Protein AF-A0A6G1I6H5-F1 (afdb_monomer)

Mean predicted aligned error: 27.0 Å

Radius of gyration: 51.51 Å; Cα contacts (8 Å, |Δi|>4): 2089; chains: 1; bounding box: 134×131×147 Å

Foldseek 3Di:
DDDDDDDDDDDDDDDDDDDDDDDDDDDDDDDDDDDDDDDDDDDDDDDDDDDDDDDDDDDDDDDDDDDDDDDDDDDDDDDDDDDQFQQQQFFFFAAQVQFTADPVGDGFKGWPFAHRNVRGPFGAHRQQFGADPVGDTHTGMDTDPVNSVVRVVDDDDDDDDDLDQDALQVQAFWFAAQVQFTADLVRWGFKGWPFAHSNVRGPFGAHSQQFGADPVGDTRTGMDTDSRNSVVDDDDDDDDDDDDDDDYDDDDDDDDDDDDDDDDDDDDDDRDPQDAPLVQFFFFAALQAFGADPVGDTQKGWPFADSRQRGRFGAHSQQFTADPVGDGHTGIGTDDCNSVVSVVVVPQQLQLQAFFAQALVQFTADPVGDGQKGWPFADSNQRHRFGAHSQQFTADPVRDGGTGMDTDDDDVRVVSVVVVVVVVDDDDFDQDALQQQAFFAQALQQFTADPVGDGFKGWPFADSVQRHGFGAHSQQFTADPVGDGGTGMGTDGDDDDDDDDDDDDDDDDDDDDDDDDDDDDDDDDDDDDDDDDDDDDFPQLQVQFFFFQAQVQFTADPVGFGFKGWPFAHSNVRNVVRFGAHNQQFTADPVGDTHTGMDTDPGDPPPPFAQQHVFPPWAQALVAFIAGPVRDGFKGWPFADSVQRHGFDADRNQFTADPVRDGHTGIGTDDDDDDPDDDDDDPPFLQQQAFFFQALQQFGAHPVRWGFKGWPFAHSNVRGGFGAHRQQFTADPVGDGRTGMDTDPPVRTDPPPWAQQHPFAQWAQAPPAFIAGPVGDTFKGFPWADSVVRGGFHADRNFFGADPVGDGHGGIHTDDDDDDPDDFLQVQAFFAQALVQFTADPVRDGFKGWPWADSVQRHGFGAHRQQFTADPVGDGGTGIDTDDDDDPPDFALCHPQPFWAQALVQFTAGPVGATFKGWDWADSVVRGPFGADRNQFTADPVGDGHGGIGTDHDDDDDQQFDPQAFFAAALVQFTADPVGDTFKGFPFADSVVRHGAGAHRVQFGADPVGDGRTGMDTPVPPDPDPPPPADPVRVVVVVVVVVLLVLLQVLLVLLVVLCVQLLVLLVQLQVLLVVQLPDDPVRHDLPVSLVSNLVSLLSNLVSLLVSLVVLCSSPVVLPLLVVCQVCLVVVDDDPSNVSSLVSLVSLVCSLVVSVLSSCVSCVVVVSNCVRCVVSSCSNVVSSVSNCVSSNVPDDPSCVVVVVVCVVSPNLPVVVVVCVVVVVVVVCVVVVVVVVVVVSPPDPDDDDDDDDDDDDDDDDDDD

Structure (mmCIF, N/CA/C/O backbone):
data_AF-A0A6G1I6H5-F1
#
_entry.id   AF-A0A6G1I6H5-F1
#
loop_
_atom_site.group_PDB
_atom_site.id
_atom_site.type_symbol
_atom_site.label_atom_id
_atom_site.label_alt_id
_atom_site.label_comp_id
_atom_site.label_asym_id
_atom_site.label_entity_id
_atom_site.label_seq_id
_atom_site.pdbx_PDB_ins_code
_atom_site.Cartn_x
_atom_site.Cartn_y
_atom_site.Cartn_z
_atom_site.occupancy
_atom_site.B_iso_or_equiv
_atom_site.auth_seq_id
_atom_site.auth_comp_id
_atom_site.auth_asym_id
_atom_site.auth_atom_id
_atom_site.pdbx_PDB_model_num
ATOM 1 N N . MET A 1 1 ? -67.208 -36.786 -32.944 1.00 35.94 1 MET A N 1
ATOM 2 C CA . MET A 1 1 ? -67.496 -38.235 -33.012 1.00 35.94 1 MET A CA 1
ATOM 3 C C . MET A 1 1 ? -66.204 -38.869 -33.490 1.00 35.94 1 MET A C 1
ATOM 5 O O . MET A 1 1 ? -65.755 -38.495 -34.561 1.00 35.94 1 MET A O 1
ATOM 9 N N . ALA A 1 2 ? -65.435 -39.502 -32.607 1.00 34.12 2 ALA A N 1
ATOM 10 C CA . ALA A 1 2 ? -65.710 -40.832 -32.048 1.00 34.12 2 ALA A CA 1
ATOM 11 C C . ALA A 1 2 ? -65.651 -41.895 -33.162 1.00 34.12 2 ALA A C 1
ATOM 13 O O . ALA A 1 2 ? -66.427 -41.800 -34.109 1.00 34.12 2 ALA A O 1
ATOM 14 N N . GLY A 1 3 ? -64.769 -42.888 -33.104 1.00 33.84 3 GLY A N 1
ATOM 15 C CA . GLY A 1 3 ? -63.827 -43.257 -32.038 1.00 33.84 3 GLY A CA 1
ATOM 16 C C . GLY A 1 3 ? -63.588 -44.768 -32.075 1.00 33.84 3 GLY A C 1
ATOM 17 O O . GLY A 1 3 ? -64.213 -45.434 -32.897 1.00 33.84 3 GLY A O 1
ATOM 18 N N . ASP A 1 4 ? -62.776 -45.263 -31.135 1.00 37.94 4 ASP A N 1
ATOM 19 C CA . ASP A 1 4 ? -62.698 -46.671 -30.706 1.00 37.94 4 ASP A CA 1
ATOM 20 C C . ASP A 1 4 ? -62.195 -47.704 -31.744 1.00 37.94 4 ASP A C 1
ATOM 22 O O . ASP A 1 4 ? -62.392 -47.552 -32.944 1.00 37.94 4 ASP A O 1
ATOM 26 N N . THR A 1 5 ? -61.575 -48.844 -31.410 1.00 35.97 5 THR A N 1
ATOM 27 C CA . THR A 1 5 ? -60.964 -49.498 -30.211 1.00 35.97 5 THR A CA 1
ATOM 28 C C . THR A 1 5 ? -60.340 -50.815 -30.754 1.00 35.97 5 THR A C 1
ATOM 30 O O . THR A 1 5 ? -60.681 -51.209 -31.868 1.00 35.97 5 THR A O 1
ATOM 33 N N . ALA A 1 6 ? -59.520 -51.637 -30.088 1.00 35.56 6 ALA A N 1
ATOM 34 C CA . ALA A 1 6 ? -58.579 -51.575 -28.954 1.00 35.56 6 ALA A CA 1
ATOM 35 C C . ALA A 1 6 ? -57.898 -52.977 -28.855 1.00 35.56 6 ALA A C 1
ATOM 37 O O . ALA A 1 6 ? -58.289 -53.886 -29.591 1.00 35.56 6 ALA A O 1
ATOM 38 N N . GLY A 1 7 ? -56.952 -53.168 -27.923 1.00 27.92 7 GLY A N 1
ATOM 39 C CA . GLY A 1 7 ? -56.345 -54.468 -27.560 1.00 27.92 7 GLY A CA 1
ATOM 40 C C . GLY A 1 7 ? -54.899 -54.615 -28.068 1.00 27.92 7 GLY A C 1
ATOM 41 O O . GLY A 1 7 ? -54.704 -54.687 -29.276 1.00 27.92 7 GLY A O 1
ATOM 42 N N . GLU A 1 8 ? -53.854 -54.448 -27.242 1.00 32.88 8 GLU A N 1
ATOM 43 C CA . GLU A 1 8 ? -53.337 -55.377 -26.193 1.00 32.88 8 GLU A CA 1
ATOM 44 C C . GLU A 1 8 ? -52.608 -56.605 -26.795 1.00 32.88 8 GLU A C 1
ATOM 46 O O . GLU A 1 8 ? -53.150 -57.236 -27.699 1.00 32.88 8 GLU A O 1
ATOM 51 N N . THR A 1 9 ? -51.397 -57.015 -26.377 1.00 28.70 9 THR A N 1
ATOM 52 C CA . THR A 1 9 ? -50.479 -56.578 -25.286 1.00 28.70 9 THR A CA 1
ATOM 53 C C . THR A 1 9 ? -49.016 -56.994 -25.578 1.00 28.70 9 THR A C 1
ATOM 55 O O . THR A 1 9 ? -48.790 -57.871 -26.406 1.00 28.70 9 THR A O 1
ATOM 58 N N . ASP A 1 10 ? -48.065 -56.400 -24.835 1.00 27.50 10 ASP A N 1
ATOM 59 C CA . ASP A 1 10 ? -46.708 -56.881 -24.469 1.00 27.50 10 ASP A CA 1
ATOM 60 C C . ASP A 1 10 ? -45.688 -57.333 -25.544 1.00 27.50 10 ASP A C 1
ATOM 62 O O . ASP A 1 10 ? -45.794 -58.423 -26.104 1.00 27.50 10 ASP A O 1
ATOM 66 N N . ALA A 1 11 ? -44.574 -56.587 -25.681 1.00 25.97 11 ALA A N 1
ATOM 67 C CA . ALA A 1 11 ? -43.266 -56.954 -25.087 1.00 25.97 11 ALA A CA 1
ATOM 68 C C . ALA A 1 11 ? -42.076 -56.089 -25.596 1.00 25.97 11 ALA A C 1
ATOM 70 O O . ALA A 1 11 ? -41.953 -55.854 -26.789 1.00 25.97 11 ALA A O 1
ATOM 71 N N . ALA A 1 12 ? -41.195 -55.712 -24.656 1.00 25.34 12 ALA A N 1
ATOM 72 C CA . ALA A 1 12 ? -39.732 -55.504 -24.727 1.00 25.34 12 ALA A CA 1
ATOM 73 C C . ALA A 1 12 ? -39.010 -54.757 -25.892 1.00 25.34 12 ALA A C 1
ATOM 75 O O . ALA A 1 12 ? -39.084 -55.141 -27.053 1.00 25.34 12 ALA A O 1
ATOM 76 N N . SER A 1 13 ? -38.132 -53.836 -25.454 1.00 24.39 13 SER A N 1
ATOM 77 C CA . SER A 1 13 ? -36.756 -53.529 -25.926 1.00 24.39 13 SER A CA 1
ATOM 78 C C . SER A 1 13 ? -36.456 -52.983 -27.338 1.00 24.39 13 SER A C 1
ATOM 80 O O . SER A 1 13 ? -36.751 -53.607 -28.350 1.00 24.39 13 SER A O 1
ATOM 82 N N . ASP A 1 14 ? -35.679 -51.896 -27.291 1.00 26.28 14 ASP A N 1
ATOM 83 C CA . ASP A 1 14 ? -34.620 -51.415 -28.191 1.00 26.28 14 ASP A CA 1
ATOM 84 C C . ASP A 1 14 ? -34.908 -50.818 -29.582 1.00 26.28 14 ASP A C 1
ATOM 86 O O . ASP A 1 14 ? -35.458 -51.421 -30.498 1.00 26.28 14 ASP A O 1
ATOM 90 N N . GLU A 1 15 ? -34.413 -49.578 -29.679 1.00 27.09 15 GLU A N 1
ATOM 91 C CA . GLU A 1 15 ? -33.680 -48.959 -30.786 1.00 27.09 15 GLU A CA 1
ATOM 92 C C . GLU A 1 15 ? -34.172 -49.161 -32.223 1.00 27.09 15 GLU A C 1
ATOM 94 O O . GLU A 1 15 ? -33.876 -50.156 -32.879 1.00 27.09 15 GLU A O 1
ATOM 99 N N . HIS A 1 16 ? -34.716 -48.080 -32.789 1.00 30.45 16 HIS A N 1
ATOM 100 C CA . HIS A 1 16 ? -34.168 -47.475 -34.012 1.00 30.45 16 HIS A CA 1
ATOM 101 C C . HIS A 1 16 ? -34.759 -46.080 -34.226 1.00 30.45 16 HIS A C 1
ATOM 103 O O . HIS A 1 16 ? -35.947 -45.865 -33.961 1.00 30.45 16 HIS A O 1
ATOM 109 N N . ARG A 1 17 ? -33.986 -45.182 -34.855 1.00 25.22 17 ARG A N 1
ATOM 110 C CA . ARG A 1 17 ? -34.561 -44.349 -35.920 1.00 25.22 17 ARG A CA 1
ATOM 111 C C . ARG A 1 17 ? -33.544 -43.813 -36.927 1.00 25.22 17 ARG A C 1
ATOM 113 O O . ARG A 1 17 ? -32.825 -42.861 -36.658 1.00 25.22 17 ARG A O 1
ATOM 120 N N . ASP A 1 18 ? -33.602 -44.416 -38.111 1.00 32.03 18 ASP A N 1
ATOM 121 C CA . ASP A 1 18 ? -33.143 -43.857 -39.381 1.00 32.03 18 ASP A CA 1
ATOM 122 C C . ASP A 1 18 ? -33.881 -42.563 -39.778 1.00 32.03 18 ASP A C 1
ATOM 124 O O . ASP A 1 18 ? -34.948 -42.219 -39.256 1.00 32.03 18 ASP A O 1
ATOM 128 N N . GLU A 1 19 ? -33.309 -41.895 -40.781 1.00 37.38 19 GLU A N 1
ATOM 129 C CA . GLU A 1 19 ? -33.799 -40.692 -41.454 1.00 37.38 19 GLU A CA 1
ATOM 130 C C . GLU A 1 19 ? -35.196 -40.820 -42.101 1.00 37.38 19 GLU A C 1
ATOM 132 O O . GLU A 1 19 ? -35.591 -41.877 -42.599 1.00 37.38 19 GLU A O 1
ATOM 137 N N . ALA A 1 20 ? -35.884 -39.678 -42.257 1.00 28.09 20 ALA A N 1
ATOM 138 C CA . ALA A 1 20 ? -36.766 -39.444 -43.406 1.00 28.09 20 ALA A CA 1
ATOM 139 C C . ALA A 1 20 ? -36.900 -37.948 -43.769 1.00 28.09 20 ALA A C 1
ATOM 141 O O . ALA A 1 20 ? -37.077 -37.077 -42.923 1.00 28.09 20 ALA A O 1
ATOM 142 N N . THR A 1 21 ? -36.843 -37.699 -45.074 1.00 27.31 21 THR A N 1
ATOM 143 C CA . THR A 1 21 ? -36.838 -36.438 -45.835 1.00 27.31 21 THR A CA 1
ATOM 144 C C . THR A 1 21 ? -38.184 -35.669 -45.845 1.00 27.31 21 THR A C 1
ATOM 146 O O . THR A 1 21 ? -39.225 -36.316 -45.858 1.00 27.31 21 THR A O 1
ATOM 149 N N . GLU A 1 22 ? -38.182 -34.321 -45.964 1.00 30.03 22 GLU A N 1
ATOM 150 C CA . GLU A 1 22 ? -38.697 -33.542 -47.139 1.00 30.03 22 GLU A CA 1
ATOM 151 C C . GLU A 1 22 ? -39.152 -32.065 -46.904 1.00 30.03 22 GLU A C 1
ATOM 153 O O . GLU A 1 22 ? -39.953 -31.767 -46.027 1.00 30.03 22 GLU A O 1
ATOM 158 N N . GLN A 1 23 ? -38.759 -31.205 -47.868 1.00 26.72 23 GLN A N 1
ATOM 159 C CA . GLN A 1 23 ? -39.452 -30.019 -48.447 1.00 26.72 23 GLN A CA 1
ATOM 160 C C . GLN A 1 23 ? -39.527 -28.626 -47.744 1.00 26.72 23 GLN A C 1
ATOM 162 O O . GLN A 1 23 ? -39.733 -28.472 -46.548 1.00 26.72 23 GLN A O 1
ATOM 167 N N . ALA A 1 24 ? -39.398 -27.587 -48.594 1.00 26.45 24 ALA A N 1
ATOM 168 C CA . ALA A 1 24 ? -39.494 -26.121 -48.368 1.00 26.45 24 ALA A CA 1
ATOM 169 C C . ALA A 1 24 ? -40.756 -25.556 -49.124 1.00 26.45 24 ALA A C 1
ATOM 171 O O . ALA A 1 24 ? -41.571 -26.411 -49.481 1.00 26.45 24 ALA A O 1
ATOM 172 N N . PRO A 1 25 ? -40.983 -24.246 -49.491 1.00 51.12 25 PRO A N 1
ATOM 173 C CA . PRO A 1 25 ? -40.163 -23.001 -49.406 1.00 51.12 25 PRO A CA 1
ATOM 174 C C . PRO A 1 25 ? -40.919 -21.631 -49.163 1.00 51.12 25 PRO A C 1
ATOM 176 O O . PRO A 1 25 ? -42.127 -21.606 -48.952 1.00 51.12 25 PRO A O 1
ATOM 179 N N . THR A 1 26 ? -40.217 -20.481 -49.345 1.00 26.09 26 THR A N 1
ATOM 180 C CA . THR A 1 26 ? -40.685 -19.070 -49.640 1.00 26.09 26 THR A CA 1
ATOM 181 C C . THR A 1 26 ? -41.269 -18.172 -48.510 1.00 26.09 26 THR A C 1
ATOM 183 O O . THR A 1 26 ? -41.894 -18.706 -47.609 1.00 26.09 26 THR A O 1
ATOM 186 N N . SER A 1 27 ? -41.204 -16.811 -48.495 1.00 28.30 27 SER A N 1
ATOM 187 C CA . SER A 1 27 ? -40.400 -15.758 -49.201 1.00 28.30 27 SER A CA 1
ATOM 188 C C . SER A 1 27 ? -40.733 -14.301 -48.716 1.00 28.30 27 SER A C 1
ATOM 190 O O . SER A 1 27 ? -41.889 -14.029 -48.411 1.00 28.30 27 SER A O 1
ATOM 192 N N . THR A 1 28 ? -39.771 -13.353 -48.831 1.00 25.52 28 THR A N 1
ATOM 193 C CA . THR A 1 28 ? -39.877 -11.862 -49.074 1.00 25.52 28 THR A CA 1
ATOM 194 C C . THR A 1 28 ? -40.393 -10.818 -48.029 1.00 25.52 28 THR A C 1
ATOM 196 O O . THR A 1 28 ? -41.582 -10.781 -47.746 1.00 25.52 28 THR A O 1
ATOM 199 N N . VAL A 1 29 ? -39.470 -9.913 -47.599 1.00 22.88 29 VAL A N 1
ATOM 200 C CA . VAL A 1 29 ? -39.422 -8.396 -47.507 1.00 22.88 29 VAL A CA 1
ATOM 201 C C . VAL A 1 29 ? -40.664 -7.505 -47.829 1.00 22.88 29 VAL A C 1
ATOM 203 O O . VAL A 1 29 ? -41.547 -8.022 -48.512 1.00 22.88 29 VAL A O 1
ATOM 206 N N . PRO A 1 30 ? -40.705 -6.155 -47.543 1.00 42.84 30 PRO A N 1
ATOM 207 C CA . PRO A 1 30 ? -39.752 -5.206 -46.871 1.00 42.84 30 PRO A CA 1
ATOM 208 C C . PRO A 1 30 ? -40.388 -4.112 -45.929 1.00 42.84 30 PRO A C 1
ATOM 210 O O . PRO A 1 30 ? -41.593 -4.137 -45.722 1.00 42.84 30 PRO A O 1
ATOM 213 N N . GLU A 1 31 ? -39.576 -3.117 -45.482 1.00 26.31 31 GLU A N 1
ATOM 214 C CA . GLU A 1 31 ? -39.910 -1.673 -45.204 1.00 26.31 31 GLU A CA 1
ATOM 215 C C . GLU A 1 31 ? -40.962 -1.318 -44.104 1.00 26.31 31 GLU A C 1
ATOM 217 O O . GLU A 1 31 ? -41.822 -2.123 -43.780 1.00 26.31 31 GLU A O 1
ATOM 222 N N . SER A 1 32 ? -41.002 -0.140 -43.446 1.00 24.19 32 SER A N 1
ATOM 223 C CA . SER A 1 32 ? -40.179 1.099 -43.412 1.00 24.19 32 SER A CA 1
ATOM 224 C C . SER A 1 32 ? -40.542 1.970 -42.174 1.00 24.19 32 SER A C 1
ATOM 226 O O . SER A 1 32 ? -41.601 1.774 -41.589 1.00 24.19 32 SER A O 1
ATOM 228 N N . VAL A 1 33 ? -39.688 2.953 -41.846 1.00 24.88 33 VAL A N 1
ATOM 229 C CA . VAL A 1 33 ? -39.847 4.116 -40.922 1.00 24.88 33 VAL A CA 1
ATOM 230 C C . VAL A 1 33 ? -41.259 4.657 -40.596 1.00 24.88 33 VAL A C 1
ATOM 232 O O . VAL A 1 33 ? -42.060 4.858 -41.502 1.00 24.88 33 VAL A O 1
ATOM 235 N N . GLU A 1 34 ? -41.478 5.007 -39.318 1.00 25.02 34 GLU A N 1
ATOM 236 C CA . GLU A 1 34 ? -41.803 6.350 -38.746 1.00 25.02 34 GLU A CA 1
ATOM 237 C C . GLU A 1 34 ? -41.873 6.170 -37.198 1.00 25.02 34 GLU A C 1
ATOM 239 O O . GLU A 1 34 ? -42.413 5.165 -36.743 1.00 25.02 34 GLU A O 1
ATOM 244 N N . GLU A 1 35 ? -41.158 6.880 -36.311 1.00 24.39 35 GLU A N 1
ATOM 245 C CA . GLU A 1 35 ? -41.051 8.327 -35.989 1.00 24.39 35 GLU A CA 1
ATOM 246 C C . GLU A 1 35 ? -42.267 8.954 -35.266 1.00 24.39 35 GLU A C 1
ATOM 248 O O . GLU A 1 35 ? -43.410 8.590 -35.527 1.00 24.39 35 GLU A O 1
ATOM 253 N N . ALA A 1 36 ? -41.965 9.941 -34.401 1.00 24.94 36 ALA A N 1
ATOM 254 C CA . ALA A 1 36 ? -42.862 10.880 -33.700 1.00 24.94 36 ALA A CA 1
ATOM 255 C C . ALA A 1 36 ? -43.764 10.350 -32.550 1.00 24.94 36 ALA A C 1
ATOM 257 O O . ALA A 1 36 ? -44.377 9.292 -32.648 1.00 24.94 36 ALA A O 1
ATOM 258 N N . GLU A 1 37 ? -44.003 11.085 -31.452 1.00 24.02 37 GLU A N 1
ATOM 259 C CA . GLU A 1 37 ? -43.258 12.163 -30.753 1.00 24.02 37 GLU A CA 1
ATOM 260 C C . GLU A 1 37 ? -43.975 12.453 -29.407 1.00 24.02 37 GLU A C 1
ATOM 262 O O . GLU A 1 37 ? -45.137 12.088 -29.231 1.00 24.02 37 GLU A O 1
ATOM 267 N N . ASP A 1 38 ? -43.270 13.106 -28.480 1.00 26.91 38 ASP A N 1
ATOM 268 C CA . ASP A 1 38 ? -43.715 13.881 -27.304 1.00 26.91 38 ASP A CA 1
ATOM 269 C C . ASP A 1 38 ? -45.217 13.982 -26.930 1.00 26.91 38 ASP A C 1
ATOM 271 O O . ASP A 1 38 ? -46.061 14.435 -27.705 1.00 26.91 38 ASP A O 1
ATOM 275 N N . THR A 1 39 ? -45.533 13.842 -25.632 1.00 22.97 39 THR A N 1
ATOM 276 C CA . THR A 1 39 ? -45.659 15.022 -24.729 1.00 22.97 39 THR A CA 1
ATOM 277 C C . THR A 1 39 ? -46.010 14.671 -23.271 1.00 22.97 39 THR A C 1
ATOM 279 O O . THR A 1 39 ? -46.582 13.631 -22.956 1.00 22.97 39 THR A O 1
ATOM 282 N N . GLU A 1 40 ? -45.649 15.594 -22.376 1.00 28.64 40 GLU A N 1
ATOM 283 C CA . GLU A 1 40 ? -45.841 15.596 -20.919 1.00 28.64 40 GLU A CA 1
ATOM 284 C C . GLU A 1 40 ? -47.318 15.534 -20.464 1.00 28.64 40 GLU A C 1
ATOM 286 O O . GLU A 1 40 ? -48.182 16.123 -21.117 1.00 28.64 40 GLU A O 1
ATOM 291 N N . ASN A 1 41 ? -47.593 14.975 -19.270 1.00 25.61 41 ASN A N 1
ATOM 292 C CA . ASN A 1 41 ? -48.205 15.708 -18.134 1.00 25.61 41 ASN A CA 1
ATOM 293 C C . ASN A 1 41 ? -48.438 14.842 -16.871 1.00 25.61 41 ASN A C 1
ATOM 295 O O . ASN A 1 41 ? -48.791 13.669 -16.951 1.00 25.61 41 ASN A O 1
ATOM 299 N N . ALA A 1 42 ? -48.332 15.486 -15.704 1.00 24.50 42 ALA A N 1
ATOM 300 C CA . ALA A 1 42 ? -48.950 15.087 -14.425 1.00 24.50 42 ALA A CA 1
ATOM 301 C C . ALA A 1 42 ? -50.285 15.882 -14.241 1.00 24.50 42 ALA A C 1
ATOM 303 O O . ALA A 1 42 ? -50.625 16.630 -15.163 1.00 24.50 42 ALA A O 1
ATOM 304 N N . PRO A 1 43 ? -51.043 15.853 -13.111 1.00 40.91 43 PRO A N 1
ATOM 305 C CA . PRO A 1 43 ? -50.895 15.111 -11.850 1.00 40.91 43 PRO A CA 1
ATOM 306 C C . PRO A 1 43 ? -52.224 14.460 -11.334 1.00 40.91 43 PRO A C 1
ATOM 308 O O . PRO A 1 43 ? -53.121 14.152 -12.112 1.00 40.91 43 PRO A O 1
ATOM 311 N N . GLU A 1 44 ? -52.301 14.232 -10.015 1.00 33.62 44 GLU A N 1
ATOM 312 C CA . GLU A 1 44 ? -53.260 13.456 -9.196 1.00 33.62 44 GLU A CA 1
ATOM 313 C C . GLU A 1 44 ? -54.775 13.817 -9.162 1.00 33.62 44 GLU A C 1
ATOM 315 O O . GLU A 1 44 ? -55.217 14.885 -9.577 1.00 33.62 44 GLU A O 1
ATOM 320 N N . GLU A 1 45 ? -55.499 12.899 -8.487 1.00 25.64 45 GLU A N 1
ATOM 321 C CA . GLU A 1 45 ? -56.751 13.004 -7.697 1.00 25.64 45 GLU A CA 1
ATOM 322 C C . GLU A 1 45 ? -58.112 12.501 -8.264 1.00 25.64 45 GLU A C 1
ATOM 324 O O . GLU A 1 45 ? -58.780 13.142 -9.071 1.00 25.64 45 GLU A O 1
ATOM 329 N N . ALA A 1 46 ? -58.579 11.416 -7.610 1.00 25.92 46 ALA A N 1
ATOM 330 C CA . ALA A 1 46 ? -59.937 11.166 -7.084 1.00 25.92 46 ALA A CA 1
ATOM 331 C C . ALA A 1 46 ? -60.994 10.286 -7.825 1.00 25.92 46 ALA A C 1
ATOM 333 O O . ALA A 1 46 ? -61.317 10.452 -8.995 1.00 25.92 46 ALA A O 1
ATOM 334 N N . GLU A 1 47 ? -61.625 9.442 -6.985 1.00 23.31 47 GLU A N 1
ATOM 335 C CA . GLU A 1 47 ? -62.954 8.782 -7.038 1.00 23.31 47 GLU A CA 1
ATOM 336 C C . GLU A 1 47 ? -63.265 7.506 -7.878 1.00 23.31 47 GLU A C 1
ATOM 338 O O . GLU A 1 47 ? -63.532 7.539 -9.073 1.00 23.31 47 GLU A O 1
ATOM 343 N N . ALA A 1 48 ? -63.503 6.428 -7.106 1.00 26.11 48 ALA A N 1
ATOM 344 C CA . ALA A 1 48 ? -64.746 5.626 -7.041 1.00 26.11 48 ALA A CA 1
ATOM 345 C C . ALA A 1 48 ? -65.058 4.489 -8.053 1.00 26.11 48 ALA A C 1
ATOM 347 O O . ALA A 1 48 ? -64.681 4.478 -9.219 1.00 26.11 48 ALA A O 1
ATOM 348 N N . ALA A 1 49 ? -65.784 3.488 -7.529 1.00 22.47 49 ALA A N 1
ATOM 349 C CA . ALA A 1 49 ? -66.022 2.154 -8.100 1.00 22.47 49 ALA A CA 1
ATOM 350 C C . ALA A 1 49 ? -67.434 1.959 -8.703 1.00 22.47 49 ALA A C 1
ATOM 352 O O . ALA A 1 49 ? -68.259 2.876 -8.698 1.00 22.47 49 ALA A O 1
ATOM 353 N N . PRO A 1 50 ? -67.749 0.730 -9.161 1.00 33.84 50 PRO A N 1
ATOM 354 C CA . PRO A 1 50 ? -68.947 0.054 -8.638 1.00 33.84 50 PRO A CA 1
ATOM 355 C C . PRO A 1 50 ? -68.779 -1.455 -8.313 1.00 33.84 50 PRO A C 1
ATOM 357 O O . PRO A 1 50 ? -68.147 -2.189 -9.064 1.00 33.84 50 PRO A O 1
ATOM 360 N N . GLU A 1 51 ? -69.369 -1.871 -7.175 1.00 24.41 51 GLU A N 1
ATOM 361 C CA . GLU A 1 51 ? -70.395 -2.939 -6.965 1.00 24.41 51 GLU A CA 1
ATOM 362 C C . GLU A 1 51 ? -70.410 -4.229 -7.843 1.00 24.41 51 GLU A C 1
ATOM 364 O O . GLU A 1 51 ? -70.160 -4.166 -9.038 1.00 24.41 51 GLU A O 1
ATOM 369 N N . ALA A 1 52 ? -70.871 -5.431 -7.434 1.00 26.55 52 ALA A N 1
ATOM 370 C CA . ALA A 1 52 ? -71.325 -6.080 -6.174 1.00 26.55 52 ALA A CA 1
ATOM 371 C C . ALA A 1 52 ? -71.786 -7.543 -6.519 1.00 26.55 52 ALA A C 1
ATOM 373 O O . ALA A 1 52 ? -72.047 -7.807 -7.691 1.00 26.55 52 ALA A O 1
ATOM 374 N N . ALA A 1 53 ? -72.035 -8.538 -5.643 1.00 30.56 53 ALA A N 1
ATOM 375 C CA . ALA A 1 53 ? -71.630 -8.903 -4.267 1.00 30.56 53 ALA A CA 1
ATOM 376 C C . ALA A 1 53 ? -72.233 -10.315 -3.918 1.00 30.56 53 ALA A C 1
ATOM 378 O O . ALA A 1 53 ? -72.747 -10.992 -4.807 1.00 30.56 53 ALA A O 1
ATOM 379 N N . THR A 1 54 ? -72.275 -10.686 -2.622 1.00 24.58 54 THR A N 1
ATOM 380 C CA . THR A 1 54 ? -73.046 -11.771 -1.928 1.00 24.58 54 THR A CA 1
ATOM 381 C C . THR A 1 54 ? -72.468 -13.197 -1.942 1.00 24.58 54 THR A C 1
ATOM 383 O O . THR A 1 54 ? -72.016 -13.654 -2.983 1.00 24.58 54 THR A O 1
ATOM 386 N N . GLU A 1 55 ? -72.471 -13.989 -0.854 1.00 25.27 55 GLU A N 1
ATOM 387 C CA . GLU A 1 55 ? -72.826 -13.832 0.588 1.00 25.27 55 GLU A CA 1
ATOM 388 C C . GLU A 1 55 ? -72.080 -14.962 1.373 1.00 25.27 55 GLU A C 1
ATOM 390 O O . GLU A 1 55 ? -71.863 -16.022 0.794 1.00 25.27 55 GLU A O 1
ATOM 395 N N . ALA A 1 56 ? -71.447 -14.721 2.540 1.00 25.69 56 ALA A N 1
ATOM 396 C CA . ALA A 1 56 ? -71.941 -14.917 3.934 1.00 25.69 56 ALA A CA 1
ATOM 397 C C . ALA A 1 56 ? -72.157 -16.413 4.351 1.00 25.69 56 ALA A C 1
ATOM 399 O O . ALA A 1 56 ? -72.487 -17.226 3.498 1.00 25.69 56 ALA A O 1
ATOM 400 N N . VAL A 1 57 ? -71.964 -16.906 5.594 1.00 24.20 57 VAL A N 1
ATOM 401 C CA . VAL A 1 57 ? -72.319 -16.446 6.971 1.00 24.20 57 VAL A CA 1
ATOM 402 C C . VAL A 1 57 ? -71.443 -17.181 8.049 1.00 24.20 57 VAL A C 1
ATOM 404 O O . VAL A 1 57 ? -70.763 -18.139 7.698 1.00 24.20 57 VAL A O 1
ATOM 407 N N . GLU A 1 58 ? -71.553 -16.775 9.335 1.00 23.44 58 GLU A N 1
ATOM 408 C CA . GLU A 1 58 ? -71.069 -17.376 10.622 1.00 23.44 58 GLU A CA 1
ATOM 409 C C . GLU A 1 58 ? -69.608 -17.058 11.031 1.00 23.44 58 GLU A C 1
ATOM 411 O O . GLU A 1 58 ? -68.677 -17.302 10.274 1.00 23.44 58 GLU A O 1
ATOM 416 N N . GLU A 1 59 ? -69.311 -16.306 12.108 1.00 21.58 59 GLU A N 1
ATOM 417 C CA . GLU A 1 59 ? -69.604 -16.377 13.573 1.00 21.58 59 GLU A CA 1
ATOM 418 C C . GLU A 1 59 ? -68.724 -17.344 14.405 1.00 21.58 59 GLU A C 1
ATOM 420 O O . GLU A 1 59 ? -68.964 -18.541 14.457 1.00 21.58 59 GLU A O 1
ATOM 425 N N . SER A 1 60 ? -67.760 -16.745 15.123 1.00 21.64 60 SER A N 1
ATOM 426 C CA . SER A 1 60 ? -67.705 -16.615 16.599 1.00 21.64 60 SER A CA 1
ATOM 427 C C . SER A 1 60 ? -67.706 -17.821 17.568 1.00 21.64 60 SER A C 1
ATOM 429 O O . SER A 1 60 ? -68.350 -18.843 17.375 1.00 21.64 60 SER A O 1
ATOM 431 N N . ALA A 1 61 ? -67.116 -17.527 18.741 1.00 21.20 61 ALA A N 1
ATOM 432 C CA . ALA A 1 61 ? -67.141 -18.221 20.041 1.00 21.20 61 ALA A CA 1
ATOM 433 C C . ALA A 1 61 ? -66.175 -19.418 20.204 1.00 21.20 61 ALA A C 1
ATOM 435 O O . ALA A 1 61 ? -66.390 -20.495 19.664 1.00 21.20 61 ALA A O 1
ATOM 436 N N . GLU A 1 62 ? -65.014 -19.263 20.850 1.00 22.89 62 GLU A N 1
ATOM 437 C CA . GLU A 1 62 ? -64.728 -18.900 22.262 1.00 22.89 62 GLU A CA 1
ATOM 438 C C . GLU A 1 62 ? -64.808 -20.053 23.283 1.00 22.89 62 GLU A C 1
ATOM 440 O O . GLU A 1 62 ? -65.752 -20.839 23.322 1.00 22.89 62 GLU A O 1
ATOM 445 N N . THR A 1 63 ? -63.866 -19.954 24.232 1.00 20.41 63 THR A N 1
ATOM 446 C CA . THR A 1 63 ? -63.794 -20.474 25.615 1.00 20.41 63 THR A CA 1
ATOM 447 C C . THR A 1 63 ? -62.834 -21.642 25.870 1.00 20.41 63 THR A C 1
ATOM 449 O O . THR A 1 63 ? -62.829 -22.618 25.134 1.00 20.41 63 THR A O 1
ATOM 452 N N . ALA A 1 64 ? -62.043 -21.660 26.953 1.00 22.45 64 ALA A N 1
ATOM 453 C CA . ALA A 1 64 ? -61.539 -20.612 27.868 1.00 22.45 64 ALA A CA 1
ATOM 454 C C . ALA A 1 64 ? -60.530 -21.263 28.852 1.00 22.45 64 ALA A C 1
ATOM 456 O O . ALA A 1 64 ? -60.651 -22.462 29.094 1.00 22.45 64 ALA A O 1
ATOM 457 N N . LYS A 1 65 ? -59.700 -20.445 29.539 1.00 22.75 65 LYS A N 1
ATOM 458 C CA . LYS A 1 65 ? -58.801 -20.791 30.682 1.00 22.75 65 LYS A CA 1
ATOM 459 C C . LYS A 1 65 ? -57.523 -21.571 30.310 1.00 22.75 65 LYS A C 1
ATOM 461 O O . LYS A 1 65 ? -57.572 -22.402 29.418 1.00 22.75 65 LYS A O 1
ATOM 466 N N . SER A 1 66 ? -56.370 -21.375 30.965 1.00 23.70 66 SER A N 1
ATOM 467 C CA . SER A 1 66 ? -55.984 -20.605 32.182 1.00 23.70 66 SER A CA 1
ATOM 468 C C . SER A 1 66 ? -54.456 -20.351 32.137 1.00 23.70 66 SER A C 1
ATOM 470 O O . SER A 1 66 ? -53.757 -21.275 31.745 1.00 23.70 66 SER A O 1
ATOM 472 N N . THR A 1 67 ? -53.900 -19.147 32.359 1.00 20.56 67 THR A N 1
ATOM 473 C CA . THR A 1 67 ? -53.506 -18.461 33.634 1.00 20.56 67 THR A CA 1
ATOM 474 C C . THR A 1 67 ? -51.982 -18.299 33.731 1.00 20.56 67 THR A C 1
ATOM 476 O O . THR A 1 67 ? -51.293 -19.221 33.316 1.00 20.56 67 THR A O 1
ATOM 479 N N . THR A 1 68 ? -51.534 -17.219 34.400 1.00 22.83 68 THR A N 1
ATOM 480 C CA . THR A 1 68 ? -50.209 -16.995 35.051 1.00 22.83 68 THR A CA 1
ATOM 481 C C . THR A 1 68 ? -48.973 -17.089 34.143 1.00 22.83 68 THR A C 1
ATOM 483 O O . THR A 1 68 ? -48.695 -18.159 33.622 1.00 22.83 68 THR A O 1
ATOM 486 N N . GLU A 1 69 ? -48.275 -15.999 33.803 1.00 20.91 69 GLU A N 1
ATOM 487 C CA . GLU A 1 69 ? -47.531 -15.011 34.635 1.00 20.91 69 GLU A CA 1
ATOM 488 C C . GLU A 1 69 ? -46.149 -15.501 35.121 1.00 20.91 69 GLU A C 1
ATOM 490 O O . GLU A 1 69 ? -46.052 -16.521 35.799 1.00 20.91 69 GLU A O 1
ATOM 495 N N . ASP A 1 70 ? -45.153 -14.659 34.809 1.00 21.14 70 ASP A N 1
ATOM 496 C CA . ASP A 1 70 ? -43.779 -14.511 35.324 1.00 21.14 70 ASP A CA 1
ATOM 497 C C . ASP A 1 70 ? -42.614 -15.456 34.943 1.00 21.14 70 ASP A C 1
ATOM 499 O O . ASP A 1 70 ? -42.738 -16.675 34.857 1.00 21.14 70 ASP A O 1
ATOM 503 N N . ALA A 1 71 ? -41.450 -14.781 34.849 1.00 23.11 71 ALA A N 1
ATOM 504 C CA . ALA A 1 71 ? -40.045 -15.192 34.666 1.00 23.11 71 ALA A CA 1
ATOM 505 C C . ALA A 1 71 ? -39.545 -15.348 33.203 1.00 23.11 71 ALA A C 1
ATOM 507 O O . ALA A 1 71 ? -39.815 -16.361 32.571 1.00 23.11 71 ALA A O 1
ATOM 508 N N . THR A 1 72 ? -38.957 -14.344 32.523 1.00 21.44 72 THR A N 1
ATOM 509 C CA . THR A 1 72 ? -37.699 -13.558 32.731 1.00 21.44 72 THR A CA 1
ATOM 510 C C . THR A 1 72 ? -36.383 -14.320 32.518 1.00 21.44 72 THR A C 1
ATOM 512 O O . THR A 1 72 ? -36.136 -15.280 33.239 1.00 21.44 72 THR A O 1
ATOM 515 N N . GLY A 1 73 ? -35.471 -13.750 31.709 1.00 23.03 73 GLY A N 1
ATOM 516 C CA . GLY A 1 73 ? -34.044 -13.697 32.084 1.00 23.03 73 GLY A CA 1
ATOM 517 C C . GLY A 1 73 ? -32.975 -14.157 31.077 1.00 23.03 73 GLY A C 1
ATOM 518 O O . GLY A 1 73 ? -32.518 -15.281 31.191 1.00 23.03 73 GLY A O 1
ATOM 519 N N . GLN A 1 74 ? -32.518 -13.214 30.236 1.00 25.09 74 GLN A N 1
ATOM 520 C CA . GLN A 1 74 ? -31.106 -12.778 30.064 1.00 25.09 74 GLN A CA 1
ATOM 521 C C . GLN A 1 74 ? -29.976 -13.685 29.513 1.00 25.09 74 GLN A C 1
ATOM 523 O O . GLN A 1 74 ? -29.987 -14.900 29.654 1.00 25.09 74 GLN A O 1
ATOM 528 N N . ALA A 1 75 ? -28.945 -12.957 29.033 1.00 24.81 75 ALA A N 1
ATOM 529 C CA . ALA A 1 75 ? -27.543 -13.326 28.763 1.00 24.81 75 ALA A CA 1
ATOM 530 C C . ALA A 1 75 ? -27.272 -14.153 27.483 1.00 24.81 75 ALA A C 1
ATOM 532 O O . ALA A 1 75 ? -28.014 -15.081 27.187 1.00 24.81 75 ALA A O 1
ATOM 533 N N . ALA A 1 76 ? -26.230 -13.892 26.683 1.00 26.08 76 ALA A N 1
ATOM 534 C CA . ALA A 1 76 ? -25.320 -12.732 26.541 1.00 26.08 76 ALA A CA 1
ATOM 535 C C . ALA A 1 76 ? -24.632 -12.838 25.139 1.00 26.08 76 ALA A C 1
ATOM 537 O O . ALA A 1 76 ? -25.074 -13.682 24.358 1.00 26.08 76 ALA A O 1
ATOM 538 N N . ASP A 1 77 ? -23.646 -12.069 24.654 1.00 27.61 77 ASP A N 1
ATOM 539 C CA . ASP A 1 77 ? -22.786 -10.936 25.092 1.00 27.61 77 ASP A CA 1
ATOM 540 C C . ASP A 1 77 ? -22.581 -10.013 23.846 1.00 27.61 77 ASP A C 1
ATOM 542 O O . ASP A 1 77 ? -23.003 -10.390 22.752 1.00 27.61 77 ASP A O 1
ATOM 546 N N . GLN A 1 78 ? -22.042 -8.782 23.816 1.00 24.83 78 GLN A N 1
ATOM 547 C CA . GLN A 1 78 ? -21.255 -7.905 24.710 1.00 24.83 78 GLN A CA 1
ATOM 548 C C . GLN A 1 78 ? -19.744 -8.171 24.885 1.00 24.83 78 GLN A C 1
ATOM 550 O O . GLN A 1 78 ? -19.303 -8.806 25.830 1.00 24.83 78 GLN A O 1
ATOM 555 N N . ALA A 1 79 ? -18.940 -7.485 24.065 1.00 23.66 79 ALA A N 1
ATOM 556 C CA . ALA A 1 79 ? -17.776 -6.761 24.577 1.00 23.66 79 ALA A CA 1
ATOM 557 C C . ALA A 1 79 ? -18.143 -5.268 24.577 1.00 23.66 79 ALA A C 1
ATOM 559 O O . ALA A 1 79 ? -18.532 -4.731 23.537 1.00 23.66 79 ALA A O 1
ATOM 560 N N . ALA A 1 80 ? -18.103 -4.627 25.743 1.00 28.45 80 ALA A N 1
ATOM 561 C CA . ALA A 1 80 ? -18.338 -3.195 25.903 1.00 28.45 80 ALA A CA 1
ATOM 562 C C . ALA A 1 80 ? -17.014 -2.499 26.241 1.00 28.45 80 ALA A C 1
ATOM 564 O O . ALA A 1 80 ? -16.201 -3.059 26.970 1.00 28.45 80 ALA A O 1
ATOM 565 N N . GLU A 1 81 ? -16.822 -1.273 25.753 1.00 27.47 81 GLU A N 1
ATOM 566 C CA . GLU A 1 81 ? -15.882 -0.346 26.388 1.00 27.47 81 GLU A CA 1
ATOM 567 C C . GLU A 1 81 ? -16.513 0.108 27.714 1.00 27.47 81 GLU A C 1
ATOM 569 O O . GLU A 1 81 ? -17.629 0.641 27.717 1.00 27.47 81 GLU A O 1
ATOM 574 N N . ASP A 1 82 ? -15.833 -0.128 28.838 1.00 31.38 82 ASP A N 1
ATOM 575 C CA . ASP A 1 82 ? -16.285 0.364 30.142 1.00 31.38 82 ASP A CA 1
ATOM 576 C C . ASP A 1 82 ? -16.160 1.900 30.221 1.00 31.38 82 ASP A C 1
ATOM 578 O O . ASP A 1 82 ? -15.210 2.484 29.688 1.00 31.38 82 ASP A O 1
ATOM 582 N N . PRO A 1 83 ? -17.094 2.600 30.891 1.00 46.41 83 PRO A N 1
ATOM 583 C CA . PRO A 1 83 ? -16.973 4.034 31.112 1.00 46.41 83 PRO A CA 1
ATOM 584 C C . PRO A 1 83 ? -15.853 4.326 32.122 1.00 46.41 83 PRO A C 1
ATOM 586 O O . PRO A 1 83 ? -15.980 3.998 33.301 1.00 46.41 83 PRO A O 1
ATOM 589 N N . LEU A 1 84 ? -14.789 4.989 31.657 1.00 58.50 84 LEU A N 1
ATOM 590 C CA . LEU A 1 84 ? -13.629 5.409 32.457 1.00 58.50 84 LEU A CA 1
ATOM 591 C C . LEU A 1 84 ? -14.037 6.103 33.772 1.00 58.50 84 LEU A C 1
ATOM 593 O O . LEU A 1 84 ? -14.833 7.050 33.763 1.00 58.50 84 LEU A O 1
ATOM 597 N N . ASP A 1 85 ? -13.469 5.665 34.903 1.00 70.44 85 ASP A N 1
ATOM 598 C CA . ASP A 1 85 ? -13.786 6.237 36.216 1.00 70.44 85 ASP A CA 1
ATOM 599 C C . ASP A 1 85 ? -13.050 7.566 36.458 1.00 70.44 85 ASP A C 1
ATOM 601 O O . ASP A 1 85 ? -11.917 7.626 36.935 1.00 70.44 85 ASP A O 1
ATOM 605 N N . LEU A 1 86 ? -13.745 8.669 36.175 1.00 78.50 86 LEU A N 1
ATOM 606 C CA . LEU A 1 86 ? -13.265 10.033 36.419 1.00 78.50 86 LEU A CA 1
ATOM 607 C C . LEU A 1 86 ? -13.221 10.415 37.916 1.00 78.50 86 LEU A C 1
ATOM 609 O O . LEU A 1 86 ? -12.808 11.531 38.243 1.00 78.50 86 LEU A O 1
ATOM 613 N N . SER A 1 87 ? -13.582 9.515 38.844 1.00 78.44 87 SER A N 1
ATOM 614 C CA . SER A 1 87 ? -13.581 9.779 40.293 1.00 78.44 87 SER A CA 1
ATOM 615 C C . SER A 1 87 ? -12.213 10.186 40.852 1.00 78.44 87 SER A C 1
ATOM 617 O O . SER A 1 87 ? -12.163 10.853 41.888 1.00 78.44 87 SER A O 1
ATOM 619 N N . ILE A 1 88 ? -11.115 9.834 40.178 1.00 80.25 88 ILE A N 1
ATOM 620 C CA . ILE A 1 88 ? -9.742 10.225 40.546 1.00 80.25 88 ILE A CA 1
ATOM 621 C C . ILE A 1 88 ? -9.524 11.741 40.412 1.00 80.25 88 ILE A C 1
ATOM 623 O O . ILE A 1 88 ? -8.815 12.336 41.223 1.00 80.25 88 ILE A O 1
ATOM 627 N N . LEU A 1 89 ? -10.209 12.400 39.468 1.00 82.88 89 LEU A N 1
ATOM 628 C CA . LEU A 1 89 ? -10.146 13.856 39.286 1.00 82.88 89 LEU A CA 1
ATOM 629 C C . LEU A 1 89 ? -10.954 14.632 40.342 1.00 82.88 89 LEU A C 1
ATOM 631 O O . LEU A 1 89 ? -10.844 15.855 40.445 1.00 82.88 89 LEU A O 1
ATOM 635 N N . LYS A 1 90 ? -11.769 13.945 41.151 1.00 87.62 90 LYS A N 1
ATOM 636 C CA . LYS A 1 90 ? -12.729 14.569 42.065 1.00 87.62 90 LYS A CA 1
ATOM 637 C C . LYS A 1 90 ? -12.058 15.418 43.145 1.00 87.62 90 LYS A C 1
ATOM 639 O O . LYS A 1 90 ? -11.412 14.915 44.065 1.00 87.62 90 LYS A O 1
ATOM 644 N N . GLY A 1 91 ? -12.344 16.715 43.117 1.00 80.38 91 GLY A N 1
ATOM 645 C CA . GLY A 1 91 ? -11.827 17.696 44.066 1.00 80.38 91 GLY A CA 1
ATOM 646 C C . GLY A 1 91 ? -10.381 18.117 43.807 1.00 80.38 91 GLY A C 1
ATOM 647 O O . GLY A 1 91 ? -9.805 18.773 44.674 1.00 80.38 91 GLY A O 1
ATOM 648 N N . LEU A 1 92 ? -9.810 17.750 42.655 1.00 89.38 92 LEU A N 1
ATOM 649 C CA . LEU A 1 92 ? -8.629 18.412 42.103 1.00 89.38 92 LEU A CA 1
ATOM 650 C C . LEU A 1 92 ? -9.048 19.731 41.425 1.00 89.38 92 LEU A C 1
ATOM 652 O O . LEU A 1 92 ? -10.240 20.002 41.238 1.00 89.38 92 LEU A O 1
ATOM 656 N N . GLU A 1 93 ? -8.062 20.559 41.089 1.00 86.25 93 GLU A N 1
ATOM 657 C CA . GLU A 1 93 ? -8.232 21.870 40.454 1.00 86.25 93 GLU A CA 1
ATOM 658 C C . GLU A 1 93 ? -7.434 21.904 39.141 1.00 86.25 93 GLU A C 1
ATOM 660 O O . GLU A 1 93 ? -6.381 21.273 39.031 1.00 86.25 93 GLU A O 1
ATOM 665 N N . VAL A 1 94 ? -7.940 22.639 38.149 1.00 87.38 94 VAL A N 1
ATOM 666 C CA . VAL A 1 94 ? -7.247 22.898 36.876 1.00 87.38 94 VAL A CA 1
ATOM 667 C C . VAL A 1 94 ? -6.249 24.043 37.067 1.00 87.38 94 VAL A C 1
ATOM 669 O O . VAL A 1 94 ? -6.547 25.012 37.772 1.00 87.38 94 VAL A O 1
ATOM 672 N N . ASP A 1 95 ? -5.074 23.952 36.446 1.00 86.38 95 ASP A N 1
ATOM 673 C CA . ASP A 1 95 ? -4.065 25.013 36.453 1.00 86.38 95 ASP A CA 1
ATOM 674 C C . ASP A 1 95 ? -4.200 26.011 35.280 1.00 86.38 95 ASP A C 1
ATOM 676 O O . ASP A 1 95 ? -5.152 25.983 34.502 1.00 86.38 95 ASP A O 1
ATOM 680 N N . GLN A 1 96 ? -3.242 26.938 35.168 1.00 82.69 96 GLN A N 1
ATOM 681 C CA . GLN A 1 96 ? -3.242 27.996 34.144 1.00 82.69 96 GLN A CA 1
ATOM 682 C C . GLN A 1 96 ? -2.999 27.485 32.715 1.00 82.69 96 GLN A C 1
ATOM 684 O O . GLN A 1 96 ? -3.250 28.227 31.768 1.00 82.69 96 GLN A O 1
ATOM 689 N N . GLU A 1 97 ? -2.517 26.254 32.549 1.00 79.69 97 GLU A N 1
ATOM 690 C CA . GLU A 1 97 ? -2.234 25.632 31.251 1.00 79.69 97 GLU A CA 1
ATOM 691 C C . GLU A 1 97 ? -3.310 24.597 30.870 1.00 79.69 97 GLU A C 1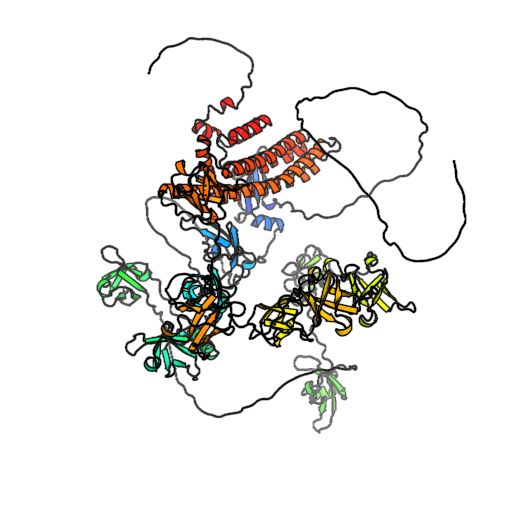
ATOM 693 O O . GLU A 1 97 ? -3.274 24.028 29.780 1.00 79.69 97 GLU A O 1
ATOM 698 N N . GLY A 1 98 ? -4.314 24.399 31.733 1.00 82.69 98 GLY A N 1
ATOM 699 C CA . GLY A 1 98 ? -5.400 23.446 31.527 1.00 82.69 98 GLY A CA 1
ATOM 700 C C . GLY A 1 98 ? -5.074 22.032 32.006 1.00 82.69 98 GLY A C 1
ATOM 701 O O . GLY A 1 98 ? -5.828 21.113 31.697 1.00 82.69 98 GLY A O 1
ATOM 702 N N . LEU A 1 99 ? -3.983 21.834 32.747 1.00 89.12 99 LEU A N 1
ATOM 703 C CA . LEU A 1 99 ? -3.582 20.542 33.302 1.00 89.12 99 LEU A CA 1
ATOM 704 C C . LEU A 1 99 ? -4.123 20.361 34.725 1.00 89.12 99 LEU A C 1
ATOM 706 O O . LEU A 1 99 ? -4.362 21.318 35.463 1.00 89.12 99 LEU A O 1
ATOM 710 N N . ILE A 1 100 ? -4.352 19.105 35.102 1.00 89.75 100 ILE A N 1
ATOM 711 C CA . ILE A 1 100 ? -4.900 18.712 36.400 1.00 89.75 100 ILE A CA 1
ATOM 712 C C . ILE A 1 100 ? -3.886 17.795 37.054 1.00 89.75 100 ILE A C 1
ATOM 714 O O . ILE A 1 100 ? -3.595 16.713 36.542 1.00 89.75 100 ILE A O 1
ATOM 718 N N . HIS A 1 101 ? -3.363 18.242 38.186 1.00 87.19 101 HIS A N 1
ATOM 719 C CA . HIS A 1 101 ? -2.301 17.556 38.901 1.00 87.19 101 HIS A CA 1
ATOM 720 C C . HIS A 1 101 ? -2.847 16.844 40.142 1.00 87.19 101 HIS A C 1
ATOM 722 O O . HIS A 1 101 ? -3.762 17.341 40.806 1.00 87.19 101 HIS A O 1
ATOM 728 N N . ASP A 1 102 ? -2.289 15.674 40.454 1.00 83.25 102 ASP A N 1
ATOM 729 C CA . ASP A 1 102 ? -2.580 14.949 41.690 1.00 83.25 102 ASP A CA 1
ATOM 730 C C . ASP A 1 102 ? -1.955 15.639 42.927 1.00 83.25 102 ASP A C 1
ATOM 732 O O . ASP A 1 102 ? -1.480 16.777 42.882 1.00 83.25 102 ASP A O 1
ATOM 736 N N . LYS A 1 103 ? -1.986 14.967 44.085 1.00 76.12 103 LYS A N 1
ATOM 737 C CA . LYS A 1 103 ? -1.432 15.518 45.336 1.00 76.12 103 LYS A CA 1
ATOM 738 C C . LYS A 1 103 ? 0.098 15.481 45.396 1.00 76.12 103 LYS A C 1
ATOM 740 O O . LYS A 1 103 ? 0.665 16.151 46.260 1.00 76.12 103 LYS A O 1
ATOM 745 N N . ASP A 1 104 ? 0.724 14.718 44.511 1.00 69.06 104 ASP A N 1
ATOM 746 C CA . ASP A 1 104 ? 2.159 14.460 44.451 1.00 69.06 104 ASP A CA 1
ATOM 747 C C . ASP A 1 104 ? 2.831 15.274 43.324 1.00 69.06 104 ASP A C 1
ATOM 749 O O . ASP A 1 104 ? 4.051 15.431 43.307 1.00 69.06 104 ASP A O 1
ATOM 753 N N . GLY A 1 105 ? 2.023 15.911 42.468 1.00 73.81 105 GLY A N 1
ATOM 754 C CA . GLY A 1 105 ? 2.431 16.858 41.434 1.00 73.81 105 GLY A CA 1
ATOM 755 C C . GLY A 1 105 ? 2.471 16.274 40.023 1.00 73.81 105 GLY A C 1
ATOM 756 O O . GLY A 1 105 ? 2.997 16.936 39.131 1.00 73.81 105 GLY A O 1
ATOM 757 N N . ASN A 1 106 ? 1.929 15.073 39.800 1.00 79.69 106 ASN A N 1
ATOM 758 C CA . ASN A 1 106 ? 1.906 14.441 38.480 1.00 79.69 106 ASN A CA 1
ATOM 759 C C . ASN A 1 106 ? 0.653 14.866 37.699 1.00 79.69 106 ASN A C 1
ATOM 761 O O . ASN A 1 106 ? -0.422 14.975 38.299 1.00 79.69 106 ASN A O 1
ATOM 765 N N . PRO A 1 107 ? 0.745 15.088 36.377 1.00 84.88 107 PRO A N 1
ATOM 766 C CA . PRO A 1 107 ? -0.417 15.399 35.556 1.00 84.88 107 PRO A CA 1
ATOM 767 C C . PRO A 1 107 ? -1.278 14.138 35.393 1.00 84.88 107 PRO A C 1
ATOM 769 O O . PRO A 1 107 ? -0.845 13.152 34.802 1.00 84.88 107 PRO A O 1
ATOM 772 N N . VAL A 1 108 ? -2.503 14.171 35.922 1.00 85.25 108 VAL A N 1
ATOM 773 C CA . VAL A 1 108 ? -3.464 13.050 35.876 1.00 85.25 108 VAL A CA 1
ATOM 774 C C . VAL A 1 108 ? -4.657 13.304 34.957 1.00 85.25 108 VAL A C 1
ATOM 776 O O . VAL A 1 108 ? -5.388 12.387 34.590 1.00 85.25 108 VAL A O 1
ATOM 779 N N . GLY A 1 109 ? -4.864 14.552 34.549 1.00 88.06 109 GLY A N 1
ATOM 780 C CA . GLY A 1 109 ? -5.919 14.927 33.620 1.00 88.06 109 GLY A CA 1
ATOM 781 C C . GLY A 1 109 ? -5.647 16.266 32.957 1.00 88.06 109 GLY A C 1
ATOM 782 O O . GLY A 1 109 ? -4.676 16.956 33.270 1.00 88.06 109 GLY A O 1
ATOM 783 N N . LYS A 1 110 ? -6.539 16.650 32.051 1.00 92.12 110 LYS A N 1
ATOM 784 C CA . LYS A 1 110 ? -6.557 17.970 31.419 1.00 92.12 110 LYS A CA 1
ATOM 785 C C . LYS A 1 110 ? -7.992 18.442 31.187 1.00 92.12 110 LYS A C 1
ATOM 787 O O . LYS A 1 110 ? -8.937 17.654 31.140 1.00 92.12 110 LYS A O 1
ATOM 792 N N . LEU A 1 111 ? -8.152 19.746 31.032 1.00 90.25 111 LEU A N 1
ATOM 793 C CA . LEU A 1 111 ? -9.406 20.398 30.691 1.00 90.25 111 LEU A CA 1
ATOM 794 C C . LEU A 1 111 ? -9.763 20.099 29.223 1.00 90.25 111 LEU A C 1
ATOM 796 O O . LEU A 1 111 ? -9.061 20.516 28.305 1.00 90.25 111 LEU A O 1
ATOM 800 N N . ALA A 1 112 ? -10.864 19.380 29.014 1.00 85.44 112 ALA A N 1
ATOM 801 C CA . ALA A 1 112 ? -11.404 19.026 27.701 1.00 85.44 112 ALA A CA 1
ATOM 802 C C . ALA A 1 112 ? -12.366 20.098 27.152 1.00 85.44 112 ALA A C 1
ATOM 804 O O . ALA A 1 112 ? -12.445 20.319 25.945 1.00 85.44 112 ALA A O 1
ATOM 805 N N . GLU A 1 113 ? -13.110 20.772 28.034 1.00 82.88 113 GLU A N 1
ATOM 806 C CA . GLU A 1 113 ? -14.077 21.818 27.681 1.00 82.88 113 GLU A CA 1
ATOM 807 C C . GLU A 1 113 ? -13.999 22.953 28.713 1.00 82.88 113 GLU A C 1
ATOM 809 O O . GLU A 1 113 ? -14.148 22.702 29.905 1.00 82.88 113 GLU A O 1
ATOM 814 N N . GLY A 1 114 ? -13.778 24.196 28.274 1.00 80.12 114 GLY A N 1
ATOM 815 C CA . GLY A 1 114 ? -13.650 25.372 29.147 1.00 80.12 114 GLY A CA 1
ATOM 816 C C . GLY A 1 114 ? -12.460 26.262 28.774 1.00 80.12 114 GLY A C 1
ATOM 817 O O . GLY A 1 114 ? -11.669 25.903 27.906 1.00 80.12 114 GLY A O 1
ATOM 818 N N . ASP A 1 115 ? -12.333 27.423 29.421 1.00 83.00 115 ASP A N 1
ATOM 819 C CA . ASP A 1 115 ? -11.138 28.276 29.326 1.00 83.00 115 ASP A CA 1
ATOM 820 C C . ASP A 1 115 ? -10.304 28.099 30.601 1.00 83.00 115 ASP A C 1
ATOM 822 O O . ASP A 1 115 ? -10.812 28.302 31.706 1.00 83.00 115 ASP A O 1
ATOM 826 N N . ALA A 1 116 ? -9.043 27.687 30.455 1.00 83.38 116 ALA A N 1
ATOM 827 C CA . ALA A 1 116 ? -8.172 27.395 31.588 1.00 83.38 116 ALA A CA 1
ATOM 828 C C . ALA A 1 116 ? -7.955 28.629 32.478 1.00 83.38 116 ALA A C 1
ATOM 830 O O . ALA A 1 116 ? -8.010 28.497 33.698 1.00 83.38 116 ALA A O 1
ATOM 831 N N . GLU A 1 117 ? -7.802 29.833 31.902 1.00 80.25 117 GLU A N 1
ATOM 832 C CA . GLU A 1 117 ? -7.547 31.060 32.678 1.00 80.25 117 GLU A CA 1
ATOM 833 C C . GLU A 1 117 ? -8.717 31.427 33.613 1.00 80.25 117 GLU A C 1
ATOM 835 O O . GLU A 1 117 ? -8.491 31.949 34.709 1.00 80.25 117 GLU A O 1
ATOM 840 N N . ASP A 1 118 ? -9.957 31.136 33.202 1.00 80.12 118 ASP A N 1
ATOM 841 C CA . ASP A 1 118 ? -11.183 31.448 33.954 1.00 80.12 118 ASP A CA 1
ATOM 842 C C . ASP A 1 118 ? -11.594 30.329 34.940 1.00 80.12 118 ASP A C 1
ATOM 844 O O . ASP A 1 118 ? -12.387 30.583 35.853 1.00 80.12 118 ASP A O 1
ATOM 848 N N . LEU A 1 119 ? -11.060 29.108 34.784 1.00 82.06 119 LEU A N 1
ATOM 849 C CA . LEU A 1 119 ? -11.419 27.922 35.581 1.00 82.06 119 LEU A CA 1
ATOM 850 C C . LEU A 1 119 ? -10.385 27.530 36.652 1.00 82.06 119 LEU A C 1
ATOM 852 O O . LEU A 1 119 ? -10.653 26.624 37.448 1.00 82.06 119 LEU A O 1
ATOM 856 N N . VAL A 1 120 ? -9.248 28.231 36.740 1.00 82.19 120 VAL A N 1
ATOM 857 C CA . VAL A 1 120 ? -8.244 27.996 37.792 1.00 82.19 120 VAL A CA 1
ATOM 858 C C . VAL A 1 120 ? -8.860 28.127 39.188 1.00 82.19 120 VAL A C 1
ATOM 860 O O . VAL A 1 120 ? -9.390 29.178 39.559 1.00 82.19 120 VAL A O 1
ATOM 863 N N . GLY A 1 121 ? -8.731 27.074 39.997 1.00 71.81 121 GLY A N 1
ATOM 864 C CA . GLY A 1 121 ? -9.220 27.047 41.380 1.00 71.81 121 GLY A CA 1
ATOM 865 C C . GLY A 1 121 ? -10.707 26.711 41.552 1.00 71.81 121 GLY A C 1
ATOM 866 O O . GLY A 1 121 ? -11.234 26.872 42.656 1.00 71.81 121 GLY A O 1
ATOM 867 N N . TYR A 1 122 ? -11.396 26.248 40.502 1.00 82.00 122 TYR A N 1
ATOM 868 C CA . TYR A 1 122 ? -12.702 25.596 40.649 1.00 82.00 122 TYR A CA 1
ATOM 869 C C . TYR A 1 122 ? -12.532 24.078 40.858 1.00 82.00 122 TYR A C 1
ATOM 871 O O . TYR A 1 122 ? -11.747 23.449 40.145 1.00 82.00 122 TYR A O 1
ATOM 879 N N . PRO A 1 123 ? -13.264 23.464 41.809 1.00 83.62 123 PRO A N 1
ATOM 880 C CA . PRO A 1 123 ? -13.132 22.043 42.114 1.00 83.62 123 PRO A CA 1
ATOM 881 C C . PRO A 1 123 ? -13.885 21.164 41.107 1.00 83.62 123 PRO A C 1
ATOM 883 O O . PRO A 1 123 ? -15.053 21.410 40.796 1.00 83.62 123 PRO A O 1
ATOM 886 N N . ILE A 1 124 ? -13.240 20.086 40.668 1.00 90.50 124 ILE A N 1
ATOM 887 C CA . ILE A 1 124 ? -13.805 19.110 39.725 1.00 90.50 124 ILE A CA 1
ATOM 888 C C . ILE A 1 124 ? -14.737 18.115 40.456 1.00 90.50 124 ILE A C 1
ATOM 890 O O . ILE A 1 124 ? -14.454 17.680 41.576 1.00 90.50 124 ILE A O 1
ATOM 894 N N . ALA A 1 125 ? -15.864 17.744 39.845 1.00 82.38 125 ALA A N 1
ATOM 895 C CA . ALA A 1 125 ? -16.822 16.761 40.364 1.00 82.38 125 ALA A CA 1
ATOM 896 C C . ALA A 1 125 ? -16.406 15.296 40.084 1.00 82.38 125 ALA A C 1
ATOM 898 O O . ALA A 1 125 ? -15.407 15.029 39.426 1.00 82.38 125 ALA A O 1
ATOM 899 N N . ASP A 1 126 ? -17.175 14.319 40.587 1.00 80.69 126 ASP A N 1
ATOM 900 C CA . ASP A 1 126 ? -16.910 12.875 40.401 1.00 80.69 126 ASP A CA 1
ATOM 901 C C . ASP A 1 126 ? -16.959 12.411 38.939 1.00 80.69 126 ASP A C 1
ATOM 903 O O . ASP A 1 126 ? -16.366 11.400 38.590 1.00 80.69 126 ASP A O 1
ATOM 907 N N . ASN A 1 127 ? -17.671 13.142 38.091 1.00 80.50 127 ASN A N 1
ATOM 908 C CA . ASN A 1 127 ? -17.847 12.861 36.670 1.00 80.50 127 ASN A CA 1
ATOM 909 C C . ASN A 1 127 ? -16.975 13.757 35.767 1.00 80.50 127 ASN A C 1
ATOM 911 O O . ASN A 1 127 ? -17.307 13.936 34.596 1.00 80.50 127 ASN A O 1
ATOM 915 N N . GLY A 1 128 ? -15.931 14.387 36.317 1.00 82.38 128 GLY A N 1
ATOM 916 C CA . GLY A 1 128 ? -15.070 15.322 35.586 1.00 82.38 128 GLY A CA 1
ATOM 917 C C . GLY A 1 128 ? -15.706 16.682 35.257 1.00 82.38 128 GLY A C 1
ATOM 918 O O . GLY A 1 128 ? -15.098 17.466 34.538 1.00 82.38 128 GLY A O 1
ATOM 919 N N . GLU A 1 129 ? -16.915 16.999 35.738 1.00 90.88 129 GLU A N 1
ATOM 920 C CA . GLU A 1 129 ? -17.559 18.301 35.490 1.00 90.88 129 GLU A CA 1
ATOM 921 C C . GLU A 1 129 ? -17.081 19.386 36.469 1.00 90.88 129 GLU A C 1
ATOM 923 O O . GLU A 1 129 ? -16.958 19.145 37.669 1.00 90.88 129 GLU A O 1
ATOM 928 N N . ILE A 1 130 ? -16.878 20.609 35.975 1.00 87.69 130 ILE A N 1
ATOM 929 C CA . ILE A 1 130 ? -16.618 21.804 36.788 1.00 87.69 130 ILE A CA 1
ATOM 930 C C . ILE A 1 130 ? -17.886 22.658 36.811 1.00 87.69 130 ILE A C 1
ATOM 932 O O . ILE A 1 130 ? -18.408 23.039 35.758 1.00 87.69 130 ILE A O 1
ATOM 936 N N . LEU A 1 131 ? -18.375 22.964 38.014 1.00 86.62 131 LEU A N 1
ATOM 937 C CA . LEU A 1 131 ? -19.570 23.779 38.246 1.00 86.62 131 LEU A CA 1
ATOM 938 C C . LEU A 1 131 ? -19.207 25.102 38.932 1.00 86.62 131 LEU A C 1
ATOM 940 O O . LEU A 1 131 ? -18.300 25.140 39.765 1.00 86.62 131 LEU A O 1
ATOM 944 N N . ASP A 1 132 ? -19.943 26.168 38.620 1.00 83.19 132 ASP A N 1
ATOM 945 C CA . ASP A 1 132 ? -19.798 27.464 39.290 1.00 83.19 132 ASP A CA 1
ATOM 946 C C . ASP A 1 132 ? -20.575 27.564 40.625 1.00 83.19 132 ASP A C 1
ATOM 948 O O . ASP A 1 132 ? -21.255 26.630 41.061 1.00 83.19 132 ASP A O 1
ATOM 952 N N . ASP A 1 133 ? -20.479 28.722 41.290 1.00 79.75 133 ASP A N 1
ATOM 953 C CA . ASP A 1 133 ? -21.165 29.024 42.561 1.00 79.75 133 ASP A CA 1
ATOM 954 C C . ASP A 1 133 ? -22.711 28.949 42.475 1.00 79.75 133 ASP A C 1
ATOM 956 O O . ASP A 1 133 ? -23.376 28.784 43.506 1.00 79.75 133 ASP A O 1
ATOM 960 N N . ASP A 1 134 ? -23.295 29.092 41.278 1.00 74.94 134 ASP A N 1
ATOM 961 C CA . ASP A 1 134 ? -24.739 28.984 41.028 1.00 74.94 134 ASP A CA 1
ATOM 962 C C . ASP A 1 134 ? -25.152 27.547 40.613 1.00 74.94 134 ASP A C 1
ATOM 964 O O . ASP A 1 134 ? -26.341 27.203 40.654 1.00 74.94 134 ASP A O 1
ATOM 968 N N . GLY A 1 135 ? -24.176 26.675 40.326 1.00 69.56 135 GLY A N 1
ATOM 969 C CA . GLY A 1 135 ? -24.342 25.262 39.979 1.00 69.56 135 GLY A CA 1
ATOM 970 C C . GLY A 1 135 ? -24.495 24.993 38.480 1.00 69.56 135 GLY A C 1
ATOM 971 O O . GLY A 1 135 ? -24.944 23.903 38.112 1.00 69.56 135 GLY A O 1
ATOM 972 N N . ASP A 1 136 ? -24.162 25.965 37.629 1.00 78.00 136 ASP A N 1
ATOM 973 C CA . ASP A 1 136 ? -24.139 25.803 36.176 1.00 78.00 136 ASP A CA 1
ATOM 974 C C . ASP A 1 136 ? -22.793 25.196 35.725 1.00 78.00 136 ASP A C 1
ATOM 976 O O . ASP A 1 136 ? -21.744 25.421 36.329 1.00 78.00 136 ASP A O 1
ATOM 980 N N . LEU A 1 137 ? -22.826 24.382 34.662 1.00 85.88 137 LEU A N 1
ATOM 981 C CA . LEU A 1 137 ? -21.639 23.728 34.103 1.00 85.88 137 LEU A CA 1
ATOM 982 C C . LEU A 1 137 ? -20.766 24.743 33.361 1.00 85.88 137 LEU A C 1
ATOM 984 O O . LEU A 1 137 ? -21.216 25.334 32.377 1.00 85.88 137 LEU A O 1
ATOM 988 N N . VAL A 1 138 ? -19.514 24.876 33.798 1.00 84.81 138 VAL A N 1
ATOM 989 C CA . VAL A 1 138 ? -18.534 25.819 33.237 1.00 84.81 138 VAL A CA 1
ATOM 990 C C . VAL A 1 138 ? -17.290 25.149 32.650 1.00 84.81 138 VAL A C 1
ATOM 992 O O . VAL A 1 138 ? -16.602 25.787 31.857 1.00 84.81 138 VAL A O 1
ATOM 995 N N . GLY A 1 139 ? -17.040 23.867 32.943 1.00 86.19 139 GLY A N 1
ATOM 996 C CA . GLY A 1 139 ? -16.000 23.094 32.260 1.00 86.19 139 GLY A CA 1
ATOM 997 C C . GLY A 1 139 ? -16.125 21.574 32.402 1.00 86.19 139 GLY A C 1
ATOM 998 O O . GLY A 1 139 ? -16.946 21.077 33.177 1.00 86.19 139 GLY A O 1
ATOM 999 N N . ARG A 1 140 ? -15.310 20.834 31.646 1.00 90.31 140 ARG A N 1
ATOM 1000 C CA . ARG A 1 140 ? -15.157 19.372 31.715 1.00 90.31 140 ARG A CA 1
ATOM 1001 C C . ARG A 1 140 ? -13.696 18.974 31.634 1.00 90.31 140 ARG A C 1
ATOM 1003 O O . ARG A 1 140 ? -12.940 19.556 30.860 1.00 90.31 140 ARG A O 1
ATOM 1010 N N . CYS A 1 141 ? -13.353 17.922 32.354 1.00 89.12 141 CYS A N 1
ATOM 1011 C CA . CYS A 1 141 ? -12.021 17.354 32.425 1.00 89.12 141 CYS A CA 1
ATOM 1012 C C . CYS A 1 141 ? -12.014 15.924 31.882 1.00 89.12 141 CYS A C 1
ATOM 1014 O O . CYS A 1 141 ? -12.945 15.162 32.145 1.00 89.12 141 CYS A O 1
ATOM 1016 N N . GLU A 1 142 ? -10.947 15.564 31.177 1.00 88.25 142 GLU A N 1
ATOM 1017 C CA . GLU A 1 142 ? -10.622 14.187 30.801 1.00 88.25 142 GLU A CA 1
ATOM 1018 C C . GLU A 1 142 ? -9.336 13.746 31.512 1.00 88.25 142 GLU A C 1
ATOM 1020 O O . GLU A 1 142 ? -8.503 14.576 31.891 1.00 88.25 142 GLU A O 1
ATOM 1025 N N . LEU A 1 143 ? -9.196 12.443 31.748 1.00 85.06 143 LEU A N 1
ATOM 1026 C CA . LEU A 1 143 ? -7.944 11.862 32.227 1.00 85.06 143 LEU A CA 1
ATOM 1027 C C . LEU A 1 143 ? -6.902 11.918 31.092 1.00 85.06 143 LEU A C 1
ATOM 1029 O O . LEU A 1 143 ? -7.247 12.014 29.914 1.00 85.06 143 LEU A O 1
ATOM 1033 N N . LEU A 1 144 ? -5.613 11.897 31.427 1.00 83.06 144 LEU A N 1
ATOM 1034 C CA . LEU A 1 144 ? -4.564 11.708 30.415 1.00 83.06 144 LEU A CA 1
ATOM 1035 C C . LEU A 1 144 ? -4.413 10.210 30.102 1.00 83.06 144 LEU A C 1
ATOM 1037 O O . LEU A 1 144 ? -4.648 9.415 31.003 1.00 83.06 144 LEU A O 1
ATOM 1041 N N . PRO A 1 145 ? -3.978 9.782 28.901 1.00 70.44 145 PRO A N 1
ATOM 1042 C CA . PRO A 1 145 ? -3.982 8.360 28.522 1.00 70.44 145 PRO A CA 1
ATOM 1043 C C . PRO A 1 145 ? -3.219 7.412 29.464 1.00 70.44 145 PRO A C 1
ATOM 1045 O O . PRO A 1 145 ? -3.625 6.269 29.657 1.00 70.44 145 PRO A O 1
ATOM 1048 N N . GLU A 1 146 ? -2.137 7.872 30.098 1.00 63.62 146 GLU A N 1
ATOM 1049 C CA . GLU A 1 146 ? -1.420 7.104 31.133 1.00 63.62 146 GLU A CA 1
ATOM 1050 C C . GLU A 1 146 ? -2.236 6.979 32.433 1.00 63.62 146 GLU A C 1
ATOM 1052 O O . GLU A 1 146 ? -2.184 5.971 33.135 1.00 63.62 146 GLU A O 1
ATOM 1057 N N . SER A 1 147 ? -3.031 8.000 32.742 1.00 68.44 147 SER A N 1
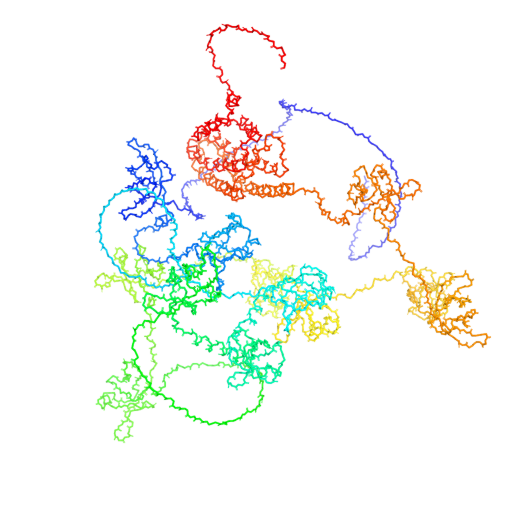ATOM 1058 C CA . SER A 1 147 ? -3.923 8.077 33.899 1.00 68.44 147 SER A CA 1
ATOM 1059 C C . SER A 1 147 ? -5.259 7.375 33.653 1.00 68.44 147 SER A C 1
ATOM 1061 O O . SER A 1 147 ? -5.840 6.859 34.596 1.00 68.44 147 SER A O 1
ATOM 1063 N N . GLU A 1 148 ? -5.728 7.299 32.404 1.00 59.94 148 GLU A N 1
ATOM 1064 C CA . GLU A 1 148 ? -6.852 6.458 31.974 1.00 59.94 148 GLU A CA 1
ATOM 1065 C C . GLU A 1 148 ? -6.525 4.980 32.185 1.00 59.94 148 GLU A C 1
ATOM 1067 O O . GLU A 1 148 ? -7.356 4.246 32.713 1.00 59.94 148 GLU A O 1
ATOM 1072 N N . ARG A 1 149 ? -5.292 4.562 31.862 1.00 52.38 149 ARG A N 1
ATOM 1073 C CA . ARG A 1 149 ? -4.797 3.209 32.160 1.00 52.38 149 ARG A CA 1
ATOM 1074 C C . ARG A 1 149 ? -4.773 2.939 33.668 1.00 52.38 149 ARG A C 1
ATOM 1076 O O . ARG A 1 149 ? -5.357 1.948 34.094 1.00 52.38 149 ARG A O 1
ATOM 1083 N N . LYS A 1 150 ? -4.210 3.851 34.476 1.00 49.16 150 LYS A N 1
ATOM 1084 C CA . LYS A 1 150 ? -4.208 3.736 35.953 1.00 49.16 150 LYS A CA 1
ATOM 1085 C C . LYS A 1 150 ? -5.620 3.709 36.561 1.00 49.16 150 LYS A C 1
ATOM 1087 O O . LYS A 1 150 ? -5.923 2.864 37.404 1.00 49.16 150 LYS A O 1
ATOM 1092 N N . ALA A 1 151 ? -6.515 4.569 36.074 1.00 49.41 151 ALA A N 1
ATOM 1093 C CA . ALA A 1 151 ? -7.911 4.636 36.501 1.00 49.41 151 ALA A CA 1
ATOM 1094 C C . ALA A 1 151 ? -8.703 3.371 36.146 1.00 49.41 151 ALA A C 1
ATOM 1096 O O . ALA A 1 151 ? -9.504 2.905 36.954 1.00 49.41 151 ALA A O 1
ATOM 1097 N N . ALA A 1 152 ? -8.460 2.798 34.963 1.00 48.00 152 ALA A N 1
ATOM 1098 C CA . ALA A 1 152 ? -9.046 1.529 34.548 1.00 48.00 152 ALA A CA 1
ATOM 1099 C C . ALA A 1 152 ? -8.487 0.330 35.341 1.00 48.00 152 ALA A C 1
ATOM 1101 O O . ALA A 1 152 ? -9.207 -0.649 35.528 1.00 48.00 152 ALA A O 1
ATOM 1102 N N . SER A 1 153 ? -7.246 0.404 35.844 1.00 43.84 153 SER A N 1
ATOM 1103 C CA . SER A 1 153 ? -6.645 -0.645 36.687 1.00 43.84 153 SER A CA 1
ATOM 1104 C C . SER A 1 153 ? -6.995 -0.568 38.182 1.00 43.84 153 SER A C 1
ATOM 1106 O O . SER A 1 153 ? -6.905 -1.586 38.862 1.00 43.84 153 SER A O 1
ATOM 1108 N N . GLY A 1 154 ? -7.422 0.592 38.699 1.00 36.28 154 GLY A N 1
ATOM 1109 C CA . GLY A 1 154 ? -7.871 0.764 40.090 1.00 36.28 154 GLY A CA 1
ATOM 1110 C C . GLY A 1 154 ? -6.748 0.696 41.139 1.00 36.28 154 GLY A C 1
ATOM 1111 O O . GLY A 1 154 ? -6.512 -0.350 41.737 1.00 36.28 154 GLY A O 1
ATOM 1112 N N . ASP A 1 155 ? -6.098 1.836 41.395 1.00 29.38 155 ASP A N 1
ATOM 1113 C CA . ASP A 1 155 ? -4.862 1.958 42.189 1.00 29.38 155 ASP A CA 1
ATOM 1114 C C . ASP A 1 155 ? -4.887 1.389 43.631 1.00 29.38 155 ASP A C 1
ATOM 1116 O O . ASP A 1 155 ? -5.692 1.790 44.476 1.00 29.38 155 ASP A O 1
ATOM 1120 N N . ASP A 1 156 ? -3.886 0.560 43.946 1.00 28.33 156 ASP A N 1
ATOM 1121 C CA . ASP A 1 156 ? -2.785 0.915 44.869 1.00 28.33 156 ASP A CA 1
ATOM 1122 C C . ASP A 1 156 ? -1.567 0.029 44.496 1.00 28.33 156 ASP A C 1
ATOM 1124 O O . ASP A 1 156 ? -1.672 -1.198 44.486 1.00 28.33 156 ASP A O 1
ATOM 1128 N N . ALA A 1 157 ? -0.441 0.641 44.112 1.00 30.28 157 ALA A N 1
ATOM 1129 C CA . ALA A 1 157 ? 0.598 0.009 43.280 1.00 30.28 157 ALA A CA 1
ATOM 1130 C C . ALA A 1 157 ? 1.800 -0.611 44.028 1.00 30.28 157 ALA A C 1
ATOM 1132 O O . ALA A 1 157 ? 2.181 -0.139 45.097 1.00 30.28 157 ALA A O 1
ATOM 1133 N N . GLU A 1 158 ? 2.470 -1.569 43.376 1.00 26.62 158 GLU A N 1
ATOM 1134 C CA . GLU A 1 158 ? 3.940 -1.645 43.250 1.00 26.62 158 GLU A CA 1
ATOM 1135 C C . GLU A 1 158 ? 4.287 -2.349 41.910 1.00 26.62 158 GLU A C 1
ATOM 1137 O O . GLU A 1 158 ? 3.414 -2.964 41.297 1.00 26.62 158 GLU A O 1
ATOM 1142 N N . GLU A 1 159 ? 5.488 -2.116 41.373 1.00 29.91 159 GLU A N 1
ATOM 1143 C CA . GLU A 1 159 ? 5.769 -2.129 39.921 1.00 29.91 159 GLU A CA 1
ATOM 1144 C C . GLU A 1 159 ? 5.828 -3.523 39.256 1.00 29.91 159 GLU A C 1
ATOM 1146 O O . GLU A 1 159 ? 6.533 -4.416 39.719 1.00 29.91 159 GLU A O 1
ATOM 1151 N N . ALA A 1 160 ? 5.175 -3.653 38.094 1.00 25.00 160 ALA A N 1
ATOM 1152 C CA . ALA A 1 160 ? 5.457 -4.672 37.081 1.00 25.00 160 ALA A CA 1
ATOM 1153 C C . ALA A 1 160 ? 5.683 -3.957 35.736 1.00 25.00 160 ALA A C 1
ATOM 1155 O O . ALA A 1 160 ? 4.816 -3.207 35.281 1.00 25.00 160 ALA A O 1
ATOM 1156 N N . ASP A 1 161 ? 6.861 -4.138 35.134 1.00 32.94 161 ASP A N 1
ATOM 1157 C CA . ASP A 1 161 ? 7.286 -3.414 33.929 1.00 32.94 161 ASP A CA 1
ATOM 1158 C C . ASP A 1 161 ? 6.460 -3.808 32.686 1.00 32.94 161 ASP A C 1
ATOM 1160 O O . ASP A 1 161 ? 6.640 -4.889 32.120 1.00 32.94 161 ASP A O 1
ATOM 1164 N N . GLU A 1 162 ? 5.623 -2.892 32.177 1.00 30.95 162 GLU A N 1
ATOM 1165 C CA . GLU A 1 162 ? 5.302 -2.893 30.742 1.00 30.95 162 GLU A CA 1
ATOM 1166 C C . GLU A 1 162 ? 6.605 -2.616 29.968 1.00 30.95 162 GLU A C 1
ATOM 1168 O O . GLU A 1 162 ? 7.339 -1.687 30.329 1.00 30.95 162 GLU A O 1
ATOM 1173 N N . PRO A 1 163 ? 6.921 -3.377 28.902 1.00 40.53 163 PRO A N 1
ATOM 1174 C CA . PRO A 1 163 ? 8.212 -3.267 28.246 1.00 40.53 163 PRO A CA 1
ATOM 1175 C C . PRO A 1 163 ? 8.302 -1.900 27.559 1.00 40.53 163 PRO A C 1
ATOM 1177 O O . PRO A 1 163 ? 7.560 -1.564 26.632 1.00 40.53 163 PRO A O 1
ATOM 1180 N N . LYS A 1 164 ? 9.187 -1.071 28.105 1.00 48.38 164 LYS A N 1
ATOM 1181 C CA . LYS A 1 164 ? 9.273 0.362 27.840 1.00 48.38 164 LYS A CA 1
ATOM 1182 C C . LYS A 1 164 ? 9.696 0.588 26.392 1.00 48.38 164 LYS A C 1
ATOM 1184 O O . LYS A 1 164 ? 10.871 0.470 26.066 1.00 48.38 164 LYS A O 1
ATOM 1189 N N . LEU A 1 165 ? 8.744 0.907 25.516 1.00 55.97 165 LEU A N 1
ATOM 1190 C CA . LEU A 1 165 ? 9.060 1.154 24.109 1.00 55.97 165 LEU A CA 1
ATOM 1191 C C . LEU A 1 165 ? 10.115 2.269 23.996 1.00 55.97 165 LEU A C 1
ATOM 1193 O O . LEU A 1 165 ? 9.948 3.322 24.625 1.00 55.97 165 LEU A O 1
ATOM 1197 N N . PRO A 1 166 ? 11.190 2.067 23.212 1.00 74.56 166 PRO A N 1
ATOM 1198 C CA . PRO A 1 166 ? 12.177 3.111 22.990 1.00 74.56 166 PRO A CA 1
ATOM 1199 C C . PRO A 1 166 ? 11.519 4.340 22.348 1.00 74.56 166 PRO A C 1
ATOM 1201 O O . PRO A 1 166 ? 10.520 4.240 21.633 1.00 74.56 166 PRO A O 1
ATOM 1204 N N . GLY A 1 167 ? 12.070 5.526 22.616 1.00 76.50 167 GLY A N 1
ATOM 1205 C CA . GLY A 1 167 ? 11.580 6.764 22.007 1.00 76.50 167 GLY A CA 1
ATOM 1206 C C . GLY A 1 167 ? 11.727 6.739 20.483 1.00 76.50 167 GLY A C 1
ATOM 1207 O O . GLY A 1 167 ? 12.601 6.058 19.955 1.00 76.50 167 GLY A O 1
ATOM 1208 N N . VAL A 1 168 ? 10.916 7.530 19.769 1.00 83.00 168 VAL A N 1
ATOM 1209 C CA . VAL A 1 168 ? 10.931 7.628 18.286 1.00 83.00 168 VAL A CA 1
ATOM 1210 C C . VAL A 1 168 ? 12.321 7.982 17.725 1.00 83.00 168 VAL A C 1
ATOM 1212 O O . VAL A 1 168 ? 12.635 7.650 16.585 1.00 83.00 168 VAL A O 1
ATOM 1215 N N . GLU A 1 169 ? 13.181 8.564 18.559 1.00 83.06 169 GLU A N 1
ATOM 1216 C CA . GLU A 1 169 ? 14.609 8.792 18.326 1.00 83.06 169 GLU A CA 1
ATOM 1217 C C . GLU A 1 169 ? 15.384 7.528 17.896 1.00 83.06 169 GLU A C 1
ATOM 1219 O O . GLU A 1 169 ? 16.349 7.665 17.149 1.00 83.06 169 GLU A O 1
ATOM 1224 N N . ILE A 1 170 ? 14.952 6.311 18.272 1.00 85.56 170 ILE A N 1
ATOM 1225 C CA . ILE A 1 170 ? 15.562 5.042 17.814 1.00 85.56 170 ILE A CA 1
ATOM 1226 C C . ILE A 1 170 ? 15.456 4.843 16.295 1.00 85.56 170 ILE A C 1
ATOM 1228 O O . ILE A 1 170 ? 16.258 4.130 15.705 1.00 85.56 170 ILE A O 1
ATOM 1232 N N . LEU A 1 171 ? 14.494 5.499 15.638 1.00 88.25 171 LEU A N 1
ATOM 1233 C CA . LEU A 1 171 ? 14.326 5.430 14.186 1.00 88.25 171 LEU A CA 1
ATOM 1234 C C . LEU A 1 171 ? 15.293 6.360 13.437 1.00 88.25 171 LEU A C 1
ATOM 1236 O O . LEU A 1 171 ? 15.383 6.287 12.213 1.00 88.25 171 LEU A O 1
ATOM 1240 N N . LYS A 1 172 ? 16.009 7.248 14.139 1.00 90.62 172 LYS A N 1
ATOM 1241 C CA . LYS A 1 172 ? 16.912 8.234 13.533 1.00 90.62 172 LYS A CA 1
ATOM 1242 C C . LYS A 1 172 ? 18.025 7.542 12.744 1.00 90.62 172 LYS A C 1
ATOM 1244 O O . LYS A 1 172 ? 18.840 6.822 13.306 1.00 90.62 172 LYS A O 1
ATOM 1249 N N . GLY A 1 173 ? 18.122 7.852 11.456 1.00 82.31 173 GLY A N 1
ATOM 1250 C CA . GLY A 1 173 ? 19.122 7.289 10.546 1.00 82.31 173 GLY A CA 1
ATOM 1251 C C . GLY A 1 173 ? 18.714 5.956 9.919 1.00 82.31 173 GLY A C 1
ATOM 1252 O O . GLY A 1 173 ? 19.215 5.640 8.843 1.00 82.31 173 GLY A O 1
ATOM 1253 N N . LEU A 1 174 ? 17.763 5.231 10.516 1.00 91.81 174 LEU A N 1
ATOM 1254 C CA . LEU A 1 174 ? 17.200 4.018 9.930 1.00 91.81 174 LEU A CA 1
ATOM 1255 C C . LEU A 1 174 ? 16.335 4.354 8.715 1.00 91.81 174 LEU A C 1
ATOM 1257 O O . LEU A 1 174 ? 15.861 5.483 8.561 1.00 91.81 174 LEU A O 1
ATOM 1261 N N . THR A 1 175 ? 16.106 3.363 7.859 1.00 92.12 175 THR A N 1
ATOM 1262 C CA . THR A 1 175 ? 15.297 3.505 6.641 1.00 92.12 175 THR A CA 1
ATOM 1263 C C . THR A 1 175 ? 14.161 2.490 6.645 1.00 92.12 175 THR A C 1
ATOM 1265 O O . THR A 1 175 ? 14.282 1.427 7.250 1.00 92.12 175 THR A O 1
ATOM 1268 N N . CYS A 1 176 ? 13.042 2.814 5.994 1.00 90.25 176 CYS A N 1
ATOM 1269 C CA . CYS A 1 176 ? 11.991 1.822 5.776 1.00 90.25 176 CYS A CA 1
ATOM 1270 C C . CYS A 1 176 ? 12.306 0.937 4.562 1.00 90.25 176 CYS A C 1
ATOM 1272 O O . CYS A 1 176 ? 13.019 1.350 3.643 1.00 90.25 176 CYS A O 1
ATOM 1274 N N . ASP A 1 177 ? 11.765 -0.275 4.559 1.00 87.69 177 ASP A N 1
ATOM 1275 C CA . ASP A 1 177 ? 11.745 -1.164 3.405 1.00 87.69 177 ASP A CA 1
ATOM 1276 C C . ASP A 1 177 ? 10.586 -0.805 2.444 1.00 87.69 177 ASP A C 1
ATOM 1278 O O . ASP A 1 177 ? 9.850 0.171 2.624 1.00 87.69 177 ASP A O 1
ATOM 1282 N N . ARG A 1 178 ? 10.375 -1.626 1.407 1.00 84.94 178 ARG A N 1
ATOM 1283 C CA . ARG A 1 178 ? 9.268 -1.434 0.451 1.00 84.94 178 ARG A CA 1
ATOM 1284 C C . ARG A 1 178 ? 7.888 -1.811 1.011 1.00 84.94 178 ARG A C 1
ATOM 1286 O O . ARG A 1 178 ? 6.895 -1.547 0.334 1.00 84.94 178 ARG A O 1
ATOM 1293 N N . THR A 1 179 ? 7.805 -2.417 2.198 1.00 84.69 179 THR A N 1
ATOM 1294 C CA . THR A 1 179 ? 6.543 -2.725 2.898 1.00 84.69 179 THR A CA 1
ATOM 1295 C C . THR A 1 179 ? 6.160 -1.647 3.919 1.00 84.69 179 THR A C 1
ATOM 1297 O O . THR A 1 179 ? 4.996 -1.548 4.306 1.00 84.69 179 THR A O 1
ATOM 1300 N N . GLY A 1 180 ? 7.109 -0.782 4.287 1.00 83.31 180 GLY A N 1
ATOM 1301 C CA . GLY A 1 180 ? 6.965 0.264 5.292 1.00 83.31 180 GLY A CA 1
ATOM 1302 C C . GLY A 1 180 ? 7.433 -0.165 6.683 1.00 83.31 180 GLY A C 1
ATOM 1303 O O . GLY A 1 180 ? 7.228 0.586 7.632 1.00 83.31 180 GLY A O 1
ATOM 1304 N N . LEU A 1 181 ? 8.051 -1.336 6.837 1.00 92.25 181 LEU A N 1
ATOM 1305 C CA . LEU A 1 181 ? 8.716 -1.747 8.072 1.00 92.25 181 LEU A CA 1
ATOM 1306 C C . LEU A 1 181 ? 10.099 -1.096 8.169 1.00 92.25 181 LEU A C 1
ATOM 1308 O O . LEU A 1 181 ? 10.744 -0.814 7.163 1.00 92.25 181 LEU A O 1
ATOM 1312 N N . ILE A 1 182 ? 10.538 -0.824 9.393 1.00 93.06 182 ILE A N 1
ATOM 1313 C CA . ILE A 1 182 ? 11.856 -0.267 9.700 1.00 93.06 182 ILE A CA 1
ATOM 1314 C C . ILE A 1 182 ? 12.558 -1.294 10.563 1.00 93.06 182 ILE A C 1
ATOM 1316 O O . ILE A 1 182 ? 12.091 -1.605 11.663 1.00 93.06 182 ILE A O 1
ATOM 1320 N N . LEU A 1 183 ? 13.661 -1.804 10.035 1.00 87.25 183 LEU A N 1
ATOM 1321 C CA . LEU A 1 183 ? 14.526 -2.765 10.695 1.00 87.25 183 LEU A CA 1
ATOM 1322 C C . LEU A 1 183 ? 15.751 -2.022 11.245 1.00 87.25 183 LEU A C 1
ATOM 1324 O O . LEU A 1 183 ? 16.167 -1.013 10.665 1.00 87.25 183 LEU A O 1
ATOM 1328 N N . ASN A 1 184 ? 16.296 -2.481 12.369 1.00 81.00 184 ASN A N 1
ATOM 1329 C CA . ASN A 1 184 ? 17.642 -2.087 12.798 1.00 81.00 184 ASN A CA 1
ATOM 1330 C C . ASN A 1 184 ? 18.705 -2.882 12.013 1.00 81.00 184 ASN A C 1
ATOM 1332 O O . ASN A 1 184 ? 18.380 -3.738 11.188 1.00 81.00 184 ASN A O 1
ATOM 1336 N N . ASP A 1 185 ? 19.980 -2.615 12.298 1.00 75.38 185 ASP A N 1
ATOM 1337 C CA . ASP A 1 185 ? 21.112 -3.289 11.649 1.00 75.38 185 ASP A CA 1
ATOM 1338 C C . ASP A 1 185 ? 21.187 -4.805 11.970 1.00 75.38 185 ASP A C 1
ATOM 1340 O O . ASP A 1 185 ? 21.840 -5.549 11.238 1.00 75.38 185 ASP A O 1
ATOM 1344 N N . ASP A 1 186 ? 20.481 -5.275 13.010 1.00 70.88 186 ASP A N 1
ATOM 1345 C CA . ASP A 1 186 ? 20.344 -6.695 13.383 1.00 70.88 186 ASP A CA 1
ATOM 1346 C C . ASP A 1 186 ? 19.186 -7.422 12.663 1.00 70.88 186 ASP A C 1
ATOM 1348 O O . ASP A 1 186 ? 19.115 -8.652 12.687 1.00 70.88 186 ASP A O 1
ATOM 1352 N N . GLY A 1 187 ? 18.285 -6.684 11.999 1.00 71.81 187 GLY A N 1
ATOM 1353 C CA . GLY A 1 187 ? 17.107 -7.224 11.307 1.00 71.81 187 GLY A CA 1
ATOM 1354 C C . GLY A 1 187 ? 15.818 -7.299 12.142 1.00 71.81 187 GLY A C 1
ATOM 1355 O O . GLY A 1 187 ? 14.816 -7.818 11.649 1.00 71.81 187 GLY A O 1
ATOM 1356 N N . ASP A 1 188 ? 15.806 -6.763 13.364 1.00 81.25 188 ASP A N 1
ATOM 1357 C CA . ASP A 1 188 ? 14.630 -6.687 14.238 1.00 81.25 188 ASP A CA 1
ATOM 1358 C C . ASP A 1 188 ? 13.697 -5.521 13.864 1.00 81.25 188 ASP A C 1
ATOM 1360 O O . ASP A 1 188 ? 14.137 -4.412 13.540 1.00 81.25 188 ASP A O 1
ATOM 1364 N N . THR A 1 189 ? 12.378 -5.729 13.972 1.00 87.75 189 THR A N 1
ATOM 1365 C CA . THR A 1 189 ? 11.377 -4.693 13.672 1.00 87.75 189 THR A CA 1
ATOM 1366 C C . THR A 1 189 ? 11.346 -3.597 14.740 1.00 87.75 189 THR A C 1
ATOM 1368 O O . THR A 1 189 ? 10.675 -3.712 15.770 1.00 87.75 189 THR A O 1
ATOM 1371 N N . VAL A 1 190 ? 12.000 -2.471 14.463 1.00 88.81 190 VAL A N 1
ATOM 1372 C CA . VAL A 1 190 ? 12.042 -1.312 15.370 1.00 88.81 190 VAL A CA 1
ATOM 1373 C C . VAL A 1 190 ? 10.991 -0.252 15.075 1.00 88.81 190 VAL A C 1
ATOM 1375 O O . VAL A 1 190 ? 10.590 0.491 15.973 1.00 88.81 190 VAL A O 1
ATOM 1378 N N . GLY A 1 191 ? 10.488 -0.176 13.844 1.00 90.19 191 GLY A N 1
ATOM 1379 C CA . GLY A 1 191 ? 9.523 0.849 13.458 1.00 90.19 191 GLY A CA 1
ATOM 1380 C C . GLY A 1 191 ? 8.637 0.486 12.278 1.00 90.19 191 GLY A C 1
ATOM 1381 O O . GLY A 1 191 ? 8.811 -0.531 11.613 1.00 90.19 191 GLY A O 1
ATOM 1382 N N . GLN A 1 192 ? 7.665 1.354 12.017 1.00 93.88 192 GLN A N 1
ATOM 1383 C CA . GLN A 1 192 ? 6.772 1.256 10.872 1.00 93.88 192 GLN A CA 1
ATOM 1384 C C . GLN A 1 192 ? 6.413 2.653 10.352 1.00 93.88 192 GLN A C 1
ATOM 1386 O O . GLN A 1 192 ? 5.938 3.508 11.107 1.00 93.88 192 GLN A O 1
ATOM 1391 N N . LEU A 1 193 ? 6.605 2.866 9.052 1.00 92.81 193 LEU A N 1
ATOM 1392 C CA . LEU A 1 193 ? 6.092 4.000 8.295 1.00 92.81 193 LEU A CA 1
ATOM 1393 C C . LEU A 1 193 ? 4.554 3.983 8.336 1.00 92.81 193 LEU A C 1
ATOM 1395 O O . LEU A 1 193 ? 3.926 2.996 7.959 1.00 92.81 193 LEU A O 1
ATOM 1399 N N . TYR A 1 194 ? 3.944 5.081 8.780 1.00 86.19 194 TYR A N 1
ATOM 1400 C CA . TYR A 1 194 ? 2.485 5.251 8.804 1.00 86.19 194 TYR A CA 1
ATOM 1401 C C . TYR A 1 194 ? 1.996 6.420 7.933 1.00 86.19 194 TYR A C 1
ATOM 1403 O O . TYR A 1 194 ? 0.793 6.558 7.717 1.00 86.19 194 TYR A O 1
ATOM 1411 N N . GLU A 1 195 ? 2.905 7.257 7.425 1.00 85.38 195 GLU A N 1
ATOM 1412 C CA . GLU A 1 195 ? 2.606 8.350 6.496 1.00 85.38 195 GLU A CA 1
ATOM 1413 C C . GLU A 1 195 ? 3.667 8.386 5.385 1.00 85.38 195 GLU A C 1
ATOM 1415 O O . GLU A 1 195 ? 4.860 8.345 5.679 1.00 85.38 195 GLU A O 1
ATOM 1420 N N . GLY A 1 196 ? 3.241 8.475 4.120 1.00 82.50 196 GLY A N 1
ATOM 1421 C CA . GLY A 1 196 ? 4.118 8.414 2.940 1.00 82.50 196 GLY A CA 1
ATOM 1422 C C . GLY A 1 196 ? 4.045 7.080 2.176 1.00 82.50 196 GLY A C 1
ATOM 1423 O O . GLY A 1 196 ? 3.461 6.115 2.662 1.00 82.50 196 GLY A O 1
ATOM 1424 N N . ASN A 1 197 ? 4.594 7.023 0.954 1.00 85.00 197 ASN A N 1
ATOM 1425 C CA . ASN A 1 197 ? 4.616 5.801 0.134 1.00 85.00 197 ASN A CA 1
ATOM 1426 C C . ASN A 1 197 ? 5.896 4.982 0.411 1.00 85.00 197 ASN A C 1
ATOM 1428 O O . ASN A 1 197 ? 6.973 5.458 0.040 1.00 85.00 197 ASN A O 1
ATOM 1432 N N . PRO A 1 198 ? 5.815 3.754 0.968 1.00 83.69 198 PRO A N 1
ATOM 1433 C CA . PRO A 1 198 ? 6.988 2.912 1.216 1.00 83.69 198 PRO A CA 1
ATOM 1434 C C . PRO A 1 198 ? 7.897 2.740 -0.006 1.00 83.69 198 PRO A C 1
ATOM 1436 O O . PRO A 1 198 ? 9.111 2.838 0.107 1.00 83.69 198 PRO A O 1
ATOM 1439 N N . ALA A 1 199 ? 7.337 2.578 -1.208 1.00 79.44 199 ALA A N 1
ATOM 1440 C CA . ALA A 1 199 ? 8.133 2.346 -2.416 1.00 79.44 199 ALA A CA 1
ATOM 1441 C C . ALA A 1 199 ? 8.942 3.574 -2.896 1.00 79.44 199 ALA A C 1
ATOM 1443 O O . ALA A 1 199 ? 9.885 3.408 -3.666 1.00 79.44 199 ALA A O 1
ATOM 1444 N N . GLU A 1 200 ? 8.584 4.789 -2.462 1.00 84.19 200 GLU A N 1
ATOM 1445 C CA . GLU A 1 200 ? 9.262 6.060 -2.803 1.00 84.19 200 GLU A CA 1
ATOM 1446 C C . GLU A 1 200 ? 10.151 6.591 -1.658 1.00 84.19 200 GLU A C 1
ATOM 1448 O O . GLU A 1 200 ? 10.940 7.529 -1.838 1.00 84.19 200 GLU A O 1
ATOM 1453 N N . LEU A 1 201 ? 9.984 6.015 -0.466 1.00 86.69 201 LEU A N 1
ATOM 1454 C CA . LEU A 1 201 ? 10.664 6.385 0.774 1.00 86.69 201 LEU A CA 1
ATOM 1455 C C . LEU A 1 201 ? 11.625 5.302 1.274 1.00 86.69 201 LEU A C 1
ATOM 1457 O O . LEU A 1 201 ? 12.427 5.581 2.165 1.00 86.69 201 LEU A O 1
ATOM 1461 N N . ALA A 1 202 ? 11.580 4.105 0.686 1.00 84.69 202 ALA A N 1
ATOM 1462 C CA . ALA A 1 202 ? 12.518 3.038 0.982 1.00 84.69 202 ALA A CA 1
ATOM 1463 C C . ALA A 1 202 ? 13.966 3.510 0.787 1.00 84.69 202 ALA A C 1
ATOM 1465 O O . ALA A 1 202 ? 14.286 4.182 -0.198 1.00 84.69 202 ALA A O 1
ATOM 1466 N N . GLY A 1 203 ? 14.834 3.193 1.748 1.00 79.12 203 GLY A N 1
ATOM 1467 C CA . GLY A 1 203 ? 16.226 3.655 1.753 1.00 79.12 203 GLY A CA 1
ATOM 1468 C C . GLY A 1 203 ? 16.433 5.144 2.081 1.00 79.12 203 GLY A C 1
ATOM 1469 O O . GLY A 1 203 ? 17.571 5.609 2.046 1.00 79.12 203 GLY A O 1
ATOM 1470 N N . LYS A 1 204 ? 15.387 5.918 2.418 1.00 90.50 204 LYS A N 1
ATOM 1471 C CA . LYS A 1 204 ? 15.547 7.287 2.944 1.00 90.50 204 LYS A CA 1
ATOM 1472 C C . LYS A 1 204 ? 15.591 7.280 4.480 1.00 90.50 204 LYS A C 1
ATOM 1474 O O . LYS A 1 204 ? 14.727 6.648 5.090 1.00 90.50 204 LYS A O 1
ATOM 1479 N N . PRO A 1 205 ? 16.548 7.985 5.112 1.00 90.94 205 PRO A N 1
ATOM 1480 C CA . PRO A 1 205 ? 16.708 7.969 6.561 1.00 90.94 205 PRO A CA 1
ATOM 1481 C C . PRO A 1 205 ? 15.671 8.845 7.272 1.00 90.94 205 PRO A C 1
ATOM 1483 O O . PRO A 1 205 ? 15.414 9.980 6.855 1.00 90.94 205 PRO A O 1
ATOM 1486 N N . PHE A 1 206 ? 15.124 8.357 8.386 1.00 92.56 206 PHE A N 1
ATOM 1487 C CA . PHE A 1 206 ? 14.305 9.174 9.285 1.00 92.56 206 PHE A CA 1
ATOM 1488 C C . PHE A 1 206 ? 15.170 10.106 10.150 1.00 92.56 206 PHE A C 1
ATOM 1490 O O . PHE A 1 206 ? 16.316 9.811 10.490 1.00 92.56 206 PHE A O 1
ATOM 1497 N N . ASN A 1 207 ? 14.608 11.248 10.541 1.00 87.62 207 ASN A N 1
ATOM 1498 C CA . ASN A 1 207 ? 15.194 12.168 11.513 1.00 87.62 207 ASN A CA 1
ATOM 1499 C C . ASN A 1 207 ? 14.844 11.767 12.968 1.00 87.62 207 ASN A C 1
ATOM 1501 O O . ASN A 1 207 ? 14.129 10.799 13.210 1.00 87.62 207 ASN A O 1
ATOM 1505 N N . GLU A 1 208 ? 15.301 12.554 13.950 1.00 87.38 208 GLU A N 1
ATOM 1506 C CA . GLU A 1 208 ? 15.040 12.358 15.396 1.00 87.38 208 GLU A CA 1
ATOM 1507 C C . GLU A 1 208 ? 13.554 12.288 15.791 1.00 87.38 208 GLU A C 1
ATOM 1509 O O . GLU A 1 208 ? 13.224 11.847 16.886 1.00 87.38 208 GLU A O 1
ATOM 1514 N N . ARG A 1 209 ? 12.646 12.731 14.916 1.00 87.56 209 ARG A N 1
ATOM 1515 C CA . ARG A 1 209 ? 11.193 12.737 15.131 1.00 87.56 209 ARG A CA 1
ATOM 1516 C C . ARG A 1 209 ? 10.477 11.625 14.365 1.00 87.56 209 ARG A C 1
ATOM 1518 O O . ARG A 1 209 ? 9.248 11.626 14.319 1.00 87.56 209 ARG A O 1
ATOM 1525 N N . GLY A 1 210 ? 11.224 10.719 13.731 1.00 89.62 210 GLY A N 1
ATOM 1526 C CA . GLY A 1 210 ? 10.662 9.704 12.847 1.00 89.62 210 GLY A CA 1
ATOM 1527 C C . GLY A 1 210 ? 10.105 10.292 11.549 1.00 89.62 210 GLY A C 1
ATOM 1528 O O . GLY A 1 210 ? 9.146 9.746 11.017 1.00 89.62 210 GLY A O 1
ATOM 1529 N N . GLU A 1 211 ? 10.645 11.406 11.038 1.00 94.88 211 GLU A N 1
ATOM 1530 C CA . GLU A 1 211 ? 10.209 12.043 9.781 1.00 94.88 211 GLU A CA 1
ATOM 1531 C C . GLU A 1 211 ? 11.290 11.928 8.689 1.00 94.88 211 GLU A C 1
ATOM 1533 O O . GLU A 1 211 ? 12.469 12.142 8.967 1.00 94.88 211 GLU A O 1
ATOM 1538 N N . ILE A 1 212 ? 10.904 11.668 7.437 1.00 93.12 212 ILE A N 1
ATOM 1539 C CA . ILE A 1 212 ? 11.790 11.774 6.260 1.00 93.12 212 ILE A CA 1
ATOM 1540 C C . ILE A 1 212 ? 11.582 13.148 5.621 1.00 93.12 212 ILE A C 1
ATOM 1542 O O . ILE A 1 212 ? 10.437 13.555 5.411 1.00 93.12 212 ILE A O 1
ATOM 1546 N N . LEU A 1 213 ? 12.673 13.841 5.278 1.00 89.75 213 LEU A N 1
ATOM 1547 C CA . LEU A 1 213 ? 12.648 15.145 4.605 1.00 89.75 213 LEU A CA 1
ATOM 1548 C C . LEU A 1 213 ? 13.098 15.048 3.135 1.00 89.75 213 LEU A C 1
ATOM 1550 O O . LEU A 1 213 ? 13.916 14.193 2.792 1.00 89.75 213 LEU A O 1
ATOM 1554 N N . ASP A 1 214 ? 12.583 15.929 2.273 1.00 86.06 214 ASP A N 1
ATOM 1555 C CA . ASP A 1 214 ? 13.104 16.152 0.914 1.00 86.06 214 ASP A CA 1
ATOM 1556 C C . ASP A 1 214 ? 14.266 17.174 0.874 1.00 86.06 214 ASP A C 1
ATOM 1558 O O . ASP A 1 214 ? 14.671 17.725 1.900 1.00 86.06 214 ASP A O 1
ATOM 1562 N N . GLU A 1 215 ? 14.819 17.431 -0.320 1.00 80.50 215 GLU A N 1
ATOM 1563 C CA . GLU A 1 215 ? 15.926 18.387 -0.524 1.00 80.50 215 GLU A CA 1
ATOM 1564 C C . GLU A 1 215 ? 15.552 19.848 -0.193 1.00 80.50 215 GLU A C 1
ATOM 1566 O O . GLU A 1 215 ? 16.437 20.657 0.096 1.00 80.50 215 GLU A O 1
ATOM 1571 N N . ASP A 1 216 ? 14.257 20.180 -0.198 1.00 74.88 216 ASP A N 1
ATOM 1572 C CA . ASP A 1 216 ? 13.714 21.494 0.164 1.00 74.88 216 ASP A CA 1
ATOM 1573 C C . ASP A 1 216 ? 13.369 21.596 1.671 1.00 74.88 216 ASP A C 1
ATOM 1575 O O . ASP A 1 216 ? 13.075 22.686 2.174 1.00 74.88 216 ASP A O 1
ATOM 1579 N N . GLY A 1 217 ? 13.449 20.485 2.415 1.00 76.94 217 GLY A N 1
ATOM 1580 C CA . GLY A 1 217 ? 13.199 20.393 3.855 1.00 76.94 217 GLY A CA 1
ATOM 1581 C C . GLY A 1 217 ? 11.748 20.093 4.254 1.00 76.94 217 GLY A C 1
ATOM 1582 O O . GLY A 1 217 ? 11.401 20.273 5.424 1.00 76.94 217 GLY A O 1
ATOM 1583 N N . ASN A 1 218 ? 10.893 19.650 3.327 1.00 83.50 218 ASN A N 1
ATOM 1584 C CA . ASN A 1 218 ? 9.506 19.268 3.613 1.00 83.50 218 ASN A CA 1
ATOM 1585 C C . ASN A 1 218 ? 9.424 17.818 4.109 1.00 83.50 218 ASN A C 1
ATOM 1587 O O . ASN A 1 218 ? 10.146 16.954 3.617 1.00 83.50 218 ASN A O 1
ATOM 1591 N N . VAL A 1 219 ? 8.505 17.529 5.036 1.00 91.50 219 VAL A N 1
ATOM 1592 C CA . VAL A 1 219 ? 8.238 16.152 5.485 1.00 91.50 219 VAL A CA 1
ATOM 1593 C C . VAL A 1 219 ? 7.521 15.378 4.381 1.00 91.50 219 VAL A C 1
ATOM 1595 O O . VAL A 1 219 ? 6.398 15.721 4.018 1.00 91.50 219 VAL A O 1
ATOM 1598 N N . ILE A 1 220 ? 8.162 14.319 3.886 1.00 89.94 220 ILE A N 1
ATOM 1599 C CA . ILE A 1 220 ? 7.633 13.420 2.848 1.00 89.94 220 ILE A CA 1
ATOM 1600 C C . ILE A 1 220 ? 7.234 12.037 3.383 1.00 89.94 220 ILE A C 1
ATOM 1602 O O . ILE A 1 220 ? 6.596 11.277 2.659 1.00 89.94 220 ILE A O 1
ATOM 1606 N N . GLY A 1 221 ? 7.544 11.720 4.645 1.00 91.94 221 GLY A N 1
ATOM 1607 C CA . GLY A 1 221 ? 7.002 10.547 5.336 1.00 91.94 221 GLY A CA 1
ATOM 1608 C C . GLY A 1 221 ? 7.213 10.566 6.851 1.00 91.94 221 GLY A C 1
ATOM 1609 O O . GLY A 1 221 ? 8.057 11.317 7.344 1.00 91.94 221 GLY A O 1
ATOM 1610 N N . ARG A 1 222 ? 6.453 9.745 7.588 1.00 93.19 222 ARG A N 1
ATOM 1611 C CA . ARG A 1 222 ? 6.559 9.578 9.050 1.00 93.19 222 ARG A CA 1
ATOM 1612 C C . ARG A 1 222 ? 6.463 8.126 9.492 1.00 93.19 222 ARG A C 1
ATOM 1614 O O . ARG A 1 222 ? 5.696 7.346 8.927 1.00 93.19 222 ARG A O 1
ATOM 1621 N N . ALA A 1 223 ? 7.161 7.810 10.575 1.00 91.88 223 ALA A N 1
ATOM 1622 C CA . ALA A 1 223 ? 7.172 6.506 11.209 1.00 91.88 223 ALA A CA 1
ATOM 1623 C C . ALA A 1 223 ? 6.949 6.554 12.723 1.00 91.88 223 ALA A C 1
ATOM 1625 O O . ALA A 1 223 ? 7.167 7.568 13.388 1.00 91.88 223 ALA A O 1
ATOM 1626 N N . ARG A 1 224 ? 6.481 5.424 13.252 1.00 90.06 224 ARG A N 1
ATOM 1627 C CA . ARG A 1 224 ? 6.264 5.147 14.677 1.00 90.06 224 ARG A CA 1
ATOM 1628 C C . ARG A 1 224 ? 7.095 3.935 15.083 1.00 90.06 224 ARG A C 1
ATOM 1630 O O . ARG A 1 224 ? 7.364 3.080 14.244 1.00 90.06 224 ARG A O 1
ATOM 1637 N N . VAL A 1 225 ? 7.460 3.847 16.356 1.00 89.75 225 VAL A N 1
ATOM 1638 C CA . VAL A 1 225 ? 8.156 2.676 16.913 1.00 89.75 225 VAL A CA 1
ATOM 1639 C C . VAL A 1 225 ? 7.216 1.465 16.886 1.00 89.75 225 VAL A C 1
ATOM 1641 O O . VAL A 1 225 ? 6.020 1.599 17.161 1.00 89.75 225 VAL A O 1
ATOM 1644 N N . HIS A 1 226 ? 7.735 0.304 16.487 1.00 89.44 226 HIS A N 1
ATOM 1645 C CA . HIS A 1 226 ? 6.973 -0.942 16.398 1.00 89.44 226 HIS A CA 1
ATOM 1646 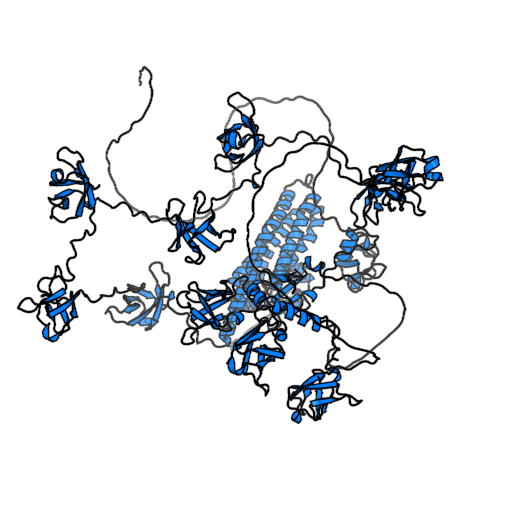C C . HIS A 1 226 ? 6.916 -1.621 17.779 1.00 89.44 226 HIS A C 1
ATOM 1648 O O . HIS A 1 226 ? 7.895 -1.530 18.517 1.00 89.44 226 HIS A O 1
ATOM 1654 N N . PRO A 1 227 ? 5.825 -2.318 18.161 1.00 77.62 227 PRO A N 1
ATOM 1655 C CA . PRO A 1 227 ? 5.732 -2.964 19.474 1.00 77.62 227 PRO A CA 1
ATOM 1656 C C . PRO A 1 227 ? 6.852 -3.972 19.782 1.00 77.62 227 PRO A C 1
ATOM 1658 O O . PRO A 1 227 ? 7.205 -4.152 20.942 1.00 77.62 227 PRO A O 1
ATOM 1661 N N . GLU A 1 228 ? 7.440 -4.597 18.758 1.00 77.94 228 GLU A N 1
ATOM 1662 C CA . GLU A 1 228 ? 8.551 -5.554 18.903 1.00 77.94 228 GLU A CA 1
ATOM 1663 C C . GLU A 1 228 ? 9.867 -4.890 19.357 1.00 77.94 228 GLU A C 1
ATOM 1665 O O . GLU A 1 228 ? 10.688 -5.538 20.006 1.00 77.94 228 GLU A O 1
ATOM 1670 N N . ALA A 1 229 ? 10.019 -3.575 19.146 1.00 75.75 229 ALA A N 1
ATOM 1671 C CA . ALA A 1 229 ? 11.171 -2.791 19.602 1.00 75.75 229 ALA A CA 1
ATOM 1672 C C . ALA A 1 229 ? 11.332 -2.759 21.134 1.00 75.75 229 ALA A C 1
ATOM 1674 O O . ALA A 1 229 ? 12.372 -2.345 21.644 1.00 75.75 229 ALA A O 1
ATOM 1675 N N . ALA A 1 230 ? 10.303 -3.168 21.884 1.00 71.31 230 ALA A N 1
ATOM 1676 C CA . ALA A 1 230 ? 10.320 -3.191 23.343 1.00 71.31 230 ALA A CA 1
ATOM 1677 C C . ALA A 1 230 ? 11.335 -4.202 23.922 1.00 71.31 230 ALA A C 1
ATOM 1679 O O . ALA A 1 230 ? 11.774 -4.044 25.058 1.00 71.31 230 ALA A O 1
ATOM 1680 N N . ASN A 1 231 ? 11.743 -5.202 23.130 1.00 63.41 231 ASN A N 1
ATOM 1681 C CA . ASN A 1 231 ? 12.715 -6.228 23.525 1.00 63.41 231 ASN A CA 1
ATOM 1682 C C . ASN A 1 231 ? 14.187 -5.772 23.417 1.00 63.41 231 ASN A C 1
ATOM 1684 O O . ASN A 1 231 ? 15.080 -6.522 23.801 1.00 63.41 231 ASN A O 1
ATOM 1688 N N . LEU A 1 232 ? 14.455 -4.563 22.907 1.00 64.50 232 LEU A N 1
ATOM 1689 C CA . LEU A 1 232 ? 15.808 -4.069 22.600 1.00 64.50 232 LEU A CA 1
ATOM 1690 C C . LEU A 1 232 ? 16.446 -3.224 23.719 1.00 64.50 232 LEU A C 1
ATOM 1692 O O . LEU A 1 232 ? 17.474 -2.579 23.506 1.00 64.50 232 LEU A O 1
ATOM 1696 N N . LEU A 1 233 ? 15.851 -3.192 24.915 1.00 43.47 233 LEU A N 1
ATOM 1697 C CA . LEU A 1 233 ? 16.412 -2.475 26.063 1.00 43.47 233 LEU A CA 1
ATOM 1698 C C . LEU A 1 233 ? 17.287 -3.387 26.944 1.00 43.47 233 LEU A C 1
ATOM 1700 O O . LEU A 1 233 ? 16.776 -4.364 27.494 1.00 43.47 233 LEU A O 1
ATOM 1704 N N . PRO A 1 234 ? 18.569 -3.048 27.184 1.00 42.09 234 PRO A N 1
ATOM 1705 C CA . PRO A 1 234 ? 19.371 -3.727 28.196 1.00 42.09 234 PRO A CA 1
ATOM 1706 C C . PRO A 1 234 ? 18.943 -3.313 29.615 1.00 42.09 234 PRO A C 1
ATOM 1708 O O . PRO A 1 234 ? 18.874 -2.126 29.940 1.00 42.09 234 PRO A O 1
ATOM 1711 N N . GLN A 1 235 ? 18.696 -4.299 30.481 1.00 37.34 235 GLN A N 1
ATOM 1712 C CA . GLN A 1 235 ? 18.437 -4.095 31.910 1.00 37.34 235 GLN A CA 1
ATOM 1713 C C . GLN A 1 235 ? 19.752 -3.959 32.696 1.00 37.34 235 GLN A C 1
ATOM 1715 O O . GLN A 1 235 ? 20.432 -4.963 32.879 1.00 37.34 235 GLN A O 1
ATOM 1720 N N . GLU A 1 236 ? 20.071 -2.773 33.235 1.00 32.19 236 GLU A N 1
ATOM 1721 C CA . GLU A 1 236 ? 20.789 -2.656 34.521 1.00 32.19 236 GLU A CA 1
ATOM 1722 C C . GLU A 1 236 ? 20.761 -1.236 35.141 1.00 32.19 236 GLU A C 1
ATOM 1724 O O . GLU A 1 236 ? 20.643 -0.226 34.452 1.00 32.19 236 GLU A O 1
ATOM 1729 N N . GLU A 1 237 ? 20.911 -1.208 36.472 1.00 27.92 237 GLU A N 1
ATOM 1730 C CA . GLU A 1 237 ? 21.158 -0.068 37.382 1.00 27.92 237 GLU A CA 1
ATOM 1731 C C . GLU A 1 237 ? 20.064 1.003 37.621 1.00 27.92 237 GLU A C 1
ATOM 1733 O O . GLU A 1 237 ? 20.032 2.082 37.027 1.00 27.92 237 GLU A O 1
ATOM 1738 N N . ALA A 1 238 ? 19.299 0.786 38.701 1.00 24.61 238 ALA A N 1
ATOM 1739 C CA . ALA A 1 238 ? 18.698 1.846 39.513 1.00 24.61 238 ALA A CA 1
ATOM 1740 C C . ALA A 1 238 ? 19.145 1.725 40.986 1.00 24.61 238 ALA A C 1
ATOM 1742 O O . ALA A 1 238 ? 18.845 0.730 41.637 1.00 24.61 238 ALA A O 1
ATOM 1743 N N . GLU A 1 239 ? 19.813 2.746 41.544 1.00 27.17 239 GLU A N 1
ATOM 1744 C CA . GLU A 1 239 ? 19.923 2.970 43.002 1.00 27.17 239 GLU A CA 1
ATOM 1745 C C . GLU A 1 239 ? 20.420 4.407 43.327 1.00 27.17 239 GLU A C 1
ATOM 1747 O O . GLU A 1 239 ? 21.375 4.884 42.718 1.00 27.17 239 GLU A O 1
ATOM 1752 N N . GLY A 1 240 ? 19.855 5.087 44.347 1.00 26.97 240 GLY A N 1
ATOM 1753 C CA . GLY A 1 240 ? 20.672 6.007 45.179 1.00 26.97 240 GLY A CA 1
ATOM 1754 C C . GLY A 1 240 ? 20.361 7.520 45.340 1.00 26.97 240 GLY A C 1
ATOM 1755 O O . GLY A 1 240 ? 21.249 8.342 45.148 1.00 26.97 240 GLY A O 1
ATOM 1756 N N . ALA A 1 241 ? 19.206 7.871 45.925 1.00 29.14 241 ALA A N 1
ATOM 1757 C CA . ALA A 1 241 ? 19.090 8.768 47.109 1.00 29.14 241 ALA A CA 1
ATOM 1758 C C . ALA A 1 241 ? 19.322 10.328 47.100 1.00 29.14 241 ALA A C 1
ATOM 1760 O O . ALA A 1 241 ? 20.440 10.835 47.125 1.00 29.14 241 ALA A O 1
ATOM 1761 N N . THR A 1 242 ? 18.231 11.039 47.465 1.00 23.12 242 THR A N 1
ATOM 1762 C CA . THR A 1 242 ? 18.080 12.093 48.530 1.00 23.12 242 THR A CA 1
ATOM 1763 C C . THR A 1 242 ? 18.447 13.597 48.368 1.00 23.12 242 THR A C 1
ATOM 1765 O O . THR A 1 242 ? 19.592 13.964 48.149 1.00 23.12 242 THR A O 1
ATOM 1768 N N . GLU A 1 243 ? 17.424 14.434 48.656 1.00 25.61 243 GLU A N 1
ATOM 1769 C CA . GLU A 1 243 ? 17.338 15.785 49.295 1.00 25.61 243 GLU A CA 1
ATOM 1770 C C . GLU A 1 243 ? 18.507 16.812 49.252 1.00 25.61 243 GLU A C 1
ATOM 1772 O O . GLU A 1 243 ? 19.569 16.558 49.808 1.00 25.61 243 GLU A O 1
ATOM 1777 N N . ASP A 1 244 ? 18.248 18.059 48.786 1.00 26.06 244 ASP A N 1
ATOM 1778 C CA . ASP A 1 244 ? 18.056 19.263 49.658 1.00 26.06 244 ASP A CA 1
ATOM 1779 C C . ASP A 1 244 ? 17.834 20.612 48.883 1.00 26.06 244 ASP A C 1
ATOM 1781 O O . ASP A 1 244 ? 18.759 21.245 48.382 1.00 26.06 244 ASP A O 1
ATOM 1785 N N . VAL A 1 245 ? 16.585 21.101 48.834 1.00 25.50 245 VAL A N 1
ATOM 1786 C CA . VAL A 1 245 ? 16.141 22.448 49.295 1.00 25.50 245 VAL A CA 1
ATOM 1787 C C . VAL A 1 245 ? 17.049 23.709 49.056 1.00 25.50 245 VAL A C 1
ATOM 1789 O O . VAL A 1 245 ? 17.979 23.924 49.831 1.00 25.50 245 VAL A O 1
ATOM 1792 N N . LYS A 1 246 ? 16.669 24.647 48.135 1.00 24.33 246 LYS A N 1
ATOM 1793 C CA . LYS A 1 246 ? 16.252 26.090 48.365 1.00 24.33 246 LYS A CA 1
ATOM 1794 C C . LYS A 1 246 ? 16.624 27.254 47.390 1.00 24.33 246 LYS A C 1
ATOM 1796 O O . LYS A 1 246 ? 17.782 27.480 47.071 1.00 24.33 246 LYS A O 1
ATOM 1801 N N . ASP A 1 247 ? 15.606 28.119 47.207 1.00 27.84 247 ASP A N 1
ATOM 1802 C CA . ASP A 1 247 ? 15.541 29.610 47.162 1.00 27.84 247 ASP A CA 1
ATOM 1803 C C . ASP A 1 247 ? 16.135 30.495 46.017 1.00 27.84 247 ASP A C 1
ATOM 1805 O O . ASP A 1 247 ? 17.333 30.731 45.908 1.00 27.84 247 ASP A O 1
ATOM 1809 N N . GLU A 1 248 ? 15.191 31.179 45.340 1.00 24.97 248 GLU A N 1
ATOM 1810 C CA . GLU A 1 248 ? 15.112 32.634 45.031 1.00 24.97 248 GLU A CA 1
ATOM 1811 C C . GLU A 1 248 ? 16.042 33.363 44.008 1.00 24.97 248 GLU A C 1
ATOM 1813 O O . GLU A 1 248 ? 17.126 33.845 44.324 1.00 24.97 248 GLU A O 1
ATOM 1818 N N . ALA A 1 249 ? 15.419 33.721 42.866 1.00 22.89 249 ALA A N 1
ATOM 1819 C CA . ALA A 1 249 ? 15.025 35.105 42.493 1.00 22.89 249 ALA A CA 1
ATOM 1820 C C . ALA A 1 249 ? 15.839 36.006 41.507 1.00 22.89 249 ALA A C 1
ATOM 1822 O O . ALA A 1 249 ? 16.923 36.506 41.783 1.00 22.89 249 ALA A O 1
ATOM 1823 N N . GLU A 1 250 ? 15.097 36.413 40.459 1.00 24.58 250 GLU A N 1
ATOM 1824 C CA . GLU A 1 250 ? 14.991 37.746 39.809 1.00 24.58 250 GLU A CA 1
ATOM 1825 C C . GLU A 1 250 ? 16.063 38.352 38.849 1.00 24.58 250 GLU A C 1
ATOM 1827 O O . GLU A 1 250 ? 17.041 38.969 39.259 1.00 24.58 250 GLU A O 1
ATOM 1832 N N . LYS A 1 251 ? 15.614 38.460 37.576 1.00 24.06 251 LYS A N 1
ATOM 1833 C CA . LYS A 1 251 ? 15.562 39.661 36.686 1.00 24.06 251 LYS A CA 1
ATOM 1834 C C . LYS A 1 251 ? 16.780 40.132 35.855 1.00 24.06 251 LYS A C 1
ATOM 1836 O O . LYS A 1 251 ? 17.673 40.780 36.379 1.00 24.06 251 LYS A O 1
ATOM 1841 N N . ALA A 1 252 ? 16.565 40.074 34.524 1.00 25.14 252 ALA A N 1
ATOM 1842 C CA . ALA A 1 252 ? 16.705 41.158 33.514 1.00 25.14 252 ALA A CA 1
ATOM 1843 C C . ALA A 1 252 ? 18.110 41.788 33.260 1.00 25.14 252 ALA A C 1
ATOM 1845 O O . ALA A 1 252 ? 18.816 42.138 34.194 1.00 25.14 252 ALA A O 1
ATOM 1846 N N . THR A 1 253 ? 18.571 42.083 32.031 1.00 21.47 253 THR A N 1
ATOM 1847 C CA . THR A 1 253 ? 17.952 42.119 30.678 1.00 21.47 253 THR A CA 1
ATOM 1848 C C . THR A 1 253 ? 19.042 42.271 29.591 1.00 21.47 253 THR A C 1
ATOM 1850 O O . THR A 1 253 ? 20.080 42.855 29.882 1.00 21.47 253 THR A O 1
ATOM 1853 N N . GLU A 1 254 ? 18.691 41.918 28.343 1.00 24.27 254 GLU A N 1
ATOM 1854 C CA . GLU A 1 254 ? 19.193 42.451 27.046 1.00 24.27 254 GLU A CA 1
ATOM 1855 C C . GLU A 1 254 ? 20.538 42.001 26.402 1.00 24.27 254 GLU A C 1
ATOM 1857 O O . GLU A 1 254 ? 21.587 41.925 27.029 1.00 24.27 254 GLU A O 1
ATOM 1862 N N . GLU A 1 255 ? 20.427 41.845 25.067 1.00 23.36 255 GLU A N 1
ATOM 1863 C CA . GLU A 1 255 ? 21.418 41.867 23.962 1.00 23.36 255 GLU A CA 1
ATOM 1864 C C . GLU A 1 255 ? 22.339 40.657 23.635 1.00 23.36 255 GLU A C 1
ATOM 1866 O O . GLU A 1 255 ? 23.452 40.529 24.130 1.00 23.36 255 GLU A O 1
ATOM 1871 N N . THR A 1 256 ? 21.906 39.917 22.593 1.00 22.94 256 THR A N 1
ATOM 1872 C CA . THR A 1 256 ? 22.680 39.339 21.456 1.00 22.94 256 THR A CA 1
ATOM 1873 C C . THR A 1 256 ? 23.853 38.379 21.702 1.00 22.94 256 THR A C 1
ATOM 1875 O O . THR A 1 256 ? 24.877 38.771 22.255 1.00 22.94 256 THR A O 1
ATOM 1878 N N . GLY A 1 257 ? 23.801 37.194 21.083 1.00 22.73 257 GLY A N 1
ATOM 1879 C CA . GLY A 1 257 ? 24.973 36.329 20.907 1.00 22.73 257 GLY A CA 1
ATOM 1880 C C . GLY A 1 257 ? 24.647 34.993 20.240 1.00 22.73 257 GLY A C 1
ATOM 1881 O O . GLY A 1 257 ? 23.547 34.484 20.403 1.00 22.73 257 GLY A O 1
ATOM 1882 N N . ASP A 1 258 ? 25.611 34.504 19.466 1.00 22.86 258 ASP A N 1
ATOM 1883 C CA . ASP A 1 258 ? 25.637 33.295 18.637 1.00 22.86 258 ASP A CA 1
ATOM 1884 C C . ASP A 1 258 ? 25.475 31.949 19.377 1.00 22.86 258 ASP A C 1
ATOM 1886 O O . ASP A 1 258 ? 25.510 31.911 20.600 1.00 22.86 258 ASP A O 1
ATOM 1890 N N . ALA A 1 259 ? 25.416 30.876 18.566 1.00 24.02 259 ALA A N 1
ATOM 1891 C CA . ALA A 1 259 ? 25.969 29.525 18.787 1.00 24.02 259 ALA A CA 1
ATOM 1892 C C . ALA A 1 259 ? 25.599 28.797 20.102 1.00 24.02 259 ALA A C 1
ATOM 1894 O O . ALA A 1 259 ? 25.959 29.216 21.193 1.00 24.02 259 ALA A O 1
ATOM 1895 N N . ILE A 1 260 ? 24.799 27.727 20.025 1.00 27.02 260 ILE A N 1
ATOM 1896 C CA . ILE A 1 260 ? 25.281 26.341 19.812 1.00 27.02 260 ILE A CA 1
ATOM 1897 C C . ILE A 1 260 ? 26.224 25.900 20.943 1.00 27.02 260 ILE A C 1
ATOM 1899 O O . ILE A 1 260 ? 27.375 26.317 20.974 1.00 27.02 260 ILE A O 1
ATOM 1903 N N . ASP A 1 261 ? 25.691 25.060 21.826 1.00 23.59 261 ASP A N 1
ATOM 1904 C CA . ASP A 1 261 ? 26.231 23.736 22.168 1.00 23.59 261 ASP A CA 1
ATOM 1905 C C . ASP A 1 261 ? 24.968 22.868 22.419 1.00 23.59 261 ASP A C 1
ATOM 1907 O O . ASP A 1 261 ? 23.979 23.374 22.959 1.00 23.59 261 ASP A O 1
ATOM 1911 N N . ASP A 1 262 ? 24.796 21.666 21.864 1.00 23.97 262 ASP A N 1
ATOM 1912 C CA . ASP A 1 262 ? 25.673 20.481 21.892 1.00 23.97 262 ASP A CA 1
ATOM 1913 C C . ASP A 1 262 ? 25.831 19.931 23.331 1.00 23.97 262 ASP A C 1
ATOM 1915 O O . ASP A 1 262 ? 26.023 20.672 24.288 1.00 23.97 262 ASP A O 1
ATOM 1919 N N . ALA A 1 263 ? 25.703 18.634 23.608 1.00 26.20 263 ALA A N 1
ATOM 1920 C CA . ALA A 1 263 ? 25.274 17.509 22.781 1.00 26.20 263 ALA A CA 1
ATOM 1921 C C . ALA A 1 263 ? 24.710 16.399 23.689 1.00 26.20 263 ALA A C 1
ATOM 1923 O O . ALA A 1 263 ? 24.902 16.412 24.909 1.00 26.20 263 ALA A O 1
ATOM 1924 N N . LYS A 1 264 ? 24.124 15.367 23.080 1.00 24.19 264 LYS A N 1
ATOM 1925 C CA . LYS A 1 264 ? 24.311 13.999 23.569 1.00 24.19 264 LYS A CA 1
ATOM 1926 C C . LYS A 1 264 ? 24.614 13.086 22.388 1.00 24.19 264 LYS A C 1
ATOM 1928 O O . LYS A 1 264 ? 23.725 12.726 21.626 1.00 24.19 264 LYS A O 1
ATOM 1933 N N . GLU A 1 265 ? 25.889 12.742 22.245 1.00 30.19 265 GLU A N 1
ATOM 1934 C CA . GLU A 1 265 ? 26.294 11.580 21.462 1.00 30.19 265 GLU A CA 1
ATOM 1935 C C . GLU A 1 265 ? 25.830 10.308 22.188 1.00 30.19 265 GLU A C 1
ATOM 1937 O O . GLU A 1 265 ? 26.017 10.168 23.400 1.00 30.19 265 GLU A O 1
ATOM 1942 N N . GLY A 1 266 ? 25.245 9.384 21.432 1.00 23.39 266 GLY A N 1
ATOM 1943 C CA . GLY A 1 266 ? 25.164 7.960 21.750 1.00 23.39 266 GLY A CA 1
ATOM 1944 C C . GLY A 1 266 ? 25.942 7.211 20.670 1.00 23.39 266 GLY A C 1
ATOM 1945 O O . GLY A 1 266 ? 25.954 7.650 19.520 1.00 23.39 266 GLY A O 1
ATOM 1946 N N . ALA A 1 267 ? 26.657 6.152 21.048 1.00 27.44 267 ALA A N 1
ATOM 1947 C CA . ALA A 1 267 ? 27.566 5.443 20.150 1.00 27.44 267 ALA A CA 1
ATOM 1948 C C . ALA A 1 267 ? 26.848 4.884 18.909 1.00 27.44 267 ALA A C 1
ATOM 1950 O O . ALA A 1 267 ? 25.773 4.308 19.029 1.00 27.44 267 ALA A O 1
ATOM 1951 N N . GLY A 1 268 ? 27.476 5.028 17.739 1.00 25.70 268 GLY A N 1
ATOM 1952 C CA . GLY A 1 268 ? 27.097 4.301 16.530 1.00 25.70 268 GLY A CA 1
ATOM 1953 C C . GLY A 1 268 ? 27.955 3.049 16.381 1.00 25.70 268 GLY A C 1
ATOM 1954 O O . GLY A 1 268 ? 29.186 3.126 16.457 1.00 25.70 268 GLY A O 1
ATOM 1955 N N . GLU A 1 269 ? 27.303 1.912 16.177 1.00 27.84 269 GLU A N 1
ATOM 1956 C CA . GLU A 1 269 ? 27.947 0.650 15.822 1.00 27.84 269 GLU A CA 1
ATOM 1957 C C . GLU A 1 269 ? 28.485 0.694 14.384 1.00 27.84 269 GLU A C 1
ATOM 1959 O O . GLU A 1 269 ? 28.148 1.571 13.585 1.00 27.84 269 GLU A O 1
ATOM 1964 N N . VAL A 1 270 ? 29.398 -0.223 14.052 1.00 27.02 270 VAL A N 1
ATOM 1965 C CA . VAL A 1 270 ? 30.005 -0.277 12.715 1.00 27.02 270 VAL A CA 1
ATOM 1966 C C . VAL A 1 270 ? 29.121 -1.127 11.804 1.00 27.02 270 VAL A C 1
ATOM 1968 O O . VAL A 1 270 ? 29.434 -2.289 11.542 1.00 27.02 270 VAL A O 1
ATOM 1971 N N . GLY A 1 271 ? 28.022 -0.533 11.335 1.00 28.27 271 GLY A N 1
ATOM 1972 C CA . GLY A 1 271 ? 27.147 -1.131 10.328 1.00 28.27 271 GLY A CA 1
ATOM 1973 C C . GLY A 1 271 ? 27.924 -1.507 9.060 1.00 28.27 271 GLY A C 1
ATOM 1974 O O . GLY A 1 271 ? 28.762 -0.741 8.571 1.00 28.27 271 GLY A O 1
ATOM 1975 N N . GLN A 1 272 ? 27.682 -2.712 8.544 1.00 32.84 272 GLN A N 1
ATOM 1976 C CA . GLN A 1 272 ? 28.306 -3.200 7.314 1.00 32.84 272 GLN A CA 1
ATOM 1977 C C . GLN A 1 272 ? 27.481 -2.721 6.113 1.00 32.84 272 GLN A C 1
ATOM 1979 O O . GLN A 1 272 ? 26.346 -3.154 5.938 1.00 32.84 272 GLN A O 1
ATOM 1984 N N . GLU A 1 273 ? 28.041 -1.847 5.268 1.00 35.00 273 GLU A N 1
ATOM 1985 C CA . GLU A 1 273 ? 27.411 -1.495 3.988 1.00 35.00 273 GLU A CA 1
ATOM 1986 C C . GLU A 1 273 ? 27.275 -2.755 3.118 1.00 35.00 273 GLU A C 1
ATOM 1988 O O . GLU A 1 273 ? 28.274 -3.335 2.681 1.00 35.00 273 GLU A O 1
ATOM 1993 N N . LEU A 1 274 ? 26.033 -3.178 2.859 1.00 44.16 274 LEU A N 1
ATOM 1994 C CA . LEU A 1 274 ? 25.750 -4.259 1.919 1.00 44.16 274 LEU A CA 1
ATOM 1995 C C . LEU A 1 274 ? 26.146 -3.823 0.494 1.00 44.16 274 LEU A C 1
ATOM 1997 O O . LEU A 1 274 ? 25.825 -2.703 0.087 1.00 44.16 274 LEU A O 1
ATOM 2001 N N . PRO A 1 275 ? 26.830 -4.680 -0.285 1.00 58.75 275 PRO A N 1
ATOM 2002 C CA . PRO A 1 275 ? 27.302 -4.326 -1.620 1.00 58.75 275 PRO A CA 1
ATOM 2003 C C . PRO A 1 275 ? 26.147 -3.986 -2.578 1.00 58.75 275 PRO A C 1
ATOM 2005 O O . PRO A 1 275 ? 25.238 -4.788 -2.801 1.00 58.75 275 PRO A O 1
ATOM 2008 N N . GLY A 1 276 ? 26.214 -2.782 -3.152 1.00 69.12 276 GLY A N 1
ATOM 2009 C CA . GLY A 1 276 ? 25.262 -2.265 -4.133 1.00 69.12 276 GLY A CA 1
ATOM 2010 C C . GLY A 1 276 ? 25.471 -2.804 -5.551 1.00 69.12 276 GLY A C 1
ATOM 2011 O O . GLY A 1 276 ? 26.195 -3.774 -5.786 1.00 69.12 276 GLY A O 1
ATOM 2012 N N . ILE A 1 277 ? 24.814 -2.169 -6.526 1.00 76.31 277 ILE A N 1
ATOM 2013 C CA . ILE A 1 277 ? 24.839 -2.596 -7.935 1.00 76.31 277 ILE A CA 1
ATOM 2014 C C . ILE A 1 277 ? 26.234 -2.487 -8.569 1.00 76.31 277 ILE A C 1
ATOM 2016 O O . ILE A 1 277 ? 26.545 -3.196 -9.525 1.00 76.31 277 ILE A O 1
ATOM 2020 N N . GLU A 1 278 ? 27.097 -1.664 -7.977 1.00 72.56 278 GLU A N 1
ATOM 2021 C CA . GLU A 1 278 ? 28.519 -1.514 -8.275 1.00 72.56 278 GLU A CA 1
ATOM 2022 C C . GLU A 1 278 ? 29.262 -2.862 -8.204 1.00 72.56 278 GLU A C 1
ATOM 2024 O O . GLU A 1 278 ? 30.226 -3.082 -8.934 1.00 72.56 278 GLU A O 1
ATOM 2029 N N . ALA A 1 279 ? 28.798 -3.799 -7.366 1.00 75.62 279 ALA A N 1
ATOM 2030 C CA . ALA A 1 279 ? 29.378 -5.136 -7.238 1.00 75.62 279 ALA A CA 1
ATOM 2031 C C . ALA A 1 279 ? 29.137 -6.043 -8.463 1.00 75.62 279 ALA A C 1
ATOM 2033 O O . ALA A 1 279 ? 29.764 -7.096 -8.565 1.00 75.62 279 ALA A O 1
ATOM 2034 N N . LEU A 1 280 ? 28.272 -5.640 -9.404 1.00 78.88 280 LEU A N 1
ATOM 2035 C CA . LEU A 1 280 ? 28.087 -6.319 -10.691 1.00 78.88 280 LEU A CA 1
ATOM 2036 C C . LEU A 1 280 ? 29.083 -5.846 -11.771 1.00 78.88 280 LEU A C 1
ATOM 2038 O O . LEU A 1 280 ? 29.082 -6.400 -12.874 1.00 78.88 280 LEU A O 1
ATOM 2042 N N . GLU A 1 281 ? 29.925 -4.839 -11.494 1.00 79.56 281 GLU A N 1
ATOM 2043 C CA . GLU A 1 281 ? 30.881 -4.303 -12.472 1.00 79.56 281 GLU A CA 1
ATOM 2044 C C . GLU A 1 281 ? 31.825 -5.404 -12.992 1.00 79.56 281 GLU A C 1
ATOM 2046 O O . GLU A 1 281 ? 32.521 -6.088 -12.240 1.00 79.56 281 GLU A O 1
ATOM 2051 N N . GLY A 1 282 ? 31.873 -5.563 -14.317 1.00 69.25 282 GLY A N 1
ATOM 2052 C CA . GLY A 1 282 ? 32.728 -6.546 -14.982 1.00 69.25 282 GLY A CA 1
ATOM 2053 C C . GLY A 1 282 ? 32.189 -7.981 -15.026 1.00 69.25 282 GLY A C 1
ATOM 2054 O O . GLY A 1 282 ? 32.876 -8.838 -15.583 1.00 69.25 282 GLY A O 1
ATOM 2055 N N . HIS A 1 283 ? 30.984 -8.254 -14.512 1.00 79.81 283 HIS A N 1
ATOM 2056 C CA . HIS A 1 283 ? 30.283 -9.512 -14.789 1.00 79.81 283 HIS A CA 1
ATOM 2057 C C . HIS A 1 283 ? 29.656 -9.515 -16.201 1.00 79.81 283 HIS A C 1
ATOM 2059 O O . HIS A 1 283 ? 29.309 -8.467 -16.755 1.00 79.81 283 HIS A O 1
ATOM 2065 N N . ASP A 1 284 ? 29.511 -10.713 -16.779 1.00 76.12 284 ASP A N 1
ATOM 2066 C CA . ASP A 1 284 ? 28.930 -10.955 -18.109 1.00 76.12 284 ASP A CA 1
ATOM 2067 C C . ASP A 1 284 ? 27.453 -11.385 -18.012 1.00 76.12 284 ASP A C 1
ATOM 2069 O O . ASP A 1 284 ? 27.096 -12.219 -17.173 1.00 76.12 284 ASP A O 1
ATOM 2073 N N . LEU A 1 285 ? 26.599 -10.921 -18.934 1.00 82.06 285 LEU A N 1
ATOM 2074 C CA . LEU A 1 285 ? 25.217 -11.417 -19.032 1.00 82.06 285 LEU A CA 1
ATOM 2075 C C . LEU A 1 285 ? 25.098 -12.756 -19.776 1.00 82.06 285 LEU A C 1
ATOM 2077 O O . LEU A 1 285 ? 25.695 -12.985 -20.836 1.00 82.06 285 LEU A O 1
ATOM 2081 N N . ASN A 1 286 ? 24.222 -13.623 -19.269 1.00 76.06 286 ASN A N 1
ATOM 2082 C CA . ASN A 1 286 ? 23.842 -14.884 -19.897 1.00 76.06 286 ASN A CA 1
ATOM 2083 C C . ASN A 1 286 ? 22.849 -14.681 -21.079 1.00 76.06 286 ASN A C 1
ATOM 2085 O O . ASN A 1 286 ? 22.484 -13.568 -21.448 1.00 76.06 286 ASN A O 1
ATOM 2089 N N . SER A 1 287 ? 22.400 -15.769 -21.724 1.00 74.12 287 SER A N 1
ATOM 2090 C CA . SER A 1 287 ? 21.471 -15.702 -22.879 1.00 74.12 287 SER A CA 1
ATOM 2091 C C . SER A 1 287 ? 20.011 -15.363 -22.569 1.00 74.12 287 SER A C 1
ATOM 2093 O O . SER A 1 287 ? 19.221 -15.284 -23.509 1.00 74.12 287 SER A O 1
ATOM 2095 N N . VAL A 1 288 ? 19.639 -15.243 -21.298 1.00 76.50 288 VAL A N 1
ATOM 2096 C CA . VAL A 1 288 ? 18.291 -14.852 -20.859 1.00 76.50 288 VAL A CA 1
ATOM 2097 C C . VAL A 1 288 ? 18.280 -13.468 -20.201 1.00 76.50 288 VAL A C 1
ATOM 2099 O O . VAL A 1 288 ? 17.221 -13.003 -19.800 1.00 76.50 288 VAL A O 1
ATOM 2102 N N . GLY A 1 289 ? 19.422 -12.769 -20.187 1.00 76.56 289 GLY A N 1
ATOM 2103 C CA . GLY A 1 289 ? 19.544 -11.427 -19.621 1.00 76.56 289 GLY A CA 1
ATOM 2104 C C . GLY A 1 289 ? 19.832 -11.418 -18.121 1.00 76.56 289 GLY A C 1
ATOM 2105 O O . GLY A 1 289 ? 19.474 -10.462 -17.452 1.00 76.56 289 GLY A O 1
ATOM 2106 N N . GLU A 1 290 ? 20.464 -12.448 -17.565 1.00 86.06 290 GLU A N 1
ATOM 2107 C CA . GLU A 1 290 ? 20.831 -12.462 -16.144 1.00 86.06 290 GLU A CA 1
ATOM 2108 C C . GLU A 1 290 ? 22.345 -12.418 -15.952 1.00 86.06 290 GLU A C 1
ATOM 2110 O O . GLU A 1 290 ? 23.111 -12.989 -16.735 1.00 86.06 290 GLU A O 1
ATOM 2115 N N . VAL A 1 291 ? 22.750 -11.760 -14.874 1.00 83.94 291 VAL A N 1
ATOM 2116 C CA . VAL A 1 291 ? 24.114 -11.702 -14.355 1.00 83.94 291 VAL A CA 1
ATOM 2117 C C . VAL A 1 291 ? 24.272 -12.856 -13.378 1.00 83.94 291 VAL A C 1
ATOM 2119 O O . VAL A 1 291 ? 23.469 -12.984 -12.453 1.00 83.94 291 VAL A O 1
ATOM 2122 N N . VAL A 1 292 ? 25.282 -13.699 -13.575 1.00 80.94 292 VAL A N 1
ATOM 2123 C CA . VAL A 1 292 ? 25.546 -14.853 -12.704 1.00 80.94 292 VAL A CA 1
ATOM 2124 C C . VAL A 1 292 ? 26.977 -14.837 -12.180 1.00 80.94 292 VAL A C 1
ATOM 2126 O O . VAL A 1 292 ? 27.879 -14.299 -12.830 1.00 80.94 292 VAL A O 1
ATOM 2129 N N . ASP A 1 293 ? 27.181 -15.417 -11.001 1.00 76.81 293 ASP A N 1
ATOM 2130 C CA . ASP A 1 293 ? 28.514 -15.653 -10.443 1.00 76.81 293 ASP A CA 1
ATOM 2131 C C . ASP A 1 293 ? 29.179 -16.928 -11.010 1.00 76.81 293 ASP A C 1
ATOM 2133 O O . ASP A 1 293 ? 28.618 -17.652 -11.841 1.00 76.81 293 ASP A O 1
ATOM 2137 N N . ASP A 1 294 ? 30.406 -17.206 -10.556 1.00 64.00 294 ASP A N 1
ATOM 2138 C CA . ASP A 1 294 ? 31.181 -18.400 -10.931 1.00 64.00 294 ASP A CA 1
ATOM 2139 C C . ASP A 1 294 ? 30.550 -19.725 -10.432 1.00 64.00 294 ASP A C 1
ATOM 2141 O O . ASP A 1 294 ? 30.929 -20.809 -10.893 1.00 64.00 294 ASP A O 1
ATOM 2145 N N . GLU A 1 295 ? 29.589 -19.663 -9.505 1.00 60.41 295 GLU A N 1
ATOM 2146 C CA . GLU A 1 295 ? 28.915 -20.814 -8.888 1.00 60.41 295 GLU A CA 1
ATOM 2147 C C . GLU A 1 295 ? 27.570 -21.130 -9.578 1.00 60.41 295 GLU A C 1
ATOM 2149 O O . GLU A 1 295 ? 27.131 -22.289 -9.628 1.00 60.41 295 GLU A O 1
ATOM 2154 N N . GLY A 1 296 ? 26.991 -20.126 -10.240 1.00 61.09 296 GLY A N 1
ATOM 2155 C CA . GLY A 1 296 ? 25.754 -20.170 -11.012 1.00 61.09 296 GLY A CA 1
ATOM 2156 C C . GLY A 1 296 ? 24.563 -19.491 -10.336 1.00 61.09 296 GLY A C 1
ATOM 2157 O O . GLY A 1 296 ? 23.444 -19.689 -10.810 1.00 61.09 296 GLY A O 1
ATOM 2158 N N . ASN A 1 297 ? 24.777 -18.726 -9.263 1.00 76.19 297 ASN A N 1
ATOM 2159 C CA . ASN A 1 297 ? 23.730 -17.954 -8.598 1.00 76.19 297 ASN A CA 1
ATOM 2160 C C . ASN A 1 297 ? 23.426 -16.682 -9.402 1.00 76.19 297 ASN A C 1
ATOM 2162 O O . ASN A 1 297 ? 24.322 -16.102 -10.021 1.00 76.19 297 ASN A O 1
ATOM 2166 N N . VAL A 1 298 ? 22.167 -16.240 -9.404 1.00 83.25 298 VAL A N 1
ATOM 2167 C CA . VAL A 1 298 ? 21.748 -15.031 -10.127 1.00 83.25 298 VAL A CA 1
ATOM 2168 C C . VAL A 1 298 ? 22.013 -13.803 -9.259 1.00 83.25 298 VAL A C 1
ATOM 2170 O O . VAL A 1 298 ? 21.355 -13.605 -8.244 1.00 83.25 298 VAL A O 1
ATOM 2173 N N . LEU A 1 299 ? 22.967 -12.973 -9.678 1.00 81.12 299 LEU A N 1
ATOM 2174 C CA . LEU A 1 299 ? 23.322 -11.721 -9.006 1.00 81.12 299 LEU A CA 1
ATOM 2175 C C . LEU A 1 299 ? 22.505 -10.525 -9.518 1.00 81.12 299 LEU A C 1
ATOM 2177 O O . LEU A 1 299 ? 22.308 -9.546 -8.803 1.00 81.12 299 LEU A O 1
ATOM 2181 N N . GLY A 1 300 ? 22.019 -10.583 -10.759 1.00 84.38 300 GLY A N 1
ATOM 2182 C CA . GLY A 1 300 ? 21.286 -9.478 -11.371 1.00 84.38 300 GLY A CA 1
ATOM 2183 C C . GLY A 1 300 ? 20.447 -9.892 -12.571 1.00 84.38 300 GLY A C 1
ATOM 2184 O O . GLY A 1 300 ? 20.670 -10.946 -13.165 1.00 84.38 300 GLY A O 1
ATOM 2185 N N . LYS A 1 301 ? 19.475 -9.058 -12.940 1.00 87.00 301 LYS A N 1
ATOM 2186 C CA . LYS A 1 301 ? 18.544 -9.289 -14.055 1.00 87.00 301 LYS A CA 1
ATOM 2187 C C . LYS A 1 301 ? 18.429 -8.047 -14.932 1.00 87.00 301 LYS A C 1
ATOM 2189 O O . LYS A 1 301 ? 18.398 -6.931 -14.427 1.00 87.00 301 LYS A O 1
ATOM 2194 N N . LEU A 1 302 ? 18.372 -8.245 -16.246 1.00 89.12 302 LEU A N 1
ATOM 2195 C CA . LEU A 1 302 ? 18.184 -7.197 -17.245 1.00 89.12 302 LEU A CA 1
ATOM 2196 C C . LEU A 1 302 ? 16.765 -6.631 -17.140 1.00 89.12 302 LEU A C 1
ATOM 2198 O O . LEU A 1 302 ? 15.788 -7.354 -17.334 1.00 89.12 302 LEU A O 1
ATOM 2202 N N . THR A 1 303 ? 16.666 -5.337 -16.861 1.00 85.44 303 THR A N 1
ATOM 2203 C CA . THR A 1 303 ? 15.405 -4.594 -16.768 1.00 85.44 303 THR A CA 1
ATOM 2204 C C . THR A 1 303 ? 15.109 -3.794 -18.035 1.00 85.44 303 THR A C 1
ATOM 2206 O O . THR A 1 303 ? 13.943 -3.615 -18.384 1.00 85.44 303 THR A O 1
ATOM 2209 N N . GLU A 1 304 ? 16.141 -3.392 -18.784 1.00 78.88 304 GLU A N 1
ATOM 2210 C CA . GLU A 1 304 ? 16.013 -2.701 -20.073 1.00 78.88 304 GLU A CA 1
ATOM 2211 C C . GLU A 1 304 ? 16.953 -3.312 -21.127 1.00 78.88 304 GLU A C 1
ATOM 2213 O O . GLU A 1 304 ? 18.110 -3.604 -20.834 1.00 78.88 304 GLU A O 1
ATOM 2218 N N . GLY A 1 305 ? 16.483 -3.472 -22.371 1.00 74.06 305 GLY A N 1
ATOM 2219 C CA . GLY A 1 305 ? 17.239 -4.061 -23.492 1.00 74.06 305 GLY A CA 1
ATOM 2220 C C . GLY A 1 305 ? 16.746 -5.455 -23.918 1.00 74.06 305 GLY A C 1
ATOM 2221 O O . GLY A 1 305 ? 15.987 -6.111 -23.207 1.00 74.06 305 GLY A O 1
ATOM 2222 N N . GLU A 1 306 ? 17.152 -5.931 -25.103 1.00 76.94 306 GLU A N 1
ATOM 2223 C CA . GLU A 1 306 ? 16.804 -7.283 -25.572 1.00 76.94 306 GLU A CA 1
ATOM 2224 C C . GLU A 1 306 ? 17.850 -8.322 -25.129 1.00 76.94 306 GLU A C 1
ATOM 2226 O O . GLU A 1 306 ? 19.010 -8.267 -25.538 1.00 76.94 306 GLU A O 1
ATOM 2231 N N . ALA A 1 307 ? 17.416 -9.356 -24.394 1.00 75.50 307 ALA A N 1
ATOM 2232 C CA . ALA A 1 307 ? 18.253 -10.463 -23.893 1.00 75.50 307 ALA A CA 1
ATOM 2233 C C . ALA A 1 307 ? 19.109 -11.192 -24.962 1.00 75.50 307 ALA A C 1
ATOM 2235 O O . ALA A 1 307 ? 20.067 -11.895 -24.638 1.00 75.50 307 ALA A O 1
ATOM 2236 N N . LYS A 1 308 ? 18.767 -11.045 -26.249 1.00 72.75 308 LYS A N 1
ATOM 2237 C CA . LYS A 1 308 ? 19.511 -11.621 -27.382 1.00 72.75 308 LYS A CA 1
ATOM 2238 C C . LYS A 1 308 ? 20.770 -10.831 -27.738 1.00 72.75 308 LYS A C 1
ATOM 2240 O O . LYS A 1 308 ? 21.730 -11.443 -28.205 1.00 72.75 308 LYS A O 1
ATOM 2245 N N . ASP A 1 309 ? 20.753 -9.520 -27.511 1.00 73.69 309 ASP A N 1
ATOM 2246 C CA . ASP A 1 309 ? 21.781 -8.583 -27.972 1.00 73.69 309 ASP A CA 1
ATOM 2247 C C . ASP A 1 309 ? 22.791 -8.241 -26.861 1.00 73.69 309 ASP A C 1
ATOM 2249 O O . ASP A 1 309 ? 23.948 -7.945 -27.145 1.00 73.69 309 ASP A O 1
ATOM 2253 N N . VAL A 1 310 ? 22.391 -8.385 -25.591 1.00 72.81 310 VAL A N 1
ATOM 2254 C CA . VAL A 1 310 ? 23.237 -8.164 -24.398 1.00 72.81 310 VAL A CA 1
ATOM 2255 C C . VAL A 1 310 ? 24.088 -9.373 -23.977 1.00 72.81 310 VAL A C 1
ATOM 2257 O O . VAL A 1 310 ? 24.859 -9.296 -23.024 1.00 72.81 310 VAL A O 1
ATOM 2260 N N . LYS A 1 311 ? 23.953 -10.524 -24.642 1.00 78.69 311 LYS A N 1
ATOM 2261 C CA . LYS A 1 311 ? 24.607 -11.770 -24.216 1.00 78.69 311 LYS A CA 1
ATOM 2262 C C . LYS A 1 311 ? 26.136 -11.691 -24.331 1.00 78.69 311 LYS A C 1
ATOM 2264 O O . LYS A 1 311 ? 26.664 -11.618 -25.440 1.00 78.69 311 LYS A O 1
ATOM 2269 N N . GLY A 1 312 ? 26.838 -11.881 -23.213 1.00 68.06 312 GLY A N 1
ATOM 2270 C CA . GLY A 1 312 ? 28.303 -11.804 -23.147 1.00 68.06 312 GLY A CA 1
ATOM 2271 C C . GLY A 1 312 ? 28.839 -10.377 -23.281 1.00 68.06 312 GLY A C 1
ATOM 2272 O O . GLY A 1 312 ? 29.953 -10.193 -23.764 1.00 68.06 312 GLY A O 1
ATOM 2273 N N . MET A 1 313 ? 28.011 -9.395 -22.921 1.00 81.88 313 MET A N 1
ATOM 2274 C CA . MET A 1 313 ? 28.365 -7.983 -22.821 1.00 81.88 313 MET A CA 1
ATOM 2275 C C . MET A 1 313 ? 28.605 -7.630 -21.352 1.00 81.88 313 MET A C 1
ATOM 2277 O O . MET A 1 313 ? 28.013 -8.240 -20.459 1.00 81.88 313 MET A O 1
ATOM 2281 N N . THR A 1 314 ? 29.479 -6.654 -21.116 1.00 77.69 314 THR A N 1
ATOM 2282 C CA . THR A 1 314 ? 29.976 -6.309 -19.778 1.00 77.69 314 THR A CA 1
ATOM 2283 C C . THR A 1 314 ? 29.163 -5.196 -19.126 1.00 77.69 314 THR A C 1
ATOM 2285 O O . THR A 1 314 ? 28.760 -4.243 -19.800 1.00 77.69 314 THR A O 1
ATOM 2288 N N . ILE A 1 315 ? 29.004 -5.287 -17.808 1.00 86.75 315 ILE A N 1
ATOM 2289 C CA . ILE A 1 315 ? 28.293 -4.312 -16.968 1.00 86.75 315 ILE A CA 1
ATOM 2290 C C . ILE A 1 315 ? 29.273 -3.304 -16.350 1.00 86.75 315 ILE A C 1
ATOM 2292 O O . ILE A 1 315 ? 30.382 -3.684 -15.966 1.00 86.75 315 ILE A O 1
ATOM 2296 N N . ASN A 1 316 ? 28.874 -2.032 -16.247 1.00 80.94 316 ASN A N 1
ATOM 2297 C CA . ASN A 1 316 ? 29.631 -0.990 -15.538 1.00 80.94 316 ASN A CA 1
ATOM 2298 C C . ASN A 1 316 ? 29.170 -0.775 -14.082 1.00 80.94 316 ASN A C 1
ATOM 2300 O O . ASN A 1 316 ? 28.191 -1.364 -13.628 1.00 80.94 316 ASN A O 1
ATOM 2304 N N . ASP A 1 317 ? 29.852 0.136 -13.384 1.00 79.81 317 ASP A N 1
ATOM 2305 C CA . ASP A 1 317 ? 29.576 0.589 -12.013 1.00 79.81 317 ASP A CA 1
ATOM 2306 C C . ASP A 1 317 ? 28.136 1.079 -11.742 1.00 79.81 317 ASP A C 1
ATOM 2308 O O . ASP A 1 317 ? 27.768 1.273 -10.589 1.00 79.81 317 ASP A O 1
ATOM 2312 N N . LYS A 1 318 ? 27.297 1.261 -12.769 1.00 81.12 318 LYS A N 1
ATOM 2313 C CA . LYS A 1 318 ? 25.902 1.730 -12.658 1.00 81.12 318 LYS A CA 1
ATOM 2314 C C . LYS A 1 318 ? 24.857 0.698 -13.079 1.00 81.12 318 LYS A C 1
ATOM 2316 O O . LYS A 1 318 ? 23.674 1.036 -13.171 1.00 81.12 318 LYS A O 1
ATOM 2321 N N . GLY A 1 319 ? 25.274 -0.526 -13.399 1.00 80.38 319 GLY A N 1
ATOM 2322 C CA . GLY A 1 319 ? 24.382 -1.535 -13.967 1.00 80.38 319 GLY A CA 1
ATOM 2323 C C . GLY A 1 319 ? 24.031 -1.304 -15.444 1.00 80.38 319 GLY A C 1
ATOM 2324 O O . GLY A 1 319 ? 23.068 -1.887 -15.934 1.00 80.38 319 GLY A O 1
ATOM 2325 N N . GLU A 1 320 ? 24.760 -0.463 -16.184 1.00 88.94 320 GLU A N 1
ATOM 2326 C CA . GLU A 1 320 ? 24.545 -0.279 -17.628 1.00 88.94 320 GLU A CA 1
ATOM 2327 C C . GLU A 1 320 ? 25.324 -1.347 -18.414 1.00 88.94 320 GLU A C 1
ATOM 2329 O O . GLU A 1 320 ? 26.501 -1.605 -18.145 1.00 88.94 320 GLU A O 1
ATOM 2334 N N . VAL A 1 321 ? 24.678 -1.957 -19.410 1.00 87.81 321 VAL A N 1
ATOM 2335 C CA . VAL A 1 321 ? 25.276 -2.972 -20.288 1.00 87.81 321 VAL A CA 1
ATOM 2336 C C . VAL A 1 321 ? 25.870 -2.305 -21.524 1.00 87.81 321 VAL A C 1
ATOM 2338 O O . VAL A 1 321 ? 25.164 -1.605 -22.256 1.00 87.81 321 VAL A O 1
ATOM 2341 N N . LEU A 1 322 ? 27.158 -2.550 -21.772 1.00 83.75 322 LEU A N 1
ATOM 2342 C CA . LEU A 1 322 ? 27.945 -1.887 -22.814 1.00 83.75 322 LEU A CA 1
ATOM 2343 C C . LEU A 1 322 ? 28.327 -2.846 -23.950 1.00 83.75 322 LEU A C 1
ATOM 2345 O O . LEU A 1 322 ? 28.792 -3.957 -23.696 1.00 83.75 322 LEU A O 1
ATOM 2349 N N . ASP A 1 323 ? 28.183 -2.399 -25.201 1.00 82.94 323 ASP A N 1
ATOM 2350 C CA . ASP A 1 323 ? 28.657 -3.135 -26.382 1.00 82.94 323 ASP A CA 1
ATOM 2351 C C . ASP A 1 323 ? 30.188 -3.023 -26.602 1.00 82.94 323 ASP A C 1
ATOM 2353 O O . ASP A 1 323 ? 30.886 -2.261 -25.929 1.00 82.94 323 ASP A O 1
ATOM 2357 N N . GLU A 1 324 ? 30.733 -3.757 -27.588 1.00 77.44 324 GLU A N 1
ATOM 2358 C CA . GLU A 1 324 ? 32.167 -3.703 -27.953 1.00 77.44 324 GLU A CA 1
ATOM 2359 C C . GLU A 1 324 ? 32.660 -2.298 -28.387 1.00 77.44 324 GLU A C 1
ATOM 2361 O O . GLU A 1 324 ? 33.872 -2.062 -28.458 1.00 77.44 324 GLU A O 1
ATOM 2366 N N . GLU A 1 325 ? 31.754 -1.368 -28.706 1.00 71.62 325 GLU A N 1
ATOM 2367 C CA . GLU A 1 325 ? 32.054 0.008 -29.121 1.00 71.62 325 GLU A CA 1
ATOM 2368 C C . GLU A 1 325 ? 31.891 1.030 -27.971 1.00 71.62 325 GLU A C 1
ATOM 2370 O O . GLU A 1 325 ? 32.341 2.173 -28.103 1.00 71.62 325 GLU A O 1
ATOM 2375 N N . GLY A 1 326 ? 31.341 0.609 -26.824 1.00 68.19 326 GLY A N 1
ATOM 2376 C CA . GLY A 1 326 ? 31.096 1.424 -25.632 1.00 68.19 326 GLY A CA 1
ATOM 2377 C C . GLY A 1 326 ? 29.740 2.138 -25.611 1.00 68.19 326 GLY A C 1
ATOM 2378 O O . GLY A 1 326 ? 29.597 3.125 -24.888 1.00 68.19 326 GLY A O 1
ATOM 2379 N N . ASN A 1 327 ? 28.762 1.687 -26.402 1.00 75.06 327 ASN A N 1
ATOM 2380 C CA . ASN A 1 327 ? 27.389 2.194 -26.361 1.00 75.06 327 ASN A CA 1
ATOM 2381 C C . ASN A 1 327 ? 26.558 1.422 -25.326 1.00 75.06 327 ASN A C 1
ATOM 2383 O O . ASN A 1 327 ? 26.717 0.211 -25.178 1.00 75.06 327 ASN A O 1
ATOM 2387 N N . ILE A 1 328 ? 25.633 2.113 -24.656 1.00 86.75 328 ILE A N 1
ATOM 2388 C CA . ILE A 1 328 ? 24.676 1.492 -23.730 1.00 86.75 328 ILE A CA 1
ATOM 2389 C C . ILE A 1 328 ? 23.592 0.781 -24.550 1.00 86.75 328 ILE A C 1
ATOM 2391 O O . ILE A 1 328 ? 22.924 1.410 -25.373 1.00 86.75 328 ILE A O 1
ATOM 2395 N N . ILE A 1 329 ? 23.430 -0.521 -24.321 1.00 82.62 329 ILE A N 1
ATOM 2396 C CA . ILE A 1 329 ? 22.484 -1.403 -25.032 1.00 82.62 329 ILE A CA 1
ATOM 2397 C C . ILE A 1 329 ? 21.475 -2.095 -24.102 1.00 82.62 329 ILE A C 1
ATOM 2399 O O . ILE A 1 329 ? 20.572 -2.788 -24.571 1.00 82.62 329 ILE A O 1
ATOM 2403 N N . GLY A 1 330 ? 21.605 -1.894 -22.792 1.00 84.31 330 GLY A N 1
ATOM 2404 C CA . GLY A 1 330 ? 20.661 -2.375 -21.794 1.00 84.31 330 GLY A CA 1
ATOM 2405 C C . GLY A 1 330 ? 21.029 -1.926 -20.385 1.00 84.31 330 GLY A C 1
ATOM 2406 O O . GLY A 1 330 ? 22.048 -1.261 -20.185 1.00 84.31 330 GLY A O 1
ATOM 2407 N N . LYS A 1 331 ? 20.210 -2.312 -19.409 1.00 87.88 331 LYS A N 1
ATOM 2408 C CA . LYS A 1 331 ? 20.414 -2.036 -17.986 1.00 87.88 331 LYS A CA 1
ATOM 2409 C C . LYS A 1 331 ? 20.023 -3.255 -17.154 1.00 87.88 331 LYS A C 1
ATOM 2411 O O . LYS A 1 331 ? 19.034 -3.917 -17.465 1.00 87.88 331 LYS A O 1
ATOM 2416 N N . VAL A 1 332 ? 20.805 -3.550 -16.122 1.00 86.38 332 VAL A N 1
ATOM 2417 C CA . VAL A 1 332 ? 20.539 -4.588 -15.120 1.00 86.38 332 VAL A CA 1
ATOM 2418 C C . VAL A 1 332 ? 20.183 -3.968 -13.771 1.00 86.38 332 VAL A C 1
ATOM 2420 O O . VAL A 1 332 ? 20.534 -2.824 -13.494 1.00 86.38 332 VAL A O 1
ATOM 2423 N N . GLU A 1 333 ? 19.512 -4.745 -12.928 1.00 86.69 333 GLU A N 1
ATOM 2424 C CA . GLU A 1 333 ? 19.311 -4.487 -11.499 1.00 86.69 333 GLU A CA 1
ATOM 2425 C C . GLU A 1 333 ? 19.736 -5.720 -10.687 1.00 86.69 333 GLU A C 1
ATOM 2427 O O . GLU A 1 333 ? 19.830 -6.822 -11.236 1.00 86.69 333 GLU A O 1
ATOM 2432 N N . LEU A 1 334 ? 20.020 -5.545 -9.393 1.00 83.94 334 LEU A N 1
ATOM 2433 C CA . LEU A 1 334 ? 20.326 -6.657 -8.485 1.00 83.94 334 LEU A CA 1
ATOM 2434 C C . LEU A 1 334 ? 19.130 -7.613 -8.383 1.00 83.94 334 LEU A C 1
ATOM 2436 O O . LEU A 1 334 ? 17.978 -7.182 -8.335 1.00 83.94 334 LEU A O 1
ATOM 2440 N N . ALA A 1 335 ? 19.403 -8.915 -8.345 1.00 81.38 335 ALA A N 1
ATOM 2441 C CA . ALA A 1 335 ? 18.362 -9.913 -8.144 1.00 81.38 335 ALA A CA 1
ATOM 2442 C C . ALA A 1 335 ? 17.965 -10.016 -6.660 1.00 81.38 335 ALA A C 1
ATOM 2444 O O . ALA A 1 335 ? 18.729 -9.669 -5.760 1.00 81.38 335 ALA A O 1
ATOM 2445 N N . GLU A 1 336 ? 16.762 -10.519 -6.403 1.00 72.31 336 GLU A N 1
ATOM 2446 C CA . GLU A 1 336 ? 16.275 -10.811 -5.053 1.00 72.31 336 GLU A CA 1
ATOM 2447 C C . GLU A 1 336 ? 17.212 -11.823 -4.360 1.00 72.31 336 GLU A C 1
ATOM 2449 O O . GLU A 1 336 ? 17.569 -12.842 -4.951 1.00 72.31 336 GLU A O 1
ATOM 2454 N N . GLY A 1 337 ? 17.689 -11.497 -3.153 1.00 64.38 337 GLY A N 1
ATOM 2455 C CA . GLY A 1 337 ? 18.726 -12.259 -2.436 1.00 64.38 337 GLY A CA 1
ATOM 2456 C C . GLY A 1 337 ? 20.175 -12.041 -2.914 1.00 64.38 337 GLY A C 1
ATOM 2457 O O . GLY A 1 337 ? 21.110 -12.456 -2.232 1.00 64.38 337 GLY A O 1
ATOM 2458 N N . ALA A 1 338 ? 20.419 -11.343 -4.032 1.00 71.88 338 ALA A N 1
ATOM 2459 C CA . ALA A 1 338 ? 21.783 -11.128 -4.536 1.00 71.88 338 ALA A CA 1
ATOM 2460 C C . ALA A 1 338 ? 22.667 -10.332 -3.565 1.00 71.88 338 ALA A C 1
ATOM 2462 O O . ALA A 1 338 ? 23.862 -10.597 -3.473 1.00 71.88 338 ALA A O 1
ATOM 2463 N N . GLN A 1 339 ? 22.090 -9.389 -2.816 1.00 69.56 339 GLN A N 1
ATOM 2464 C CA . GLN A 1 339 ? 22.815 -8.596 -1.815 1.00 69.56 339 GLN A CA 1
ATOM 2465 C C . GLN A 1 339 ? 23.371 -9.468 -0.681 1.00 69.56 339 GLN A C 1
ATOM 2467 O O . GLN A 1 339 ? 24.494 -9.246 -0.240 1.00 69.56 339 GLN A O 1
ATOM 2472 N N . GLU A 1 340 ? 22.640 -10.504 -0.265 1.00 60.00 340 GLU A N 1
ATOM 2473 C CA . GLU A 1 340 ? 23.073 -11.459 0.763 1.00 60.00 340 GLU A CA 1
ATOM 2474 C C . GLU A 1 340 ? 24.159 -12.405 0.231 1.00 60.00 340 GLU A C 1
ATOM 2476 O O . GLU A 1 340 ? 25.141 -12.675 0.921 1.00 60.00 340 GLU A O 1
ATOM 2481 N N . ILE A 1 341 ? 24.033 -12.853 -1.023 1.00 64.19 341 ILE A N 1
ATOM 2482 C CA . ILE A 1 341 ? 25.040 -13.679 -1.713 1.00 64.19 341 ILE A CA 1
ATOM 2483 C C . ILE A 1 341 ? 26.356 -12.895 -1.869 1.00 64.19 341 ILE A C 1
ATOM 2485 O O . ILE A 1 341 ? 27.436 -13.394 -1.542 1.00 64.19 341 ILE A O 1
ATOM 2489 N N . LEU A 1 342 ? 26.268 -11.632 -2.296 1.00 65.19 342 LEU A N 1
ATOM 2490 C CA . LEU A 1 342 ? 27.408 -10.720 -2.407 1.00 65.19 342 LEU A CA 1
ATOM 2491 C C . LEU A 1 342 ? 28.001 -10.365 -1.029 1.00 65.19 342 LEU A C 1
ATOM 2493 O O . LEU A 1 342 ? 29.221 -10.245 -0.906 1.00 65.19 342 LEU A O 1
ATOM 2497 N N . ALA A 1 343 ? 27.179 -10.250 0.020 1.00 58.62 343 ALA A N 1
ATOM 2498 C CA . ALA A 1 343 ? 27.638 -10.008 1.390 1.00 58.62 343 ALA A CA 1
ATOM 2499 C C . ALA A 1 343 ? 28.357 -11.223 2.004 1.00 58.62 343 ALA A C 1
ATOM 2501 O O . ALA A 1 343 ? 29.409 -11.055 2.625 1.00 58.62 343 ALA A O 1
ATOM 2502 N N . GLN A 1 344 ? 27.872 -12.450 1.776 1.00 50.28 344 GLN A N 1
ATOM 2503 C CA . GLN A 1 344 ? 28.562 -13.674 2.212 1.00 50.28 344 GLN A CA 1
ATOM 2504 C C . GLN A 1 344 ? 29.932 -13.833 1.532 1.00 50.28 344 GLN A C 1
ATOM 2506 O O . GLN A 1 344 ? 30.898 -14.237 2.181 1.00 50.28 344 GLN A O 1
ATOM 2511 N N . ALA A 1 345 ? 30.059 -13.433 0.263 1.00 49.44 345 ALA A N 1
ATOM 2512 C CA . ALA A 1 345 ? 31.353 -13.349 -0.418 1.00 49.44 345 ALA A CA 1
ATOM 2513 C C . ALA A 1 345 ? 32.256 -12.205 0.109 1.00 49.44 345 ALA A C 1
ATOM 2515 O O . ALA A 1 345 ? 33.479 -12.261 -0.046 1.00 49.44 345 ALA A O 1
ATOM 2516 N N . GLY A 1 346 ? 31.670 -11.174 0.729 1.00 46.03 346 GLY A N 1
ATOM 2517 C CA . GLY A 1 346 ? 32.342 -9.954 1.188 1.00 46.03 346 GLY A CA 1
ATOM 2518 C C . GLY A 1 346 ? 32.928 -9.994 2.606 1.00 46.03 346 GLY A C 1
ATOM 2519 O O . GLY A 1 346 ? 33.727 -9.125 2.949 1.00 46.03 346 GLY A O 1
ATOM 2520 N N . GLN A 1 347 ? 32.599 -10.996 3.429 1.00 48.34 347 GLN A N 1
ATOM 2521 C CA . GLN A 1 347 ? 32.892 -11.009 4.875 1.00 48.34 347 GLN A CA 1
ATOM 2522 C C . GLN A 1 347 ? 34.368 -11.299 5.262 1.00 48.34 347 GLN A C 1
ATOM 2524 O O . GLN A 1 347 ? 34.670 -11.725 6.378 1.00 48.34 347 GLN A O 1
ATOM 2529 N N . LEU A 1 348 ? 35.314 -11.080 4.343 1.00 58.66 348 LEU A N 1
ATOM 2530 C CA . LEU A 1 348 ? 36.734 -11.400 4.498 1.00 58.66 348 LEU A CA 1
ATOM 2531 C C . LEU A 1 348 ? 37.602 -10.138 4.447 1.00 58.66 348 LEU A C 1
ATOM 2533 O O . LEU A 1 348 ? 38.014 -9.664 3.388 1.00 58.66 348 LEU A O 1
ATOM 2537 N N . ASP A 1 349 ? 37.909 -9.614 5.632 1.00 69.50 349 ASP A N 1
ATOM 2538 C CA . ASP A 1 349 ? 38.660 -8.374 5.820 1.00 69.50 349 ASP A CA 1
ATOM 2539 C C . ASP A 1 349 ? 40.082 -8.442 5.226 1.00 69.50 349 ASP A C 1
ATOM 2541 O O . ASP A 1 349 ? 40.938 -9.193 5.698 1.00 69.50 349 ASP A O 1
ATOM 2545 N N . LEU A 1 350 ? 40.373 -7.595 4.230 1.00 77.62 350 LEU A N 1
ATOM 2546 C CA . LEU A 1 350 ? 41.692 -7.494 3.585 1.00 77.62 350 LEU A CA 1
ATOM 2547 C C . LEU A 1 350 ? 42.841 -7.220 4.574 1.00 77.62 350 LEU A C 1
ATOM 2549 O O . LEU A 1 350 ? 43.991 -7.545 4.265 1.00 77.62 350 LEU A O 1
ATOM 2553 N N . ARG A 1 351 ? 42.558 -6.680 5.770 1.00 81.50 351 ARG A N 1
ATOM 2554 C CA . ARG A 1 351 ? 43.551 -6.455 6.832 1.00 81.50 351 ARG A CA 1
ATOM 2555 C C . ARG A 1 351 ? 44.209 -7.746 7.329 1.00 81.50 351 ARG A C 1
ATOM 2557 O O . ARG A 1 351 ? 45.340 -7.673 7.805 1.00 81.50 351 ARG A O 1
ATOM 2564 N N . ILE A 1 352 ? 43.601 -8.925 7.142 1.00 83.38 352 ILE A N 1
ATOM 2565 C CA . ILE A 1 352 ? 44.264 -10.214 7.441 1.00 83.38 352 ILE A CA 1
ATOM 2566 C C . ILE A 1 352 ? 45.485 -10.483 6.545 1.00 83.38 352 ILE A C 1
ATOM 2568 O O . ILE A 1 352 ? 46.334 -11.307 6.878 1.00 83.38 352 ILE A O 1
ATOM 2572 N N . LEU A 1 353 ? 45.590 -9.785 5.407 1.00 86.81 353 LEU A N 1
ATOM 2573 C CA . LEU A 1 353 ? 46.714 -9.889 4.479 1.00 86.81 353 LEU A CA 1
ATOM 2574 C C . LEU A 1 353 ? 47.820 -8.851 4.751 1.00 86.81 353 LEU A C 1
ATOM 2576 O O . LEU A 1 353 ? 48.874 -8.922 4.110 1.00 86.81 353 LEU A O 1
ATOM 2580 N N . ASP A 1 354 ? 47.621 -7.902 5.675 1.00 87.44 354 ASP A N 1
ATOM 2581 C CA . ASP A 1 354 ? 48.579 -6.819 5.930 1.00 87.44 354 ASP A CA 1
ATOM 2582 C C . ASP A 1 354 ? 49.942 -7.350 6.407 1.00 87.44 354 ASP A C 1
ATOM 2584 O O . ASP A 1 354 ? 50.062 -8.247 7.243 1.00 87.44 354 ASP A O 1
ATOM 2588 N N . GLY A 1 355 ? 51.018 -6.822 5.824 1.00 81.81 355 GLY A N 1
ATOM 2589 C CA . GLY A 1 355 ? 52.394 -7.242 6.093 1.00 81.81 355 GLY A CA 1
ATOM 2590 C C . GLY A 1 355 ? 52.797 -8.609 5.517 1.00 81.81 355 GLY A C 1
ATOM 2591 O O . GLY A 1 355 ? 54.004 -8.896 5.435 1.00 81.81 355 GLY A O 1
ATOM 2592 N N . LEU A 1 356 ? 51.849 -9.436 5.059 1.00 89.69 356 LEU A N 1
ATOM 2593 C CA . LEU A 1 356 ? 52.132 -10.732 4.440 1.00 89.69 356 LEU A CA 1
ATOM 2594 C C . LEU A 1 356 ? 52.754 -10.577 3.045 1.00 89.69 356 LEU A C 1
ATOM 2596 O O . LEU A 1 356 ? 52.764 -9.502 2.440 1.00 89.69 356 LEU A O 1
ATOM 2600 N N . LYS A 1 357 ? 53.364 -11.657 2.535 1.00 90.88 357 LYS A N 1
ATOM 2601 C CA . LYS A 1 357 ? 54.186 -11.616 1.313 1.00 90.88 357 LYS A CA 1
ATOM 2602 C C . LYS A 1 357 ? 53.683 -12.543 0.223 1.00 90.88 357 LYS A C 1
ATOM 2604 O O . LYS A 1 357 ? 53.651 -13.760 0.390 1.00 90.88 357 LYS A O 1
ATOM 2609 N N . VAL A 1 358 ? 53.461 -11.968 -0.956 1.00 91.06 358 VAL A N 1
ATOM 2610 C CA . VAL A 1 358 ? 53.086 -12.717 -2.159 1.00 91.06 358 VAL A CA 1
ATOM 2611 C C . VAL A 1 358 ? 54.221 -13.664 -2.567 1.00 91.06 358 VAL A C 1
ATOM 2613 O O . VAL A 1 358 ? 55.388 -13.276 -2.675 1.00 91.06 358 VAL A O 1
ATOM 2616 N N . ASN A 1 359 ? 53.911 -14.934 -2.807 1.00 88.12 359 ASN A N 1
ATOM 2617 C CA . ASN A 1 359 ? 54.871 -15.949 -3.225 1.00 88.12 359 ASN A CA 1
ATOM 2618 C C . ASN A 1 359 ? 55.098 -15.933 -4.756 1.00 88.12 359 ASN A C 1
ATOM 2620 O O . ASN A 1 359 ? 54.502 -15.164 -5.503 1.00 88.12 359 ASN A O 1
ATOM 2624 N N . LYS A 1 360 ? 55.986 -16.800 -5.265 1.00 86.62 360 LYS A N 1
ATOM 2625 C CA . LYS A 1 360 ? 56.333 -16.848 -6.705 1.00 86.62 360 LYS A CA 1
ATOM 2626 C C . LYS A 1 360 ? 55.211 -17.332 -7.639 1.00 86.62 360 LYS A C 1
ATOM 2628 O O . LYS A 1 360 ? 55.414 -17.328 -8.849 1.00 86.62 360 LYS A O 1
ATOM 2633 N N . LYS A 1 361 ? 54.097 -17.818 -7.092 1.00 83.62 361 LYS A N 1
ATOM 2634 C CA . LYS A 1 361 ? 52.892 -18.232 -7.822 1.00 83.62 361 LYS A CA 1
ATOM 2635 C C . LYS A 1 361 ? 51.762 -17.197 -7.707 1.00 83.62 361 LYS A C 1
ATOM 2637 O O . LYS A 1 361 ? 50.666 -17.488 -8.157 1.00 83.62 361 LYS A O 1
ATOM 2642 N N . GLY A 1 362 ? 52.006 -16.040 -7.086 1.00 83.31 362 GLY A N 1
ATOM 2643 C CA . GLY A 1 362 ? 50.973 -15.030 -6.853 1.00 83.31 362 GLY A CA 1
ATOM 2644 C C . GLY A 1 362 ? 50.092 -15.280 -5.624 1.00 83.31 362 GLY A C 1
ATOM 2645 O O . GLY A 1 362 ? 49.201 -14.481 -5.390 1.00 83.31 362 GLY A O 1
ATOM 2646 N N . LYS A 1 363 ? 50.328 -16.326 -4.816 1.00 89.62 363 LYS A N 1
ATOM 2647 C CA . LYS A 1 363 ? 49.545 -16.571 -3.587 1.00 89.62 363 LYS A CA 1
ATOM 2648 C C . LYS A 1 363 ? 50.217 -16.000 -2.343 1.00 89.62 363 LYS A C 1
ATOM 2650 O O . LYS A 1 363 ? 51.444 -16.030 -2.239 1.00 89.62 363 LYS A O 1
ATOM 2655 N N . ILE A 1 364 ? 49.425 -15.513 -1.406 1.00 89.69 364 ILE A N 1
ATOM 2656 C CA . ILE A 1 364 ? 49.814 -15.186 -0.036 1.00 89.69 364 ILE A CA 1
ATOM 2657 C C . ILE A 1 364 ? 49.522 -16.425 0.798 1.00 89.69 364 ILE A C 1
ATOM 2659 O O . ILE A 1 364 ? 48.502 -17.075 0.580 1.00 89.69 364 ILE A O 1
ATOM 2663 N N . LEU A 1 365 ? 50.455 -16.773 1.679 1.00 89.06 365 LEU A N 1
ATOM 2664 C CA . LEU A 1 365 ? 50.301 -17.880 2.611 1.00 89.06 365 LEU A CA 1
ATOM 2665 C C . LEU A 1 365 ? 50.370 -17.332 4.038 1.00 89.06 365 LEU A C 1
ATOM 2667 O O . LEU A 1 365 ? 51.065 -16.332 4.257 1.00 89.06 365 LEU A O 1
ATOM 2671 N N . ASP A 1 366 ? 49.681 -17.993 4.956 1.00 84.75 366 ASP A N 1
ATOM 2672 C CA . ASP A 1 366 ? 49.754 -17.755 6.401 1.00 84.75 366 ASP A CA 1
ATOM 2673 C C . ASP A 1 366 ? 51.049 -18.326 7.030 1.00 84.75 366 ASP A C 1
ATOM 2675 O O . ASP A 1 366 ? 52.045 -18.590 6.340 1.00 84.75 366 ASP A O 1
ATOM 2679 N N . GLU A 1 367 ? 51.066 -18.468 8.360 1.00 78.06 367 GLU A N 1
ATOM 2680 C CA . GLU A 1 367 ? 52.204 -19.021 9.106 1.00 78.06 367 GLU A CA 1
ATOM 2681 C C . GLU A 1 367 ? 52.323 -20.555 9.002 1.00 78.06 367 GLU A C 1
ATOM 2683 O O . GLU A 1 367 ? 53.430 -21.084 9.154 1.00 78.06 367 GLU A O 1
ATOM 2688 N N . GLU A 1 368 ? 51.237 -21.263 8.673 1.00 79.44 368 GLU A N 1
ATOM 2689 C CA . GLU A 1 368 ? 51.189 -22.729 8.536 1.00 79.44 368 GLU A CA 1
ATOM 2690 C C . GLU A 1 368 ? 51.505 -23.191 7.097 1.00 79.44 368 GLU A C 1
ATOM 2692 O O . GLU A 1 368 ? 52.011 -24.293 6.863 1.00 79.44 368 GLU A O 1
ATOM 2697 N N . GLY A 1 369 ? 51.335 -22.289 6.128 1.00 79.69 369 GLY A N 1
ATOM 2698 C CA . GLY A 1 369 ? 51.613 -22.472 4.709 1.00 79.69 369 GLY A CA 1
ATOM 2699 C C . GLY A 1 369 ? 50.365 -22.579 3.831 1.00 79.69 369 GLY A C 1
ATOM 2700 O O . GLY A 1 369 ? 50.518 -22.858 2.632 1.00 79.69 369 GLY A O 1
ATOM 2701 N N . GLU A 1 370 ? 49.171 -22.349 4.378 1.00 85.31 370 GLU A N 1
ATOM 2702 C CA . GLU A 1 370 ? 47.906 -22.426 3.648 1.00 85.31 370 GLU A CA 1
ATOM 2703 C C . GLU A 1 370 ? 47.602 -21.118 2.892 1.00 85.31 370 GLU A C 1
ATOM 2705 O O . GLU A 1 370 ? 48.081 -20.041 3.261 1.00 85.31 370 GLU A O 1
ATOM 2710 N N . PRO A 1 371 ? 46.901 -21.176 1.742 1.00 87.81 371 PRO A N 1
ATOM 2711 C CA . PRO A 1 371 ? 46.746 -20.025 0.863 1.00 87.81 371 PRO A CA 1
ATOM 2712 C C . PRO A 1 371 ? 45.558 -19.134 1.246 1.00 87.81 371 PRO A C 1
ATOM 2714 O O . PRO A 1 371 ? 44.475 -19.294 0.694 1.00 87.81 371 PRO A O 1
ATOM 2717 N N . ILE A 1 372 ? 45.799 -18.129 2.088 1.00 87.38 372 ILE A N 1
ATOM 2718 C CA . ILE A 1 372 ? 44.782 -17.147 2.516 1.00 87.38 372 ILE A CA 1
ATOM 2719 C C . ILE A 1 372 ? 44.565 -15.967 1.553 1.00 87.38 372 ILE A C 1
ATOM 2721 O O . ILE A 1 372 ? 43.639 -15.186 1.734 1.00 87.38 372 ILE A O 1
ATOM 2725 N N . GLY A 1 373 ? 45.375 -15.809 0.500 1.00 87.94 373 GLY A N 1
ATOM 2726 C CA . GLY A 1 373 ? 45.136 -14.758 -0.499 1.00 87.94 373 GLY A CA 1
ATOM 2727 C C . GLY A 1 373 ? 45.815 -14.982 -1.848 1.00 87.94 373 GLY A C 1
ATOM 2728 O O . GLY A 1 373 ? 46.727 -15.804 -1.983 1.00 87.94 373 GLY A O 1
ATOM 2729 N N . GLU A 1 374 ? 45.404 -14.238 -2.873 1.00 91.31 374 GLU A N 1
ATOM 2730 C CA . GLU A 1 374 ? 46.007 -14.293 -4.211 1.00 91.31 374 GLU A CA 1
ATOM 2731 C C . GLU A 1 374 ? 45.996 -12.969 -4.977 1.00 91.31 374 GLU A C 1
ATOM 2733 O O . GLU A 1 374 ? 45.145 -12.110 -4.788 1.00 91.31 374 GLU A O 1
ATOM 2738 N N . LEU A 1 375 ? 46.987 -12.822 -5.855 1.00 90.00 375 LEU A N 1
ATOM 2739 C CA . LEU A 1 375 ? 47.211 -11.677 -6.727 1.00 90.00 375 LEU A CA 1
ATOM 2740 C C . LEU A 1 375 ? 46.188 -11.655 -7.870 1.00 90.00 375 LEU A C 1
ATOM 2742 O O . LEU A 1 375 ? 46.253 -12.496 -8.767 1.00 90.00 375 LEU A O 1
ATOM 2746 N N . ILE A 1 376 ? 45.305 -10.659 -7.848 1.00 87.12 376 ILE A N 1
ATOM 2747 C CA . ILE A 1 376 ? 44.314 -10.384 -8.900 1.00 87.12 376 ILE A CA 1
ATOM 2748 C C . ILE A 1 376 ? 44.870 -9.449 -9.978 1.00 87.12 376 ILE A C 1
ATOM 2750 O O . ILE A 1 376 ? 44.554 -9.595 -11.155 1.00 87.12 376 ILE A O 1
ATOM 2754 N N . GLU A 1 377 ? 45.757 -8.524 -9.600 1.00 79.06 377 GLU A N 1
ATOM 2755 C CA . GLU A 1 377 ? 46.324 -7.522 -10.505 1.00 79.06 377 GLU A CA 1
ATOM 2756 C C . GLU A 1 377 ? 47.845 -7.427 -10.311 1.00 79.06 377 GLU A C 1
ATOM 2758 O O . GLU A 1 377 ? 48.335 -7.377 -9.183 1.00 79.06 377 GLU A O 1
ATOM 2763 N N . GLY A 1 378 ? 48.610 -7.360 -11.404 1.00 79.62 378 GLY A N 1
ATOM 2764 C CA . GLY A 1 378 ? 50.072 -7.212 -11.383 1.00 79.62 378 GLY A CA 1
ATOM 2765 C C . GLY A 1 378 ? 50.853 -8.462 -11.813 1.00 79.62 378 GLY A C 1
ATOM 2766 O O . GLY A 1 378 ? 50.331 -9.567 -11.928 1.00 79.62 378 GLY A O 1
ATOM 2767 N N . ASP A 1 379 ? 52.148 -8.287 -12.094 1.00 84.38 379 ASP A N 1
ATOM 2768 C CA . ASP A 1 379 ? 53.016 -9.384 -12.542 1.00 84.38 379 ASP A CA 1
ATOM 2769 C C . ASP A 1 379 ? 53.530 -10.201 -11.344 1.00 84.38 379 ASP A C 1
ATOM 2771 O O . ASP A 1 379 ? 54.293 -9.706 -10.510 1.00 84.38 379 ASP A O 1
ATOM 2775 N N . ALA A 1 380 ? 53.174 -11.487 -11.289 1.00 84.69 380 ALA A N 1
ATOM 2776 C CA . ALA A 1 380 ? 53.533 -12.377 -10.183 1.00 84.69 380 ALA A CA 1
ATOM 2777 C C . ALA A 1 380 ? 55.052 -12.533 -9.949 1.00 84.69 380 ALA A C 1
ATOM 2779 O O . ALA A 1 380 ? 55.465 -12.861 -8.836 1.00 84.69 380 ALA A O 1
ATOM 2780 N N . ALA A 1 381 ? 55.912 -12.287 -10.946 1.00 81.56 381 ALA A N 1
ATOM 2781 C CA . ALA A 1 381 ? 57.364 -12.311 -10.762 1.00 81.56 381 ALA A CA 1
ATOM 2782 C C . ALA A 1 381 ? 57.916 -10.988 -10.194 1.00 81.56 381 ALA A C 1
ATOM 2784 O O . ALA A 1 381 ? 58.976 -11.004 -9.561 1.00 81.56 381 ALA A O 1
ATOM 2785 N N . GLN A 1 382 ? 57.209 -9.868 -10.381 1.00 82.44 382 GLN A N 1
ATOM 2786 C CA . GLN A 1 382 ? 57.517 -8.562 -9.783 1.00 82.44 382 GLN A CA 1
ATOM 2787 C C . GLN A 1 382 ? 56.951 -8.428 -8.361 1.00 82.44 382 GLN A C 1
ATOM 2789 O O . GLN A 1 382 ? 57.648 -7.924 -7.478 1.00 82.44 382 GLN A O 1
ATOM 2794 N N . CYS A 1 383 ? 55.740 -8.942 -8.130 1.00 85.25 383 CYS A N 1
ATOM 2795 C CA . CYS A 1 383 ? 55.077 -8.993 -6.824 1.00 85.25 383 CYS A CA 1
ATOM 2796 C C . CYS A 1 383 ? 55.672 -10.061 -5.884 1.00 85.25 383 CYS A C 1
ATOM 2798 O O . CYS A 1 383 ? 55.509 -9.984 -4.670 1.00 85.25 383 CYS A O 1
ATOM 2800 N N . ALA A 1 384 ? 56.416 -11.047 -6.397 1.00 87.38 384 ALA A N 1
ATOM 2801 C CA . ALA A 1 384 ? 57.027 -12.078 -5.559 1.00 87.38 384 ALA A CA 1
ATOM 2802 C C . ALA A 1 384 ? 57.959 -11.499 -4.469 1.00 87.38 384 ALA A C 1
ATOM 2804 O O . ALA A 1 384 ? 58.966 -10.846 -4.757 1.00 87.38 384 ALA A O 1
ATOM 2805 N N . ARG A 1 385 ? 57.687 -11.877 -3.213 1.00 85.56 385 ARG A N 1
ATOM 2806 C CA . ARG A 1 385 ? 58.336 -11.451 -1.954 1.00 85.56 385 ARG A CA 1
ATOM 2807 C C . ARG A 1 385 ? 58.062 -10.004 -1.541 1.00 85.56 385 ARG A C 1
ATOM 2809 O O . ARG A 1 385 ? 58.768 -9.487 -0.674 1.00 85.56 385 ARG A O 1
ATOM 2816 N N . LYS A 1 386 ? 57.070 -9.369 -2.155 1.00 91.50 386 LYS A N 1
ATOM 2817 C CA . LYS A 1 386 ? 56.614 -8.020 -1.832 1.00 91.50 386 LYS A CA 1
ATOM 2818 C C . LYS A 1 386 ? 55.485 -8.079 -0.817 1.00 91.50 386 LYS A C 1
ATOM 2820 O O . LYS A 1 386 ? 54.765 -9.074 -0.768 1.00 91.50 386 LYS A O 1
ATOM 2825 N N . THR A 1 387 ? 55.432 -7.063 0.033 1.00 87.94 387 THR A N 1
ATOM 2826 C CA . THR A 1 387 ? 54.486 -6.970 1.145 1.00 87.94 387 THR A CA 1
ATOM 2827 C C . THR A 1 387 ? 53.179 -6.366 0.676 1.00 87.94 387 THR A C 1
ATOM 2829 O O . THR A 1 387 ? 53.191 -5.414 -0.106 1.00 87.94 387 THR A O 1
ATOM 2832 N N . VAL A 1 388 ? 52.089 -6.932 1.168 1.00 91.38 388 VAL A N 1
ATOM 2833 C CA . VAL A 1 388 ? 50.729 -6.411 1.041 1.00 91.38 388 VAL A CA 1
ATOM 2834 C C . VAL A 1 388 ? 50.484 -5.385 2.156 1.00 91.38 388 VAL A C 1
ATOM 2836 O O . VAL A 1 388 ? 51.130 -5.479 3.202 1.00 91.38 388 VAL A O 1
ATOM 2839 N N . ASN A 1 389 ? 49.634 -4.386 1.912 1.00 84.25 389 ASN A N 1
ATOM 2840 C CA . ASN A 1 389 ? 49.137 -3.458 2.934 1.00 84.25 389 ASN A CA 1
ATOM 2841 C C . ASN A 1 389 ? 47.702 -3.804 3.380 1.00 84.25 389 ASN A C 1
ATOM 2843 O O . ASN A 1 389 ? 47.028 -4.627 2.762 1.00 84.25 389 ASN A O 1
ATOM 2847 N N . ASP A 1 390 ? 47.221 -3.094 4.395 1.00 81.88 390 ASP A N 1
ATOM 2848 C CA . ASP A 1 390 ? 45.844 -3.066 4.912 1.00 81.88 390 ASP A CA 1
ATOM 2849 C C . ASP A 1 390 ? 44.719 -2.884 3.869 1.00 81.88 390 ASP A C 1
ATOM 2851 O O . ASP A 1 390 ? 43.552 -3.094 4.190 1.00 81.88 390 ASP A O 1
ATOM 2855 N N . LYS A 1 391 ? 45.048 -2.527 2.620 1.00 79.56 391 LYS A N 1
ATOM 2856 C CA . LYS A 1 391 ? 44.113 -2.337 1.496 1.00 79.56 391 LYS A CA 1
ATOM 2857 C C . LYS A 1 391 ? 44.253 -3.383 0.386 1.00 79.56 391 LYS A C 1
ATOM 2859 O O . LYS A 1 391 ? 43.718 -3.193 -0.704 1.00 79.56 391 LYS A O 1
ATOM 2864 N N . GLY A 1 392 ? 45.012 -4.456 0.611 1.00 81.69 392 GLY A N 1
ATOM 2865 C CA . GLY A 1 392 ? 45.250 -5.482 -0.406 1.00 81.69 392 GLY A CA 1
ATOM 2866 C C . GLY A 1 392 ? 46.177 -5.038 -1.550 1.00 81.69 392 GLY A C 1
ATOM 2867 O O . GLY A 1 392 ? 46.200 -5.664 -2.609 1.00 81.69 392 GLY A O 1
ATOM 2868 N N . GLU A 1 393 ? 46.969 -3.976 -1.387 1.00 90.38 393 GLU A N 1
ATOM 2869 C CA . GLU A 1 393 ? 47.925 -3.507 -2.397 1.00 90.38 393 GLU A CA 1
ATOM 2870 C C . GLU A 1 393 ? 49.333 -4.062 -2.150 1.00 90.38 393 GLU A C 1
ATOM 2872 O O . GLU A 1 393 ? 49.885 -3.989 -1.053 1.00 90.38 393 GLU A O 1
ATOM 2877 N N . VAL A 1 394 ? 49.980 -4.559 -3.204 1.00 90.75 394 VAL A N 1
ATOM 2878 C CA . VAL A 1 394 ? 51.356 -5.065 -3.155 1.00 90.75 394 VAL A CA 1
ATOM 2879 C C . VAL A 1 394 ? 52.347 -3.925 -3.386 1.00 90.75 394 VAL A C 1
ATOM 2881 O O . VAL A 1 394 ? 52.347 -3.303 -4.452 1.00 90.75 394 VAL A O 1
ATOM 2884 N N . LEU A 1 395 ? 53.245 -3.688 -2.426 1.00 88.81 395 LEU A N 1
ATOM 2885 C CA . LEU A 1 395 ? 54.189 -2.564 -2.429 1.00 88.81 395 LEU A CA 1
ATOM 2886 C C . LEU A 1 395 ? 55.627 -2.969 -2.808 1.00 88.81 395 LEU A C 1
ATOM 2888 O O . LEU A 1 395 ? 56.177 -3.962 -2.328 1.00 88.81 395 LEU A O 1
ATOM 2892 N N . ASP A 1 396 ? 56.287 -2.164 -3.649 1.00 86.75 396 ASP A N 1
ATOM 2893 C CA . ASP A 1 396 ? 57.717 -2.302 -3.953 1.00 86.75 396 ASP A CA 1
ATOM 2894 C C . ASP A 1 396 ? 58.626 -1.826 -2.792 1.00 86.75 396 ASP A C 1
ATOM 2896 O O . ASP A 1 396 ? 58.161 -1.275 -1.796 1.00 86.75 396 ASP A O 1
ATOM 2900 N N . ASP A 1 397 ? 59.957 -1.984 -2.912 1.00 84.12 397 ASP A N 1
ATOM 2901 C CA . ASP A 1 397 ? 60.903 -1.602 -1.833 1.00 84.12 397 ASP A CA 1
ATOM 2902 C C . ASP A 1 397 ? 60.995 -0.072 -1.601 1.00 84.12 397 ASP A C 1
ATOM 2904 O O . ASP A 1 397 ? 61.871 0.401 -0.872 1.00 84.12 397 ASP A O 1
ATOM 2908 N N . LYS A 1 398 ? 60.159 0.720 -2.281 1.00 79.81 398 LYS A N 1
ATOM 2909 C CA . LYS A 1 398 ? 60.057 2.180 -2.183 1.00 79.81 398 LYS A CA 1
ATOM 2910 C C . LYS A 1 398 ? 58.641 2.632 -1.804 1.00 79.81 398 LYS A C 1
ATOM 2912 O O . LYS A 1 398 ? 58.393 3.836 -1.826 1.00 79.81 398 LYS A O 1
ATOM 2917 N N . GLY A 1 399 ? 57.739 1.702 -1.477 1.00 74.62 399 GLY A N 1
ATOM 2918 C CA . GLY A 1 399 ? 56.347 1.994 -1.134 1.00 74.62 399 GLY A CA 1
ATOM 2919 C C . GLY A 1 399 ? 55.466 2.336 -2.337 1.00 74.62 399 GLY A C 1
ATOM 2920 O O . GLY A 1 399 ? 54.458 3.013 -2.167 1.00 74.62 399 GLY A O 1
ATOM 2921 N N . LYS A 1 400 ? 55.836 1.927 -3.559 1.00 82.75 400 LYS A N 1
ATOM 2922 C CA . LYS A 1 400 ? 54.976 2.093 -4.737 1.00 82.75 400 LYS A CA 1
ATOM 2923 C C . LYS A 1 400 ? 54.137 0.834 -4.966 1.00 82.75 400 LYS A C 1
ATOM 2925 O O . LYS A 1 400 ? 54.705 -0.252 -5.070 1.00 82.75 400 LYS A O 1
ATOM 2930 N N . VAL A 1 401 ? 52.828 1.001 -5.151 1.00 91.19 401 VAL A N 1
ATOM 2931 C CA . VAL A 1 401 ? 51.911 -0.062 -5.594 1.00 91.19 401 VAL A CA 1
ATOM 2932 C C . VAL A 1 401 ? 52.366 -0.652 -6.938 1.00 91.19 401 VAL A C 1
ATOM 2934 O O . VAL A 1 401 ? 52.710 0.079 -7.880 1.00 91.19 401 VAL A O 1
ATOM 2937 N N . ILE A 1 402 ? 52.405 -1.984 -6.996 1.00 87.69 402 ILE A N 1
ATOM 2938 C CA . ILE A 1 402 ? 52.815 -2.802 -8.152 1.00 87.69 402 ILE A CA 1
ATOM 2939 C C . ILE A 1 402 ? 51.891 -4.006 -8.418 1.00 87.69 402 ILE A C 1
ATOM 2941 O O . ILE A 1 402 ? 52.126 -4.735 -9.380 1.00 87.69 402 ILE A O 1
ATOM 2945 N N . GLY A 1 403 ? 50.850 -4.196 -7.605 1.00 86.31 403 GLY A N 1
ATOM 2946 C CA . GLY A 1 403 ? 49.784 -5.177 -7.812 1.00 86.31 403 GLY A CA 1
ATOM 2947 C C . GLY A 1 403 ? 48.701 -5.077 -6.734 1.00 86.31 403 GLY A C 1
ATOM 2948 O O . GLY A 1 403 ? 48.878 -4.326 -5.775 1.00 86.31 403 GLY A O 1
ATOM 2949 N N . LYS A 1 404 ? 47.622 -5.848 -6.877 1.00 87.81 404 LYS A N 1
ATOM 2950 C CA . LYS A 1 404 ? 46.524 -5.988 -5.904 1.00 87.81 404 LYS A CA 1
ATOM 2951 C C . LYS A 1 404 ? 46.218 -7.456 -5.637 1.00 87.81 404 LYS A C 1
ATOM 2953 O O . LYS A 1 404 ? 46.418 -8.299 -6.516 1.00 87.81 404 LYS A O 1
ATOM 2958 N N . VAL A 1 405 ? 45.725 -7.754 -4.442 1.00 86.94 405 VAL A N 1
ATOM 2959 C CA . VAL A 1 405 ? 45.389 -9.102 -3.971 1.00 86.94 405 VAL A CA 1
ATOM 2960 C C . VAL A 1 405 ? 43.964 -9.153 -3.416 1.00 86.94 405 VAL A C 1
ATOM 2962 O O . VAL A 1 405 ? 43.451 -8.138 -2.954 1.00 86.94 405 VAL A O 1
ATOM 2965 N N . ARG A 1 406 ? 43.353 -10.340 -3.439 1.00 85.88 406 ARG A N 1
ATOM 2966 C CA . ARG A 1 406 ? 42.119 -10.672 -2.709 1.00 85.88 406 ARG A CA 1
ATOM 2967 C C . ARG A 1 406 ? 42.388 -11.752 -1.663 1.00 85.88 406 ARG A C 1
ATOM 2969 O O . ARG A 1 406 ? 43.365 -12.497 -1.797 1.00 85.88 406 ARG A O 1
ATOM 2976 N N . VAL A 1 407 ? 41.515 -11.859 -0.665 1.00 84.31 407 VAL A N 1
ATOM 2977 C CA . VAL A 1 407 ? 41.458 -13.026 0.230 1.00 84.31 407 VAL A CA 1
ATOM 2978 C C . VAL A 1 407 ? 40.965 -14.244 -0.564 1.00 84.31 407 VAL A C 1
ATOM 2980 O O . VAL A 1 407 ? 40.203 -14.100 -1.519 1.00 84.31 407 VAL A O 1
ATOM 2983 N N . ILE A 1 408 ? 41.426 -15.441 -0.203 1.00 84.50 408 ILE A N 1
ATOM 2984 C CA . ILE A 1 408 ? 40.838 -16.706 -0.661 1.00 84.50 408 ILE A CA 1
ATOM 2985 C C . ILE A 1 408 ? 39.922 -17.211 0.465 1.00 84.50 408 ILE A C 1
ATOM 2987 O O . ILE A 1 408 ? 40.441 -17.445 1.556 1.00 84.50 408 ILE A O 1
ATOM 2991 N N . PRO A 1 409 ? 38.608 -17.394 0.234 1.00 68.50 409 PRO A N 1
ATOM 2992 C CA . PRO A 1 409 ? 37.712 -17.982 1.228 1.00 68.50 409 PRO A CA 1
ATOM 2993 C C . PRO A 1 409 ? 38.146 -19.394 1.644 1.00 68.50 409 PRO A C 1
ATOM 2995 O O . PRO A 1 409 ? 38.545 -20.203 0.802 1.00 68.50 409 PRO A O 1
ATOM 2998 N N . GLY A 1 410 ? 38.062 -19.684 2.942 1.00 71.31 410 GLY A N 1
ATOM 2999 C CA . GLY A 1 410 ? 38.432 -20.970 3.537 1.00 71.31 410 GLY A CA 1
ATOM 3000 C C . GLY A 1 410 ? 38.870 -20.830 4.996 1.00 71.31 410 GLY A C 1
ATOM 3001 O O . GLY A 1 410 ? 39.109 -19.719 5.469 1.00 71.31 410 GLY A O 1
ATOM 3002 N N . ASP A 1 411 ? 38.985 -21.959 5.697 1.00 69.56 411 ASP A N 1
ATOM 3003 C CA . ASP A 1 411 ? 39.208 -22.040 7.151 1.00 69.56 411 ASP A CA 1
ATOM 3004 C C . ASP A 1 411 ? 40.360 -21.141 7.634 1.00 69.56 411 ASP A C 1
ATOM 3006 O O . ASP A 1 411 ? 40.171 -20.315 8.525 1.00 69.56 411 ASP A O 1
ATOM 3010 N N . ALA A 1 412 ? 41.514 -21.196 6.964 1.00 78.06 412 ALA A N 1
ATOM 3011 C CA . ALA A 1 412 ? 42.682 -20.371 7.275 1.00 78.06 412 ALA A CA 1
ATOM 3012 C C . ALA A 1 412 ? 42.424 -18.847 7.192 1.00 78.06 412 ALA A C 1
ATOM 3014 O O . ALA A 1 412 ? 43.025 -18.065 7.932 1.00 78.06 412 ALA A O 1
ATOM 3015 N N . ALA A 1 413 ? 41.513 -18.395 6.321 1.00 75.25 413 ALA A N 1
ATOM 3016 C CA . ALA A 1 413 ? 41.127 -16.986 6.250 1.00 75.25 413 ALA A CA 1
ATOM 3017 C C . ALA A 1 413 ? 40.190 -16.601 7.407 1.00 75.25 413 ALA A C 1
ATOM 3019 O O . ALA A 1 413 ? 40.366 -15.539 8.002 1.00 75.25 413 ALA A O 1
ATOM 3020 N N . TYR A 1 414 ? 39.252 -17.478 7.783 1.00 75.62 414 TYR A N 1
ATOM 3021 C CA . TYR A 1 414 ? 38.380 -17.272 8.945 1.00 75.62 414 TYR A CA 1
ATOM 3022 C C . TYR A 1 414 ? 39.160 -17.285 10.268 1.00 75.62 414 TYR A C 1
ATOM 3024 O O . TYR A 1 414 ? 38.914 -16.443 11.134 1.00 75.62 414 TYR A O 1
ATOM 3032 N N . GLU A 1 415 ? 40.150 -18.169 10.422 1.00 74.69 415 GLU A N 1
ATOM 3033 C CA . GLU A 1 415 ? 41.045 -18.158 11.585 1.00 74.69 415 GLU A CA 1
ATOM 3034 C C . GLU A 1 415 ? 41.882 -16.873 11.649 1.00 74.69 415 GLU A C 1
ATOM 3036 O O . GLU A 1 415 ? 42.017 -16.279 12.722 1.00 74.69 415 GLU A O 1
ATOM 3041 N N . ALA A 1 416 ? 42.364 -16.371 10.506 1.00 75.69 416 ALA A N 1
ATOM 3042 C CA . ALA A 1 416 ? 43.058 -15.088 10.443 1.00 75.69 416 ALA A CA 1
ATOM 3043 C C . ALA A 1 416 ? 42.139 -13.894 10.787 1.00 75.69 416 ALA A C 1
ATOM 3045 O O . ALA A 1 416 ? 42.574 -12.985 11.498 1.00 75.69 416 ALA A O 1
ATOM 3046 N N . VAL A 1 417 ? 40.865 -13.905 10.365 1.00 75.00 417 VAL A N 1
ATOM 3047 C CA . VAL A 1 417 ? 39.858 -12.897 10.766 1.00 75.00 417 VAL A CA 1
ATOM 3048 C C . VAL A 1 417 ? 39.591 -12.964 12.273 1.00 75.00 417 VAL A C 1
ATOM 3050 O O . VAL A 1 417 ? 39.541 -11.924 12.932 1.00 75.00 417 VAL A O 1
ATOM 3053 N N . LYS A 1 418 ? 39.480 -14.164 12.851 1.00 74.25 418 LYS A N 1
ATOM 3054 C CA . LYS A 1 418 ? 39.288 -14.358 14.296 1.00 74.25 418 LYS A CA 1
ATOM 3055 C C . LYS A 1 418 ? 40.488 -13.857 15.107 1.00 74.25 418 LYS A C 1
ATOM 3057 O O . LYS A 1 418 ? 40.307 -13.117 16.071 1.00 74.25 418 LYS A O 1
ATOM 3062 N N . ALA A 1 419 ? 41.707 -14.190 14.684 1.00 72.44 419 ALA A N 1
ATOM 3063 C CA . ALA A 1 419 ? 42.938 -13.706 15.308 1.00 72.44 419 ALA A CA 1
ATOM 3064 C C . ALA A 1 419 ? 43.109 -12.180 15.168 1.00 72.44 419 ALA A C 1
ATOM 3066 O O . ALA A 1 419 ? 43.653 -11.533 16.065 1.00 72.44 419 ALA A O 1
ATOM 3067 N N . LEU A 1 420 ? 42.629 -11.586 14.068 1.00 70.56 420 LEU A N 1
ATOM 3068 C CA . LEU A 1 420 ? 42.582 -10.135 13.888 1.00 70.56 420 LEU A CA 1
ATOM 3069 C C . LEU A 1 420 ? 41.613 -9.480 14.888 1.00 70.56 420 LEU A C 1
ATOM 3071 O O . LEU A 1 420 ? 42.002 -8.513 15.539 1.00 70.56 420 LEU A O 1
ATOM 3075 N N . HIS A 1 421 ? 40.408 -10.032 15.068 1.00 61.22 421 HIS A N 1
ATOM 3076 C CA . HIS A 1 421 ? 39.434 -9.545 16.054 1.00 61.22 421 HIS A CA 1
ATOM 3077 C C . HIS A 1 421 ? 39.951 -9.664 17.495 1.00 61.22 421 HIS A C 1
ATOM 3079 O O . HIS A 1 421 ? 39.900 -8.691 18.243 1.00 61.22 421 HIS A O 1
ATOM 3085 N N . GLU A 1 422 ? 40.530 -10.807 17.877 1.00 60.69 422 GLU A N 1
ATOM 3086 C CA . GLU A 1 422 ? 41.089 -11.012 19.224 1.00 60.69 422 GLU A CA 1
ATOM 3087 C C . GLU A 1 422 ? 42.258 -10.050 19.516 1.00 60.69 422 GLU A C 1
ATOM 3089 O O . GLU A 1 422 ? 42.413 -9.558 20.632 1.00 60.69 422 GLU A O 1
ATOM 3094 N N . ARG A 1 423 ? 43.043 -9.690 18.493 1.00 58.16 423 ARG A N 1
ATOM 3095 C CA . ARG A 1 423 ? 44.126 -8.697 18.591 1.00 58.16 423 ARG A CA 1
ATOM 3096 C C . ARG A 1 423 ? 43.637 -7.244 18.661 1.00 58.16 423 ARG A C 1
ATOM 3098 O O . ARG A 1 423 ? 44.416 -6.367 19.039 1.00 58.16 423 ARG A O 1
ATOM 3105 N N . LEU A 1 424 ? 42.389 -6.990 18.275 1.00 52.88 424 LEU A N 1
ATOM 3106 C CA . LEU A 1 424 ? 41.726 -5.684 18.326 1.00 52.88 424 LEU A CA 1
ATOM 3107 C C . LEU A 1 424 ? 40.810 -5.535 19.562 1.00 52.88 424 LEU A C 1
ATOM 3109 O O . LEU A 1 424 ? 40.225 -4.470 19.756 1.00 52.88 424 LEU A O 1
ATOM 3113 N N . GLY A 1 425 ? 40.718 -6.568 20.411 1.00 35.22 425 GLY A N 1
ATOM 3114 C CA . GLY A 1 425 ? 39.865 -6.616 21.599 1.00 35.22 425 GLY A CA 1
ATOM 3115 C C . GLY A 1 425 ? 40.436 -5.932 22.852 1.00 35.22 425 GLY A C 1
ATOM 3116 O O . GLY A 1 425 ? 41.412 -6.392 23.437 1.00 35.22 425 GLY A O 1
ATOM 3117 N N . ASP A 1 426 ? 39.715 -4.898 23.291 1.00 35.69 426 ASP A N 1
ATOM 3118 C CA . ASP A 1 426 ? 39.763 -4.162 24.569 1.00 35.69 426 ASP A CA 1
ATOM 3119 C C . ASP A 1 426 ? 40.979 -3.238 24.880 1.00 35.69 426 ASP A C 1
ATOM 3121 O O . ASP A 1 426 ? 42.154 -3.605 24.849 1.00 35.69 426 ASP A O 1
ATOM 3125 N N . LYS A 1 427 ? 40.639 -1.994 25.257 1.00 36.72 427 LYS A N 1
ATOM 3126 C CA . LYS A 1 427 ? 41.488 -0.835 25.631 1.00 36.72 427 LYS A CA 1
ATOM 3127 C C . LYS A 1 427 ? 42.418 -0.238 24.563 1.00 36.72 427 LYS A C 1
ATOM 3129 O O . LYS A 1 427 ? 43.641 -0.183 24.720 1.00 36.72 427 LYS A O 1
ATOM 3134 N N . GLY A 1 428 ? 41.817 0.401 23.557 1.00 34.41 428 GLY A N 1
ATOM 3135 C CA . GLY A 1 428 ? 42.468 1.489 22.810 1.00 34.41 428 GLY A CA 1
ATOM 3136 C C . GLY A 1 428 ? 42.557 2.797 23.629 1.00 34.41 428 GLY A C 1
ATOM 3137 O O . GLY A 1 428 ? 41.677 3.059 24.450 1.00 34.41 428 GLY A O 1
ATOM 3138 N N . PRO A 1 429 ? 43.592 3.643 23.446 1.00 36.88 429 PRO A N 1
ATOM 3139 C CA . PRO A 1 429 ? 43.694 4.923 24.148 1.00 36.88 429 PRO A CA 1
ATOM 3140 C C . PRO A 1 429 ? 42.705 5.947 23.575 1.00 36.88 429 PRO A C 1
ATOM 3142 O O . PRO A 1 429 ? 42.722 6.224 22.374 1.00 36.88 429 PRO A O 1
ATOM 3145 N N . THR A 1 430 ? 41.891 6.554 24.439 1.00 41.47 430 THR A N 1
ATOM 3146 C CA . THR A 1 430 ? 40.949 7.613 24.063 1.00 41.47 430 THR A CA 1
ATOM 3147 C C . THR A 1 430 ? 41.685 8.819 23.472 1.00 41.47 430 THR A C 1
ATOM 3149 O O . THR A 1 430 ? 42.540 9.442 24.106 1.00 41.47 430 THR A O 1
ATOM 3152 N N . LEU A 1 431 ? 41.360 9.151 22.222 1.00 46.81 431 LEU A N 1
ATOM 3153 C CA . LEU A 1 431 ? 41.807 10.387 21.588 1.00 46.81 431 LEU A CA 1
ATOM 3154 C C . LEU A 1 431 ? 40.932 11.537 22.111 1.00 46.81 431 LEU A C 1
ATOM 3156 O O . LEU A 1 431 ? 39.711 11.437 22.011 1.00 46.81 431 LEU A O 1
ATOM 3160 N N . PRO A 1 432 ? 41.505 12.625 22.655 1.00 67.06 432 PRO A N 1
ATOM 3161 C CA . PRO A 1 432 ? 40.708 13.783 23.051 1.00 67.06 432 PRO A CA 1
ATOM 3162 C C . PRO A 1 432 ? 40.092 14.470 21.819 1.00 67.06 432 PRO A C 1
ATOM 3164 O O . PRO A 1 432 ? 40.657 14.404 20.723 1.00 67.06 432 PRO A O 1
ATOM 3167 N N . GLY A 1 433 ? 38.954 15.146 21.996 1.00 67.12 433 GLY A N 1
ATOM 3168 C CA . GLY A 1 433 ? 38.238 15.847 20.922 1.00 67.12 433 GLY A CA 1
ATOM 3169 C C . GLY A 1 433 ? 39.047 16.981 20.275 1.00 67.12 433 GLY A C 1
ATOM 3170 O O . GLY A 1 433 ? 39.931 17.571 20.900 1.00 67.12 433 GLY A O 1
ATOM 3171 N N . LEU A 1 434 ? 38.749 17.302 19.010 1.00 76.19 434 LEU A N 1
ATOM 3172 C CA . LEU A 1 434 ? 39.491 18.298 18.211 1.00 76.19 434 LEU A CA 1
ATOM 3173 C C . LEU A 1 434 ? 39.471 19.716 18.813 1.00 76.19 434 LEU A C 1
ATOM 3175 O O . LEU A 1 434 ? 40.395 20.496 18.571 1.00 76.19 434 LEU A O 1
ATOM 3179 N N . GLU A 1 435 ? 38.484 20.017 19.655 1.00 75.88 435 GLU A N 1
ATOM 3180 C CA . GLU A 1 435 ? 38.331 21.266 20.409 1.00 75.88 435 GLU A CA 1
ATOM 3181 C C . GLU A 1 435 ? 39.594 21.690 21.168 1.00 75.88 435 GLU A C 1
ATOM 3183 O O . GLU A 1 435 ? 39.909 22.882 21.201 1.00 75.88 435 GLU A O 1
ATOM 3188 N N . ILE A 1 436 ? 40.379 20.742 21.706 1.00 79.50 436 ILE A N 1
ATOM 3189 C CA . ILE A 1 436 ? 41.626 21.059 22.432 1.00 79.50 436 ILE A CA 1
ATOM 3190 C C . ILE A 1 436 ? 42.673 21.752 21.546 1.00 79.50 436 ILE A C 1
ATOM 3192 O O . ILE A 1 436 ? 43.641 22.325 22.044 1.00 79.50 436 ILE A O 1
ATOM 3196 N N . LEU A 1 437 ? 42.508 21.678 20.221 1.00 81.31 437 LEU A N 1
ATOM 3197 C CA . LEU A 1 437 ? 43.385 22.290 19.228 1.00 81.31 437 LEU A CA 1
ATOM 3198 C C . LEU A 1 437 ? 42.935 23.711 18.845 1.00 81.31 437 LEU A C 1
ATOM 3200 O O . LEU A 1 437 ? 43.705 24.429 18.197 1.00 81.31 437 LEU A O 1
ATOM 3204 N N . ASN A 1 438 ? 41.732 24.143 19.246 1.00 83.31 438 ASN A N 1
ATOM 3205 C CA . ASN A 1 438 ? 41.148 25.423 18.849 1.00 83.31 438 ASN A CA 1
ATOM 3206 C C . ASN A 1 438 ? 42.022 26.613 19.290 1.00 83.31 438 ASN A C 1
ATOM 3208 O O . ASN A 1 438 ? 42.486 26.710 20.425 1.00 83.31 438 ASN A O 1
ATOM 3212 N N . GLY A 1 439 ? 42.312 27.527 18.362 1.00 77.56 439 GLY A N 1
ATOM 3213 C CA . GLY A 1 439 ? 43.179 28.687 18.582 1.00 77.56 439 GLY A CA 1
ATOM 3214 C C . GLY A 1 439 ? 44.682 28.376 18.690 1.00 77.56 439 GLY A C 1
ATOM 3215 O O . GLY A 1 439 ? 45.506 29.296 18.558 1.00 77.56 439 GLY A O 1
ATOM 3216 N N . LEU A 1 440 ? 45.077 27.110 18.863 1.00 86.06 440 LEU A N 1
ATOM 3217 C CA . LEU A 1 440 ? 46.478 26.696 18.901 1.00 86.06 440 LEU A CA 1
ATOM 3218 C C . LEU A 1 440 ? 47.105 26.704 17.501 1.00 86.06 440 LEU A C 1
ATOM 3220 O O . LEU A 1 440 ? 46.429 26.731 16.470 1.00 86.06 440 LEU A O 1
ATOM 3224 N N . LYS A 1 441 ? 48.442 26.755 17.450 1.00 89.00 441 LYS A N 1
ATOM 3225 C CA . LYS A 1 441 ? 49.189 26.977 16.202 1.00 89.00 441 LYS A CA 1
ATOM 3226 C C . LYS A 1 441 ? 50.012 25.776 15.784 1.00 89.00 441 LYS A C 1
ATOM 3228 O O . LYS A 1 441 ? 50.891 25.329 16.519 1.00 89.00 441 LYS A O 1
ATOM 3233 N N . VAL A 1 442 ? 49.825 25.360 14.534 1.00 88.56 442 VAL A N 1
ATOM 3234 C CA . VAL A 1 442 ? 50.642 24.319 13.904 1.00 88.56 442 VAL A CA 1
ATOM 3235 C C . VAL A 1 442 ? 52.091 24.797 13.821 1.00 88.56 442 VAL A C 1
ATOM 3237 O O . VAL A 1 442 ? 52.391 25.875 13.303 1.00 88.56 442 VAL A O 1
ATOM 3240 N N . ASN A 1 443 ? 53.028 24.015 14.344 1.00 85.81 443 ASN A N 1
ATOM 3241 C CA . ASN A 1 443 ? 54.447 24.344 14.331 1.00 85.81 443 ASN A CA 1
ATOM 3242 C C . ASN A 1 443 ? 55.119 23.939 13.000 1.00 85.81 443 ASN A C 1
ATOM 3244 O O . ASN A 1 443 ? 54.519 23.336 12.114 1.00 85.81 443 ASN A O 1
ATOM 3248 N N . LYS A 1 444 ? 56.414 24.243 12.848 1.00 85.94 444 LYS A N 1
ATOM 3249 C CA . LYS A 1 444 ? 57.187 23.973 11.612 1.00 85.94 444 LYS A CA 1
ATOM 3250 C C . LYS A 1 444 ? 57.407 22.487 11.277 1.00 85.94 444 LYS A C 1
ATOM 3252 O O . LYS A 1 444 ? 58.112 22.195 10.316 1.00 85.94 444 LYS A O 1
ATOM 3257 N N . LYS A 1 445 ? 56.885 21.567 12.089 1.00 82.00 445 LYS A N 1
ATOM 3258 C CA . LYS A 1 445 ? 56.898 20.115 11.868 1.00 82.00 445 LYS A CA 1
ATOM 3259 C C . LYS A 1 445 ? 55.488 19.546 11.654 1.00 82.00 445 LYS A C 1
ATOM 3261 O O . LYS A 1 445 ? 55.342 18.333 11.680 1.00 82.00 445 LYS A O 1
ATOM 3266 N N . GLY A 1 446 ? 54.466 20.394 11.508 1.00 81.88 446 GLY A N 1
ATOM 3267 C CA . GLY A 1 446 ? 53.083 19.939 11.368 1.00 81.88 446 GLY A CA 1
ATOM 3268 C C . GLY A 1 446 ? 52.457 19.449 12.677 1.00 81.88 446 GLY A C 1
ATOM 3269 O O . GLY A 1 446 ? 51.472 18.735 12.625 1.00 81.88 446 GLY A O 1
ATOM 3270 N N . LYS A 1 447 ? 53.009 19.790 13.851 1.00 88.06 447 LYS A N 1
ATOM 3271 C CA . LYS A 1 447 ? 52.433 19.416 15.158 1.00 88.06 447 LYS A CA 1
ATOM 3272 C C . LYS A 1 447 ? 51.816 20.627 15.855 1.00 88.06 447 LYS A C 1
ATOM 3274 O O . LYS A 1 447 ? 52.396 21.712 15.789 1.00 88.06 447 LYS A O 1
ATOM 3279 N N . ILE A 1 448 ? 50.704 20.436 16.549 1.00 84.69 448 ILE A N 1
ATOM 3280 C CA . ILE A 1 448 ? 50.160 21.387 17.524 1.00 84.69 448 ILE A CA 1
ATOM 3281 C C . ILE A 1 448 ? 50.689 20.989 18.902 1.00 84.69 448 ILE A C 1
ATOM 3283 O O . ILE A 1 448 ? 50.792 19.799 19.196 1.00 84.69 448 ILE A O 1
ATOM 3287 N N . LEU A 1 449 ? 51.099 21.985 19.690 1.00 86.19 449 LEU A N 1
ATOM 3288 C CA . LEU A 1 449 ? 51.599 21.803 21.052 1.00 86.19 449 LEU A CA 1
ATOM 3289 C C . LEU A 1 449 ? 50.706 22.565 22.034 1.00 86.19 449 LEU A C 1
ATOM 3291 O O . LEU A 1 449 ? 50.219 23.642 21.675 1.00 86.19 449 LEU A O 1
ATOM 3295 N N . ASP A 1 450 ? 50.554 22.033 23.240 1.00 81.94 450 ASP A N 1
ATOM 3296 C CA . ASP A 1 450 ? 49.892 22.691 24.373 1.00 81.94 450 ASP A CA 1
ATOM 3297 C C . ASP A 1 450 ? 50.778 23.766 25.052 1.00 81.94 450 ASP A C 1
ATOM 3299 O O . ASP A 1 450 ? 51.832 24.165 24.536 1.00 81.94 450 ASP A O 1
ATOM 3303 N N . GLU A 1 451 ? 50.333 24.280 26.206 1.00 75.94 451 GLU A N 1
ATOM 3304 C CA . GLU A 1 451 ? 51.063 25.287 26.992 1.00 75.94 451 GLU A CA 1
ATOM 3305 C C . GLU A 1 451 ? 52.335 24.742 27.672 1.00 75.94 451 GLU A C 1
ATOM 3307 O O . GLU A 1 451 ? 53.235 25.518 28.012 1.00 75.94 451 GLU A O 1
ATOM 3312 N N . GLU A 1 452 ? 52.441 23.422 27.832 1.00 73.56 452 GLU A N 1
ATOM 3313 C CA . GLU A 1 452 ? 53.548 22.721 28.496 1.00 73.56 452 GLU A CA 1
ATOM 3314 C C . GLU A 1 452 ? 54.622 22.279 27.481 1.00 73.56 452 GLU A C 1
ATOM 3316 O O . GLU A 1 452 ? 55.810 22.163 27.806 1.00 73.56 452 GLU A O 1
ATOM 3321 N N . GLY A 1 453 ? 54.235 22.197 26.206 1.00 70.56 453 GLY A N 1
ATOM 3322 C CA . GLY A 1 453 ? 55.074 21.935 25.044 1.00 70.56 453 GLY A CA 1
ATOM 3323 C C . GLY A 1 453 ? 54.912 20.530 24.465 1.00 70.56 453 GLY A C 1
ATOM 3324 O O . GLY A 1 453 ? 55.711 20.158 23.593 1.00 70.56 453 GLY A O 1
ATOM 3325 N N . GLU A 1 454 ? 53.920 19.763 24.918 1.00 78.62 454 GLU A N 1
ATOM 3326 C CA . GLU A 1 454 ? 53.681 18.390 24.479 1.00 78.62 454 GLU A CA 1
ATOM 3327 C C . GLU A 1 454 ? 52.841 18.347 23.189 1.00 78.62 454 GLU A C 1
ATOM 3329 O O . GLU A 1 454 ? 52.045 19.250 22.921 1.00 78.62 454 GLU A O 1
ATOM 3334 N N . PRO A 1 455 ? 53.063 17.362 22.296 1.00 83.25 455 PRO A N 1
ATOM 3335 C CA . PRO A 1 455 ? 52.390 17.307 21.004 1.00 83.25 455 PRO A CA 1
ATOM 3336 C C . PRO A 1 455 ? 50.994 16.689 21.115 1.00 83.25 455 PRO A C 1
ATOM 3338 O O . PRO A 1 455 ? 50.845 15.475 21.015 1.00 83.25 455 PRO A O 1
ATOM 3341 N N . ILE A 1 456 ? 49.978 17.543 21.228 1.00 84.94 456 ILE A N 1
ATOM 3342 C CA . ILE A 1 456 ? 48.568 17.144 21.368 1.00 84.94 456 ILE A CA 1
ATOM 3343 C C . ILE A 1 456 ? 47.804 17.022 20.040 1.00 84.94 456 ILE A C 1
ATOM 3345 O O . ILE A 1 456 ? 46.686 16.519 20.016 1.00 84.94 456 ILE A O 1
ATOM 3349 N N . GLY A 1 457 ? 48.403 17.431 18.913 1.00 84.94 457 GLY A N 1
ATOM 3350 C CA . GLY A 1 457 ? 47.815 17.228 17.584 1.00 84.94 457 GLY A CA 1
ATOM 3351 C C . GLY A 1 457 ? 48.821 17.215 16.431 1.00 84.94 457 GLY A C 1
ATOM 3352 O O . GLY A 1 457 ? 49.958 17.686 16.561 1.00 84.94 457 GLY A O 1
ATOM 3353 N N . GLU A 1 458 ? 48.418 16.684 15.275 1.00 90.69 458 GLU A N 1
ATOM 3354 C CA . GLU A 1 458 ? 49.217 16.652 14.044 1.00 90.69 458 GLU A CA 1
ATOM 3355 C C . GLU A 1 458 ? 48.427 16.933 12.765 1.00 90.69 458 GLU A C 1
ATOM 3357 O O . GLU A 1 458 ? 47.275 16.544 12.636 1.00 90.69 458 GLU A O 1
ATOM 3362 N N . LEU A 1 459 ? 49.086 17.581 11.803 1.00 88.00 459 LEU A N 1
ATOM 3363 C CA . LEU A 1 459 ? 48.590 17.862 10.460 1.00 88.00 459 LEU A CA 1
ATOM 3364 C C . LEU A 1 459 ? 48.494 16.560 9.655 1.00 88.00 459 LEU A C 1
ATOM 3366 O O . LEU A 1 459 ? 49.512 15.910 9.413 1.00 88.00 459 LEU A O 1
ATOM 3370 N N . VAL A 1 460 ? 47.276 16.216 9.246 1.00 84.94 460 VAL A N 1
ATOM 3371 C CA . VAL A 1 460 ? 46.949 15.061 8.393 1.00 84.94 460 VAL A CA 1
ATOM 3372 C C . VAL A 1 460 ? 46.726 15.455 6.936 1.00 84.94 460 VAL A C 1
ATOM 3374 O O . VAL A 1 460 ? 47.013 14.650 6.057 1.00 84.94 460 VAL A O 1
ATOM 3377 N N . ASP A 1 461 ? 46.303 16.694 6.671 1.00 74.00 461 ASP A N 1
ATOM 3378 C CA . ASP A 1 461 ? 46.189 17.242 5.315 1.00 74.00 461 ASP A CA 1
ATOM 3379 C C . ASP A 1 461 ? 46.689 18.698 5.244 1.00 74.00 461 ASP A C 1
ATOM 3381 O O . ASP A 1 461 ? 46.632 19.442 6.224 1.00 74.00 461 ASP A O 1
ATOM 3385 N N . GLY A 1 462 ? 47.174 19.116 4.074 1.00 76.44 462 GLY A N 1
ATOM 3386 C CA . GLY A 1 462 ? 47.763 20.432 3.818 1.00 76.44 462 GLY A CA 1
ATOM 3387 C C . GLY A 1 462 ? 49.297 20.478 3.882 1.00 76.44 462 GLY A C 1
ATOM 3388 O O . GLY A 1 462 ? 49.971 19.629 4.466 1.00 76.44 462 GLY A O 1
ATOM 3389 N N . ASP A 1 463 ? 49.888 21.502 3.258 1.00 82.56 463 ASP A N 1
ATOM 3390 C CA . ASP A 1 463 ? 51.346 21.683 3.249 1.00 82.56 463 ASP A CA 1
ATOM 3391 C C . ASP A 1 463 ? 51.861 22.216 4.595 1.00 82.56 463 ASP A C 1
ATOM 3393 O O . ASP A 1 463 ? 51.537 23.327 5.020 1.00 82.56 463 ASP A O 1
ATOM 3397 N N . VAL A 1 464 ? 52.776 21.467 5.217 1.00 85.19 464 VAL A N 1
ATOM 3398 C CA . VAL A 1 464 ? 53.430 21.826 6.484 1.00 85.19 464 VAL A CA 1
ATOM 3399 C C . VAL A 1 464 ? 54.082 23.215 6.433 1.00 85.19 464 VAL A C 1
ATOM 3401 O O . VAL A 1 464 ? 54.097 23.916 7.448 1.00 85.19 464 VAL A O 1
ATOM 3404 N N . ALA A 1 465 ? 54.617 23.654 5.287 1.00 82.06 465 ALA A N 1
ATOM 3405 C CA . ALA A 1 465 ? 55.230 24.980 5.179 1.00 82.06 465 ALA A CA 1
ATOM 3406 C C . ALA A 1 465 ? 54.197 26.124 5.092 1.00 82.06 465 ALA A C 1
ATOM 3408 O O . ALA A 1 465 ? 54.468 27.212 5.612 1.00 82.06 465 ALA A O 1
ATOM 3409 N N . ALA A 1 466 ? 53.025 25.889 4.496 1.00 81.00 466 ALA A N 1
ATOM 3410 C CA . ALA A 1 466 ? 51.898 26.823 4.451 1.00 81.00 466 ALA A CA 1
ATOM 3411 C C . ALA A 1 466 ? 51.130 26.907 5.786 1.00 81.00 466 ALA A C 1
ATOM 3413 O O . ALA A 1 466 ? 50.768 28.008 6.220 1.00 81.00 466 ALA A O 1
ATOM 3414 N N . CYS A 1 467 ? 50.928 25.765 6.451 1.00 82.38 467 CYS A N 1
ATOM 3415 C CA . CYS A 1 467 ? 50.227 25.638 7.732 1.00 82.38 467 CYS A CA 1
ATOM 3416 C C . CYS A 1 467 ? 51.070 26.103 8.936 1.00 82.38 467 CYS A C 1
ATOM 3418 O O . CYS A 1 467 ? 50.522 26.492 9.966 1.00 82.38 467 CYS A O 1
ATOM 3420 N N . ALA A 1 468 ? 52.403 26.124 8.841 1.00 84.50 468 ALA A N 1
ATOM 3421 C CA . ALA A 1 468 ? 53.259 26.519 9.961 1.00 84.50 468 ALA A CA 1
ATOM 3422 C C . ALA A 1 468 ? 53.018 27.970 10.443 1.00 84.50 468 ALA A C 1
ATOM 3424 O O . ALA A 1 468 ? 53.256 28.952 9.735 1.00 84.50 468 ALA A O 1
ATOM 3425 N N . GLY A 1 469 ? 52.641 28.110 11.715 1.00 79.75 469 GLY A N 1
ATOM 3426 C CA . GLY A 1 469 ? 52.331 29.373 12.390 1.00 79.75 469 GLY A CA 1
ATOM 3427 C C . GLY A 1 469 ? 50.882 29.842 12.223 1.00 79.75 469 GLY A C 1
ATOM 3428 O O . GLY A 1 469 ? 50.565 30.956 12.648 1.00 79.75 469 GLY A O 1
ATOM 3429 N N . LYS A 1 470 ? 50.033 29.020 11.602 1.00 89.25 470 LYS A N 1
ATOM 3430 C CA . LYS A 1 470 ? 48.598 29.243 11.405 1.00 89.25 470 LYS A CA 1
ATOM 3431 C C . LYS A 1 470 ? 47.792 28.600 12.527 1.00 89.25 470 LYS A C 1
ATOM 3433 O O . LYS A 1 470 ? 48.273 27.664 13.161 1.00 89.25 470 LYS A O 1
ATOM 3438 N N . THR A 1 471 ? 46.617 29.156 12.790 1.00 85.19 471 THR A N 1
ATOM 3439 C CA . THR A 1 471 ? 45.711 28.730 13.861 1.00 85.19 471 THR A CA 1
ATOM 3440 C C . THR A 1 471 ? 44.764 27.649 13.370 1.00 85.19 471 THR A C 1
ATOM 3442 O O . THR A 1 471 ? 44.261 27.744 12.251 1.00 85.19 471 THR A O 1
ATOM 3445 N N . CYS A 1 472 ? 44.537 26.654 14.217 1.00 85.38 472 CYS A N 1
ATOM 3446 C CA . CYS A 1 472 ? 43.476 25.672 14.058 1.00 85.38 472 CYS A CA 1
ATOM 3447 C C . CYS A 1 472 ? 42.151 26.218 14.623 1.00 85.38 472 CYS A C 1
ATOM 3449 O O . CYS A 1 472 ? 42.192 27.038 15.545 1.00 85.38 472 CYS A O 1
ATOM 3451 N N . ASN A 1 473 ? 41.008 25.788 14.087 1.00 81.94 473 ASN A N 1
ATOM 3452 C CA . ASN A 1 473 ? 39.698 25.921 14.737 1.00 81.94 473 ASN A CA 1
ATOM 3453 C C . ASN A 1 473 ? 39.330 24.638 15.515 1.00 81.94 473 ASN A C 1
ATOM 3455 O O . ASN A 1 473 ? 40.057 23.644 15.477 1.00 81.94 473 ASN A O 1
ATOM 3459 N N . ASP A 1 474 ? 38.208 24.689 16.225 1.00 81.06 474 ASP A N 1
ATOM 3460 C CA . ASP A 1 474 ? 37.496 23.566 16.868 1.00 81.06 474 ASP A CA 1
ATOM 3461 C C . ASP A 1 474 ? 37.345 22.333 15.963 1.00 81.06 474 ASP A C 1
ATOM 3463 O O . ASP A 1 474 ? 37.611 21.216 16.392 1.00 81.06 474 ASP A O 1
ATOM 3467 N N . LYS A 1 475 ? 37.012 22.532 14.684 1.00 82.38 475 LYS A N 1
ATOM 3468 C CA . LYS A 1 475 ? 36.825 21.459 13.686 1.00 82.38 475 LYS A CA 1
ATOM 3469 C C . LYS A 1 475 ? 38.125 20.851 13.137 1.00 82.38 475 LYS A C 1
ATOM 3471 O O . LYS A 1 475 ? 38.098 20.133 12.139 1.00 82.38 475 LYS A O 1
ATOM 3476 N N . GLY A 1 476 ? 39.278 21.141 13.741 1.00 78.00 476 GLY A N 1
ATOM 3477 C CA . GLY A 1 476 ? 40.566 20.611 13.285 1.00 78.00 476 GLY A CA 1
ATOM 3478 C C . GLY A 1 476 ? 41.071 21.221 11.968 1.00 78.00 476 GLY A C 1
ATOM 3479 O O . GLY A 1 476 ? 41.947 20.652 11.321 1.00 78.00 476 GLY A O 1
ATOM 3480 N N . GLU A 1 477 ? 40.554 22.367 11.527 1.00 89.00 477 GLU A N 1
ATOM 3481 C CA . GLU A 1 477 ? 40.938 23.020 10.272 1.00 89.00 477 GLU A CA 1
ATOM 3482 C C . GLU A 1 477 ? 41.934 24.165 10.489 1.00 89.00 477 GLU A C 1
ATOM 3484 O O . GLU A 1 477 ? 41.760 25.055 11.322 1.00 89.00 477 GLU A O 1
ATOM 3489 N N . VAL A 1 478 ? 42.995 24.183 9.683 1.00 87.06 478 VAL A N 1
ATOM 3490 C CA . VAL A 1 478 ? 44.056 25.189 9.743 1.00 87.06 478 VAL A CA 1
ATOM 3491 C C . VAL A 1 478 ? 43.715 26.349 8.817 1.00 87.06 478 VAL A C 1
ATOM 3493 O O . VAL A 1 478 ? 43.712 26.201 7.593 1.00 87.06 478 VAL A O 1
ATOM 3496 N N . LEU A 1 479 ? 43.481 27.524 9.399 1.00 84.38 479 LEU A N 1
ATOM 3497 C CA . LEU A 1 479 ? 43.013 28.710 8.683 1.00 84.38 479 LEU A CA 1
ATOM 3498 C C . LEU A 1 479 ? 44.163 29.649 8.296 1.00 84.38 479 LEU A C 1
ATOM 3500 O O . LEU A 1 479 ? 45.112 29.886 9.054 1.00 84.38 479 LEU A O 1
ATOM 3504 N N . ASP A 1 480 ? 44.088 30.223 7.095 1.00 83.75 480 ASP A N 1
ATOM 3505 C CA . ASP A 1 480 ? 45.020 31.248 6.651 1.00 83.75 480 ASP A CA 1
ATOM 3506 C C . ASP A 1 480 ? 44.689 32.653 7.207 1.00 83.75 480 ASP A C 1
ATOM 3508 O O . ASP A 1 480 ? 43.994 32.796 8.208 1.00 83.75 480 ASP A O 1
ATOM 3512 N N . LYS A 1 481 ? 45.294 33.716 6.656 1.00 78.81 481 LYS A N 1
ATOM 3513 C CA . LYS A 1 481 ? 45.064 35.081 7.182 1.00 78.81 481 LYS A CA 1
ATOM 3514 C C . LYS A 1 481 ? 43.763 35.704 6.684 1.00 78.81 481 LYS A C 1
ATOM 3516 O O . LYS A 1 481 ? 43.354 36.725 7.227 1.00 78.81 481 LYS A O 1
ATOM 3521 N N . ASP A 1 482 ? 43.181 35.112 5.654 1.00 76.81 482 ASP A N 1
ATOM 3522 C CA . ASP A 1 482 ? 42.011 35.584 4.933 1.00 76.81 482 ASP A CA 1
ATOM 3523 C C . ASP A 1 482 ? 40.790 34.690 5.251 1.00 76.81 482 ASP A C 1
ATOM 3525 O O . ASP A 1 482 ? 39.740 34.827 4.631 1.00 76.81 482 ASP A O 1
ATOM 3529 N N . GLY A 1 483 ? 40.921 33.796 6.247 1.00 72.00 483 GLY A N 1
ATOM 3530 C CA . GLY A 1 483 ? 39.867 32.901 6.733 1.00 72.00 483 GLY A CA 1
ATOM 3531 C C . GLY A 1 483 ? 39.710 31.609 5.929 1.00 72.00 483 GLY A C 1
ATOM 3532 O O . GLY A 1 483 ? 38.736 30.893 6.132 1.00 72.00 483 GLY A O 1
ATOM 3533 N N . LYS A 1 484 ? 40.635 31.293 5.015 1.00 80.00 484 LYS A N 1
ATOM 3534 C CA . LYS A 1 484 ? 40.529 30.104 4.163 1.00 80.00 484 LYS A CA 1
ATOM 3535 C C . LYS A 1 484 ? 41.190 28.881 4.809 1.00 80.00 484 LYS A C 1
ATOM 3537 O O . LYS A 1 484 ? 42.333 28.968 5.256 1.00 80.00 484 LYS A O 1
ATOM 3542 N N . VAL A 1 485 ? 40.509 27.734 4.770 1.00 88.69 485 VAL A N 1
ATOM 3543 C CA . VAL A 1 485 ? 41.070 26.421 5.136 1.00 88.69 485 VAL A CA 1
ATOM 3544 C C . VAL A 1 485 ? 42.221 26.054 4.191 1.00 88.69 485 VAL A C 1
ATOM 3546 O O . VAL A 1 485 ? 42.080 26.098 2.965 1.00 88.69 485 VAL A O 1
ATOM 3549 N N . ILE A 1 486 ? 43.378 25.721 4.767 1.00 84.19 486 ILE A N 1
ATOM 3550 C CA . ILE A 1 486 ? 44.616 25.365 4.046 1.00 84.19 486 ILE A CA 1
ATOM 3551 C C . ILE A 1 486 ? 45.279 24.072 4.551 1.00 84.19 486 ILE A C 1
ATOM 3553 O O . ILE A 1 486 ? 46.356 23.716 4.073 1.00 84.19 486 ILE A O 1
ATOM 3557 N N . GLY A 1 487 ? 44.649 23.379 5.500 1.00 84.75 487 GLY A N 1
ATOM 3558 C CA . GLY A 1 487 ? 45.040 22.056 5.985 1.00 84.75 487 GLY A CA 1
ATOM 3559 C C . GLY A 1 487 ? 44.111 21.574 7.099 1.00 84.75 487 GLY A C 1
ATOM 3560 O O . GLY A 1 487 ? 43.284 22.350 7.580 1.00 84.75 487 GLY A O 1
ATOM 3561 N N . ARG A 1 488 ? 44.262 20.318 7.523 1.00 86.44 488 ARG A N 1
ATOM 3562 C CA . ARG A 1 488 ? 43.498 19.692 8.614 1.00 86.44 488 ARG A CA 1
ATOM 3563 C C . ARG A 1 488 ? 44.415 18.936 9.568 1.00 86.44 488 ARG A C 1
ATOM 3565 O O . ARG A 1 488 ? 45.439 18.392 9.152 1.00 86.44 488 ARG A O 1
ATOM 3572 N N . VAL A 1 489 ? 44.056 18.912 10.845 1.00 85.69 489 VAL A N 1
ATOM 3573 C CA . VAL A 1 489 ? 44.783 18.255 11.935 1.00 85.69 489 VAL A CA 1
ATOM 3574 C C . VAL A 1 489 ? 43.895 17.238 12.651 1.00 85.69 489 VAL A C 1
ATOM 3576 O O . VAL A 1 489 ? 42.677 17.363 12.650 1.00 85.69 489 VAL A O 1
ATOM 3579 N N . LYS A 1 490 ? 44.524 16.257 13.298 1.00 85.62 490 LYS A N 1
ATOM 3580 C CA . LYS A 1 490 ? 43.901 15.350 14.270 1.00 85.62 490 LYS A CA 1
ATOM 3581 C C . LYS A 1 490 ? 44.580 15.485 15.630 1.00 85.62 490 LYS A C 1
ATOM 3583 O O . LYS A 1 490 ? 45.733 15.924 15.697 1.00 85.62 490 LYS A O 1
ATOM 3588 N N . THR A 1 491 ? 43.905 15.079 16.695 1.00 83.31 491 THR A N 1
ATOM 3589 C CA . THR A 1 491 ? 44.491 14.967 18.036 1.00 83.31 491 THR A CA 1
ATOM 3590 C C . THR A 1 491 ? 45.437 13.770 18.159 1.00 83.31 491 THR A C 1
ATOM 3592 O O . THR A 1 491 ? 45.512 12.897 17.290 1.00 83.31 491 THR A O 1
ATOM 3595 N N . LEU A 1 492 ? 46.234 13.773 19.225 1.00 80.69 492 LEU A N 1
ATOM 3596 C CA . LEU A 1 492 ? 47.144 12.697 19.611 1.00 80.69 492 LEU A CA 1
ATOM 3597 C C . LEU A 1 492 ? 46.784 12.227 21.032 1.00 80.69 492 LEU A C 1
ATOM 3599 O O . LEU A 1 492 ? 46.353 13.050 21.840 1.00 80.69 492 LEU A O 1
ATOM 3603 N N . PRO A 1 493 ? 46.943 10.929 21.350 1.00 67.44 493 PRO A N 1
ATOM 3604 C CA . PRO A 1 493 ? 46.503 10.384 22.630 1.00 67.44 493 PRO A CA 1
ATOM 3605 C C . PRO A 1 493 ? 47.407 10.875 23.767 1.00 67.44 493 PRO A C 1
ATOM 3607 O O . PRO A 1 493 ? 48.635 10.810 23.664 1.00 67.44 493 PRO A O 1
ATOM 3610 N N . GLN A 1 494 ? 46.795 11.338 24.856 1.00 52.22 494 GLN A N 1
ATOM 3611 C CA . GLN A 1 494 ? 47.487 11.744 26.082 1.00 52.22 494 GLN A CA 1
ATOM 3612 C C . GLN A 1 494 ? 47.535 10.562 27.065 1.00 52.22 494 GLN A C 1
ATOM 3614 O O . GLN A 1 494 ? 46.558 9.831 27.207 1.00 52.22 494 GLN A O 1
ATOM 3619 N N . GLN A 1 495 ? 48.677 10.339 27.722 1.00 41.97 495 GLN A N 1
ATOM 3620 C CA . GLN A 1 495 ? 48.866 9.208 28.641 1.00 41.97 495 GLN A CA 1
ATOM 3621 C C . GLN A 1 495 ? 48.625 9.626 30.096 1.00 41.97 495 GLN A C 1
ATOM 3623 O O . GLN A 1 495 ? 49.277 10.543 30.587 1.00 41.97 495 GLN A O 1
ATOM 3628 N N . GLY A 1 496 ? 47.729 8.919 30.791 1.00 37.94 496 GLY A N 1
ATOM 3629 C CA . GLY A 1 496 ? 47.573 9.010 32.246 1.00 37.94 496 GLY A CA 1
ATOM 3630 C C . GLY A 1 496 ? 48.620 8.177 32.999 1.00 37.94 496 GLY A C 1
ATOM 3631 O O . GLY A 1 496 ? 49.045 7.122 32.526 1.00 37.94 496 GLY A O 1
ATOM 3632 N N . GLU A 1 497 ? 49.037 8.649 34.174 1.00 29.56 497 GLU A N 1
ATOM 3633 C CA . GLU A 1 497 ? 50.038 8.001 35.033 1.00 29.56 497 GLU A CA 1
ATOM 3634 C C . GLU A 1 497 ? 49.423 6.865 35.886 1.00 29.56 497 GLU A C 1
ATOM 3636 O O . GLU A 1 497 ? 48.470 7.110 36.618 1.00 29.56 497 GLU A O 1
ATOM 3641 N N . GLU A 1 498 ? 49.967 5.637 35.847 1.00 28.78 498 GLU A N 1
ATOM 3642 C CA . GLU A 1 498 ? 50.847 5.095 36.914 1.00 28.78 498 GLU A CA 1
ATOM 3643 C C . GLU A 1 498 ? 51.270 3.606 36.722 1.00 28.78 498 GLU A C 1
ATOM 3645 O O . GLU A 1 498 ? 50.486 2.727 36.389 1.00 28.78 498 GLU A O 1
ATOM 3650 N N . GLU A 1 499 ? 52.568 3.382 36.970 1.00 27.48 499 GLU A N 1
ATOM 3651 C CA . GLU A 1 499 ? 53.319 2.199 37.464 1.00 27.48 499 GLU A CA 1
ATOM 3652 C C . GLU A 1 499 ? 53.122 0.736 36.944 1.00 27.48 499 GLU A C 1
ATOM 3654 O O . GLU A 1 499 ? 52.141 0.043 37.192 1.00 27.48 499 GLU A O 1
ATOM 3659 N N . ALA A 1 500 ? 54.217 0.213 36.357 1.00 25.64 500 ALA A N 1
ATOM 3660 C CA . ALA A 1 500 ? 54.575 -1.211 36.133 1.00 25.64 500 ALA A CA 1
ATOM 3661 C C . ALA A 1 500 ? 55.266 -1.827 37.403 1.00 25.64 500 ALA A C 1
ATOM 3663 O O . ALA A 1 500 ? 55.323 -1.092 38.392 1.00 25.64 500 ALA A O 1
ATOM 3664 N N . PRO A 1 501 ? 55.874 -3.060 37.476 1.00 38.66 501 PRO A N 1
ATOM 3665 C CA . PRO A 1 501 ? 56.394 -4.013 36.455 1.00 38.66 501 PRO A CA 1
ATOM 3666 C C . PRO A 1 501 ? 55.950 -5.499 36.717 1.00 38.66 501 PRO A C 1
ATOM 3668 O O . PRO A 1 501 ? 54.938 -5.692 37.378 1.00 38.66 501 PRO A O 1
ATOM 3671 N N . GLU A 1 502 ? 56.549 -6.625 36.270 1.00 26.72 502 GLU A N 1
ATOM 3672 C CA . GLU A 1 502 ? 57.841 -6.991 35.628 1.00 26.72 502 GLU A CA 1
ATOM 3673 C C . GLU A 1 502 ? 57.692 -8.275 34.741 1.00 26.72 502 GLU A C 1
ATOM 3675 O O . GLU A 1 502 ? 56.573 -8.690 34.457 1.00 26.72 502 GLU A O 1
ATOM 3680 N N . ALA A 1 503 ? 58.789 -8.889 34.259 1.00 26.77 503 ALA A N 1
ATOM 3681 C CA . ALA A 1 503 ? 58.824 -9.996 33.267 1.00 26.77 503 ALA A CA 1
ATOM 3682 C C . ALA A 1 503 ? 59.247 -11.376 33.896 1.00 26.77 503 ALA A C 1
ATOM 3684 O O . ALA A 1 503 ? 59.216 -11.492 35.118 1.00 26.77 503 ALA A O 1
ATOM 3685 N N . VAL A 1 504 ? 59.634 -12.484 33.221 1.00 26.48 504 VAL A N 1
ATOM 3686 C CA . VAL A 1 504 ? 60.300 -12.715 31.909 1.00 26.48 504 VAL A CA 1
ATOM 3687 C C . VAL A 1 504 ? 60.156 -14.176 31.389 1.00 26.48 504 VAL A C 1
ATOM 3689 O O . VAL A 1 504 ? 60.087 -15.095 32.197 1.00 26.48 504 VAL A O 1
ATOM 3692 N N . GLU A 1 505 ? 60.288 -14.342 30.059 1.00 24.80 505 GLU A N 1
ATOM 3693 C CA . GLU A 1 505 ? 60.852 -15.497 29.296 1.00 24.80 505 GLU A CA 1
ATOM 3694 C C . GLU A 1 505 ? 60.126 -16.876 29.158 1.00 24.80 505 GLU A C 1
ATOM 3696 O O . GLU A 1 505 ? 59.907 -17.610 30.116 1.00 24.80 505 GLU A O 1
ATOM 3701 N N . GLU A 1 506 ? 59.865 -17.219 27.879 1.00 25.83 506 GLU A N 1
ATOM 3702 C CA . GLU A 1 506 ? 60.086 -18.471 27.088 1.00 25.83 506 GLU A CA 1
ATOM 3703 C C . GLU A 1 506 ? 61.017 -19.605 27.641 1.00 25.83 506 GLU A C 1
ATOM 3705 O O . GLU A 1 506 ? 61.719 -19.357 28.623 1.00 25.83 506 GLU A O 1
ATOM 3710 N N . PRO A 1 507 ? 61.171 -20.816 27.002 1.00 36.75 507 PRO A N 1
ATOM 3711 C CA . PRO A 1 507 ? 60.756 -21.265 25.641 1.00 36.75 507 PRO A CA 1
ATOM 3712 C C . PRO A 1 507 ? 60.148 -22.703 25.499 1.00 36.75 507 PRO A C 1
ATOM 3714 O O . PRO A 1 507 ? 60.021 -23.463 26.457 1.00 36.75 507 PRO A O 1
ATOM 3717 N N . ALA A 1 508 ? 59.851 -23.081 24.241 1.00 26.06 508 ALA A N 1
ATOM 3718 C CA . ALA A 1 508 ? 59.575 -24.435 23.692 1.00 26.06 508 ALA A CA 1
ATOM 3719 C C . ALA A 1 508 ? 60.863 -25.349 23.653 1.00 26.06 508 ALA A C 1
ATOM 3721 O O . ALA A 1 508 ? 61.837 -24.922 24.285 1.00 26.06 508 ALA A O 1
ATOM 3722 N N . PRO A 1 509 ? 60.997 -26.535 22.962 1.00 40.81 509 PRO A N 1
ATOM 3723 C CA . PRO A 1 509 ? 60.257 -27.063 21.780 1.00 40.81 509 PRO A CA 1
ATOM 3724 C C . PRO A 1 509 ? 60.125 -28.626 21.609 1.00 40.81 509 PRO A C 1
ATOM 3726 O O . PRO A 1 509 ? 60.400 -29.392 22.528 1.00 40.81 509 PRO A O 1
ATOM 3729 N N . GLU A 1 510 ? 59.793 -29.045 20.364 1.00 26.78 510 GLU A N 1
ATOM 3730 C CA . GLU A 1 510 ? 60.128 -30.306 19.628 1.00 26.78 510 GLU A CA 1
ATOM 3731 C C . GLU A 1 510 ? 59.227 -31.575 19.701 1.00 26.78 510 GLU A C 1
ATOM 3733 O O . GLU A 1 510 ? 59.120 -32.211 20.746 1.00 26.78 510 GLU A O 1
ATOM 3738 N N . GLY A 1 511 ? 58.777 -32.066 18.518 1.00 25.33 511 GLY A N 1
ATOM 3739 C CA . GLY A 1 511 ? 58.994 -33.490 18.156 1.00 25.33 511 GLY A CA 1
ATOM 3740 C C . GLY A 1 511 ? 57.943 -34.335 17.383 1.00 25.33 511 GLY A C 1
ATOM 3741 O O . GLY A 1 511 ? 57.450 -35.284 17.973 1.00 25.33 511 GLY A O 1
ATOM 3742 N N . GLU A 1 512 ? 57.720 -34.067 16.082 1.00 25.77 512 GLU A N 1
ATOM 3743 C CA . GLU A 1 512 ? 57.612 -35.017 14.921 1.00 25.77 512 GLU A CA 1
ATOM 3744 C C . GLU A 1 512 ? 56.765 -36.341 14.883 1.00 25.77 512 GLU A C 1
ATOM 3746 O O . GLU A 1 512 ? 56.713 -37.116 15.830 1.00 25.77 512 GLU A O 1
ATOM 3751 N N . GLU A 1 513 ? 56.284 -36.654 13.653 1.00 26.92 513 GLU A N 1
ATOM 3752 C CA . GLU A 1 513 ? 55.743 -37.934 13.086 1.00 26.92 513 GLU A CA 1
ATOM 3753 C C . GLU A 1 513 ? 54.369 -38.472 13.595 1.00 26.92 513 GLU A C 1
ATOM 3755 O O . GLU A 1 513 ? 54.097 -38.487 14.788 1.00 26.92 513 GLU A O 1
ATOM 3760 N N . GLY A 1 514 ? 53.449 -39.007 12.764 1.00 25.27 514 GLY A N 1
ATOM 3761 C CA . GLY A 1 514 ? 53.388 -39.144 11.293 1.00 25.27 514 GLY A CA 1
ATOM 3762 C C . GLY A 1 514 ? 52.283 -40.124 10.798 1.00 25.27 514 GLY A C 1
ATOM 3763 O O . GLY A 1 514 ? 51.956 -41.071 11.505 1.00 25.27 514 GLY A O 1
ATOM 3764 N N . ASP A 1 515 ? 51.750 -39.881 9.588 1.00 25.62 515 ASP A N 1
ATOM 3765 C CA . ASP A 1 515 ? 50.947 -40.730 8.662 1.00 25.62 515 ASP A CA 1
ATOM 3766 C C . ASP A 1 515 ? 49.886 -41.755 9.152 1.00 25.62 515 ASP A C 1
ATOM 3768 O O . ASP A 1 515 ? 50.206 -42.789 9.744 1.00 25.62 515 ASP A O 1
ATOM 3772 N N . ALA A 1 516 ? 48.650 -41.611 8.640 1.00 26.59 516 ALA A N 1
ATOM 3773 C CA . ALA A 1 516 ? 47.792 -42.734 8.215 1.00 26.59 516 ALA A CA 1
ATOM 3774 C C . ALA A 1 516 ? 46.768 -42.299 7.138 1.00 26.59 516 ALA A C 1
ATOM 3776 O O . ALA A 1 516 ? 46.157 -41.242 7.254 1.00 26.59 516 ALA A O 1
ATOM 3777 N N . GLU A 1 517 ? 46.552 -43.128 6.109 1.00 26.48 517 GLU A N 1
ATOM 3778 C CA . GLU A 1 517 ? 45.691 -42.843 4.944 1.00 26.48 517 GLU A CA 1
ATOM 3779 C C . GLU A 1 517 ? 44.722 -44.027 4.665 1.00 26.48 517 GLU A C 1
ATOM 3781 O O . GLU A 1 517 ? 45.087 -45.183 4.882 1.00 26.48 517 GLU A O 1
ATOM 3786 N N . LEU A 1 518 ? 43.549 -43.715 4.086 1.00 26.17 518 LEU A N 1
ATOM 3787 C CA . LEU A 1 518 ? 42.629 -44.554 3.274 1.00 26.17 518 LEU A CA 1
ATOM 3788 C C . LEU A 1 518 ? 41.437 -45.368 3.875 1.00 26.17 518 LEU A C 1
ATOM 3790 O O . LEU A 1 518 ? 41.587 -46.524 4.254 1.00 26.17 518 LEU A O 1
ATOM 3794 N N . VAL A 1 519 ? 40.238 -44.756 3.753 1.00 27.00 519 VAL A N 1
ATOM 3795 C CA . VAL A 1 519 ? 38.956 -45.159 3.071 1.00 27.00 519 VAL A CA 1
ATOM 3796 C C . VAL A 1 519 ? 38.209 -46.498 3.362 1.00 27.00 519 VAL A C 1
ATOM 3798 O O . VAL A 1 519 ? 38.802 -47.553 3.546 1.00 27.00 519 VAL A O 1
ATOM 3801 N N . GLU A 1 520 ? 36.870 -46.402 3.203 1.00 26.66 520 GLU A N 1
ATOM 3802 C CA . GLU A 1 520 ? 35.773 -47.408 3.095 1.00 26.66 520 GLU A CA 1
ATOM 3803 C C . GLU A 1 520 ? 35.054 -47.766 4.422 1.00 26.66 520 GLU A C 1
ATOM 3805 O O . GLU A 1 520 ? 35.700 -48.132 5.395 1.00 26.66 520 GLU A O 1
ATOM 3810 N N . GLY A 1 521 ? 33.714 -47.722 4.549 1.00 25.19 521 GLY A N 1
ATOM 3811 C CA . GLY A 1 521 ? 32.650 -47.238 3.648 1.00 25.19 521 GLY A CA 1
ATOM 3812 C C . GLY A 1 521 ? 31.259 -47.838 3.974 1.00 25.19 521 GLY A C 1
ATOM 3813 O O . GLY A 1 521 ? 31.183 -49.026 4.257 1.00 25.19 521 GLY A O 1
ATOM 3814 N N . GLN A 1 522 ? 30.195 -47.028 3.847 1.00 26.16 522 GLN A N 1
ATOM 3815 C CA . GLN A 1 522 ? 28.755 -47.381 3.736 1.00 26.16 522 GLN A CA 1
ATOM 3816 C C . GLN A 1 522 ? 27.993 -48.057 4.913 1.00 26.16 522 GLN A C 1
ATOM 3818 O O . GLN A 1 522 ? 28.354 -49.114 5.422 1.00 26.16 522 GLN A O 1
ATOM 3823 N N . GLU A 1 523 ? 26.847 -47.444 5.239 1.00 27.80 523 GLU A N 1
ATOM 3824 C CA . GLU A 1 523 ? 25.638 -47.994 5.900 1.00 27.80 523 GLU A CA 1
ATOM 3825 C C . GLU A 1 523 ? 24.742 -48.720 4.834 1.00 27.80 523 GLU A C 1
ATOM 3827 O O . GLU A 1 523 ? 25.228 -48.840 3.700 1.00 27.80 523 GLU A O 1
ATOM 3832 N N . PRO A 1 524 ? 23.470 -49.169 5.057 1.00 39.66 524 PRO A N 1
ATOM 3833 C CA . PRO A 1 524 ? 22.573 -49.054 6.229 1.00 39.66 524 PRO A CA 1
ATOM 3834 C C . PRO A 1 524 ? 21.697 -50.314 6.536 1.00 39.66 524 PRO A C 1
ATOM 3836 O O . PRO A 1 524 ? 21.977 -51.412 6.056 1.00 39.66 524 PRO A O 1
ATOM 3839 N N . GLU A 1 525 ? 20.624 -50.087 7.316 1.00 25.19 525 GLU A N 1
ATOM 3840 C CA . GLU A 1 525 ? 19.302 -50.768 7.378 1.00 25.19 525 GLU A CA 1
ATOM 3841 C C . GLU A 1 525 ? 18.888 -51.545 8.653 1.00 25.19 525 GLU A C 1
ATOM 3843 O O . GLU A 1 525 ? 19.682 -52.179 9.350 1.00 25.19 525 GLU A O 1
ATOM 3848 N N . ASP A 1 526 ? 17.584 -51.409 8.935 1.00 24.58 526 ASP A N 1
ATOM 3849 C CA . ASP A 1 526 ? 16.811 -51.762 10.135 1.00 24.58 526 ASP A CA 1
ATOM 3850 C C . ASP A 1 526 ? 16.507 -53.267 10.328 1.00 24.58 526 ASP A C 1
ATOM 3852 O O . ASP A 1 526 ? 16.560 -54.060 9.391 1.00 24.58 526 ASP A O 1
ATOM 3856 N N . GLU A 1 527 ? 16.105 -53.661 11.551 1.00 25.11 527 GLU A N 1
ATOM 3857 C CA . GLU A 1 527 ? 14.693 -54.017 11.851 1.00 25.11 527 GLU A CA 1
ATOM 3858 C C . GLU A 1 527 ? 14.463 -54.699 13.228 1.00 25.11 527 GLU A C 1
ATOM 3860 O O . GLU A 1 527 ? 15.005 -55.760 13.530 1.00 25.11 527 GLU A O 1
ATOM 3865 N N . GLN A 1 528 ? 13.502 -54.123 13.968 1.00 24.98 528 GLN A N 1
ATOM 3866 C CA . GLN A 1 528 ? 12.475 -54.762 14.822 1.00 24.98 528 GLN A CA 1
ATOM 3867 C C . GLN A 1 528 ? 12.824 -55.441 16.179 1.00 24.98 528 GLN A C 1
ATOM 3869 O O . GLN A 1 528 ? 13.802 -56.160 16.371 1.00 24.98 528 GLN A O 1
ATOM 3874 N N . GLN A 1 529 ? 11.910 -55.214 17.137 1.00 27.72 529 GLN A N 1
ATOM 3875 C CA . GLN A 1 529 ? 11.860 -55.747 18.512 1.00 27.72 529 GLN A CA 1
ATOM 3876 C C . GLN A 1 529 ? 11.348 -57.210 18.567 1.00 27.72 529 GLN A C 1
ATOM 3878 O O . GLN A 1 529 ? 10.892 -57.750 17.556 1.00 27.72 529 GLN A O 1
ATOM 3883 N N . PRO A 1 530 ? 11.380 -57.871 19.746 1.00 31.64 530 PRO A N 1
ATOM 3884 C CA . PRO A 1 530 ? 10.140 -57.917 20.546 1.00 31.64 530 PRO A CA 1
ATOM 3885 C C . PRO A 1 530 ? 10.324 -57.836 22.083 1.00 31.64 530 PRO A C 1
ATOM 3887 O O . PRO A 1 530 ? 11.423 -57.987 22.614 1.00 31.64 530 PRO A O 1
ATOM 3890 N N . GLU A 1 531 ? 9.204 -57.623 22.781 1.00 30.11 531 GLU A N 1
ATOM 3891 C CA . GLU A 1 531 ? 9.047 -57.419 24.235 1.00 30.11 531 GLU A CA 1
ATOM 3892 C C . GLU A 1 531 ? 9.174 -58.704 25.093 1.00 30.11 531 GLU A C 1
ATOM 3894 O O . GLU A 1 531 ? 8.837 -59.791 24.625 1.00 30.11 531 GLU A O 1
ATOM 3899 N N . GLU A 1 532 ? 9.535 -58.571 26.385 1.00 26.69 532 GLU A N 1
ATOM 3900 C CA . GLU A 1 532 ? 8.825 -59.237 27.506 1.00 26.69 532 GLU A CA 1
ATOM 3901 C C . GLU A 1 532 ? 9.169 -58.617 28.893 1.00 26.69 532 GLU A C 1
ATOM 3903 O O . GLU A 1 532 ? 10.093 -57.818 29.033 1.00 26.69 532 GLU A O 1
ATOM 3908 N N . GLU A 1 533 ? 8.378 -58.961 29.917 1.00 29.06 533 GLU A N 1
ATOM 3909 C CA . GLU A 1 533 ? 8.103 -58.180 31.141 1.00 29.06 533 GLU A CA 1
ATOM 3910 C C . GLU A 1 533 ? 9.014 -58.362 32.392 1.00 29.06 533 GLU A C 1
ATOM 3912 O O . GLU A 1 533 ? 9.367 -59.468 32.799 1.00 29.06 533 GLU A O 1
ATOM 3917 N N . THR A 1 534 ? 9.115 -57.267 33.166 1.00 31.23 534 THR A N 1
ATOM 3918 C CA . THR A 1 534 ? 9.132 -57.159 34.656 1.00 31.23 534 THR A CA 1
ATOM 3919 C C . THR A 1 534 ? 10.361 -57.512 35.522 1.00 31.23 534 THR A C 1
ATOM 3921 O O . THR A 1 534 ? 10.714 -58.666 35.768 1.00 31.23 534 THR A O 1
ATOM 3924 N N . GLY A 1 535 ? 10.843 -56.477 36.224 1.00 35.22 535 GLY A N 1
ATOM 3925 C CA . GLY A 1 535 ? 11.534 -56.545 37.519 1.00 35.22 535 GLY A CA 1
ATOM 3926 C C . GLY A 1 535 ? 12.119 -55.173 37.899 1.00 35.22 535 GLY A C 1
ATOM 3927 O O . GLY A 1 535 ? 12.810 -54.604 37.063 1.00 35.22 535 GLY A O 1
ATOM 3928 N N . PRO A 1 536 ? 11.872 -54.609 39.101 1.00 46.28 536 PRO A N 1
ATOM 3929 C CA . PRO A 1 536 ? 12.419 -53.296 39.456 1.00 46.28 536 PRO A CA 1
ATOM 3930 C C . PRO A 1 536 ? 13.941 -53.370 39.641 1.00 46.28 536 PRO A C 1
ATOM 3932 O O . PRO A 1 536 ? 14.433 -54.180 40.436 1.00 46.28 536 PRO A O 1
ATOM 3935 N N . GLU A 1 537 ? 14.687 -52.524 38.927 1.00 45.47 537 GLU A N 1
ATOM 3936 C CA . GLU A 1 537 ? 16.140 -52.424 39.076 1.00 45.47 537 GLU A CA 1
ATOM 3937 C C . GLU A 1 537 ? 16.499 -51.833 40.445 1.00 45.47 537 GLU A C 1
ATOM 3939 O O . GLU A 1 537 ? 16.262 -50.665 40.740 1.00 45.47 537 GLU A O 1
ATOM 3944 N N . LEU A 1 538 ? 17.089 -52.662 41.309 1.00 66.81 538 LEU A N 1
ATOM 3945 C CA . LEU A 1 538 ? 17.688 -52.191 42.553 1.00 66.81 538 LEU A CA 1
ATOM 3946 C C . LEU A 1 538 ? 19.092 -51.631 42.278 1.00 66.81 538 LEU A C 1
ATOM 3948 O O . LEU A 1 538 ? 19.847 -52.266 41.534 1.00 66.81 538 LEU A O 1
ATOM 3952 N N . PRO A 1 539 ? 19.504 -50.535 42.946 1.00 75.06 539 PRO A N 1
ATOM 3953 C CA . PRO A 1 539 ? 20.855 -49.998 42.812 1.00 75.06 539 PRO A CA 1
ATOM 3954 C C . PRO A 1 539 ? 21.936 -51.058 43.101 1.00 75.06 539 PRO A C 1
ATOM 3956 O O . PRO A 1 539 ? 21.731 -51.938 43.949 1.00 75.06 539 PRO A O 1
ATOM 3959 N N . PRO A 1 540 ? 23.111 -51.006 42.450 1.00 79.56 540 PRO A N 1
ATOM 3960 C CA . PRO A 1 540 ? 24.135 -52.035 42.597 1.00 79.56 540 PRO A CA 1
ATOM 3961 C C . PRO A 1 540 ? 24.721 -52.083 44.018 1.00 79.56 540 PRO A C 1
ATOM 3963 O O . PRO A 1 540 ? 25.045 -51.058 44.622 1.00 79.56 540 PRO A O 1
ATOM 3966 N N . LEU A 1 541 ? 24.947 -53.301 44.531 1.00 79.19 541 LEU A N 1
ATOM 3967 C CA . LEU A 1 541 ? 25.446 -53.562 45.898 1.00 79.19 541 LEU A CA 1
ATOM 3968 C C . LEU A 1 541 ? 26.770 -52.857 46.244 1.00 79.19 541 LEU A C 1
ATOM 3970 O O . LEU A 1 541 ? 27.072 -52.670 47.422 1.00 79.19 541 LEU A O 1
ATOM 3974 N N . SER A 1 542 ? 27.538 -52.425 45.241 1.00 83.19 542 SER A N 1
ATOM 3975 C CA . SER A 1 542 ? 28.758 -51.632 45.407 1.00 83.19 542 SER A CA 1
ATOM 3976 C C . SER A 1 542 ? 28.549 -50.324 46.176 1.00 83.19 542 SER A C 1
ATOM 3978 O O . SER A 1 542 ? 29.483 -49.881 46.839 1.00 83.19 542 SER A O 1
ATOM 3980 N N . ILE A 1 543 ? 27.345 -49.739 46.143 1.00 83.25 543 ILE A N 1
ATOM 3981 C CA . ILE A 1 543 ? 26.997 -48.513 46.890 1.00 83.25 543 ILE A CA 1
ATOM 3982 C C . ILE A 1 543 ? 27.095 -48.736 48.413 1.00 83.25 543 ILE A C 1
ATOM 3984 O O . ILE A 1 543 ? 27.332 -47.800 49.174 1.00 83.25 543 ILE A O 1
ATOM 3988 N N . LEU A 1 544 ? 26.988 -49.987 48.876 1.00 82.94 544 LEU A N 1
ATOM 3989 C CA . LEU A 1 544 ? 27.092 -50.328 50.294 1.00 82.94 544 LEU A CA 1
ATOM 3990 C C . LEU A 1 544 ? 28.541 -50.420 50.804 1.00 82.94 544 LEU A C 1
ATOM 3992 O O . LEU A 1 544 ? 28.739 -50.505 52.018 1.00 82.94 544 LEU A O 1
ATOM 3996 N N . GLU A 1 545 ? 29.558 -50.409 49.932 1.00 85.62 545 GLU A N 1
ATOM 3997 C CA . GLU A 1 545 ? 30.951 -50.610 50.350 1.00 85.62 545 GLU A CA 1
ATOM 3998 C C . GLU A 1 545 ? 31.409 -49.552 51.370 1.00 85.62 545 GLU A C 1
ATOM 4000 O O . GLU A 1 545 ? 31.273 -48.345 51.188 1.00 85.62 545 GLU A O 1
ATOM 4005 N N . GLY A 1 546 ? 31.996 -50.016 52.475 1.00 80.56 546 GLY A N 1
ATOM 4006 C CA . GLY A 1 546 ? 32.509 -49.160 53.543 1.00 80.56 546 GLY A CA 1
ATOM 4007 C C . GLY A 1 546 ? 31.441 -48.648 54.515 1.00 80.56 546 GLY A C 1
ATOM 4008 O O . GLY A 1 546 ? 31.803 -48.163 55.591 1.00 80.56 546 GLY A O 1
ATOM 4009 N N . LEU A 1 547 ? 30.148 -48.802 54.212 1.00 87.88 547 LEU A N 1
ATOM 4010 C CA . LEU A 1 547 ? 29.063 -48.365 55.091 1.00 87.88 547 LEU A CA 1
ATOM 4011 C C . LEU A 1 547 ? 28.917 -49.275 56.320 1.00 87.88 547 LEU A C 1
ATOM 4013 O O . LEU A 1 547 ? 29.241 -50.465 56.305 1.00 87.88 547 LEU A O 1
ATOM 4017 N N . VAL A 1 548 ? 28.424 -48.707 57.424 1.00 86.44 548 VAL A N 1
ATOM 4018 C CA . VAL A 1 548 ? 28.265 -49.402 58.712 1.00 86.44 548 VAL A CA 1
ATOM 4019 C C . VAL A 1 548 ? 26.788 -49.500 59.065 1.00 86.44 548 VAL A C 1
ATOM 4021 O O . VAL A 1 548 ? 26.086 -48.495 59.133 1.00 86.44 548 VAL A O 1
ATOM 4024 N N . VAL A 1 549 ? 26.324 -50.710 59.382 1.00 86.00 549 VAL A N 1
ATOM 4025 C CA . VAL A 1 549 ? 24.934 -50.924 59.800 1.00 86.00 549 VAL A CA 1
ATOM 4026 C C . VAL A 1 549 ? 24.624 -50.238 61.139 1.00 86.00 549 VAL A C 1
ATOM 4028 O O . VAL A 1 549 ? 25.370 -50.335 62.125 1.00 86.00 549 VAL A O 1
ATOM 4031 N N . ASN A 1 550 ? 23.488 -49.547 61.201 1.00 84.75 550 ASN A N 1
ATOM 4032 C CA . ASN A 1 550 ? 22.989 -48.910 62.412 1.00 84.75 550 ASN A CA 1
ATOM 4033 C C . ASN A 1 550 ? 22.315 -49.933 63.361 1.00 84.75 550 ASN A C 1
ATOM 4035 O O . ASN A 1 550 ? 22.195 -51.124 63.076 1.00 84.75 550 ASN A O 1
ATOM 4039 N N . LYS A 1 551 ? 21.864 -49.492 64.543 1.00 83.19 551 LYS A N 1
ATOM 4040 C CA . LYS A 1 551 ? 21.260 -50.393 65.553 1.00 83.19 551 LYS A CA 1
ATOM 4041 C C . LYS A 1 551 ? 19.899 -50.982 65.149 1.00 83.19 551 LYS A C 1
ATOM 4043 O O . LYS A 1 551 ? 19.428 -51.880 65.854 1.00 83.19 551 LYS A O 1
ATOM 4048 N N . ALA A 1 552 ? 19.274 -50.454 64.096 1.00 79.12 552 ALA A N 1
ATOM 4049 C CA . ALA A 1 552 ? 17.998 -50.904 63.549 1.00 79.12 552 ALA A CA 1
ATOM 4050 C C . ALA A 1 552 ? 18.161 -51.883 62.372 1.00 79.12 552 ALA A C 1
ATOM 4052 O O . ALA A 1 552 ? 17.195 -52.552 62.038 1.00 79.12 552 ALA A O 1
ATOM 4053 N N . GLY A 1 553 ? 19.365 -52.023 61.802 1.00 79.69 553 GLY A N 1
ATOM 4054 C CA . GLY A 1 553 ? 19.623 -52.906 60.657 1.00 79.69 553 GLY A CA 1
ATOM 4055 C C . GLY A 1 553 ? 19.761 -52.185 59.317 1.00 79.69 553 GLY A C 1
ATOM 4056 O O . GLY A 1 553 ? 20.091 -52.832 58.333 1.00 79.69 553 GLY A O 1
ATOM 4057 N N . LYS A 1 554 ? 19.594 -50.861 59.268 1.00 88.56 554 LYS A N 1
ATOM 4058 C CA . LYS A 1 554 ? 19.769 -50.076 58.039 1.00 88.56 554 LYS A CA 1
ATOM 4059 C C . LYS A 1 554 ? 21.224 -49.624 57.863 1.00 88.56 554 LYS A C 1
ATOM 4061 O O . LYS A 1 554 ? 21.901 -49.316 58.851 1.00 88.56 554 LYS A O 1
ATOM 4066 N N . LEU A 1 555 ? 21.696 -49.604 56.623 1.00 84.38 555 LEU A N 1
ATOM 4067 C CA . LEU A 1 555 ? 22.951 -48.995 56.195 1.00 84.38 555 LEU A CA 1
ATOM 4068 C C . LEU A 1 555 ? 22.608 -47.594 55.690 1.00 84.38 555 LEU A C 1
ATOM 4070 O O . LEU A 1 555 ? 21.649 -47.423 54.941 1.00 84.38 555 LEU A O 1
ATOM 4074 N N . VAL A 1 556 ? 23.363 -46.613 56.166 1.00 80.50 556 VAL A N 1
ATOM 4075 C CA . VAL A 1 556 ? 23.141 -45.193 55.895 1.00 80.50 556 VAL A CA 1
ATOM 4076 C C . VAL A 1 556 ? 24.421 -44.643 55.284 1.00 80.50 556 VAL A C 1
ATOM 4078 O O . VAL A 1 556 ? 25.509 -45.029 55.731 1.00 80.50 556 VAL A O 1
ATOM 4081 N N . ASP A 1 557 ? 24.288 -43.808 54.261 1.00 79.62 557 ASP A N 1
ATOM 4082 C CA . ASP A 1 557 ? 25.408 -43.130 53.608 1.00 79.62 557 ASP A CA 1
ATOM 4083 C C . ASP A 1 557 ? 25.958 -41.962 54.461 1.00 79.62 557 ASP A C 1
ATOM 4085 O O . ASP A 1 557 ? 25.824 -41.945 55.691 1.00 79.62 557 ASP A O 1
ATOM 4089 N N . LYS A 1 558 ? 26.684 -41.029 53.836 1.00 73.94 558 LYS A N 1
ATOM 4090 C CA . LYS A 1 558 ? 27.283 -39.878 54.531 1.00 73.94 558 LYS A CA 1
ATOM 4091 C C . LYS A 1 558 ? 26.283 -38.750 54.773 1.00 73.94 558 LYS A C 1
ATOM 4093 O O . LYS A 1 558 ? 26.478 -37.992 55.722 1.00 73.94 558 LYS A O 1
ATOM 4098 N N . ASP A 1 559 ? 25.253 -38.678 53.943 1.00 69.81 559 ASP A N 1
ATOM 4099 C CA . ASP A 1 559 ? 24.318 -37.561 53.834 1.00 69.81 559 ASP A CA 1
ATOM 4100 C C . ASP A 1 559 ? 23.056 -37.820 54.676 1.00 69.81 559 ASP A C 1
ATOM 4102 O O . ASP A 1 559 ? 22.386 -36.893 55.125 1.00 69.81 559 ASP A O 1
ATOM 4106 N N . GLY A 1 560 ? 22.824 -39.086 55.041 1.00 66.12 560 GLY A N 1
ATOM 4107 C CA . GLY A 1 560 ? 21.821 -39.511 56.018 1.00 66.12 560 GLY A CA 1
ATOM 4108 C C . GLY A 1 560 ? 20.779 -40.471 55.453 1.00 66.12 560 GLY A C 1
ATOM 4109 O O . GLY A 1 560 ? 19.905 -40.918 56.205 1.00 66.12 560 GLY A O 1
ATOM 4110 N N . ASN A 1 561 ? 20.896 -40.838 54.177 1.00 80.19 561 ASN A N 1
ATOM 4111 C CA . ASN A 1 561 ? 19.893 -41.601 53.450 1.00 80.19 561 ASN A CA 1
ATOM 4112 C C . ASN A 1 561 ? 20.085 -43.109 53.638 1.00 80.19 561 ASN A C 1
ATOM 4114 O O . ASN A 1 561 ? 21.198 -43.628 53.771 1.00 80.19 561 ASN A O 1
ATOM 4118 N N . VAL A 1 562 ? 18.972 -43.843 53.683 1.00 82.19 562 VAL A N 1
ATOM 4119 C CA . VAL A 1 562 ? 18.977 -45.298 53.870 1.00 82.19 562 VAL A CA 1
ATOM 4120 C C . VAL A 1 562 ? 19.189 -45.978 52.522 1.00 82.19 562 VAL A C 1
ATOM 4122 O O . VAL A 1 562 ? 18.237 -46.296 51.825 1.00 82.19 562 VAL A O 1
ATOM 4125 N N . VAL A 1 563 ? 20.448 -46.238 52.177 1.00 83.62 563 VAL A N 1
ATOM 4126 C CA . VAL A 1 563 ? 20.826 -46.868 50.897 1.00 83.62 563 VAL A CA 1
ATOM 4127 C C . VAL A 1 563 ? 20.830 -48.404 50.937 1.00 83.62 563 VAL A C 1
ATOM 4129 O O . VAL A 1 563 ? 20.932 -49.062 49.902 1.00 83.62 563 VAL A O 1
ATOM 4132 N N . GLY A 1 564 ? 20.693 -49.022 52.118 1.00 84.81 564 GLY A N 1
ATOM 4133 C CA . GLY A 1 564 ? 20.572 -50.480 52.224 1.00 84.81 564 GLY A CA 1
ATOM 4134 C C . GLY A 1 564 ? 20.052 -51.015 53.557 1.00 84.81 564 GLY A C 1
ATOM 4135 O O . GLY A 1 564 ? 19.945 -50.307 54.560 1.00 84.81 564 GLY A O 1
ATOM 4136 N N . GLU A 1 565 ? 19.763 -52.315 53.592 1.00 89.31 565 GLU A N 1
ATOM 4137 C CA . GLU A 1 565 ? 19.275 -53.031 54.772 1.00 89.31 565 GLU A CA 1
ATOM 4138 C C . GLU A 1 565 ? 19.975 -54.380 54.977 1.00 89.31 565 GLU A C 1
ATOM 4140 O O . GLU A 1 565 ? 20.234 -55.135 54.044 1.00 89.31 565 GLU A O 1
ATOM 4145 N N . LEU A 1 566 ? 20.272 -54.693 56.239 1.00 87.75 566 LEU A N 1
ATOM 4146 C CA . LEU A 1 566 ? 20.867 -55.945 56.684 1.00 87.75 566 LEU A CA 1
ATOM 4147 C C . LEU A 1 566 ? 19.843 -57.092 56.651 1.00 87.75 566 LEU A C 1
ATOM 4149 O O . LEU A 1 566 ? 19.071 -57.282 57.591 1.00 87.75 566 LEU A O 1
ATOM 4153 N N . ILE A 1 567 ? 19.911 -57.901 55.598 1.00 85.50 567 ILE A N 1
ATOM 4154 C CA . ILE A 1 567 ? 19.104 -59.113 55.403 1.00 85.50 567 ILE A CA 1
ATOM 4155 C C . ILE A 1 567 ? 19.527 -60.288 56.304 1.00 85.50 567 ILE A C 1
ATOM 4157 O O . ILE A 1 567 ? 18.697 -61.121 56.665 1.00 85.50 567 ILE A O 1
ATOM 4161 N N . GLU A 1 568 ? 20.801 -60.371 56.709 1.00 80.69 568 GLU A N 1
ATOM 4162 C CA . GLU A 1 568 ? 21.312 -61.449 57.567 1.00 80.69 568 GLU A CA 1
ATOM 4163 C C . GLU A 1 568 ? 22.325 -60.917 58.595 1.00 80.69 568 GLU A C 1
ATOM 4165 O O . GLU A 1 568 ? 23.232 -60.164 58.254 1.00 80.69 568 GLU A O 1
ATOM 4170 N N . GLY A 1 569 ? 22.215 -61.328 59.864 1.00 79.81 569 GLY A N 1
ATOM 4171 C CA . GLY A 1 569 ? 23.153 -60.961 60.939 1.00 79.81 569 GLY A CA 1
ATOM 4172 C C . GLY A 1 569 ? 22.503 -60.251 62.136 1.00 79.81 569 GLY A C 1
ATOM 4173 O O . GLY A 1 569 ? 21.306 -59.985 62.164 1.00 79.81 569 GLY A O 1
ATOM 4174 N N . ASP A 1 570 ? 23.292 -59.957 63.175 1.00 82.94 570 ASP A N 1
ATOM 4175 C CA . ASP A 1 570 ? 22.816 -59.238 64.372 1.00 82.94 570 ASP A CA 1
ATOM 4176 C C . ASP A 1 570 ? 23.242 -57.765 64.316 1.00 82.94 570 ASP A C 1
ATOM 4178 O O . ASP A 1 570 ? 24.346 -57.406 64.743 1.00 82.94 570 ASP A O 1
ATOM 4182 N N . ALA A 1 571 ? 22.342 -56.909 63.825 1.00 83.38 571 ALA A N 1
ATOM 4183 C CA . ALA A 1 571 ? 22.558 -55.469 63.674 1.00 83.38 571 ALA A CA 1
ATOM 4184 C C . ALA A 1 571 ? 23.097 -54.787 64.947 1.00 83.38 571 ALA A C 1
ATOM 4186 O O . ALA A 1 571 ? 23.978 -53.929 64.878 1.00 83.38 571 ALA A O 1
ATOM 4187 N N . LYS A 1 572 ? 22.656 -55.201 66.146 1.00 83.69 572 LYS A N 1
ATOM 4188 C CA . LYS A 1 572 ? 23.118 -54.604 67.414 1.00 83.69 572 LYS A CA 1
ATOM 4189 C C . LYS A 1 572 ? 24.550 -55.004 67.762 1.00 83.69 572 LYS A C 1
ATOM 4191 O O . LYS A 1 572 ? 25.233 -54.237 68.446 1.00 83.69 572 LYS A O 1
ATOM 4196 N N . LYS A 1 573 ? 25.021 -56.172 67.314 1.00 82.19 573 LYS A N 1
ATOM 4197 C CA . LYS A 1 573 ? 26.433 -56.574 67.436 1.00 82.19 573 LYS A CA 1
ATOM 4198 C C . LYS A 1 573 ? 27.295 -55.905 66.368 1.00 82.19 573 LYS A C 1
ATOM 4200 O O . LYS A 1 573 ? 28.310 -55.314 66.732 1.00 82.19 573 LYS A O 1
ATOM 4205 N N . LEU A 1 574 ? 26.869 -55.937 65.105 1.00 82.94 574 LEU A N 1
ATOM 4206 C CA . LEU A 1 574 ? 27.592 -55.349 63.969 1.00 82.94 574 LEU A CA 1
ATOM 4207 C C . LEU A 1 574 ? 27.796 -53.837 64.155 1.00 82.94 574 LEU A C 1
ATOM 4209 O O . LEU A 1 574 ? 28.935 -53.367 64.157 1.00 82.94 574 LEU A O 1
ATOM 4213 N N . SER A 1 575 ? 26.726 -53.105 64.480 1.00 83.19 575 SER A N 1
ATOM 4214 C CA . SER A 1 575 ? 26.768 -51.667 64.781 1.00 83.19 575 SER A CA 1
ATOM 4215 C C . SER A 1 575 ? 27.682 -51.336 65.970 1.00 83.19 575 SER A C 1
ATOM 4217 O O . SER A 1 575 ? 28.432 -50.360 65.953 1.00 83.19 575 SER A O 1
ATOM 4219 N N . LYS A 1 576 ? 27.692 -52.183 67.013 1.00 85.12 576 LYS A N 1
ATOM 4220 C CA . LYS A 1 576 ? 28.564 -52.000 68.187 1.00 85.12 576 LYS A CA 1
ATOM 4221 C C . LYS A 1 576 ? 30.037 -52.316 67.899 1.00 85.12 576 LYS A C 1
ATOM 4223 O O . LYS A 1 576 ? 30.907 -51.761 68.566 1.00 85.12 576 LYS A O 1
ATOM 4228 N N . MET A 1 577 ? 30.311 -53.200 66.942 1.00 80.38 577 MET A N 1
ATOM 4229 C CA . MET A 1 577 ? 31.661 -53.508 66.464 1.00 80.38 577 MET A CA 1
ATOM 4230 C C . MET A 1 577 ? 32.167 -52.510 65.413 1.00 80.38 577 MET A C 1
ATOM 4232 O O . MET A 1 577 ? 33.369 -52.489 65.172 1.00 80.38 577 MET A O 1
ATOM 4236 N N . ARG A 1 578 ? 31.281 -51.684 64.829 1.00 80.00 578 ARG A N 1
ATOM 4237 C CA . ARG A 1 578 ? 31.550 -50.857 63.638 1.00 80.00 578 ARG A CA 1
ATOM 4238 C C . ARG A 1 578 ? 32.135 -51.681 62.483 1.00 80.00 578 ARG A C 1
ATOM 4240 O O . ARG A 1 578 ? 33.108 -51.275 61.858 1.00 80.00 578 ARG A O 1
ATOM 4247 N N . ALA A 1 579 ? 31.559 -52.859 62.240 1.00 80.44 579 ALA A N 1
ATOM 4248 C CA . ALA A 1 579 ? 31.889 -53.639 61.053 1.00 80.44 579 ALA A CA 1
ATOM 4249 C C . ALA A 1 579 ? 31.391 -52.892 59.806 1.00 80.44 579 ALA A C 1
ATOM 4251 O O . ALA A 1 579 ? 30.244 -52.443 59.792 1.00 80.44 579 ALA A O 1
ATOM 4252 N N . THR A 1 580 ? 32.249 -52.759 58.799 1.00 85.56 580 THR A N 1
ATOM 4253 C CA . THR A 1 580 ? 31.922 -52.178 57.492 1.00 85.56 580 THR A CA 1
ATOM 4254 C C . THR A 1 580 ? 31.462 -53.264 56.526 1.00 85.56 580 THR A C 1
ATOM 4256 O O . THR A 1 580 ? 31.910 -54.410 56.617 1.00 85.56 580 THR A O 1
ATOM 4259 N N . CYS A 1 581 ? 30.574 -52.891 55.616 1.00 86.00 581 CYS A N 1
ATOM 4260 C CA . CYS A 1 581 ? 30.127 -53.707 54.497 1.00 86.00 581 CYS A CA 1
ATOM 4261 C C . CYS A 1 581 ? 31.166 -53.676 53.354 1.00 86.00 581 CYS A C 1
ATOM 4263 O O . CYS A 1 581 ? 31.967 -52.741 53.281 1.00 86.00 581 CYS A O 1
ATOM 4265 N N . ASP A 1 582 ? 31.178 -54.681 52.480 1.00 84.06 582 ASP A N 1
ATOM 4266 C CA . ASP A 1 582 ? 31.996 -54.723 51.260 1.00 84.06 582 ASP A CA 1
ATOM 4267 C C . ASP A 1 582 ? 31.153 -54.543 49.980 1.00 84.06 582 ASP A C 1
ATOM 4269 O O . ASP A 1 582 ? 29.934 -54.385 50.044 1.00 84.06 582 ASP A O 1
ATOM 4273 N N . LYS A 1 583 ? 31.804 -54.581 48.806 1.00 85.12 583 LYS A N 1
ATOM 4274 C CA . LYS A 1 583 ? 31.161 -54.426 47.482 1.00 85.12 583 LYS A CA 1
ATOM 4275 C C . LYS A 1 583 ? 30.084 -55.467 47.161 1.00 85.12 583 LYS A C 1
ATOM 4277 O O . LYS A 1 583 ? 29.313 -55.263 46.230 1.00 85.12 583 LYS A O 1
ATOM 4282 N N . GLU A 1 584 ? 30.053 -56.588 47.881 1.00 81.94 584 GLU A N 1
ATOM 4283 C CA . GLU A 1 584 ? 29.083 -57.673 47.698 1.00 81.94 584 GLU A CA 1
ATOM 4284 C C . GLU A 1 584 ? 27.984 -57.651 48.778 1.00 81.94 584 GLU A C 1
ATOM 4286 O O . GLU A 1 584 ? 27.239 -58.624 48.928 1.00 81.94 584 GLU A O 1
ATOM 4291 N N . GLY A 1 585 ? 27.903 -56.580 49.576 1.00 81.50 585 GLY A N 1
ATOM 4292 C CA . GLY A 1 585 ? 26.940 -56.456 50.665 1.00 81.50 585 GLY A CA 1
ATOM 4293 C C . GLY A 1 585 ? 27.320 -57.229 51.938 1.00 81.50 585 GLY A C 1
ATOM 4294 O O . GLY A 1 585 ? 26.454 -57.477 52.776 1.00 81.50 585 GLY A O 1
ATOM 4295 N N . GLN A 1 586 ? 28.571 -57.663 52.132 1.00 88.69 586 GLN A N 1
ATOM 4296 C CA . GLN A 1 586 ? 28.945 -58.609 53.198 1.00 88.69 586 GLN A CA 1
ATOM 4297 C C . GLN A 1 586 ? 29.724 -57.945 54.346 1.00 88.69 586 GLN A C 1
ATOM 4299 O O . GLN A 1 586 ? 30.586 -57.095 54.146 1.00 88.69 586 GLN A O 1
ATOM 4304 N N . PHE A 1 587 ? 29.435 -58.357 55.584 1.00 84.88 587 PHE A N 1
ATOM 4305 C CA . PHE A 1 587 ? 30.135 -57.914 56.796 1.00 84.88 587 PHE A CA 1
ATOM 4306 C C . PHE A 1 587 ? 31.024 -59.033 57.336 1.00 84.88 587 PHE A C 1
ATOM 4308 O O . PHE A 1 587 ? 30.544 -60.147 57.554 1.00 84.88 587 PHE A O 1
ATOM 4315 N N . TRP A 1 588 ? 32.283 -58.728 57.656 1.00 83.00 588 TRP A N 1
ATOM 4316 C CA . TRP A 1 588 ? 33.285 -59.724 58.058 1.00 83.00 588 TRP A CA 1
ATOM 4317 C C . TRP A 1 588 ? 33.819 -59.508 59.481 1.00 83.00 588 TRP A C 1
ATOM 4319 O O . TRP A 1 588 ? 33.909 -58.382 59.971 1.00 83.00 588 TRP A O 1
ATOM 4329 N N . ASP A 1 589 ? 34.195 -60.595 60.162 1.00 81.00 589 ASP A N 1
ATOM 4330 C CA . ASP A 1 589 ? 34.917 -60.545 61.437 1.00 81.00 589 ASP A CA 1
ATOM 4331 C C . ASP A 1 589 ? 36.442 -60.468 61.241 1.00 81.00 589 ASP A C 1
ATOM 4333 O O . ASP A 1 589 ? 36.986 -60.860 60.209 1.00 81.00 589 ASP A O 1
ATOM 4337 N N . ASN A 1 590 ? 37.170 -60.046 62.282 1.00 75.00 590 ASN A N 1
ATOM 4338 C CA . ASN A 1 590 ? 38.643 -59.967 62.276 1.00 75.00 590 ASN A CA 1
ATOM 4339 C C . ASN A 1 590 ? 39.351 -61.347 62.184 1.00 75.00 590 ASN A C 1
ATOM 4341 O O . ASN A 1 590 ? 40.541 -61.454 62.489 1.00 75.00 590 ASN A O 1
ATOM 4345 N N . LYS A 1 591 ? 38.630 -62.422 61.836 1.00 75.31 591 LYS A N 1
ATOM 4346 C CA . LYS A 1 591 ? 39.144 -63.768 61.554 1.00 75.31 591 LYS A CA 1
ATOM 4347 C C . LYS A 1 591 ? 38.743 -64.267 60.158 1.00 75.31 591 LYS A C 1
ATOM 4349 O O . LYS A 1 591 ? 39.055 -65.415 59.848 1.00 75.31 591 LYS A O 1
ATOM 4354 N N . GLY A 1 592 ? 38.095 -63.438 59.336 1.00 70.25 592 GLY A N 1
ATOM 4355 C CA . GLY A 1 592 ? 37.723 -63.761 57.958 1.00 70.25 592 GLY A CA 1
ATOM 4356 C C . GLY A 1 592 ? 36.431 -64.569 57.806 1.00 70.25 592 GLY A C 1
ATOM 4357 O O . GLY A 1 592 ? 36.298 -65.290 56.823 1.00 70.25 592 GLY A O 1
ATOM 4358 N N . HIS A 1 593 ? 35.489 -64.484 58.752 1.00 79.62 593 HIS A N 1
ATOM 4359 C CA . HIS A 1 593 ? 34.156 -65.083 58.603 1.00 79.62 593 HIS A CA 1
ATOM 4360 C C . HIS A 1 593 ? 33.101 -64.013 58.336 1.00 79.62 593 HIS A C 1
ATOM 4362 O O . HIS A 1 593 ? 33.096 -62.971 58.991 1.00 79.62 593 HIS A O 1
ATOM 4368 N N . ILE A 1 594 ? 32.165 -64.317 57.438 1.00 85.38 594 ILE A N 1
ATOM 4369 C CA . ILE A 1 594 ? 30.974 -63.499 57.201 1.00 85.38 594 ILE A CA 1
ATOM 4370 C C . ILE A 1 594 ? 30.088 -63.558 58.453 1.00 85.38 594 ILE A C 1
ATOM 4372 O O . ILE A 1 594 ? 29.735 -64.638 58.933 1.00 85.38 594 ILE A O 1
ATOM 4376 N N . ILE A 1 595 ? 29.758 -62.389 58.994 1.00 83.56 595 ILE A N 1
ATOM 4377 C CA . ILE A 1 595 ? 28.939 -62.181 60.198 1.00 83.56 595 ILE A CA 1
ATOM 4378 C C . ILE A 1 595 ? 27.668 -61.362 59.930 1.00 83.56 595 ILE A C 1
ATOM 4380 O O . ILE A 1 595 ? 26.861 -61.175 60.846 1.00 83.56 595 ILE A O 1
ATOM 4384 N N . GLY A 1 596 ? 27.473 -60.913 58.690 1.00 84.75 596 GLY A N 1
ATOM 4385 C CA . GLY A 1 596 ? 26.206 -60.391 58.191 1.00 84.75 596 GLY A CA 1
ATOM 4386 C C . GLY A 1 596 ? 26.215 -60.160 56.679 1.00 84.75 596 GLY A C 1
ATOM 4387 O O . GLY A 1 596 ? 27.278 -60.171 56.059 1.00 84.75 596 GLY A O 1
ATOM 4388 N N . ARG A 1 597 ? 25.032 -59.944 56.104 1.00 88.50 597 ARG A N 1
ATOM 4389 C CA . ARG A 1 597 ? 24.797 -59.573 54.702 1.00 88.50 597 ARG A CA 1
ATOM 4390 C C . ARG A 1 597 ? 23.732 -58.483 54.628 1.00 88.50 597 ARG A C 1
ATOM 4392 O O . ARG A 1 597 ? 22.794 -58.497 55.425 1.00 88.50 597 ARG A O 1
ATOM 4399 N N . ALA A 1 598 ? 23.870 -57.579 53.672 1.00 88.50 598 ALA A N 1
ATOM 4400 C CA . ALA A 1 598 ? 22.945 -56.506 53.354 1.00 88.50 598 ALA A CA 1
ATOM 4401 C C . ALA A 1 598 ? 22.615 -56.488 51.858 1.00 88.50 598 ALA A C 1
ATOM 4403 O O . ALA A 1 598 ? 23.370 -57.014 51.042 1.00 88.50 598 ALA A O 1
ATOM 4404 N N . GLN A 1 599 ? 21.482 -55.878 51.533 1.00 87.25 599 GLN A N 1
ATOM 4405 C CA . GLN A 1 599 ? 21.019 -55.616 50.177 1.00 87.25 599 GLN A CA 1
ATOM 4406 C C . GLN A 1 599 ? 20.706 -54.123 50.048 1.00 87.25 599 GLN A C 1
ATOM 4408 O O . GLN A 1 599 ? 20.358 -53.474 51.041 1.00 87.25 599 GLN A O 1
ATOM 4413 N N . THR A 1 600 ? 20.858 -53.572 48.848 1.00 83.19 600 THR A N 1
ATOM 4414 C CA . THR A 1 600 ? 20.365 -52.236 48.511 1.00 83.19 600 THR A CA 1
ATOM 4415 C C . THR A 1 600 ? 18.842 -52.209 48.602 1.00 83.19 600 THR A C 1
ATOM 4417 O O . THR A 1 600 ? 18.167 -53.202 48.323 1.00 83.19 600 THR A O 1
ATOM 4420 N N . VAL A 1 601 ? 18.302 -51.081 49.047 1.00 81.31 601 VAL A N 1
ATOM 4421 C CA . VAL A 1 601 ? 16.865 -50.796 48.953 1.00 81.31 601 VAL A CA 1
ATOM 4422 C C . VAL A 1 601 ? 16.635 -49.898 47.734 1.00 81.31 601 VAL A C 1
ATOM 4424 O O . VAL A 1 601 ? 17.592 -49.246 47.306 1.00 81.31 601 VAL A O 1
ATOM 4427 N N . PRO A 1 602 ? 15.420 -49.853 47.155 1.00 69.94 602 PRO A N 1
ATOM 4428 C CA . PRO A 1 602 ? 15.068 -48.760 46.257 1.00 69.94 602 PRO A CA 1
ATOM 4429 C C . PRO A 1 602 ? 15.335 -47.447 46.992 1.00 69.94 602 PRO A C 1
ATOM 4431 O O . PRO A 1 602 ? 14.973 -47.327 48.167 1.00 69.94 602 PRO A O 1
ATOM 4434 N N . GLN A 1 603 ? 15.999 -46.497 46.339 1.00 59.12 603 GLN A N 1
ATOM 4435 C CA . GLN A 1 603 ? 15.983 -45.134 46.845 1.00 59.12 603 GLN A CA 1
ATOM 4436 C C . GLN A 1 603 ? 14.606 -44.579 46.490 1.00 59.12 603 GLN A C 1
ATOM 4438 O O . GLN A 1 603 ? 14.225 -44.592 45.326 1.00 59.12 603 GLN A O 1
ATOM 4443 N N . GLU A 1 604 ? 13.840 -44.188 47.505 1.00 52.94 604 GLU A N 1
ATOM 4444 C CA . GLU A 1 604 ? 12.680 -43.328 47.292 1.00 52.94 604 GLU A CA 1
ATOM 4445 C C . GLU A 1 604 ? 13.248 -41.997 46.789 1.00 52.94 604 GLU A C 1
ATOM 4447 O O . GLU A 1 604 ? 13.988 -41.332 47.521 1.00 52.94 604 GLU A O 1
ATOM 4452 N N . GLU A 1 605 ? 12.981 -41.673 45.521 1.00 40.31 605 GLU A N 1
ATOM 4453 C CA . GLU A 1 605 ? 13.171 -40.325 44.989 1.00 40.31 605 GLU A CA 1
ATOM 4454 C C . GLU A 1 605 ? 12.370 -39.391 45.892 1.00 40.31 605 GLU A C 1
ATOM 4456 O O . GLU A 1 605 ? 11.182 -39.609 46.137 1.00 40.31 605 GLU A O 1
ATOM 4461 N N . ARG A 1 606 ? 13.065 -38.431 46.502 1.00 43.47 606 ARG A N 1
ATOM 4462 C CA . ARG A 1 606 ? 12.495 -37.560 47.527 1.00 43.47 606 ARG A CA 1
ATOM 4463 C C . ARG A 1 606 ? 12.695 -36.106 47.146 1.00 43.47 606 ARG A C 1
ATOM 4465 O O . ARG A 1 606 ? 13.200 -35.322 47.944 1.00 43.47 606 ARG A O 1
ATOM 4472 N N . ASP A 1 607 ? 12.228 -35.821 45.945 1.00 40.38 607 ASP A N 1
ATOM 4473 C CA . ASP A 1 607 ? 12.015 -34.495 45.399 1.00 40.38 607 ASP A CA 1
ATOM 4474 C C . ASP A 1 607 ? 10.564 -34.465 44.879 1.00 40.38 607 ASP A C 1
ATOM 4476 O O . ASP A 1 607 ? 10.295 -34.307 43.694 1.00 40.38 607 ASP A O 1
ATOM 4480 N N . GLU A 1 608 ? 9.603 -34.680 45.792 1.00 47.22 608 GLU A N 1
ATOM 4481 C CA . GLU A 1 608 ? 8.312 -33.997 45.652 1.00 47.22 608 GLU A CA 1
ATOM 4482 C C . GLU A 1 608 ? 8.625 -32.525 45.927 1.00 47.22 608 GLU A C 1
ATOM 4484 O O . GLU A 1 608 ? 8.670 -32.085 47.078 1.00 47.22 608 GLU A O 1
ATOM 4489 N N . GLU A 1 609 ? 8.954 -31.807 44.855 1.00 49.22 609 GLU A N 1
ATOM 4490 C CA . GLU A 1 609 ? 8.873 -30.353 44.805 1.00 49.22 609 GLU A CA 1
ATOM 4491 C C . GLU A 1 609 ? 7.477 -29.957 45.328 1.00 49.22 609 GLU A C 1
ATOM 4493 O O . GLU A 1 609 ? 6.476 -30.586 44.970 1.00 49.22 609 GLU A O 1
ATOM 4498 N N . GLY A 1 610 ? 7.412 -28.990 46.252 1.00 58.06 610 GLY A N 1
ATOM 4499 C CA . GLY A 1 610 ? 6.155 -28.557 46.875 1.00 58.06 610 GLY A CA 1
ATOM 4500 C C . GLY A 1 610 ? 5.101 -28.166 45.833 1.00 58.06 610 GLY A C 1
ATOM 4501 O O . GLY A 1 610 ? 5.437 -27.854 44.692 1.00 58.06 610 GLY A O 1
ATOM 4502 N N . GLN A 1 611 ? 3.814 -28.152 46.201 1.00 67.50 611 GLN A N 1
ATOM 4503 C CA . GLN A 1 611 ? 2.729 -27.893 45.233 1.00 67.50 611 GLN A CA 1
ATOM 4504 C C . GLN A 1 611 ? 2.876 -26.555 44.488 1.00 67.50 611 GLN A C 1
ATOM 4506 O O . GLN A 1 611 ? 2.329 -26.402 43.395 1.00 67.50 611 GLN A O 1
ATOM 4511 N N . PHE A 1 612 ? 3.623 -25.610 45.065 1.00 78.31 612 PHE A N 1
ATOM 4512 C CA . PHE A 1 612 ? 3.981 -24.341 44.441 1.00 78.31 612 PHE A CA 1
ATOM 4513 C C . PHE A 1 612 ? 5.503 -24.105 44.362 1.00 78.31 612 PHE A C 1
ATOM 4515 O O . PHE A 1 612 ? 5.950 -22.967 44.258 1.00 78.31 612 PHE A O 1
ATOM 4522 N N . ALA A 1 613 ? 6.325 -25.154 44.420 1.00 73.06 613 ALA A N 1
ATOM 4523 C CA . ALA A 1 613 ? 7.769 -25.015 44.257 1.00 73.06 613 ALA A CA 1
ATOM 4524 C C . ALA A 1 613 ? 8.125 -24.444 42.874 1.00 73.06 613 ALA A C 1
ATOM 4526 O O . ALA A 1 613 ? 7.515 -24.782 41.859 1.00 73.06 613 ALA A O 1
ATOM 4527 N N . GLY A 1 614 ? 9.107 -23.541 42.853 1.00 71.25 614 GLY A N 1
ATOM 4528 C CA . GLY A 1 614 ? 9.456 -22.758 41.665 1.00 71.25 614 GLY A CA 1
ATOM 4529 C C . GLY A 1 614 ? 8.531 -21.563 41.391 1.00 71.25 614 GLY A C 1
ATOM 4530 O O . GLY A 1 614 ? 8.769 -20.850 40.421 1.00 71.25 614 GLY A O 1
ATOM 4531 N N . LEU A 1 615 ? 7.509 -21.321 42.224 1.00 76.50 615 LEU A N 1
ATOM 4532 C CA . LEU A 1 615 ? 6.658 -20.131 42.165 1.00 76.50 615 LEU A CA 1
ATOM 4533 C C . LEU A 1 615 ? 6.932 -19.243 43.387 1.00 76.50 615 LEU A C 1
ATOM 4535 O O . LEU A 1 615 ? 6.643 -19.624 44.521 1.00 76.50 615 LEU A O 1
ATOM 4539 N N . GLU A 1 616 ? 7.486 -18.055 43.156 1.00 74.50 616 GLU A N 1
ATOM 4540 C CA . GLU A 1 616 ? 7.747 -17.064 44.207 1.00 74.50 616 GLU A CA 1
ATOM 4541 C C . GLU A 1 616 ? 6.576 -16.061 44.342 1.00 74.50 616 GLU A C 1
ATOM 4543 O O . GLU A 1 616 ? 5.638 -16.052 43.541 1.00 74.50 616 GLU A O 1
ATOM 4548 N N . GLY A 1 617 ? 6.569 -15.287 45.435 1.00 79.75 617 GLY A N 1
ATOM 4549 C CA . GLY A 1 617 ? 5.618 -14.190 45.693 1.00 79.75 617 GLY A CA 1
ATOM 4550 C C . GLY A 1 617 ? 4.122 -14.526 45.791 1.00 79.75 617 GLY A C 1
ATOM 4551 O O . GLY A 1 617 ? 3.287 -13.625 45.743 1.00 79.75 617 GLY A O 1
ATOM 4552 N N . LEU A 1 618 ? 3.764 -15.796 45.982 1.00 89.75 618 LEU A N 1
ATOM 4553 C CA . LEU A 1 618 ? 2.379 -16.276 46.039 1.00 89.75 618 LEU A CA 1
ATOM 4554 C C . LEU A 1 618 ? 1.522 -15.547 47.085 1.00 89.75 618 LEU A C 1
ATOM 4556 O O . LEU A 1 618 ? 1.800 -15.614 48.287 1.00 89.75 618 LEU A O 1
ATOM 4560 N N . ILE A 1 619 ? 0.415 -14.934 46.659 1.00 88.12 619 ILE A N 1
ATOM 4561 C CA . ILE A 1 619 ? -0.523 -14.227 47.544 1.00 88.12 619 ILE A CA 1
ATOM 4562 C C . ILE A 1 619 ? -1.985 -14.598 47.291 1.00 88.12 619 ILE A C 1
ATOM 4564 O O . ILE A 1 619 ? -2.414 -14.895 46.182 1.00 88.12 619 ILE A O 1
ATOM 4568 N N . VAL A 1 620 ? -2.799 -14.532 48.343 1.00 89.06 620 VAL A N 1
ATOM 4569 C CA . VAL A 1 620 ? -4.254 -14.703 48.235 1.00 89.06 620 VAL A CA 1
ATOM 4570 C C . VAL A 1 620 ? -4.929 -13.415 47.747 1.00 89.06 620 VAL A C 1
ATOM 4572 O O . VAL A 1 620 ? -4.907 -12.398 48.449 1.00 89.06 620 VAL A O 1
ATOM 4575 N N . ASN A 1 621 ? -5.617 -13.476 46.606 1.00 86.44 621 ASN A N 1
ATOM 4576 C CA . ASN A 1 621 ? -6.376 -12.360 46.036 1.00 86.44 621 ASN A CA 1
ATOM 4577 C C . ASN A 1 621 ? -7.737 -12.125 46.739 1.00 86.44 621 ASN A C 1
ATOM 4579 O O . ASN A 1 621 ? -8.175 -12.903 47.591 1.00 86.44 621 ASN A O 1
ATOM 4583 N N . ASN A 1 622 ? -8.440 -11.046 46.368 1.00 84.88 622 ASN A N 1
ATOM 4584 C CA . ASN A 1 622 ? -9.738 -10.662 46.951 1.00 84.88 622 ASN A CA 1
ATOM 4585 C C . ASN A 1 622 ? -10.860 -11.711 46.778 1.00 84.88 622 ASN A C 1
ATOM 4587 O O . ASN A 1 622 ? -11.841 -11.684 47.527 1.00 84.88 622 ASN A O 1
ATOM 4591 N N . GLU A 1 623 ? -10.721 -12.629 45.821 1.00 78.12 623 GLU A N 1
ATOM 4592 C CA . GLU A 1 623 ? -11.717 -13.650 45.471 1.00 78.12 623 GLU A CA 1
ATOM 4593 C C . GLU A 1 623 ? -11.477 -14.995 46.175 1.00 78.12 623 GLU A C 1
ATOM 4595 O O . GLU A 1 623 ? -12.376 -15.833 46.237 1.00 78.12 623 GLU A O 1
ATOM 4600 N N . GLY A 1 624 ? -10.297 -15.184 46.773 1.00 76.44 624 GLY A N 1
ATOM 4601 C CA . GLY A 1 624 ? -9.918 -16.414 47.469 1.00 76.44 624 GLY A CA 1
ATOM 4602 C C . GLY A 1 624 ? -9.124 -17.407 46.628 1.00 76.44 624 GLY A C 1
ATOM 4603 O O . GLY A 1 624 ? -9.072 -18.592 46.965 1.00 76.44 624 GLY A O 1
ATOM 4604 N N . LYS A 1 625 ? -8.504 -16.924 45.554 1.00 89.50 625 LYS A N 1
ATOM 4605 C CA . LYS A 1 625 ? -7.523 -17.656 44.757 1.00 89.50 625 LYS A CA 1
ATOM 4606 C C . LYS A 1 625 ? -6.108 -17.246 45.157 1.00 89.50 625 LYS A C 1
ATOM 4608 O O . LYS A 1 625 ? -5.900 -16.131 45.632 1.00 89.50 625 LYS A O 1
ATOM 4613 N N . VAL A 1 626 ? -5.158 -18.157 44.990 1.00 89.31 626 VAL A N 1
ATOM 4614 C CA . VAL A 1 626 ? -3.726 -17.866 45.104 1.00 89.31 626 VAL A CA 1
ATOM 4615 C C . VAL A 1 626 ? -3.242 -17.427 43.735 1.00 89.31 626 VAL A C 1
ATOM 4617 O O . VAL A 1 626 ? -3.465 -18.140 42.752 1.00 89.31 626 VAL A O 1
ATOM 4620 N N . VAL A 1 627 ? -2.613 -16.259 43.688 1.00 88.88 627 VAL A N 1
ATOM 4621 C CA . VAL A 1 627 ? -1.989 -15.704 42.490 1.00 88.88 627 VAL A CA 1
ATOM 4622 C C . VAL A 1 627 ? -0.478 -15.605 42.664 1.00 88.88 627 VAL A C 1
ATOM 4624 O O . VAL A 1 627 ? -0.005 -15.440 43.791 1.00 88.88 627 VAL A O 1
ATOM 4627 N N . ASP A 1 628 ? 0.255 -15.744 41.562 1.00 84.94 628 ASP A N 1
ATOM 4628 C CA . ASP A 1 628 ? 1.690 -15.445 41.487 1.00 84.94 628 ASP A CA 1
ATOM 4629 C C . ASP A 1 628 ? 1.947 -13.924 41.398 1.00 84.94 628 ASP A C 1
ATOM 4631 O O . ASP A 1 628 ? 1.008 -13.122 41.383 1.00 84.94 628 ASP A O 1
ATOM 4635 N N . GLU A 1 629 ? 3.219 -13.518 41.333 1.00 77.44 629 GLU A N 1
ATOM 4636 C CA . GLU A 1 629 ? 3.629 -12.104 41.198 1.00 77.44 629 GLU A CA 1
ATOM 4637 C C . GLU A 1 629 ? 3.091 -11.433 39.922 1.00 77.44 629 GLU A C 1
ATOM 4639 O O . GLU A 1 629 ? 2.901 -10.220 39.895 1.00 77.44 629 GLU A O 1
ATOM 4644 N N . ASN A 1 630 ? 2.767 -12.222 38.893 1.00 75.12 630 ASN A N 1
ATOM 4645 C CA . ASN A 1 630 ? 2.206 -11.757 37.623 1.00 75.12 630 ASN A CA 1
ATOM 4646 C C . ASN A 1 630 ? 0.661 -11.714 37.628 1.00 75.12 630 ASN A C 1
ATOM 4648 O O . ASN A 1 630 ? 0.044 -11.393 36.612 1.00 75.12 630 ASN A O 1
ATOM 4652 N N . GLY A 1 631 ? 0.016 -12.060 38.748 1.00 73.31 631 GLY A N 1
ATOM 4653 C CA . GLY A 1 631 ? -1.441 -12.078 38.895 1.00 73.31 631 GLY A CA 1
ATOM 4654 C C . GLY A 1 631 ? -2.142 -13.327 38.339 1.00 73.31 631 GLY A C 1
ATOM 4655 O O . GLY A 1 631 ? -3.375 -13.389 38.371 1.00 73.31 631 GLY A O 1
ATOM 4656 N N . ASN A 1 632 ? -1.410 -14.342 37.868 1.00 80.88 632 ASN A N 1
ATOM 4657 C CA . ASN A 1 632 ? -1.997 -15.577 37.347 1.00 80.88 632 ASN A CA 1
ATOM 4658 C C . ASN A 1 632 ? -2.560 -16.432 38.483 1.00 80.88 632 ASN A C 1
ATOM 4660 O O . ASN A 1 632 ? -1.889 -16.663 39.486 1.00 80.88 632 ASN A O 1
ATOM 4664 N N . ILE A 1 633 ? -3.765 -16.985 38.313 1.00 85.50 633 ILE A N 1
ATOM 4665 C CA . ILE A 1 633 ? -4.353 -17.910 39.291 1.00 85.50 633 ILE A CA 1
ATOM 4666 C C . ILE A 1 633 ? -3.637 -19.263 39.217 1.00 85.50 633 ILE A C 1
ATOM 4668 O O . ILE A 1 633 ? -3.871 -20.051 38.302 1.00 85.50 633 ILE A O 1
ATOM 4672 N N . VAL A 1 634 ? -2.812 -19.542 40.225 1.00 84.19 634 VAL A N 1
ATOM 4673 C CA . VAL A 1 634 ? -2.046 -20.790 40.369 1.00 84.19 634 VAL A CA 1
ATOM 4674 C C . VAL A 1 634 ? -2.620 -21.725 41.438 1.00 84.19 634 VAL A C 1
ATOM 4676 O O . VAL A 1 634 ? -2.311 -22.915 41.442 1.00 84.19 634 VAL A O 1
ATOM 4679 N N . GLY A 1 635 ? -3.490 -21.232 42.328 1.00 86.44 635 GLY A N 1
ATOM 4680 C CA . GLY A 1 635 ? -4.083 -22.031 43.407 1.00 86.44 635 GLY A CA 1
ATOM 4681 C C . GLY A 1 635 ? -5.442 -21.545 43.902 1.00 86.44 635 GLY A C 1
ATOM 4682 O O . GLY A 1 635 ? -5.920 -20.467 43.543 1.00 86.44 635 GLY A O 1
ATOM 4683 N N . GLU A 1 636 ? -6.072 -22.322 44.781 1.00 89.50 636 GLU A N 1
ATOM 4684 C CA . GLU A 1 636 ? -7.255 -21.900 45.533 1.00 89.50 636 GLU A CA 1
ATOM 4685 C C . GLU A 1 636 ? -7.178 -22.243 47.021 1.00 89.50 636 GLU A C 1
ATOM 4687 O O . GLU A 1 636 ? -6.578 -23.238 47.418 1.00 89.50 636 GLU A O 1
ATOM 4692 N N . ILE A 1 637 ? -7.804 -21.416 47.865 1.00 88.56 637 ILE A N 1
ATOM 4693 C CA . ILE A 1 637 ? -7.857 -21.681 49.306 1.00 88.56 637 ILE A CA 1
ATOM 4694 C C . ILE A 1 637 ? -8.808 -22.845 49.588 1.00 88.56 637 ILE A C 1
ATOM 4696 O O . ILE A 1 637 ? -10.024 -22.712 49.427 1.00 88.56 637 ILE A O 1
ATOM 4700 N N . VAL A 1 638 ? -8.272 -23.926 50.150 1.00 85.94 638 VAL A N 1
ATOM 4701 C CA . VAL A 1 638 ? -9.058 -25.076 50.617 1.00 85.94 638 VAL A CA 1
ATOM 4702 C C . VAL A 1 638 ? -9.366 -25.019 52.117 1.00 85.94 638 VAL A C 1
ATOM 4704 O O . VAL A 1 638 ? -10.403 -25.529 52.551 1.00 85.94 638 VAL A O 1
ATOM 4707 N N . GLU A 1 639 ? -8.537 -24.344 52.927 1.00 81.56 639 GLU A N 1
ATOM 4708 C CA . GLU A 1 639 ? -8.779 -24.179 54.367 1.00 81.56 639 GLU A CA 1
ATOM 4709 C C . GLU A 1 639 ? -8.581 -22.735 54.864 1.00 81.56 639 GLU A C 1
ATOM 4711 O O . GLU A 1 639 ? -7.564 -22.092 54.622 1.00 81.56 639 GLU A O 1
ATOM 4716 N N . GLY A 1 640 ? -9.552 -22.243 55.644 1.00 78.50 640 GLY A N 1
ATOM 4717 C CA . GLY A 1 640 ? -9.466 -21.002 56.423 1.00 78.50 640 GLY A CA 1
ATOM 4718 C C . GLY A 1 640 ? -10.547 -19.958 56.099 1.00 78.50 640 GLY A C 1
ATOM 4719 O O . GLY A 1 640 ? -11.422 -20.147 55.258 1.00 78.50 640 GLY A O 1
ATOM 4720 N N . GLU A 1 641 ? -10.559 -18.844 56.839 1.00 81.38 641 GLU A N 1
ATOM 4721 C CA . GLU A 1 641 ? -11.574 -17.790 56.671 1.00 81.38 641 GLU A CA 1
ATOM 4722 C C . GLU A 1 641 ? -11.099 -16.712 55.686 1.00 81.38 641 GLU A C 1
ATOM 4724 O O . GLU A 1 641 ? -10.370 -15.808 56.093 1.00 81.38 641 GLU A O 1
ATOM 4729 N N . LEU A 1 642 ? -11.593 -16.745 54.441 1.00 78.31 642 LEU A N 1
ATOM 4730 C CA . LEU A 1 642 ? -11.252 -15.824 53.338 1.00 78.31 642 LEU A CA 1
ATOM 4731 C C . LEU A 1 642 ? -10.941 -14.376 53.775 1.00 78.31 642 LEU A C 1
ATOM 4733 O O . LEU A 1 642 ? -9.860 -13.862 53.514 1.00 78.31 642 LEU A O 1
ATOM 4737 N N . LYS A 1 643 ? -11.827 -13.743 54.560 1.00 81.75 643 LYS A N 1
ATOM 4738 C CA . LYS A 1 643 ? -11.684 -12.354 55.063 1.00 81.75 643 LYS A CA 1
ATOM 4739 C C . LYS A 1 643 ? -10.445 -12.068 55.935 1.00 81.75 643 LYS A C 1
ATOM 4741 O O . LYS A 1 643 ? -10.255 -10.927 56.351 1.00 81.75 643 LYS A O 1
ATOM 4746 N N . LYS A 1 644 ? -9.664 -13.086 56.298 1.00 79.50 644 LYS A N 1
ATOM 4747 C CA . LYS A 1 644 ? -8.401 -12.988 57.052 1.00 79.50 644 LYS A CA 1
ATOM 4748 C C . LYS A 1 644 ? -7.181 -13.431 56.237 1.00 79.50 644 LYS A C 1
ATOM 4750 O O . LYS A 1 644 ? -6.066 -13.236 56.723 1.00 79.50 644 LYS A O 1
ATOM 4755 N N . LEU A 1 645 ? -7.418 -14.047 55.078 1.00 83.56 645 LEU A N 1
ATOM 4756 C CA . LEU A 1 645 ? -6.419 -14.646 54.196 1.00 83.56 645 LEU A CA 1
ATOM 4757 C C . LEU A 1 645 ? -6.101 -13.751 52.999 1.00 83.56 645 LEU A C 1
ATOM 4759 O O . LEU A 1 645 ? -4.951 -13.729 52.600 1.00 83.56 645 LEU A O 1
ATOM 4763 N N . VAL A 1 646 ? -7.065 -12.970 52.492 1.00 85.62 646 VAL A N 1
ATOM 4764 C CA . VAL A 1 646 ? -6.822 -11.938 51.463 1.00 85.62 646 VAL A CA 1
ATOM 4765 C C . VAL A 1 646 ? -5.595 -11.086 51.823 1.00 85.62 646 VAL A C 1
ATOM 4767 O O . VAL A 1 646 ? -5.507 -10.563 52.942 1.00 85.62 646 VAL A O 1
ATOM 4770 N N . GLY A 1 647 ? -4.658 -10.965 50.879 1.00 81.62 647 GLY A N 1
ATOM 4771 C CA . GLY A 1 647 ? -3.383 -10.267 51.044 1.00 81.62 647 GLY A CA 1
ATOM 4772 C C . GLY A 1 647 ? -2.395 -10.987 51.969 1.00 81.62 647 GLY A C 1
ATOM 4773 O O . GLY A 1 647 ? -1.697 -10.329 52.745 1.00 81.62 647 GLY A O 1
ATOM 4774 N N . ARG A 1 648 ? -2.376 -12.327 51.974 1.00 89.38 648 ARG A N 1
ATOM 4775 C CA . ARG A 1 648 ? -1.400 -13.138 52.723 1.00 89.38 648 ARG A CA 1
ATOM 4776 C C . ARG A 1 648 ? -0.620 -14.068 51.821 1.00 89.38 648 ARG A C 1
ATOM 4778 O O . ARG A 1 648 ? -1.184 -14.628 50.888 1.00 89.38 648 ARG A O 1
ATOM 4785 N N . ALA A 1 649 ? 0.654 -14.208 52.176 1.00 87.19 649 ALA A N 1
ATOM 4786 C CA . ALA A 1 649 ? 1.605 -15.062 51.498 1.00 87.19 649 ALA A CA 1
ATOM 4787 C C . ALA A 1 649 ? 1.273 -16.542 51.709 1.00 87.19 649 ALA A C 1
ATOM 4789 O O . ALA A 1 649 ? 0.845 -16.934 52.805 1.00 87.19 649 ALA A O 1
ATOM 4790 N N . VAL A 1 650 ? 1.508 -17.322 50.663 1.00 91.31 650 VAL A N 1
ATOM 4791 C CA . VAL A 1 650 ? 1.446 -18.784 50.638 1.00 91.31 650 VAL A CA 1
ATOM 4792 C C . VAL A 1 650 ? 2.875 -19.300 50.472 1.00 91.31 650 VAL A C 1
ATOM 4794 O O . VAL A 1 650 ? 3.640 -18.703 49.718 1.00 91.31 650 VAL A O 1
ATOM 4797 N N . ASP A 1 651 ? 3.268 -20.339 51.205 1.00 87.19 651 ASP A N 1
ATOM 4798 C CA . ASP A 1 651 ? 4.583 -20.968 51.029 1.00 87.19 651 ASP A CA 1
ATOM 4799 C C . ASP A 1 651 ? 4.563 -22.124 50.008 1.00 87.19 651 ASP A C 1
ATOM 4801 O O . ASP A 1 651 ? 3.514 -22.492 49.477 1.00 87.19 651 ASP A O 1
ATOM 4805 N N . GLU A 1 652 ? 5.743 -22.679 49.708 1.00 84.94 652 GLU A N 1
ATOM 4806 C CA . GLU A 1 652 ? 5.963 -23.749 48.714 1.00 84.94 652 GLU A CA 1
ATOM 4807 C C . GLU A 1 652 ? 5.102 -25.007 48.971 1.00 84.94 652 GLU A C 1
ATOM 4809 O O . GLU A 1 652 ? 4.746 -25.724 48.030 1.00 84.94 652 GLU A O 1
ATOM 4814 N N . ASP A 1 653 ? 4.746 -25.254 50.239 1.00 82.19 653 ASP A N 1
ATOM 4815 C CA . ASP A 1 653 ? 3.908 -26.368 50.703 1.00 82.19 653 ASP A CA 1
ATOM 4816 C C . ASP A 1 653 ? 2.393 -26.056 50.615 1.00 82.19 653 ASP A C 1
ATOM 4818 O O . ASP A 1 653 ? 1.574 -26.959 50.804 1.00 82.19 653 ASP A O 1
ATOM 4822 N N . GLY A 1 654 ? 2.004 -24.807 50.327 1.00 85.12 654 GLY A N 1
ATOM 4823 C CA . GLY A 1 654 ? 0.612 -24.345 50.244 1.00 85.12 654 GLY A CA 1
ATOM 4824 C C . GLY A 1 654 ? 0.057 -23.701 51.525 1.00 85.12 654 GLY A C 1
ATOM 4825 O O . GLY A 1 654 ? -1.130 -23.363 51.581 1.00 85.12 654 GLY A O 1
ATOM 4826 N N . ASP A 1 655 ? 0.861 -23.503 52.575 1.00 91.06 655 ASP A N 1
ATOM 4827 C CA . ASP A 1 655 ? 0.388 -22.940 53.843 1.00 91.06 655 ASP A CA 1
ATOM 4828 C C . ASP A 1 655 ? 0.297 -21.403 53.801 1.00 91.06 655 ASP A C 1
ATOM 4830 O O . ASP A 1 655 ? 1.234 -20.686 53.454 1.00 91.06 655 ASP A O 1
ATOM 4834 N N . ILE A 1 656 ? -0.855 -20.861 54.215 1.00 90.12 656 ILE A N 1
ATOM 4835 C CA . ILE A 1 656 ? -1.135 -19.419 54.195 1.00 90.12 656 ILE A CA 1
ATOM 4836 C C . ILE A 1 656 ? -0.733 -18.805 55.536 1.00 90.12 656 ILE A C 1
ATOM 4838 O O . ILE A 1 656 ? -1.335 -19.091 56.582 1.00 90.12 656 ILE A O 1
ATOM 4842 N N . LEU A 1 657 ? 0.258 -17.916 55.515 1.00 84.06 657 LEU A N 1
ATOM 4843 C CA . LEU A 1 657 ? 0.923 -17.416 56.717 1.00 84.06 657 LEU A CA 1
ATOM 4844 C C . LEU A 1 657 ? 0.374 -16.066 57.205 1.00 84.06 657 LEU A C 1
ATOM 4846 O O . LEU A 1 657 ? 0.027 -15.149 56.456 1.00 84.06 657 LEU A O 1
ATOM 4850 N N . ASP A 1 658 ? 0.312 -15.904 58.526 1.00 82.69 658 ASP A N 1
ATOM 4851 C CA . ASP A 1 658 ? 0.081 -14.609 59.153 1.00 82.69 658 ASP A CA 1
ATOM 4852 C C . ASP A 1 658 ? 1.370 -13.783 59.264 1.00 82.69 658 ASP A C 1
ATOM 4854 O O . ASP A 1 658 ? 2.482 -14.299 59.204 1.00 82.69 658 ASP A O 1
ATOM 4858 N N . LYS A 1 659 ? 1.231 -12.474 59.499 1.00 76.38 659 LYS A N 1
ATOM 4859 C CA . LYS A 1 659 ? 2.364 -11.540 59.663 1.00 76.38 659 LYS A CA 1
ATOM 4860 C C . LYS A 1 659 ? 3.300 -11.826 60.855 1.00 76.38 659 LYS A C 1
ATOM 4862 O O . LYS A 1 659 ? 4.177 -11.018 61.148 1.00 76.38 659 LYS A O 1
ATOM 4867 N N . ASN A 1 660 ? 3.068 -12.907 61.599 1.00 75.56 660 ASN A N 1
ATOM 4868 C CA . ASN A 1 660 ? 3.923 -13.414 62.668 1.00 75.56 660 ASN A CA 1
ATOM 4869 C C . ASN A 1 660 ? 4.503 -14.809 62.327 1.00 75.56 660 ASN A C 1
ATOM 4871 O O . ASN A 1 660 ? 5.075 -15.442 63.214 1.00 75.56 660 ASN A O 1
ATOM 4875 N N . GLY A 1 661 ? 4.336 -15.298 61.090 1.00 69.12 661 GLY A N 1
ATOM 4876 C CA . GLY A 1 661 ? 4.767 -16.626 60.641 1.00 69.12 661 GLY A CA 1
ATOM 4877 C C . GLY A 1 661 ? 3.908 -17.776 61.176 1.00 69.12 661 GLY A C 1
ATOM 4878 O O . GLY A 1 661 ? 4.422 -18.867 61.402 1.00 69.12 661 GLY A O 1
ATOM 4879 N N . THR A 1 662 ? 2.625 -17.535 61.471 1.00 78.25 662 THR A N 1
ATOM 4880 C CA . THR A 1 662 ? 1.693 -18.584 61.924 1.00 78.25 662 THR A CA 1
ATOM 4881 C C . THR A 1 662 ? 0.749 -18.981 60.795 1.00 78.25 662 THR A C 1
ATOM 4883 O O . THR A 1 662 ? 0.064 -18.115 60.260 1.00 78.25 662 THR A O 1
ATOM 4886 N N . ILE A 1 663 ? 0.658 -20.276 60.493 1.00 86.56 663 ILE A N 1
ATOM 4887 C CA . ILE A 1 663 ? -0.291 -20.832 59.517 1.00 86.56 663 ILE A CA 1
ATOM 4888 C C . ILE A 1 663 ? -1.730 -20.510 59.954 1.00 86.56 663 ILE A C 1
ATOM 4890 O O . ILE A 1 663 ? -2.121 -20.771 61.100 1.00 86.56 663 ILE A O 1
ATOM 4894 N N . ILE A 1 664 ? -2.507 -19.905 59.056 1.00 85.50 664 ILE A N 1
ATOM 4895 C CA . ILE A 1 664 ? -3.898 -19.470 59.282 1.00 85.50 664 ILE A CA 1
ATOM 4896 C C . ILE A 1 664 ? -4.883 -19.958 58.210 1.00 85.50 664 ILE A C 1
ATOM 4898 O O . ILE A 1 664 ? -6.092 -19.775 58.384 1.00 85.50 664 ILE A O 1
ATOM 4902 N N . GLY A 1 665 ? -4.380 -20.589 57.152 1.00 86.94 665 GLY A N 1
ATOM 4903 C CA . GLY A 1 665 ? -5.136 -21.283 56.116 1.00 86.94 665 GLY A CA 1
ATOM 4904 C C . GLY A 1 665 ? -4.209 -22.165 55.276 1.00 86.94 665 GLY A C 1
ATOM 4905 O O . GLY A 1 665 ? -3.009 -22.176 55.530 1.00 86.94 665 GLY A O 1
ATOM 4906 N N . HIS A 1 666 ? -4.766 -22.873 54.300 1.00 90.25 666 HIS A N 1
ATOM 4907 C CA . HIS A 1 666 ? -4.038 -23.725 53.355 1.00 90.25 666 HIS A CA 1
ATOM 4908 C C . HIS A 1 666 ? -4.669 -23.600 51.963 1.00 90.25 666 HIS A C 1
ATOM 4910 O O . HIS A 1 666 ? -5.888 -23.406 51.852 1.00 90.25 666 HIS A O 1
ATOM 4916 N N . ALA A 1 667 ? -3.852 -23.701 50.922 1.00 88.50 667 ALA A N 1
ATOM 4917 C CA . ALA A 1 667 ? -4.247 -23.618 49.526 1.00 88.50 667 ALA A CA 1
ATOM 4918 C C . ALA A 1 667 ? -3.657 -24.778 48.718 1.00 88.50 667 ALA A C 1
ATOM 4920 O O . ALA A 1 667 ? -2.538 -25.209 48.971 1.00 88.50 667 ALA A O 1
ATOM 4921 N N . GLU A 1 668 ? -4.415 -25.250 47.733 1.00 88.06 668 GLU A N 1
ATOM 4922 C CA . GLU A 1 668 ? -4.004 -26.306 46.800 1.00 88.06 668 GLU A CA 1
ATOM 4923 C C . GLU A 1 668 ? -3.851 -25.715 45.392 1.00 88.06 668 GLU A C 1
ATOM 4925 O O . GLU A 1 668 ? -4.471 -24.695 45.059 1.00 88.06 668 GLU A O 1
ATOM 4930 N N . ARG A 1 669 ? -3.004 -26.333 44.563 1.00 81.69 669 ARG A N 1
ATOM 4931 C CA . ARG A 1 669 ? -2.764 -25.889 43.182 1.00 81.69 669 ARG A CA 1
ATOM 4932 C C . ARG A 1 669 ? -4.039 -26.026 42.337 1.00 81.69 669 ARG A C 1
ATOM 4934 O O . ARG A 1 669 ? -4.734 -27.037 42.402 1.00 81.69 669 ARG A O 1
ATOM 4941 N N . TRP A 1 670 ? -4.358 -25.008 41.540 1.00 72.25 670 TRP A N 1
ATOM 4942 C CA . TRP A 1 670 ? -5.597 -24.955 40.761 1.00 72.25 670 TRP A CA 1
ATOM 4943 C C . TRP A 1 670 ? -5.398 -25.621 39.398 1.00 72.25 670 TRP A C 1
ATOM 4945 O O . TRP A 1 670 ? -4.901 -25.008 38.455 1.00 72.25 670 TRP A O 1
ATOM 4955 N N . GLU A 1 671 ? -5.809 -26.883 39.292 1.00 58.81 671 GLU A N 1
ATOM 4956 C CA . GLU A 1 671 ? -5.922 -27.586 38.013 1.00 58.81 671 GLU A CA 1
ATOM 4957 C C . GLU A 1 671 ? -7.349 -27.460 37.464 1.00 58.81 671 GLU A C 1
ATOM 4959 O O . GLU A 1 671 ? -8.332 -27.561 38.201 1.00 58.81 671 GLU A O 1
ATOM 4964 N N . GLN A 1 672 ? -7.473 -27.213 36.158 1.00 42.56 672 GLN A N 1
ATOM 4965 C CA . GLN A 1 672 ? -8.765 -27.035 35.498 1.00 42.56 672 GLN A CA 1
ATOM 4966 C C . GLN A 1 672 ? -9.547 -28.365 35.535 1.00 42.56 672 GLN A C 1
ATOM 4968 O O . GLN A 1 672 ? -9.089 -29.345 34.948 1.00 42.56 672 GLN A O 1
ATOM 4973 N N . PRO A 1 673 ? -10.709 -28.442 36.215 1.00 42.59 673 PRO A N 1
ATOM 4974 C CA . PRO A 1 673 ? -11.372 -29.721 36.440 1.00 42.59 673 PRO A CA 1
ATOM 4975 C C . PRO A 1 673 ? -11.975 -30.282 35.148 1.00 42.59 673 PRO A C 1
ATOM 4977 O O . PRO A 1 673 ? -12.851 -29.661 34.541 1.00 42.59 673 PRO A O 1
ATOM 4980 N N . GLU A 1 674 ? -11.563 -31.497 34.776 1.00 37.25 674 GLU A N 1
ATOM 4981 C CA . GLU A 1 674 ? -12.235 -32.296 33.748 1.00 37.25 674 GLU A CA 1
ATOM 4982 C C . GLU A 1 674 ? -13.714 -32.495 34.127 1.00 37.25 674 GLU A C 1
ATOM 4984 O O . GLU A 1 674 ? -14.050 -33.048 35.179 1.00 37.25 674 GLU A O 1
ATOM 4989 N N . ALA A 1 675 ? -14.623 -32.023 33.273 1.00 35.72 675 ALA A N 1
ATOM 4990 C CA . ALA A 1 675 ? -16.053 -32.052 33.552 1.00 35.72 675 ALA A CA 1
ATOM 4991 C C . ALA A 1 675 ? -16.668 -33.432 33.253 1.00 35.72 675 ALA A C 1
ATOM 4993 O O . ALA A 1 675 ? -16.828 -33.826 32.097 1.00 35.72 675 ALA A O 1
ATOM 4994 N N . GLU A 1 676 ? -17.110 -34.153 34.289 1.00 35.69 676 GLU A N 1
ATOM 4995 C CA . GLU A 1 676 ? -17.988 -35.310 34.089 1.00 35.69 676 GLU A CA 1
ATOM 4996 C C . GLU A 1 676 ? -19.401 -34.875 33.634 1.00 35.69 676 GLU A C 1
ATOM 4998 O O . GLU A 1 676 ? -20.135 -34.221 34.374 1.00 35.69 676 GLU A O 1
ATOM 5003 N N . GLN A 1 677 ? -19.813 -35.389 32.467 1.00 41.59 677 GLN A N 1
ATOM 5004 C CA . GLN A 1 677 ? -21.188 -35.461 31.927 1.00 41.59 677 GLN A CA 1
ATOM 5005 C C . GLN A 1 677 ? -21.825 -34.165 31.385 1.00 41.59 677 GLN A C 1
ATOM 5007 O O . GLN A 1 677 ? -22.687 -33.542 32.007 1.00 41.59 677 GLN A O 1
ATOM 5012 N N . GLU A 1 678 ? -21.521 -33.884 30.117 1.00 34.41 678 GLU A N 1
ATOM 5013 C CA . GLU A 1 678 ? -22.345 -33.061 29.223 1.00 34.41 678 GLU A CA 1
ATOM 5014 C C . GLU A 1 678 ? -23.656 -33.767 28.795 1.00 34.41 678 GLU A C 1
ATOM 5016 O O . GLU A 1 678 ? -23.735 -35.003 28.793 1.00 34.41 678 GLU A O 1
ATOM 5021 N N . PRO A 1 679 ? -24.702 -33.018 28.384 1.00 45.22 679 PRO A N 1
ATOM 5022 C CA . PRO A 1 679 ? -25.800 -33.571 27.590 1.00 45.22 679 PRO A CA 1
ATOM 5023 C C . PRO A 1 679 ? -25.309 -34.000 26.195 1.00 45.22 679 PRO A C 1
ATOM 5025 O O . PRO A 1 679 ? -24.354 -33.439 25.672 1.00 45.22 679 PRO A O 1
ATOM 5028 N N . GLU A 1 680 ? -25.981 -34.977 25.573 1.00 32.22 680 GLU A N 1
ATOM 5029 C CA . GLU A 1 680 ? -25.596 -35.511 24.256 1.00 32.22 680 GLU A CA 1
ATOM 5030 C C . GLU A 1 680 ? -25.444 -34.398 23.202 1.00 32.22 680 GLU A C 1
ATOM 5032 O O . GLU A 1 680 ? -26.436 -33.798 22.784 1.00 32.22 680 GLU A O 1
ATOM 5037 N N . ALA A 1 681 ? -24.213 -34.172 22.730 1.00 41.03 681 ALA A N 1
ATOM 5038 C CA . ALA A 1 681 ? -23.965 -33.383 21.532 1.00 41.03 681 ALA A CA 1
ATOM 5039 C C . ALA A 1 681 ? -24.748 -33.980 20.349 1.00 41.03 681 ALA A C 1
ATOM 5041 O O . ALA A 1 681 ? -24.739 -35.201 20.137 1.00 41.03 681 ALA A O 1
ATOM 5042 N N . GLU A 1 682 ? -25.419 -33.130 19.566 1.00 46.16 682 GLU A N 1
ATOM 5043 C CA . GLU A 1 682 ? -26.062 -33.575 18.330 1.00 46.16 682 GLU A CA 1
ATOM 5044 C C . GLU A 1 682 ? -24.982 -34.142 17.403 1.00 46.16 682 GLU A C 1
ATOM 5046 O O . GLU A 1 682 ? -24.074 -33.436 16.965 1.00 46.16 682 GLU A O 1
ATOM 5051 N N . LYS A 1 683 ? -25.049 -35.456 17.154 1.00 54.47 683 LYS A N 1
ATOM 5052 C CA . LYS A 1 683 ? -24.050 -36.159 16.343 1.00 54.47 683 LYS A CA 1
ATOM 5053 C C . LYS A 1 683 ? -23.956 -35.494 14.965 1.00 54.47 683 LYS A C 1
ATOM 5055 O O . LYS A 1 683 ? -25.010 -35.248 14.373 1.00 54.47 683 LYS A O 1
ATOM 5060 N N . PRO A 1 684 ? -22.744 -35.262 14.426 1.00 62.78 684 PRO A N 1
ATOM 5061 C CA . PRO A 1 684 ? -22.596 -34.712 13.083 1.00 62.78 684 PRO A CA 1
ATOM 5062 C C . PRO A 1 684 ? -23.356 -35.584 12.079 1.00 62.78 684 PRO A C 1
ATOM 5064 O O . PRO A 1 684 ? -23.288 -36.813 12.144 1.00 62.78 684 PRO A O 1
ATOM 5067 N N . ASP A 1 685 ? -24.102 -34.959 11.165 1.00 76.25 685 ASP A N 1
ATOM 5068 C CA . ASP A 1 685 ? -24.936 -35.688 10.209 1.00 76.25 685 ASP A CA 1
ATOM 5069 C C . ASP A 1 685 ? -24.075 -36.403 9.154 1.00 76.25 685 ASP A C 1
ATOM 5071 O O . ASP A 1 685 ? -23.673 -35.839 8.133 1.00 76.25 685 ASP A O 1
ATOM 5075 N N . LEU A 1 686 ? -23.805 -37.686 9.403 1.00 84.00 686 LEU A N 1
ATOM 5076 C CA . LEU A 1 686 ? -23.035 -38.553 8.512 1.00 84.00 686 LEU A CA 1
ATOM 5077 C C . LEU A 1 686 ? -23.827 -38.982 7.260 1.00 84.00 686 LEU A C 1
ATOM 5079 O O . LEU A 1 686 ? -23.281 -39.695 6.414 1.00 84.00 686 LEU A O 1
ATOM 5083 N N . SER A 1 687 ? -25.067 -38.508 7.062 1.00 85.25 687 SER A N 1
ATOM 5084 C CA . SER A 1 687 ? -25.885 -38.811 5.876 1.00 85.25 687 SER A CA 1
ATOM 5085 C C . SER A 1 687 ? -25.202 -38.458 4.549 1.00 85.25 687 SER A C 1
ATOM 5087 O O . SER A 1 687 ? -25.476 -39.100 3.536 1.00 85.25 687 SER A O 1
ATOM 5089 N N . ILE A 1 688 ? -24.281 -37.486 4.528 1.00 85.06 688 ILE A N 1
ATOM 5090 C CA . ILE A 1 688 ? -23.501 -37.137 3.325 1.00 85.06 688 ILE A CA 1
ATOM 5091 C C . ILE A 1 688 ? -22.517 -38.246 2.896 1.00 85.06 688 ILE A C 1
ATOM 5093 O O . ILE A 1 688 ? -22.192 -38.358 1.712 1.00 85.06 688 ILE A O 1
ATOM 5097 N N . LEU A 1 689 ? -22.092 -39.109 3.829 1.00 87.44 689 LEU A N 1
ATOM 5098 C CA . LEU A 1 689 ? -21.251 -40.281 3.557 1.00 87.44 689 LEU A CA 1
ATOM 5099 C C . LEU A 1 689 ? -22.063 -41.462 2.986 1.00 87.44 689 LEU A C 1
ATOM 5101 O O . LEU A 1 689 ? -21.488 -42.417 2.459 1.00 87.44 689 LEU A O 1
ATOM 5105 N N . ALA A 1 690 ? -23.399 -41.403 3.029 1.00 89.50 690 ALA A N 1
ATOM 5106 C CA . ALA A 1 690 ? -24.259 -42.513 2.639 1.00 89.50 690 ALA A CA 1
ATOM 5107 C C . ALA A 1 690 ? -24.086 -42.916 1.163 1.00 89.50 690 ALA A C 1
ATOM 5109 O O . ALA A 1 690 ? -24.319 -42.152 0.224 1.00 89.50 690 ALA A O 1
ATOM 5110 N N . GLY A 1 691 ? -23.710 -44.176 0.946 1.00 84.69 691 GLY A N 1
ATOM 5111 C CA . GLY A 1 691 ? -23.505 -44.772 -0.372 1.00 84.69 691 GLY A CA 1
ATOM 5112 C C . GLY A 1 691 ? -22.185 -44.397 -1.055 1.00 84.69 691 GLY A C 1
ATOM 5113 O O . GLY A 1 691 ? -21.905 -44.957 -2.125 1.00 84.69 691 GLY A O 1
ATOM 5114 N N . LYS A 1 692 ? -21.389 -43.507 -0.445 1.00 92.69 692 LYS A N 1
ATOM 5115 C CA . LYS A 1 692 ? -20.052 -43.091 -0.889 1.00 92.69 692 LYS A CA 1
ATOM 5116 C C . LYS A 1 692 ? -19.044 -44.218 -0.696 1.00 92.69 692 LYS A C 1
ATOM 5118 O O . LYS A 1 692 ? -19.302 -45.168 0.044 1.00 92.69 692 LYS A O 1
ATOM 5123 N N . LYS A 1 693 ? -17.914 -44.151 -1.401 1.00 91.75 693 LYS A N 1
ATOM 5124 C CA . LYS A 1 693 ? -16.916 -45.232 -1.428 1.00 91.75 693 LYS A CA 1
ATOM 5125 C C . LYS A 1 693 ? -15.627 -44.834 -0.735 1.00 91.75 693 LYS A C 1
ATOM 5127 O O . LYS A 1 693 ? -15.144 -43.723 -0.926 1.00 91.75 693 LYS A O 1
ATOM 5132 N N . LEU A 1 694 ? -15.039 -45.792 -0.026 1.00 91.44 694 LEU A N 1
ATOM 5133 C CA . LEU A 1 694 ? -13.685 -45.665 0.498 1.00 91.44 694 LEU A CA 1
ATOM 5134 C C . LEU A 1 694 ? -12.639 -45.829 -0.620 1.00 91.44 694 LEU A C 1
ATOM 5136 O O . LEU A 1 694 ? -12.755 -46.744 -1.439 1.00 91.44 694 LEU A O 1
ATOM 5140 N N . ASN A 1 695 ? -11.598 -45.000 -0.646 1.00 88.25 695 ASN A N 1
ATOM 5141 C CA . ASN A 1 695 ? -10.415 -45.188 -1.487 1.00 88.25 695 ASN A CA 1
ATOM 5142 C C . ASN A 1 695 ? -9.348 -46.059 -0.775 1.00 88.25 695 ASN A C 1
ATOM 5144 O O . ASN A 1 695 ? -9.533 -46.499 0.359 1.00 88.25 695 ASN A O 1
ATOM 5148 N N . LYS A 1 696 ? -8.210 -46.322 -1.434 1.00 88.19 696 LYS A N 1
ATOM 5149 C CA . LYS A 1 696 ? -7.111 -47.138 -0.867 1.00 88.19 696 LYS A CA 1
ATOM 5150 C C . LYS A 1 696 ? -6.327 -46.457 0.268 1.00 88.19 696 LYS A C 1
ATOM 5152 O O . LYS A 1 696 ? -5.606 -47.149 0.981 1.00 88.19 696 LYS A O 1
ATOM 5157 N N . GLN A 1 697 ? -6.444 -45.137 0.410 1.00 84.31 697 GLN A N 1
ATOM 5158 C CA . GLN A 1 697 ? -5.806 -44.336 1.463 1.00 84.31 697 GLN A CA 1
ATOM 5159 C C . GLN A 1 697 ? -6.682 -44.235 2.725 1.00 84.31 697 GLN A C 1
ATOM 5161 O O . GLN A 1 697 ? -6.225 -43.725 3.740 1.00 84.31 697 GLN A O 1
ATOM 5166 N N . GLY A 1 698 ? -7.922 -44.739 2.685 1.00 85.69 698 GLY A N 1
ATOM 5167 C CA . GLY A 1 698 ? -8.861 -44.652 3.804 1.00 85.69 698 GLY A CA 1
ATOM 5168 C C . GLY A 1 698 ? -9.771 -43.425 3.766 1.00 85.69 698 GLY A C 1
ATOM 5169 O O . GLY A 1 698 ? -10.398 -43.128 4.772 1.00 85.69 698 GLY A O 1
ATOM 5170 N N . ASN A 1 699 ? -9.899 -42.738 2.630 1.00 92.12 699 ASN A N 1
ATOM 5171 C CA . ASN A 1 699 ? -10.778 -41.574 2.487 1.00 92.12 699 ASN A CA 1
ATOM 5172 C C . ASN A 1 699 ? -12.100 -41.944 1.801 1.00 92.12 699 ASN A C 1
ATOM 5174 O O . ASN A 1 699 ? -12.120 -42.719 0.845 1.00 92.12 699 ASN A O 1
ATOM 5178 N N . VAL A 1 700 ? -13.206 -41.377 2.275 1.00 90.88 700 VAL A N 1
ATOM 5179 C CA . VAL A 1 700 ? -14.548 -41.489 1.692 1.00 90.88 700 VAL A CA 1
ATOM 5180 C C . VAL A 1 700 ? -14.711 -40.399 0.639 1.00 90.88 700 VAL A C 1
ATOM 5182 O O . VAL A 1 700 ? -14.670 -39.213 0.960 1.00 90.88 700 VAL A O 1
ATOM 5185 N N . ILE A 1 701 ? -14.888 -40.803 -0.616 1.00 89.25 701 ILE A N 1
ATOM 5186 C CA . ILE A 1 701 ? -14.886 -39.893 -1.766 1.00 89.25 701 ILE A CA 1
ATOM 5187 C C . ILE A 1 701 ? -16.311 -39.446 -2.121 1.00 89.25 701 ILE A C 1
ATOM 5189 O O . ILE A 1 701 ? -17.217 -40.282 -2.229 1.00 89.25 701 ILE A O 1
ATOM 5193 N N . GLY A 1 702 ? -16.492 -38.133 -2.289 1.00 84.81 702 GLY A N 1
ATOM 5194 C CA . GLY A 1 702 ? -17.725 -37.474 -2.721 1.00 84.81 702 GLY A CA 1
ATOM 5195 C C . GLY A 1 702 ? -18.071 -37.717 -4.194 1.00 84.81 702 GLY A C 1
ATOM 5196 O O . GLY A 1 702 ? -17.348 -38.396 -4.921 1.00 84.81 702 GLY A O 1
ATOM 5197 N N . ASP A 1 703 ? -19.207 -37.176 -4.650 1.00 82.19 703 ASP A N 1
ATOM 5198 C CA . ASP A 1 703 ? -19.613 -37.289 -6.069 1.00 82.19 703 ASP A CA 1
ATOM 5199 C C . ASP A 1 703 ? -18.774 -36.385 -6.996 1.00 82.19 703 ASP A C 1
ATOM 5201 O O . ASP A 1 703 ? -18.754 -36.583 -8.207 1.00 82.19 703 ASP A O 1
ATOM 5205 N N . ASP A 1 704 ? -18.088 -35.411 -6.402 1.00 74.00 704 ASP A N 1
ATOM 5206 C CA . ASP A 1 704 ? -17.143 -34.450 -6.972 1.00 74.00 704 ASP A CA 1
ATOM 5207 C C . ASP A 1 704 ? -15.690 -34.963 -7.006 1.00 74.00 704 ASP A C 1
ATOM 5209 O O . ASP A 1 704 ? -14.813 -34.282 -7.528 1.00 74.00 704 ASP A O 1
ATOM 5213 N N . GLY A 1 705 ? -15.422 -36.156 -6.461 1.00 74.88 705 GLY A N 1
ATOM 5214 C CA . GLY A 1 705 ? -14.071 -36.714 -6.337 1.00 74.88 705 GLY A CA 1
ATOM 5215 C C . GLY A 1 705 ? -13.306 -36.263 -5.087 1.00 74.88 705 GLY A C 1
ATOM 5216 O O . GLY A 1 705 ? -12.214 -36.771 -4.837 1.00 74.88 705 GLY A O 1
ATOM 5217 N N . ILE A 1 706 ? -13.877 -35.381 -4.263 1.00 82.62 706 ILE A N 1
ATOM 5218 C CA . ILE A 1 706 ? -13.199 -34.798 -3.099 1.00 82.62 706 ILE A CA 1
ATOM 5219 C C . ILE A 1 706 ? -13.336 -35.727 -1.875 1.00 82.62 706 ILE A C 1
ATOM 5221 O O . ILE A 1 706 ? -14.406 -36.306 -1.652 1.00 82.62 706 ILE A O 1
ATOM 5225 N N . PRO A 1 707 ? -12.293 -35.894 -1.038 1.00 88.81 707 PRO A N 1
ATOM 5226 C CA . PRO A 1 707 ? -12.418 -36.518 0.278 1.00 88.81 707 PRO A CA 1
ATOM 5227 C C . PRO A 1 707 ? -13.402 -35.756 1.181 1.00 88.81 707 PRO A C 1
ATOM 5229 O O . PRO A 1 707 ? -13.144 -34.629 1.593 1.00 88.81 707 PRO A O 1
ATOM 5232 N N . ILE A 1 708 ? -14.529 -36.385 1.521 1.00 89.94 708 ILE A N 1
ATOM 5233 C CA . ILE A 1 708 ? -15.559 -35.823 2.420 1.00 89.94 708 ILE A CA 1
ATOM 5234 C C . ILE A 1 708 ? -15.656 -36.564 3.760 1.00 89.94 708 ILE A C 1
ATOM 5236 O O . ILE A 1 708 ? -16.354 -36.115 4.667 1.00 89.94 708 ILE A O 1
ATOM 5240 N N . GLY A 1 709 ? -14.941 -37.679 3.906 1.00 90.69 709 GLY A N 1
ATOM 5241 C CA . GLY A 1 709 ? -14.819 -38.434 5.150 1.00 90.69 709 GLY A CA 1
ATOM 5242 C C . GLY A 1 709 ? -13.529 -39.247 5.207 1.00 90.69 709 GLY A C 1
ATOM 5243 O O . GLY A 1 709 ? -12.861 -39.422 4.187 1.00 90.69 709 GLY A O 1
ATOM 5244 N N . ARG A 1 710 ? -13.186 -39.770 6.384 1.00 92.56 710 ARG A N 1
ATOM 5245 C CA . ARG A 1 710 ? -11.966 -40.552 6.643 1.00 92.56 710 ARG A CA 1
ATOM 5246 C C . ARG A 1 710 ? -12.287 -41.788 7.478 1.00 92.56 710 ARG A C 1
ATOM 5248 O O . ARG A 1 710 ? -13.147 -41.741 8.346 1.00 92.56 710 ARG A O 1
ATOM 5255 N N . LEU A 1 711 ? -11.619 -42.907 7.214 1.00 93.12 711 LEU A N 1
ATOM 5256 C CA . LEU A 1 711 ? -11.711 -44.138 7.995 1.00 93.12 711 LEU A CA 1
ATOM 5257 C C . LEU A 1 711 ? -11.009 -43.965 9.348 1.00 93.12 711 LEU A C 1
ATOM 5259 O O . LEU A 1 711 ? -9.799 -43.747 9.387 1.00 93.12 711 LEU A O 1
ATOM 5263 N N . VAL A 1 712 ? -11.765 -44.133 10.430 1.00 90.88 712 VAL A N 1
ATOM 5264 C CA . VAL A 1 712 ? -11.265 -44.126 11.816 1.00 90.88 712 VAL A CA 1
ATOM 5265 C C . VAL A 1 712 ? -11.060 -45.535 12.370 1.00 90.88 712 VAL A C 1
ATOM 5267 O O . VAL A 1 712 ? -10.228 -45.745 13.245 1.00 90.88 712 VAL A O 1
ATOM 5270 N N . GLU A 1 713 ? -11.791 -46.525 11.850 1.00 87.56 713 GLU A N 1
ATOM 5271 C CA . GLU A 1 713 ? -11.717 -47.911 12.317 1.00 87.56 713 GLU A CA 1
ATOM 5272 C C . GLU A 1 713 ? -11.799 -48.884 11.136 1.00 87.56 713 GLU A C 1
ATOM 5274 O O . GLU A 1 713 ? -12.643 -48.725 10.253 1.00 87.56 713 GLU A O 1
ATOM 5279 N N . GLY A 1 714 ? -10.951 -49.916 11.137 1.00 85.19 714 GLY A N 1
ATOM 5280 C CA . GLY A 1 714 ? -10.852 -50.918 10.071 1.00 85.19 714 GLY A CA 1
ATOM 5281 C C . GLY A 1 714 ? -9.628 -50.730 9.162 1.00 85.19 714 GLY A C 1
ATOM 5282 O O . GLY A 1 714 ? -8.878 -49.765 9.280 1.00 85.19 714 GLY A O 1
ATOM 5283 N N . ASN A 1 715 ? -9.392 -51.677 8.249 1.00 86.50 715 ASN A N 1
ATOM 5284 C CA . ASN A 1 715 ? -8.215 -51.663 7.373 1.00 86.50 715 ASN A CA 1
ATOM 5285 C C . ASN A 1 715 ? -8.532 -51.024 6.010 1.00 86.50 715 ASN A C 1
ATOM 5287 O O . ASN A 1 715 ? -9.215 -51.624 5.177 1.00 86.50 715 ASN A O 1
ATOM 5291 N N . ALA A 1 716 ? -7.975 -49.840 5.742 1.00 85.81 716 ALA A N 1
ATOM 5292 C CA . ALA A 1 716 ? -8.195 -49.090 4.502 1.00 85.81 716 ALA A CA 1
ATOM 5293 C C . ALA A 1 716 ? -7.957 -49.905 3.214 1.00 85.81 716 ALA A C 1
ATOM 5295 O O . ALA A 1 716 ? -8.707 -49.760 2.250 1.00 85.81 716 ALA A O 1
ATOM 5296 N N . LYS A 1 717 ? -6.972 -50.816 3.194 1.00 85.25 717 LYS A N 1
ATOM 5297 C CA . LYS A 1 717 ? -6.666 -51.643 2.010 1.00 85.25 717 LYS A CA 1
ATOM 5298 C C . LYS A 1 717 ? -7.702 -52.746 1.764 1.00 85.25 717 LYS A C 1
ATOM 5300 O O . LYS A 1 717 ? -7.907 -53.132 0.617 1.00 85.25 717 LYS A O 1
ATOM 5305 N N . GLU A 1 718 ? -8.361 -53.236 2.813 1.00 84.88 718 GLU A N 1
ATOM 5306 C CA . GLU A 1 718 ? -9.385 -54.296 2.746 1.00 84.88 718 GLU A CA 1
ATOM 5307 C C . GLU A 1 718 ? -10.808 -53.738 2.571 1.00 84.88 718 GLU A C 1
ATOM 5309 O O . GLU A 1 718 ? -11.714 -54.436 2.108 1.00 84.88 718 GLU A O 1
ATOM 5314 N N . LEU A 1 719 ? -11.005 -52.470 2.939 1.00 86.50 719 LEU A N 1
ATOM 5315 C CA . LEU A 1 719 ? -12.276 -51.753 2.840 1.00 86.50 719 LEU A CA 1
ATOM 5316 C C . LEU A 1 719 ? -12.363 -50.841 1.605 1.00 86.50 719 LEU A C 1
ATOM 5318 O O . LEU A 1 719 ? -13.447 -50.354 1.285 1.00 86.50 719 LEU A O 1
ATOM 5322 N N . ALA A 1 720 ? -11.261 -50.645 0.875 1.00 86.56 720 ALA A N 1
ATOM 5323 C CA . ALA A 1 720 ? -11.231 -49.895 -0.377 1.00 86.56 720 ALA A CA 1
ATOM 5324 C C . ALA A 1 720 ? -12.301 -50.391 -1.371 1.00 86.56 720 ALA A C 1
ATOM 5326 O O . ALA A 1 720 ? -12.413 -51.578 -1.678 1.00 86.56 720 ALA A O 1
ATOM 5327 N N . GLY A 1 721 ? -13.097 -49.461 -1.895 1.00 83.44 721 GLY A N 1
ATOM 5328 C CA . GLY A 1 721 ? -14.209 -49.716 -2.808 1.00 83.44 721 GLY A CA 1
ATOM 5329 C C . GLY A 1 721 ? -15.524 -50.128 -2.135 1.00 83.44 721 GLY A C 1
ATOM 5330 O O . GLY A 1 721 ? -16.558 -50.112 -2.815 1.00 83.44 721 GLY A O 1
ATOM 5331 N N . LYS A 1 722 ? -15.530 -50.450 -0.831 1.00 89.50 722 LYS A N 1
ATOM 5332 C CA . LYS A 1 722 ? -16.771 -50.672 -0.073 1.00 89.50 722 LYS A CA 1
ATOM 5333 C C . LYS A 1 722 ? -17.517 -49.358 0.146 1.00 89.50 722 LYS A C 1
ATOM 5335 O O . LYS A 1 722 ? -16.937 -48.273 0.082 1.00 89.50 722 LYS A O 1
ATOM 5340 N N . LYS A 1 723 ? -18.827 -49.478 0.373 1.00 91.25 723 LYS A N 1
ATOM 5341 C CA . LYS A 1 723 ? -19.709 -48.343 0.640 1.00 91.25 723 LYS A CA 1
ATOM 5342 C C . LYS A 1 723 ? -19.832 -48.074 2.133 1.00 91.25 723 LYS A C 1
ATOM 5344 O O . LYS A 1 723 ? -19.953 -49.019 2.910 1.00 91.25 723 LYS A O 1
ATOM 5349 N N . VAL A 1 724 ? -19.868 -46.794 2.473 1.00 92.25 724 VAL A N 1
ATOM 5350 C CA . VAL A 1 724 ? -20.250 -46.283 3.792 1.00 92.25 724 VAL A CA 1
ATOM 5351 C C . VAL A 1 724 ? -21.771 -46.073 3.815 1.00 92.25 724 VAL A C 1
ATOM 5353 O O . VAL A 1 724 ? -22.371 -45.794 2.771 1.00 92.25 724 VAL A O 1
ATOM 5356 N N . ASP A 1 725 ? -22.422 -46.248 4.960 1.00 89.06 725 ASP A N 1
ATOM 5357 C CA . ASP A 1 725 ? -23.829 -45.886 5.162 1.00 89.06 725 ASP A CA 1
ATOM 5358 C C . ASP A 1 725 ? -24.001 -44.477 5.771 1.00 89.06 725 ASP A C 1
ATOM 5360 O O . ASP A 1 725 ? -23.044 -43.716 5.896 1.00 89.06 725 ASP A O 1
ATOM 5364 N N . GLY A 1 726 ? -25.242 -44.100 6.098 1.00 83.44 726 GLY A N 1
ATOM 5365 C CA . GLY A 1 726 ? -25.555 -42.794 6.695 1.00 83.44 726 GLY A CA 1
ATOM 5366 C C . GLY A 1 726 ? -25.194 -42.654 8.179 1.00 83.44 726 GLY A C 1
ATOM 5367 O O . GLY A 1 726 ? -25.385 -41.580 8.733 1.00 83.44 726 GLY A O 1
ATOM 5368 N N . GLU A 1 727 ? -24.678 -43.706 8.821 1.00 86.38 727 GLU A N 1
ATOM 5369 C CA . GLU A 1 727 ? -24.122 -43.673 10.180 1.00 86.38 727 GLU A CA 1
ATOM 5370 C C . GLU A 1 727 ? -22.583 -43.790 10.162 1.00 86.38 727 GLU A C 1
ATOM 5372 O O . GLU A 1 727 ? -21.968 -44.070 11.193 1.00 86.38 727 GLU A O 1
ATOM 5377 N N . GLY A 1 728 ? -21.949 -43.618 8.995 1.00 86.50 728 GLY A N 1
ATOM 5378 C CA . GLY A 1 728 ? -20.500 -43.744 8.833 1.00 86.50 728 GLY A CA 1
ATOM 5379 C C . GLY A 1 728 ? -19.981 -45.187 8.859 1.00 86.50 728 GLY A C 1
ATOM 5380 O O . GLY A 1 728 ? -18.774 -45.392 8.937 1.00 86.50 728 GLY A O 1
ATOM 5381 N N . GLN A 1 729 ? -20.839 -46.209 8.808 1.00 92.50 729 GLN A N 1
ATOM 5382 C CA . GLN A 1 729 ? -20.438 -47.611 8.971 1.00 92.50 729 GLN A CA 1
ATOM 5383 C C . GLN A 1 729 ? -20.211 -48.308 7.622 1.00 92.50 729 GLN A C 1
ATOM 5385 O O . GLN A 1 729 ? -20.956 -48.124 6.658 1.00 92.50 729 GLN A O 1
ATOM 5390 N N . ILE A 1 730 ? -19.173 -49.146 7.558 1.00 90.25 730 ILE A N 1
ATOM 5391 C CA . ILE A 1 730 ? -18.871 -50.024 6.422 1.00 90.25 730 ILE A CA 1
ATOM 5392 C C . ILE A 1 730 ? -19.205 -51.459 6.816 1.00 90.25 730 ILE A C 1
ATOM 5394 O O . ILE A 1 730 ? -18.677 -51.979 7.800 1.00 90.25 730 ILE A O 1
ATOM 5398 N N . TRP A 1 731 ? -20.028 -52.120 6.006 1.00 88.50 731 TRP A N 1
ATOM 5399 C CA . TRP A 1 731 ? -20.510 -53.477 6.257 1.00 88.50 731 TRP A CA 1
ATOM 5400 C C . TRP A 1 731 ? -19.834 -54.511 5.342 1.00 88.50 731 TRP A C 1
ATOM 5402 O O . TRP A 1 731 ? -19.369 -54.193 4.242 1.00 88.50 731 TRP A O 1
ATOM 5412 N N . ASP A 1 732 ? -19.753 -55.761 5.798 1.00 86.19 732 ASP A N 1
ATOM 5413 C CA . ASP A 1 732 ? -19.440 -56.917 4.952 1.00 86.19 732 ASP A CA 1
ATOM 5414 C C . ASP A 1 732 ? -20.705 -57.561 4.348 1.00 86.19 732 ASP A C 1
ATOM 5416 O O . ASP A 1 732 ? -21.836 -57.183 4.657 1.00 86.19 732 ASP A O 1
ATOM 5420 N N . ASP A 1 733 ? -20.508 -58.551 3.472 1.00 83.81 733 ASP A N 1
ATOM 5421 C CA . ASP A 1 733 ? -21.602 -59.292 2.826 1.00 83.81 733 ASP A CA 1
ATOM 5422 C C . ASP A 1 733 ? -22.385 -60.201 3.803 1.00 83.81 733 ASP A C 1
ATOM 5424 O O . ASP A 1 733 ? -23.419 -60.763 3.431 1.00 83.81 733 ASP A O 1
ATOM 5428 N N . GLU A 1 734 ? -21.907 -60.367 5.043 1.00 82.19 734 GLU A N 1
ATOM 5429 C CA . GLU A 1 734 ? -22.545 -61.162 6.102 1.00 82.19 734 GLU A CA 1
ATOM 5430 C C . GLU A 1 734 ? -23.369 -60.298 7.081 1.00 82.19 734 GLU A C 1
ATOM 5432 O O . GLU A 1 734 ? -24.195 -60.835 7.825 1.00 82.19 734 GLU A O 1
ATOM 5437 N N . GLY A 1 735 ? -23.220 -58.970 7.029 1.00 79.31 735 GLY A N 1
ATOM 5438 C CA . GLY A 1 735 ? -23.942 -58.006 7.860 1.00 79.31 735 GLY A CA 1
ATOM 5439 C C . GLY A 1 735 ? -23.212 -57.598 9.143 1.00 79.31 735 GLY A C 1
ATOM 5440 O O . GLY A 1 735 ? -23.870 -57.189 10.100 1.00 79.31 735 GLY A O 1
ATOM 5441 N N . HIS A 1 736 ? -21.882 -57.690 9.186 1.00 84.75 736 HIS A N 1
ATOM 5442 C CA . HIS A 1 736 ? -21.059 -57.153 10.273 1.00 84.75 736 HIS A CA 1
ATOM 5443 C C . HIS A 1 736 ? -20.447 -55.800 9.892 1.00 84.75 736 HIS A C 1
ATOM 5445 O O . HIS A 1 736 ? -20.039 -55.595 8.747 1.00 84.75 736 HIS A O 1
ATOM 5451 N N . VAL A 1 737 ? -20.328 -54.895 10.868 1.00 90.19 737 VAL A N 1
ATOM 5452 C CA . VAL A 1 737 ? -19.543 -53.662 10.720 1.00 90.19 737 VAL A CA 1
ATOM 5453 C C . VAL A 1 737 ? -18.065 -54.039 10.700 1.00 90.19 737 VAL A C 1
ATOM 5455 O O . VAL A 1 737 ? -17.551 -54.601 11.666 1.00 90.19 737 VAL A O 1
ATOM 5458 N N . VAL A 1 738 ? -17.396 -53.735 9.594 1.00 89.69 738 VAL A N 1
ATOM 5459 C CA . VAL A 1 738 ? -15.971 -54.012 9.355 1.00 89.69 738 VAL A CA 1
ATOM 5460 C C . VAL A 1 738 ? -15.121 -52.744 9.274 1.00 89.69 738 VAL A C 1
ATOM 5462 O O . VAL A 1 738 ? -13.898 -52.843 9.217 1.00 89.69 738 VAL A O 1
ATOM 5465 N N . GLY A 1 739 ? -15.747 -51.566 9.306 1.00 88.31 739 GLY A N 1
ATOM 5466 C CA . GLY A 1 739 ? -15.064 -50.298 9.541 1.00 88.31 739 GLY A CA 1
ATOM 5467 C C . GLY A 1 739 ? -16.018 -49.142 9.835 1.00 88.31 739 GLY A C 1
ATOM 5468 O O . GLY A 1 739 ? -17.230 -49.268 9.645 1.00 88.31 739 GLY A O 1
ATOM 5469 N N . ARG A 1 740 ? -15.462 -48.020 10.296 1.00 92.06 740 ARG A N 1
ATOM 5470 C CA . ARG A 1 740 ? -16.176 -46.765 10.573 1.00 92.06 740 ARG A CA 1
ATOM 5471 C C . ARG A 1 740 ? -15.433 -45.574 9.982 1.00 92.06 740 ARG A C 1
ATOM 5473 O O . ARG A 1 740 ? -14.202 -45.551 9.978 1.00 92.06 740 ARG A O 1
ATOM 5480 N N . CYS A 1 741 ? -16.194 -44.591 9.522 1.00 90.88 741 CYS A N 1
ATOM 5481 C CA . CYS A 1 741 ? -15.720 -43.352 8.931 1.00 90.88 741 CYS A CA 1
ATOM 5482 C C . CYS A 1 741 ? -16.302 -42.134 9.652 1.00 90.88 741 CYS A C 1
ATOM 5484 O O . CYS A 1 741 ? -17.487 -42.114 9.980 1.00 90.88 741 CYS A O 1
ATOM 5486 N N . GLU A 1 742 ? -15.477 -41.108 9.819 1.00 91.75 742 GLU A N 1
ATOM 5487 C CA . GLU A 1 742 ? -15.872 -39.763 10.234 1.00 91.75 742 GLU A CA 1
ATOM 5488 C C . GLU A 1 742 ? -15.962 -38.820 9.024 1.00 91.75 742 GLU A C 1
ATOM 5490 O O . GLU A 1 742 ? -15.591 -39.182 7.903 1.00 91.75 742 GLU A O 1
ATOM 5495 N N . LEU A 1 743 ? -16.476 -37.611 9.243 1.00 90.00 743 LEU A N 1
ATOM 5496 C CA . LEU A 1 743 ? -16.639 -36.572 8.227 1.00 90.00 743 LEU A CA 1
ATOM 5497 C C . LEU A 1 743 ? -15.444 -35.612 8.268 1.00 90.00 743 LEU A C 1
ATOM 5499 O O . LEU A 1 743 ? -15.109 -35.115 9.337 1.00 90.00 743 LEU A O 1
ATOM 5503 N N . ILE A 1 744 ? -14.837 -35.315 7.114 1.00 87.50 744 ILE A N 1
ATOM 5504 C CA . ILE A 1 744 ? -13.745 -34.332 7.027 1.00 87.50 744 ILE A CA 1
ATOM 5505 C C . ILE A 1 744 ? -14.365 -32.920 7.054 1.00 87.50 744 ILE A C 1
ATOM 5507 O O . ILE A 1 744 ? -15.227 -32.637 6.196 1.00 87.50 744 ILE A O 1
ATOM 5511 N N . PRO A 1 745 ? -13.974 -32.044 8.006 1.00 82.25 745 PRO A N 1
ATOM 5512 C CA . PRO A 1 745 ? -14.426 -30.653 8.089 1.00 82.25 745 PRO A CA 1
ATOM 5513 C C . PRO A 1 745 ? -14.247 -29.904 6.767 1.00 82.25 745 PRO A C 1
ATOM 5515 O O . PRO A 1 745 ? -13.305 -30.160 6.026 1.00 82.25 745 PRO A O 1
ATOM 5518 N N . ALA A 1 746 ? -15.160 -28.989 6.429 1.00 75.88 746 ALA A N 1
ATOM 5519 C CA . ALA A 1 746 ? -15.191 -28.373 5.096 1.00 75.88 746 ALA A CA 1
ATOM 5520 C C . ALA A 1 746 ? -13.912 -27.583 4.743 1.00 75.88 746 ALA A C 1
ATOM 5522 O O . ALA A 1 746 ? -13.529 -27.544 3.579 1.00 75.88 746 ALA A O 1
ATOM 5523 N N . ASN A 1 747 ? -13.249 -27.012 5.748 1.00 66.25 747 ASN A N 1
ATOM 5524 C CA . ASN A 1 747 ? -11.960 -26.318 5.678 1.00 66.25 747 ASN A CA 1
ATOM 5525 C C . ASN A 1 747 ? -10.746 -27.258 5.518 1.00 66.25 747 ASN A C 1
ATOM 5527 O O . ASN A 1 747 ? -9.691 -26.805 5.094 1.00 66.25 747 ASN A O 1
ATOM 5531 N N . GLU A 1 748 ? -10.885 -28.547 5.834 1.00 72.75 748 GLU A N 1
ATOM 5532 C CA . GLU A 1 748 ? -9.816 -29.560 5.749 1.00 72.75 748 GLU A CA 1
ATOM 5533 C C . GLU A 1 748 ? -9.912 -30.426 4.480 1.00 72.75 748 GLU A C 1
ATOM 5535 O O . GLU A 1 748 ? -9.107 -31.333 4.254 1.00 72.75 748 GLU A O 1
ATOM 5540 N N . ARG A 1 749 ? -10.908 -30.170 3.622 1.00 78.81 749 ARG A N 1
ATOM 5541 C CA . ARG A 1 749 ? -11.083 -30.901 2.362 1.00 78.81 749 ARG A CA 1
ATOM 5542 C C . ARG A 1 749 ? -10.050 -30.432 1.353 1.00 78.81 749 ARG A C 1
ATOM 5544 O O . ARG A 1 749 ? -10.191 -29.380 0.737 1.00 78.81 749 ARG A O 1
ATOM 5551 N N . VAL A 1 750 ? -9.015 -31.248 1.186 1.00 63.81 750 VAL A N 1
ATOM 5552 C CA . VAL A 1 750 ? -7.896 -30.979 0.282 1.00 63.81 750 VAL A CA 1
ATOM 5553 C C . VAL A 1 750 ? -8.385 -30.880 -1.166 1.00 63.81 750 VAL A C 1
ATOM 5555 O O . VAL A 1 750 ? -8.611 -31.888 -1.837 1.00 63.81 750 VAL A O 1
ATOM 5558 N N . HIS A 1 751 ? -8.483 -29.651 -1.667 1.00 57.44 751 HIS A N 1
ATOM 5559 C CA . HIS A 1 751 ? -8.526 -29.352 -3.094 1.00 57.44 751 HIS A CA 1
ATOM 5560 C C . HIS A 1 751 ? -7.095 -29.411 -3.664 1.00 57.44 751 HIS A C 1
ATOM 5562 O O . HIS A 1 751 ? -6.516 -28.374 -3.977 1.00 57.44 751 HIS A O 1
ATOM 5568 N N . LYS A 1 752 ? -6.498 -30.611 -3.792 1.00 52.53 752 LYS A N 1
ATOM 5569 C CA . LYS A 1 752 ? -5.275 -30.752 -4.605 1.00 52.53 752 LYS A CA 1
ATOM 5570 C C . LYS A 1 752 ? -5.715 -30.721 -6.066 1.00 52.53 752 LYS A C 1
ATOM 5572 O O . LYS A 1 752 ? -6.228 -31.713 -6.577 1.00 52.53 752 LYS A O 1
ATOM 5577 N N . THR A 1 753 ? -5.545 -29.574 -6.719 1.00 52.44 753 THR A N 1
ATOM 5578 C CA . THR A 1 753 ? -5.438 -29.546 -8.180 1.00 52.44 753 THR A CA 1
ATOM 5579 C C . THR A 1 753 ? -4.233 -30.410 -8.526 1.00 52.44 753 THR A C 1
ATOM 5581 O O . THR A 1 753 ? -3.143 -30.162 -8.015 1.00 52.44 753 THR A O 1
ATOM 5584 N N . GLU A 1 754 ? -4.444 -31.475 -9.293 1.00 59.44 754 GLU A N 1
ATOM 5585 C CA . GLU A 1 754 ? -3.369 -32.385 -9.687 1.00 59.44 754 GLU A CA 1
ATOM 5586 C C . GLU A 1 754 ? -2.304 -31.602 -10.477 1.00 59.44 754 GLU A C 1
ATOM 5588 O O . GLU A 1 754 ? -2.648 -30.813 -11.362 1.00 59.44 754 GLU A O 1
ATOM 5593 N N . GLY A 1 755 ? -1.030 -31.770 -10.104 1.00 66.94 755 GLY A N 1
ATOM 5594 C CA . GLY A 1 755 ? 0.093 -31.084 -10.742 1.00 66.94 755 GLY A CA 1
ATOM 5595 C C . GLY A 1 755 ? 0.235 -31.468 -12.223 1.00 66.94 755 GLY A C 1
ATOM 5596 O O . GLY A 1 755 ? -0.287 -32.507 -12.640 1.00 66.94 755 GLY A O 1
ATOM 5597 N N . PRO A 1 756 ? 0.929 -30.656 -13.042 1.00 78.56 756 PRO A N 1
ATOM 5598 C CA . PRO A 1 756 ? 1.024 -30.848 -14.493 1.00 78.56 756 PRO A CA 1
ATOM 5599 C C . PRO A 1 756 ? 1.551 -32.224 -14.937 1.00 78.56 756 PRO A C 1
ATOM 5601 O O . PRO A 1 756 ? 1.285 -32.631 -16.068 1.00 78.56 756 PRO A O 1
ATOM 5604 N N . PHE A 1 757 ? 2.262 -32.945 -14.066 1.00 85.25 757 PHE A N 1
ATOM 5605 C CA . PHE A 1 757 ? 2.810 -34.279 -14.324 1.00 85.25 757 PHE A CA 1
ATOM 5606 C C . PHE A 1 757 ? 2.190 -35.389 -13.457 1.00 85.25 757 PHE A C 1
ATOM 5608 O O . PHE A 1 757 ? 2.659 -36.531 -13.468 1.00 85.25 757 PHE A O 1
ATOM 5615 N N . ALA A 1 758 ? 1.130 -35.085 -12.706 1.00 78.19 758 ALA A N 1
ATOM 5616 C CA . ALA A 1 758 ? 0.485 -36.032 -11.807 1.00 78.19 758 ALA A CA 1
ATOM 5617 C C . ALA A 1 758 ? 0.028 -37.315 -12.528 1.00 78.19 758 ALA A C 1
ATOM 5619 O O . ALA A 1 758 ? -0.612 -37.289 -13.580 1.00 78.19 758 ALA A O 1
ATOM 5620 N N . GLY A 1 759 ? 0.347 -38.466 -11.932 1.00 75.62 759 GLY A N 1
ATOM 5621 C CA . GLY A 1 759 ? 0.016 -39.784 -12.482 1.00 75.62 759 GLY A CA 1
ATOM 5622 C C . GLY A 1 759 ? 0.994 -40.326 -13.533 1.00 75.62 759 GLY A C 1
ATOM 5623 O O . GLY A 1 759 ? 0.781 -41.442 -14.011 1.00 75.62 759 GLY A O 1
ATOM 5624 N N . LEU A 1 760 ? 2.065 -39.596 -13.868 1.00 81.88 760 LEU A N 1
ATOM 5625 C CA . LEU A 1 760 ? 3.169 -40.098 -14.689 1.00 81.88 760 LEU A CA 1
ATOM 5626 C C . LEU A 1 760 ? 4.323 -40.578 -13.793 1.00 81.88 760 LEU A C 1
ATOM 5628 O O . LEU A 1 760 ? 4.834 -39.834 -12.961 1.00 81.88 760 LEU A O 1
ATOM 5632 N N . GLU A 1 761 ? 4.753 -41.829 -13.966 1.00 80.88 761 GLU A N 1
ATOM 5633 C CA . GLU A 1 761 ? 5.836 -42.437 -13.180 1.00 80.88 761 GLU A CA 1
ATOM 5634 C C . GLU A 1 761 ? 7.156 -42.499 -13.979 1.00 80.88 761 GLU A C 1
ATOM 5636 O O . GLU A 1 761 ? 7.174 -42.614 -15.207 1.00 80.88 761 GLU A O 1
ATOM 5641 N N . GLY A 1 762 ? 8.293 -42.433 -13.275 1.00 82.94 762 GLY A N 1
ATOM 5642 C CA . GLY A 1 762 ? 9.623 -42.603 -13.880 1.00 82.94 762 GLY A CA 1
ATOM 5643 C C . GLY A 1 762 ? 10.124 -41.426 -14.729 1.00 82.94 762 GLY A C 1
ATOM 5644 O O . GLY A 1 762 ? 11.064 -41.604 -15.510 1.00 82.94 762 GLY A O 1
ATOM 5645 N N . LEU A 1 763 ? 9.516 -40.245 -14.572 1.00 92.50 763 LEU A N 1
ATOM 5646 C CA . LEU A 1 763 ? 9.874 -39.019 -15.283 1.00 92.50 763 LEU A CA 1
ATOM 5647 C C . LEU A 1 763 ? 11.349 -38.667 -15.109 1.00 92.50 763 LEU A C 1
ATOM 5649 O O . LEU A 1 763 ? 11.853 -38.530 -13.992 1.00 92.50 763 LEU A O 1
ATOM 5653 N N . ARG A 1 764 ? 12.038 -38.479 -16.233 1.00 91.44 764 ARG A N 1
ATOM 5654 C CA . ARG A 1 764 ? 13.446 -38.090 -16.264 1.00 91.44 764 ARG A CA 1
ATOM 5655 C C . ARG A 1 764 ? 13.728 -37.115 -17.392 1.00 91.44 764 ARG A C 1
ATOM 5657 O O . ARG A 1 764 ? 13.224 -37.250 -18.507 1.00 91.44 764 ARG A O 1
ATOM 5664 N N . VAL A 1 765 ? 14.639 -36.189 -17.145 1.00 92.88 765 VAL A N 1
ATOM 5665 C CA . VAL A 1 765 ? 15.149 -35.299 -18.184 1.00 92.88 765 VAL A CA 1
ATOM 5666 C C . VAL A 1 765 ? 16.062 -36.066 -19.141 1.00 92.88 765 VAL A C 1
ATOM 5668 O O . VAL A 1 765 ? 16.972 -36.790 -18.726 1.00 92.88 765 VAL A O 1
ATOM 5671 N N . VAL A 1 766 ? 15.879 -35.867 -20.441 1.00 90.88 766 VAL A N 1
ATOM 5672 C CA . VAL A 1 766 ? 16.681 -36.481 -21.503 1.00 90.88 766 VAL A CA 1
ATOM 5673 C C . VAL A 1 766 ? 17.451 -35.450 -22.323 1.00 90.88 766 VAL A C 1
ATOM 5675 O O . VAL A 1 766 ? 17.421 -34.243 -22.077 1.00 90.88 766 VAL A O 1
ATOM 5678 N N . LYS A 1 767 ? 18.227 -35.937 -23.295 1.00 81.62 767 LYS A N 1
ATOM 5679 C CA . LYS A 1 767 ? 18.957 -35.063 -24.216 1.00 81.62 767 LYS A CA 1
ATOM 5680 C C . LYS A 1 767 ? 17.980 -34.198 -25.008 1.00 81.62 767 LYS A C 1
ATOM 5682 O O . LYS A 1 767 ? 16.849 -34.591 -25.264 1.00 81.62 767 LYS A O 1
ATOM 5687 N N . ASP A 1 768 ? 18.472 -33.029 -25.397 1.00 79.25 768 ASP A N 1
ATOM 5688 C CA . ASP A 1 768 ? 17.735 -31.998 -26.132 1.00 79.25 768 ASP A CA 1
ATOM 5689 C C . ASP A 1 768 ? 16.643 -31.271 -25.316 1.00 79.25 768 ASP A C 1
ATOM 5691 O O . ASP A 1 768 ? 15.908 -30.468 -25.879 1.00 79.25 768 ASP A O 1
ATOM 5695 N N . GLY A 1 769 ? 16.604 -31.457 -23.987 1.00 84.12 769 GLY A N 1
ATOM 5696 C CA . GLY A 1 769 ? 15.809 -30.626 -23.069 1.00 84.12 769 GLY A CA 1
ATOM 5697 C C . GLY A 1 769 ? 14.364 -31.082 -22.852 1.00 84.12 769 GLY A C 1
ATOM 5698 O O . GLY A 1 769 ? 13.532 -30.280 -22.440 1.00 84.12 769 GLY A O 1
ATOM 5699 N N . PHE A 1 770 ? 14.062 -32.349 -23.129 1.00 93.00 770 PHE A N 1
ATOM 5700 C CA . PHE A 1 770 ? 12.741 -32.949 -22.914 1.00 93.00 770 PHE A CA 1
ATOM 5701 C C . PHE A 1 770 ? 12.699 -33.787 -21.632 1.00 93.00 770 PHE A C 1
ATOM 5703 O O . PHE A 1 770 ? 13.741 -34.198 -21.123 1.00 93.00 770 PHE A O 1
ATOM 5710 N N . VAL A 1 771 ? 11.494 -34.066 -21.143 1.00 93.00 771 VAL A N 1
ATOM 5711 C CA . VAL A 1 771 ? 11.202 -35.029 -20.076 1.00 93.00 771 VAL A CA 1
ATOM 5712 C C . VAL A 1 771 ? 10.555 -36.256 -20.714 1.00 93.00 771 VAL A C 1
ATOM 5714 O O . VAL A 1 771 ? 9.583 -36.125 -21.462 1.00 93.00 771 VAL A O 1
ATOM 5717 N N . GLU A 1 772 ? 11.111 -37.435 -20.439 1.00 93.12 772 GLU A N 1
ATOM 5718 C CA . GLU A 1 772 ? 10.559 -38.731 -20.844 1.00 93.12 772 GLU A CA 1
ATOM 5719 C C . GLU A 1 772 ? 10.061 -39.520 -19.627 1.00 93.12 772 GLU A C 1
ATOM 5721 O O . GLU A 1 772 ? 10.701 -39.496 -18.574 1.00 93.12 772 GLU A O 1
ATOM 5726 N N . ASP A 1 773 ? 8.965 -40.259 -19.796 1.00 90.19 773 ASP A N 1
ATOM 5727 C CA . ASP A 1 773 ? 8.464 -41.252 -18.833 1.00 90.19 773 ASP A CA 1
ATOM 5728 C C . ASP A 1 773 ? 9.277 -42.573 -18.861 1.00 90.19 773 ASP A C 1
ATOM 5730 O O . ASP A 1 773 ? 10.279 -42.704 -19.583 1.00 90.19 773 ASP A O 1
ATOM 5734 N N . GLU A 1 774 ? 8.877 -43.579 -18.067 1.00 85.44 774 GLU A N 1
ATOM 5735 C CA . GLU A 1 774 ? 9.525 -44.906 -18.069 1.00 85.44 774 GLU A CA 1
ATOM 5736 C C . GLU A 1 774 ? 9.471 -45.600 -19.450 1.00 85.44 774 GLU A C 1
ATOM 5738 O O . GLU A 1 774 ? 10.448 -46.242 -19.851 1.00 85.44 774 GLU A O 1
ATOM 5743 N N . ASP A 1 775 ? 8.384 -45.421 -20.208 1.00 82.12 775 ASP A N 1
ATOM 5744 C CA . ASP A 1 775 ? 8.187 -45.999 -21.545 1.00 82.12 775 ASP A CA 1
ATOM 5745 C C . ASP A 1 775 ? 8.988 -45.271 -22.652 1.00 82.12 775 ASP A C 1
ATOM 5747 O O . ASP A 1 775 ? 9.206 -45.825 -23.737 1.00 82.12 775 ASP A O 1
ATOM 5751 N N . GLY A 1 776 ? 9.499 -44.066 -22.374 1.00 80.12 776 GLY A N 1
ATOM 5752 C CA . GLY A 1 776 ? 10.275 -43.237 -23.299 1.00 80.12 776 GLY A CA 1
ATOM 5753 C C . GLY A 1 776 ? 9.436 -42.275 -24.146 1.00 80.12 776 GLY A C 1
ATOM 5754 O O . GLY A 1 776 ? 9.931 -41.774 -25.158 1.00 80.12 776 GLY A O 1
ATOM 5755 N N . ASN A 1 777 ? 8.184 -42.017 -23.764 1.00 86.88 777 ASN A N 1
ATOM 5756 C CA . ASN A 1 777 ? 7.345 -41.000 -24.391 1.00 86.88 777 ASN A CA 1
ATOM 5757 C C . ASN A 1 777 ? 7.764 -39.617 -23.888 1.00 86.88 777 ASN A C 1
ATOM 5759 O O . ASN A 1 777 ? 8.026 -39.437 -22.700 1.00 86.88 777 ASN A O 1
ATOM 5763 N N . ARG A 1 778 ? 7.802 -38.622 -24.778 1.00 91.06 778 ARG A N 1
ATOM 5764 C CA . ARG A 1 778 ? 8.052 -37.229 -24.391 1.00 91.06 778 ARG A CA 1
ATOM 5765 C C . ARG A 1 778 ? 6.773 -36.638 -23.826 1.00 91.06 778 ARG A C 1
ATOM 5767 O O . ARG A 1 778 ? 5.801 -36.502 -24.555 1.00 91.06 778 ARG A O 1
ATOM 5774 N N . VAL A 1 779 ? 6.812 -36.298 -22.545 1.00 89.62 779 VAL A N 1
ATOM 5775 C CA . VAL A 1 779 ? 5.660 -35.793 -21.784 1.00 89.62 779 VAL A CA 1
ATOM 5776 C C . VAL A 1 779 ? 5.878 -34.373 -21.269 1.00 89.62 779 VAL A C 1
ATOM 5778 O O . VAL A 1 779 ? 4.922 -33.700 -20.905 1.00 89.62 779 VAL A O 1
ATOM 5781 N N . GLY A 1 780 ? 7.122 -33.887 -21.277 1.00 90.69 780 GLY A N 1
ATOM 5782 C CA . GLY A 1 780 ? 7.456 -32.530 -20.855 1.00 90.69 780 GLY A CA 1
ATOM 5783 C C . GLY A 1 780 ? 8.671 -31.944 -21.562 1.00 90.69 780 GLY A C 1
ATOM 5784 O O . GLY A 1 780 ? 9.389 -32.624 -22.302 1.00 90.69 780 GLY A O 1
ATOM 5785 N N . ARG A 1 781 ? 8.927 -30.665 -21.302 1.00 93.50 781 ARG A N 1
ATOM 5786 C CA . ARG A 1 781 ? 10.112 -29.926 -21.737 1.00 93.50 781 ARG A CA 1
ATOM 5787 C C . ARG A 1 781 ? 10.610 -29.059 -20.590 1.00 93.50 781 ARG A C 1
ATOM 5789 O O . ARG A 1 781 ? 9.819 -28.389 -19.940 1.00 93.50 781 ARG A O 1
ATOM 5796 N N . ILE A 1 782 ? 11.924 -29.038 -20.383 1.00 91.38 782 ILE A N 1
ATOM 5797 C CA . ILE A 1 782 ? 12.564 -28.118 -19.440 1.00 91.38 782 ILE A CA 1
ATOM 5798 C C . ILE A 1 782 ? 12.242 -26.682 -19.866 1.00 91.38 782 ILE A C 1
ATOM 5800 O O . ILE A 1 782 ? 12.452 -26.323 -21.031 1.00 91.38 782 ILE A O 1
ATOM 5804 N N . VAL A 1 783 ? 11.771 -25.874 -18.922 1.00 90.44 783 VAL A N 1
ATOM 5805 C CA . VAL A 1 783 ? 11.602 -24.425 -19.088 1.00 90.44 783 VAL A CA 1
ATOM 5806 C C . VAL A 1 783 ? 12.588 -23.633 -18.239 1.00 90.44 783 VAL A C 1
ATOM 5808 O O . VAL A 1 783 ? 13.010 -22.566 -18.676 1.00 90.44 783 VAL A O 1
ATOM 5811 N N . ASP A 1 784 ? 13.038 -24.196 -17.115 1.00 84.06 784 ASP A N 1
ATOM 5812 C CA . ASP A 1 784 ? 14.054 -23.600 -16.250 1.00 84.06 784 ASP A CA 1
ATOM 5813 C C . ASP A 1 784 ? 15.216 -24.564 -15.941 1.00 84.06 784 ASP A C 1
ATOM 5815 O O . ASP A 1 784 ? 15.050 -25.779 -15.821 1.00 84.06 784 ASP A O 1
ATOM 5819 N N . GLY A 1 785 ? 16.415 -24.001 -15.802 1.00 82.00 785 GLY A N 1
ATOM 5820 C CA . GLY A 1 785 ? 17.648 -24.712 -15.494 1.00 82.00 785 GLY A CA 1
ATOM 5821 C C . GLY A 1 785 ? 18.405 -25.272 -16.710 1.00 82.00 785 GLY A C 1
ATOM 5822 O O . GLY A 1 785 ? 17.943 -25.355 -17.852 1.00 82.00 785 GLY A O 1
ATOM 5823 N N . ASN A 1 786 ? 19.671 -25.640 -16.490 1.00 83.88 786 ASN A N 1
ATOM 5824 C CA . ASN A 1 786 ? 20.595 -25.948 -17.585 1.00 83.88 786 ASN A CA 1
ATOM 5825 C C . ASN A 1 786 ? 20.357 -27.346 -18.181 1.00 83.88 786 ASN A C 1
ATOM 5827 O O . ASN A 1 786 ? 20.902 -28.340 -17.698 1.00 83.88 786 ASN A O 1
ATOM 5831 N N . ALA A 1 787 ? 19.660 -27.404 -19.317 1.00 79.81 787 ALA A N 1
ATOM 5832 C CA . ALA A 1 787 ? 19.309 -28.632 -20.039 1.00 79.81 787 ALA A CA 1
ATOM 5833 C C . ALA A 1 787 ? 20.450 -29.641 -20.305 1.00 79.81 787 ALA A C 1
ATOM 5835 O O . ALA A 1 787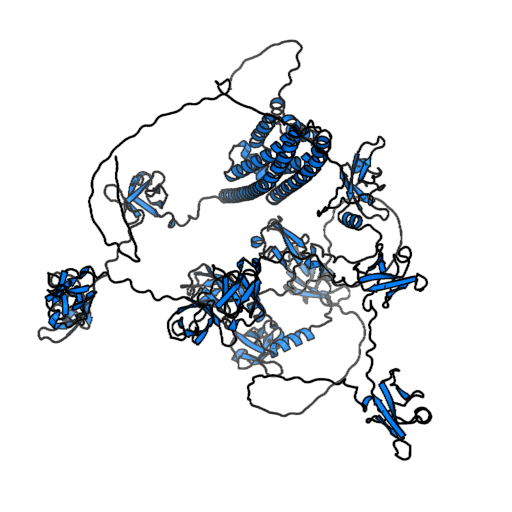 ? 20.169 -30.803 -20.580 1.00 79.81 787 ALA A O 1
ATOM 5836 N N . LYS A 1 788 ? 21.736 -29.255 -20.234 1.00 83.94 788 LYS A N 1
ATOM 5837 C CA . LYS A 1 788 ? 22.875 -30.197 -20.326 1.00 83.94 788 LYS A CA 1
ATOM 5838 C C . LYS A 1 788 ? 23.293 -30.790 -18.978 1.00 83.94 788 LYS A C 1
ATOM 5840 O O . LYS A 1 788 ? 23.836 -31.892 -18.967 1.00 83.94 788 LYS A O 1
ATOM 5845 N N . ARG A 1 789 ? 23.094 -30.059 -17.876 1.00 84.44 789 ARG A N 1
ATOM 5846 C CA . ARG A 1 789 ? 23.370 -30.501 -16.494 1.00 84.44 789 ARG A CA 1
ATOM 5847 C C . ARG A 1 789 ? 22.215 -31.323 -15.920 1.00 84.44 789 ARG A C 1
ATOM 5849 O O . ARG A 1 789 ? 22.465 -32.199 -15.104 1.00 84.44 789 ARG A O 1
ATOM 5856 N N . LEU A 1 790 ? 20.991 -31.059 -16.379 1.00 88.38 790 LEU A N 1
ATOM 5857 C CA . LEU A 1 790 ? 19.772 -31.715 -15.903 1.00 88.38 790 LEU A CA 1
ATOM 5858 C C . LEU A 1 790 ? 19.527 -33.105 -16.512 1.00 88.38 790 LEU A C 1
ATOM 5860 O O . LEU A 1 790 ? 18.752 -33.870 -15.957 1.00 88.38 790 LEU A O 1
ATOM 5864 N N . VAL A 1 791 ? 20.196 -33.475 -17.614 1.00 90.50 791 VAL A N 1
ATOM 5865 C CA . VAL A 1 791 ? 20.014 -34.792 -18.263 1.00 90.50 791 VAL A CA 1
ATOM 5866 C C . VAL A 1 791 ? 20.245 -35.943 -17.278 1.00 90.50 791 VAL A C 1
ATOM 5868 O O . VAL A 1 791 ? 21.364 -36.161 -16.812 1.00 90.50 791 VAL A O 1
ATOM 5871 N N . GLY A 1 792 ? 19.202 -36.740 -17.049 1.00 86.31 792 GLY A N 1
ATOM 5872 C CA . GLY A 1 792 ? 19.193 -37.883 -16.141 1.00 86.31 792 GLY A CA 1
ATOM 5873 C C . GLY A 1 792 ? 18.756 -37.571 -14.707 1.00 86.31 792 GLY A C 1
ATOM 5874 O O . GLY A 1 792 ? 18.822 -38.477 -13.879 1.00 86.31 792 GLY A O 1
ATOM 5875 N N . LEU A 1 793 ? 18.334 -36.337 -14.411 1.00 92.44 793 LEU A N 1
ATOM 5876 C CA . LEU A 1 793 ? 17.611 -36.000 -13.183 1.00 92.44 793 LEU A CA 1
ATOM 5877 C C . LEU A 1 793 ? 16.127 -36.365 -13.303 1.00 92.44 793 LEU A C 1
ATOM 5879 O O . LEU A 1 793 ? 15.596 -36.436 -14.417 1.00 92.44 793 LEU A O 1
ATOM 5883 N N . SER A 1 794 ? 15.493 -36.620 -12.160 1.00 90.94 794 SER A N 1
ATOM 5884 C CA . SER A 1 794 ? 14.068 -36.953 -12.072 1.00 90.94 794 SER A CA 1
ATOM 5885 C C . SER A 1 794 ? 13.213 -35.689 -12.124 1.00 90.94 794 SER A C 1
ATOM 5887 O O . SER A 1 794 ? 13.704 -34.616 -11.786 1.00 90.94 794 SER A O 1
ATOM 5889 N N . VAL A 1 795 ? 11.946 -35.826 -12.511 1.00 94.44 795 VAL A N 1
ATOM 5890 C CA . VAL A 1 795 ? 10.934 -34.759 -12.406 1.00 94.44 795 VAL A CA 1
ATOM 5891 C C . VAL A 1 795 ? 9.799 -35.250 -11.508 1.00 94.44 795 VAL A C 1
ATOM 5893 O O . VAL A 1 795 ? 9.479 -36.440 -11.555 1.00 94.44 795 VAL A O 1
ATOM 5896 N N . ASP A 1 796 ? 9.242 -34.387 -10.664 1.00 90.56 796 ASP A N 1
ATOM 5897 C CA . ASP A 1 796 ? 8.125 -34.730 -9.773 1.00 90.56 796 ASP A CA 1
ATOM 5898 C C . ASP A 1 796 ? 6.734 -34.409 -10.365 1.00 90.56 796 ASP A C 1
ATOM 5900 O O . ASP A 1 796 ? 6.604 -34.126 -11.557 1.00 90.56 796 ASP A O 1
ATOM 5904 N N . GLU A 1 797 ? 5.675 -34.535 -9.551 1.00 87.75 797 GLU A N 1
ATOM 5905 C CA . GLU A 1 797 ? 4.277 -34.310 -9.970 1.00 87.75 797 GLU A CA 1
ATOM 5906 C C . GLU A 1 797 ? 3.992 -32.854 -10.374 1.00 87.75 797 GLU A C 1
ATOM 5908 O O . GLU A 1 797 ? 3.099 -32.606 -11.191 1.00 87.75 797 GLU A O 1
ATOM 5913 N N . ASP A 1 798 ? 4.727 -31.909 -9.784 1.00 87.19 798 ASP A N 1
ATOM 5914 C CA . ASP A 1 798 ? 4.486 -30.473 -9.903 1.00 87.19 798 ASP A CA 1
ATOM 5915 C C . ASP A 1 798 ? 5.364 -29.836 -11.002 1.00 87.19 798 ASP A C 1
ATOM 5917 O O . ASP A 1 798 ? 5.039 -28.760 -11.502 1.00 87.19 798 ASP A O 1
ATOM 5921 N N . GLY A 1 799 ? 6.395 -30.554 -11.468 1.00 87.81 799 GLY A N 1
ATOM 5922 C CA . GLY A 1 799 ? 7.252 -30.194 -12.605 1.00 87.81 799 GLY A CA 1
ATOM 5923 C C . GLY A 1 799 ? 8.708 -29.918 -12.229 1.00 87.81 799 GLY A C 1
ATOM 5924 O O . GLY A 1 799 ? 9.520 -29.612 -13.108 1.00 87.81 799 GLY A O 1
ATOM 5925 N N . ASP A 1 800 ? 9.072 -30.058 -10.954 1.00 93.44 800 ASP A N 1
ATOM 5926 C CA . ASP A 1 800 ? 10.402 -29.720 -10.464 1.00 93.44 800 ASP A CA 1
ATOM 5927 C C . ASP A 1 800 ? 11.415 -30.831 -10.751 1.00 93.44 800 ASP A C 1
ATOM 5929 O O . ASP A 1 800 ? 11.196 -32.026 -10.536 1.00 93.44 800 ASP A O 1
ATOM 5933 N N . ILE A 1 801 ? 12.571 -30.419 -11.270 1.00 94.06 801 ILE A N 1
ATOM 5934 C CA . ILE A 1 801 ? 13.652 -31.298 -11.703 1.00 94.06 801 ILE A CA 1
ATOM 5935 C C . ILE A 1 801 ? 14.618 -31.480 -10.534 1.00 94.06 801 ILE A C 1
ATOM 5937 O O . ILE A 1 801 ? 15.480 -30.631 -10.291 1.00 94.06 801 ILE A O 1
ATOM 5941 N N . ILE A 1 802 ? 14.499 -32.595 -9.819 1.00 89.75 802 ILE A N 1
ATOM 5942 C CA . ILE A 1 802 ? 15.208 -32.839 -8.558 1.00 89.75 802 ILE A CA 1
ATOM 5943 C C . ILE A 1 802 ? 16.474 -33.692 -8.712 1.00 89.75 802 ILE A C 1
ATOM 5945 O O . ILE A 1 802 ? 16.565 -34.618 -9.528 1.00 89.75 802 ILE A O 1
ATOM 5949 N N . ASP A 1 803 ? 17.482 -33.393 -7.889 1.00 87.06 803 ASP A N 1
ATOM 5950 C CA . ASP A 1 803 ? 18.664 -34.239 -7.739 1.00 87.06 803 ASP A CA 1
ATOM 5951 C C . ASP A 1 803 ? 18.423 -35.455 -6.820 1.00 87.06 803 ASP A C 1
ATOM 5953 O O . ASP A 1 803 ? 17.351 -35.660 -6.255 1.00 87.06 803 ASP A O 1
ATOM 5957 N N . LYS A 1 804 ? 19.449 -36.302 -6.667 1.00 79.00 804 LYS A N 1
ATOM 5958 C CA . LYS A 1 804 ? 19.378 -37.539 -5.862 1.00 79.00 804 LYS A CA 1
ATOM 5959 C C . LYS A 1 804 ? 19.168 -37.316 -4.361 1.00 79.00 804 LYS A C 1
ATOM 5961 O O . LYS A 1 804 ? 18.978 -38.295 -3.646 1.00 79.00 804 LYS A O 1
ATOM 5966 N N . TYR A 1 805 ? 19.266 -36.076 -3.899 1.00 77.12 805 TYR A N 1
ATOM 5967 C CA . TYR A 1 805 ? 19.073 -35.667 -2.514 1.00 77.12 805 TYR A CA 1
ATOM 5968 C C . TYR A 1 805 ? 17.772 -34.864 -2.338 1.00 77.12 805 TYR A C 1
ATOM 5970 O O . TYR A 1 805 ? 17.503 -34.399 -1.237 1.00 77.12 805 TYR A O 1
ATOM 5978 N N . GLY A 1 806 ? 16.963 -34.722 -3.397 1.00 73.25 806 GLY A N 1
ATOM 5979 C CA . GLY A 1 806 ? 15.682 -34.013 -3.376 1.00 73.25 806 GLY A CA 1
ATOM 5980 C C . GLY A 1 806 ? 15.776 -32.505 -3.616 1.00 73.25 806 GLY A C 1
ATOM 5981 O O . GLY A 1 806 ? 14.763 -31.825 -3.518 1.00 73.25 806 GLY A O 1
ATOM 5982 N N . ASN A 1 807 ? 16.953 -31.959 -3.947 1.00 80.88 807 ASN A N 1
ATOM 5983 C CA . ASN A 1 807 ? 17.069 -30.524 -4.225 1.00 80.88 807 ASN A CA 1
ATOM 5984 C C . ASN A 1 807 ? 16.596 -30.212 -5.648 1.00 80.88 807 ASN A C 1
ATOM 5986 O O . ASN A 1 807 ? 17.096 -30.827 -6.596 1.00 80.88 807 ASN A O 1
ATOM 5990 N N . VAL A 1 808 ? 15.743 -29.200 -5.808 1.00 90.25 808 VAL A N 1
ATOM 5991 C CA . VAL A 1 808 ? 15.344 -28.661 -7.118 1.00 90.25 808 VAL A CA 1
ATOM 5992 C C . VAL A 1 808 ? 16.569 -28.099 -7.860 1.00 90.25 808 VAL A C 1
ATOM 5994 O O . VAL A 1 808 ? 17.454 -27.478 -7.263 1.00 90.25 808 VAL A O 1
ATOM 5997 N N . LYS A 1 809 ? 16.662 -28.375 -9.167 1.00 88.00 809 LYS A N 1
ATOM 5998 C CA . LYS A 1 809 ? 17.736 -27.927 -10.080 1.00 88.00 809 LYS A CA 1
ATOM 5999 C C . LYS A 1 809 ? 17.219 -27.230 -11.347 1.00 88.00 809 LYS A C 1
ATOM 6001 O O . LYS A 1 809 ? 18.035 -26.783 -12.155 1.00 88.00 809 LYS A O 1
ATOM 6006 N N . GLY A 1 810 ? 15.906 -27.172 -11.530 1.00 88.56 810 GLY A N 1
ATOM 6007 C CA . GLY A 1 810 ? 15.207 -26.549 -12.652 1.00 88.56 810 GLY A CA 1
ATOM 6008 C C . GLY A 1 810 ? 13.743 -26.986 -12.668 1.00 88.56 810 GLY A C 1
ATOM 6009 O O . GLY A 1 810 ? 13.339 -27.773 -11.814 1.00 88.56 810 GLY A O 1
ATOM 6010 N N . HIS A 1 811 ? 12.982 -26.540 -13.662 1.00 93.44 811 HIS A N 1
ATOM 6011 C CA . HIS A 1 811 ? 11.550 -26.822 -13.799 1.00 93.44 811 HIS A CA 1
ATOM 6012 C C . HIS A 1 811 ? 11.202 -27.239 -15.236 1.00 93.44 811 HIS A C 1
ATOM 6014 O O . HIS A 1 811 ? 11.849 -26.814 -16.205 1.00 93.44 811 HIS A O 1
ATOM 6020 N N . ALA A 1 812 ? 10.182 -28.077 -15.392 1.00 92.44 812 ALA A N 1
ATOM 6021 C CA . ALA A 1 812 ? 9.658 -28.542 -16.670 1.00 92.44 812 ALA A CA 1
ATOM 6022 C C . ALA A 1 812 ? 8.150 -28.292 -16.783 1.00 92.44 812 ALA A C 1
ATOM 6024 O O . ALA A 1 812 ? 7.430 -28.355 -15.799 1.00 92.44 812 ALA A O 1
ATOM 6025 N N . GLU A 1 813 ? 7.672 -28.082 -18.008 1.00 92.19 813 GLU A N 1
ATOM 6026 C CA . GLU A 1 813 ? 6.246 -27.971 -18.342 1.00 92.19 813 GLU A CA 1
ATOM 6027 C C . GLU A 1 813 ? 5.811 -29.130 -19.254 1.00 92.19 813 GLU A C 1
ATOM 6029 O O . GLU A 1 813 ? 6.654 -29.668 -19.988 1.00 92.19 813 GLU A O 1
ATOM 6034 N N . PRO A 1 814 ? 4.519 -29.515 -19.269 1.00 89.31 814 PRO A N 1
ATOM 6035 C CA . PRO A 1 814 ? 3.995 -30.524 -20.184 1.00 89.31 814 PRO A CA 1
ATOM 6036 C C . PRO A 1 814 ? 4.271 -30.205 -21.657 1.00 89.31 814 PRO A C 1
ATOM 6038 O O . PRO A 1 814 ? 4.253 -29.051 -22.088 1.00 89.31 814 PRO A O 1
ATOM 6041 N N . TYR A 1 815 ? 4.510 -31.246 -22.450 1.00 84.56 815 TYR A N 1
ATOM 6042 C CA . TYR A 1 815 ? 4.791 -31.131 -23.878 1.00 84.56 815 TYR A CA 1
ATOM 6043 C C . TYR A 1 815 ? 3.925 -32.105 -24.672 1.00 84.56 815 TYR A C 1
ATOM 6045 O O . TYR A 1 815 ? 4.142 -33.314 -24.624 1.00 84.56 815 TYR A O 1
ATOM 6053 N N . GLU A 1 816 ? 2.980 -31.565 -25.440 1.00 71.00 816 GLU A N 1
ATOM 6054 C CA . GLU A 1 816 ? 2.227 -32.313 -26.447 1.00 71.00 816 GLU A CA 1
ATOM 6055 C C . GLU A 1 816 ? 2.912 -32.189 -27.818 1.00 71.00 816 GLU A C 1
ATOM 6057 O O . GLU A 1 816 ? 3.290 -31.100 -28.259 1.00 71.00 816 GLU A O 1
ATOM 6062 N N . GLU A 1 817 ? 3.073 -33.315 -28.514 1.00 58.06 817 GLU A N 1
ATOM 6063 C CA . GLU A 1 817 ? 3.516 -33.345 -29.909 1.00 58.06 817 GLU A CA 1
ATOM 6064 C C . GLU A 1 817 ? 2.282 -33.132 -30.806 1.00 58.06 817 GLU A C 1
ATOM 6066 O O . GLU A 1 817 ? 1.349 -33.931 -30.760 1.00 58.06 817 GLU A O 1
ATOM 6071 N N . GLU A 1 818 ? 2.237 -32.039 -31.585 1.00 45.59 818 GLU A N 1
ATOM 6072 C CA . GLU A 1 818 ? 1.056 -31.671 -32.390 1.00 45.59 818 GLU A CA 1
ATOM 6073 C C . GLU A 1 818 ? 0.634 -32.806 -33.347 1.00 45.59 818 GLU A C 1
ATOM 6075 O O . GLU A 1 818 ? 1.271 -33.041 -34.381 1.00 45.59 818 GLU A O 1
ATOM 6080 N N . GLU A 1 819 ? -0.484 -33.483 -33.052 1.00 43.16 819 GLU A N 1
ATOM 6081 C CA . GLU A 1 819 ? -1.080 -34.437 -33.989 1.00 43.16 819 GLU A CA 1
ATOM 6082 C C . GLU A 1 819 ? -1.558 -33.699 -35.249 1.00 43.16 819 GLU A C 1
ATOM 6084 O O . GLU A 1 819 ? -2.472 -32.870 -35.223 1.00 43.16 819 GLU A O 1
ATOM 6089 N N . ALA A 1 820 ? -0.933 -34.015 -36.385 1.00 40.62 820 ALA A N 1
ATOM 6090 C CA . ALA A 1 820 ? -1.269 -33.397 -37.660 1.00 40.62 820 ALA A CA 1
ATOM 6091 C C . ALA A 1 820 ? -2.750 -33.647 -38.028 1.00 40.62 820 ALA A C 1
ATOM 6093 O O . ALA A 1 820 ? -3.199 -34.798 -37.998 1.00 40.62 820 ALA A O 1
ATOM 6094 N N . PRO A 1 821 ? -3.510 -32.612 -38.440 1.00 46.16 821 PRO A N 1
ATOM 6095 C CA . PRO A 1 821 ? -4.937 -32.748 -38.719 1.00 46.16 821 PRO A CA 1
ATOM 6096 C C . PRO A 1 821 ? -5.209 -33.751 -39.846 1.00 46.16 821 PRO A C 1
ATOM 6098 O O . PRO A 1 821 ? -4.479 -33.796 -40.842 1.00 46.16 821 PRO A O 1
ATOM 6101 N N . GLU A 1 822 ? -6.297 -34.522 -39.716 1.00 49.66 822 GLU A N 1
ATOM 6102 C CA . GLU A 1 822 ? -6.713 -35.510 -40.719 1.00 49.66 822 GLU A CA 1
ATOM 6103 C C . GLU A 1 822 ? -6.757 -34.888 -42.127 1.00 49.66 822 GLU A C 1
ATOM 6105 O O . GLU A 1 822 ? -7.504 -33.945 -42.401 1.00 49.66 822 GLU A O 1
ATOM 6110 N N . ALA A 1 823 ? -5.943 -35.419 -43.042 1.00 54.94 823 ALA A N 1
ATOM 6111 C CA . ALA A 1 823 ? -5.795 -34.848 -44.375 1.00 54.94 823 ALA A CA 1
ATOM 6112 C C . ALA A 1 823 ? -7.111 -34.911 -45.175 1.00 54.94 823 ALA A C 1
ATOM 6114 O O . ALA A 1 823 ? -7.680 -35.989 -45.357 1.00 54.94 823 ALA A O 1
ATOM 6115 N N . ASP A 1 824 ? -7.555 -33.780 -45.738 1.00 65.69 824 ASP A N 1
ATOM 6116 C CA . ASP A 1 824 ? -8.770 -33.713 -46.565 1.00 65.69 824 ASP A CA 1
ATOM 6117 C C . ASP A 1 824 ? -8.615 -34.488 -47.889 1.00 65.69 824 ASP A C 1
ATOM 6119 O O . ASP A 1 824 ? -8.246 -33.946 -48.935 1.00 65.69 824 ASP A O 1
ATOM 6123 N N . LEU A 1 825 ? -8.948 -35.781 -47.862 1.00 73.88 825 LEU A N 1
ATOM 6124 C CA . LEU A 1 825 ? -8.903 -36.683 -49.017 1.00 73.88 825 LEU A CA 1
ATOM 6125 C C . LEU A 1 825 ? -9.958 -36.367 -50.099 1.00 73.88 825 LEU A C 1
ATOM 6127 O O . LEU A 1 825 ? -9.998 -37.059 -51.124 1.00 73.88 825 LEU A O 1
ATOM 6131 N N . SER A 1 826 ? -10.778 -35.314 -49.948 1.00 78.12 826 SER A N 1
ATOM 6132 C CA . SER A 1 826 ? -11.831 -34.941 -50.908 1.00 78.12 826 SER A CA 1
ATOM 6133 C C . SER A 1 826 ? -11.322 -34.774 -52.341 1.00 78.12 826 SER A C 1
ATOM 6135 O O . SER A 1 826 ? -12.048 -35.078 -53.292 1.00 78.12 826 SER A O 1
ATOM 6137 N N . ALA A 1 827 ? -10.064 -34.358 -52.523 1.00 78.06 827 ALA A N 1
ATOM 6138 C CA . ALA A 1 827 ? -9.436 -34.205 -53.835 1.00 78.06 827 ALA A CA 1
ATOM 6139 C C . ALA A 1 827 ? -9.214 -35.534 -54.600 1.00 78.06 827 ALA A C 1
ATOM 6141 O O . ALA A 1 827 ? -9.038 -35.509 -55.818 1.00 78.06 827 ALA A O 1
ATOM 6142 N N . LEU A 1 828 ? -9.276 -36.698 -53.938 1.00 80.62 828 LEU A N 1
ATOM 6143 C CA . LEU A 1 828 ? -9.216 -38.014 -54.597 1.00 80.62 828 LEU A CA 1
ATOM 6144 C C . LEU A 1 828 ? -10.554 -38.440 -55.228 1.00 80.62 828 LEU A C 1
ATOM 6146 O O . LEU A 1 828 ? -10.589 -39.366 -56.046 1.00 80.62 828 LEU A O 1
ATOM 6150 N N . LYS A 1 829 ? -11.657 -37.759 -54.899 1.00 83.50 829 LYS A N 1
ATOM 6151 C CA . LYS A 1 829 ? -13.016 -38.142 -55.298 1.00 83.50 829 LYS A CA 1
ATOM 6152 C C . LYS A 1 829 ? -13.200 -38.169 -56.817 1.00 83.50 829 LYS A C 1
ATOM 6154 O O . LYS A 1 829 ? -13.136 -37.148 -57.495 1.00 83.50 829 LYS A O 1
ATOM 6159 N N . GLY A 1 830 ? -13.514 -39.348 -57.350 1.00 78.50 830 GLY A N 1
ATOM 6160 C CA . GLY A 1 830 ? -13.732 -39.572 -58.782 1.00 78.50 830 GLY A CA 1
ATOM 6161 C C . GLY A 1 830 ? -12.454 -39.825 -59.589 1.00 78.50 830 GLY A C 1
ATOM 6162 O O . GLY A 1 830 ? -12.536 -40.002 -60.806 1.00 78.50 830 GLY A O 1
ATOM 6163 N N . CYS A 1 831 ? -11.289 -39.880 -58.939 1.00 87.00 831 CYS A N 1
ATOM 6164 C CA . CYS A 1 831 ? -10.037 -40.278 -59.575 1.00 87.00 831 CYS A CA 1
ATOM 6165 C C . CYS A 1 831 ? -9.974 -41.798 -59.800 1.00 87.00 831 CYS A C 1
ATOM 6167 O O . CYS A 1 831 ? -10.795 -42.559 -59.283 1.00 87.00 831 CYS A O 1
ATOM 6169 N N . THR A 1 832 ? -8.998 -42.263 -60.586 1.00 86.94 832 THR A N 1
ATOM 6170 C CA . THR A 1 832 ? -8.828 -43.688 -60.911 1.00 86.94 832 THR A CA 1
ATOM 6171 C C . THR A 1 832 ? -7.392 -44.172 -60.750 1.00 86.94 832 THR A C 1
ATOM 6173 O O . THR A 1 832 ? -6.443 -43.445 -61.026 1.00 86.94 832 THR A O 1
ATOM 6176 N N . VAL A 1 833 ? -7.208 -45.421 -60.323 1.00 88.69 833 VAL A N 1
ATOM 6177 C CA . VAL A 1 833 ? -5.871 -46.012 -60.134 1.00 88.69 833 VAL A CA 1
ATOM 6178 C C . VAL A 1 833 ? -5.245 -46.396 -61.479 1.00 88.69 833 VAL A C 1
ATOM 6180 O O . VAL A 1 833 ? -5.815 -47.170 -62.253 1.00 88.69 833 VAL A O 1
ATOM 6183 N N . ASN A 1 834 ? -4.035 -45.919 -61.760 1.00 85.12 834 ASN A N 1
ATOM 6184 C CA . ASN A 1 834 ? -3.281 -46.264 -62.964 1.00 85.12 834 ASN A CA 1
ATOM 6185 C C . ASN A 1 834 ? -2.422 -47.540 -62.786 1.00 85.12 834 ASN A C 1
ATOM 6187 O O . ASN A 1 834 ? -2.313 -48.111 -61.703 1.00 85.12 834 ASN A O 1
ATOM 6191 N N . LYS A 1 835 ? -1.760 -47.994 -63.861 1.00 83.69 835 LYS A N 1
ATOM 6192 C CA . LYS A 1 835 ? -0.926 -49.220 -63.863 1.00 83.69 835 LYS A CA 1
ATOM 6193 C C . LYS A 1 835 ? 0.292 -49.197 -62.926 1.00 83.69 835 LYS A C 1
ATOM 6195 O O . LYS A 1 835 ? 0.868 -50.258 -62.706 1.00 83.69 835 LYS A O 1
ATOM 6200 N N . ALA A 1 836 ? 0.693 -48.030 -62.428 1.00 77.56 836 ALA A N 1
ATOM 6201 C CA . ALA A 1 836 ? 1.802 -47.854 -61.492 1.00 77.56 836 ALA A CA 1
ATOM 6202 C C . ALA A 1 836 ? 1.344 -47.779 -60.021 1.00 77.56 836 ALA A C 1
ATOM 6204 O O . ALA A 1 836 ? 2.186 -47.654 -59.138 1.00 77.56 836 ALA A O 1
ATOM 6205 N N . GLY A 1 837 ? 0.033 -47.867 -59.756 1.00 77.75 837 GLY A N 1
ATOM 6206 C CA . GLY A 1 837 ? -0.537 -47.731 -58.412 1.00 77.75 837 GLY A CA 1
ATOM 6207 C C . GLY A 1 837 ? -0.780 -46.294 -57.973 1.00 77.75 837 GLY A C 1
ATOM 6208 O O . GLY A 1 837 ? -1.035 -46.062 -56.798 1.00 77.75 837 GLY A O 1
ATOM 6209 N N . ASN A 1 838 ? -0.745 -45.336 -58.899 1.00 87.69 838 ASN A N 1
ATOM 6210 C CA . ASN A 1 838 ? -1.014 -43.937 -58.588 1.00 87.69 838 ASN A CA 1
ATOM 6211 C C . ASN A 1 838 ? -2.472 -43.608 -58.929 1.00 87.69 838 ASN A C 1
ATOM 6213 O O . ASN A 1 838 ? -2.973 -44.016 -59.981 1.00 87.69 838 ASN A O 1
ATOM 6217 N N . VAL A 1 839 ? -3.139 -42.863 -58.057 1.00 87.38 839 VAL A N 1
ATOM 6218 C CA . VAL A 1 839 ? -4.488 -42.335 -58.262 1.00 87.38 839 VAL A CA 1
ATOM 6219 C C . VAL A 1 839 ? -4.387 -41.076 -59.114 1.00 87.38 839 VAL A C 1
ATOM 6221 O O . VAL A 1 839 ? -3.735 -40.106 -58.724 1.00 87.38 839 VAL A O 1
ATOM 6224 N N . VAL A 1 840 ? -5.000 -41.116 -60.297 1.00 86.19 840 VAL A N 1
ATOM 6225 C CA . VAL A 1 840 ? -4.971 -40.034 -61.283 1.00 86.19 840 VAL A CA 1
ATOM 6226 C C . VAL A 1 840 ? -6.360 -39.493 -61.591 1.00 86.19 840 VAL A C 1
ATOM 6228 O O . VAL A 1 840 ? -7.337 -40.245 -61.650 1.00 86.19 840 VAL A O 1
ATOM 6231 N N . ASP A 1 841 ? -6.436 -38.189 -61.831 1.00 83.94 841 ASP A N 1
ATOM 6232 C CA . ASP A 1 841 ? -7.653 -37.527 -62.289 1.00 83.94 841 ASP A CA 1
ATOM 6233 C C . ASP A 1 841 ? -7.963 -37.823 -63.775 1.00 83.94 841 ASP A C 1
ATOM 6235 O O . ASP A 1 841 ? -7.247 -38.548 -64.473 1.00 83.94 841 ASP A O 1
ATOM 6239 N N . SER A 1 842 ? -9.041 -37.224 -64.291 1.00 76.56 842 SER A N 1
ATOM 6240 C CA . SER A 1 842 ? -9.437 -37.356 -65.703 1.00 76.56 842 SER A CA 1
ATOM 6241 C C . SER A 1 842 ? -8.438 -36.777 -66.724 1.00 76.56 842 SER A C 1
ATOM 6243 O O . SER A 1 842 ? -8.526 -37.113 -67.907 1.00 76.56 842 SER A O 1
ATOM 6245 N N . SER A 1 843 ? -7.489 -35.938 -66.291 1.00 70.69 843 SER A N 1
ATOM 6246 C CA . SER A 1 843 ? -6.395 -35.404 -67.115 1.00 70.69 843 SER A CA 1
ATOM 6247 C C . SER A 1 843 ? -5.141 -36.291 -67.090 1.00 70.69 843 SER A C 1
ATOM 6249 O O . SER A 1 843 ? -4.261 -36.143 -67.939 1.00 70.69 843 SER A O 1
ATOM 6251 N N . GLY A 1 844 ? -5.078 -37.251 -66.160 1.00 67.19 844 GLY A N 1
ATOM 6252 C CA . GLY A 1 844 ? -3.917 -38.102 -65.907 1.00 67.19 844 GLY A CA 1
ATOM 6253 C C . GLY A 1 844 ? -2.946 -37.536 -64.866 1.00 67.19 844 GLY A C 1
ATOM 6254 O O . GLY A 1 844 ? -1.898 -38.145 -64.643 1.00 67.19 844 GLY A O 1
ATOM 6255 N N . LYS A 1 845 ? -3.278 -36.409 -64.219 1.00 77.19 845 LYS A N 1
ATOM 6256 C CA . LYS A 1 845 ? -2.494 -35.831 -63.122 1.00 77.19 845 LYS A CA 1
ATOM 6257 C C . LYS A 1 845 ? -2.589 -36.745 -61.903 1.00 77.19 845 LYS A C 1
ATOM 6259 O O . LYS A 1 845 ? -3.685 -37.136 -61.511 1.00 77.19 845 LYS A O 1
ATOM 6264 N N . ILE A 1 846 ? -1.447 -37.082 -61.308 1.00 80.44 846 ILE A N 1
ATOM 6265 C CA . ILE A 1 846 ? -1.386 -37.853 -60.062 1.00 80.44 846 ILE A CA 1
ATOM 6266 C C . ILE A 1 846 ? -1.811 -36.944 -58.909 1.00 80.44 846 ILE A C 1
ATOM 6268 O O . ILE A 1 846 ? -1.259 -35.858 -58.753 1.00 80.44 846 ILE A O 1
ATOM 6272 N N . LEU A 1 847 ? -2.791 -37.400 -58.129 1.00 78.25 847 LEU A N 1
ATOM 6273 C CA . LEU A 1 847 ? -3.255 -36.742 -56.903 1.00 78.25 847 LEU A CA 1
ATOM 6274 C C . LEU A 1 847 ? -3.040 -37.624 -55.663 1.00 78.25 847 LEU A C 1
ATOM 6276 O O . LEU A 1 847 ? -2.968 -37.111 -54.553 1.00 78.25 847 LEU A O 1
ATOM 6280 N N . GLY A 1 848 ? -2.889 -38.939 -55.838 1.00 83.25 848 GLY A N 1
ATOM 6281 C CA . GLY A 1 848 ? -2.668 -39.865 -54.729 1.00 83.25 848 GLY A CA 1
ATOM 6282 C C . GLY A 1 848 ? -1.976 -41.158 -55.131 1.00 83.25 848 GLY A C 1
ATOM 6283 O O . GLY A 1 848 ? -1.607 -41.359 -56.295 1.00 83.25 848 GLY A O 1
ATOM 6284 N N . ARG A 1 849 ? -1.856 -42.080 -54.178 1.00 88.19 849 ARG A N 1
ATOM 6285 C CA . ARG A 1 849 ? -1.318 -43.429 -54.392 1.00 88.19 849 ARG A CA 1
ATOM 6286 C C . ARG A 1 849 ? -2.159 -44.471 -53.674 1.00 88.19 849 ARG A C 1
ATOM 6288 O O . ARG A 1 849 ? -2.797 -44.173 -52.678 1.00 88.19 849 ARG A O 1
ATOM 6295 N N . VAL A 1 850 ? -2.181 -45.694 -54.196 1.00 87.81 850 VAL A N 1
ATOM 6296 C CA . VAL A 1 850 ? -2.737 -46.848 -53.483 1.00 87.81 850 VAL A CA 1
ATOM 6297 C C . VAL A 1 850 ? -1.869 -47.136 -52.259 1.00 87.81 850 VAL A C 1
ATOM 6299 O O . VAL A 1 850 ? -0.717 -47.538 -52.420 1.00 87.81 850 VAL A O 1
ATOM 6302 N N . ALA A 1 851 ? -2.456 -46.985 -51.075 1.00 85.06 851 ALA A N 1
ATOM 6303 C CA . ALA A 1 851 ? -1.867 -47.364 -49.796 1.00 85.06 851 ALA A CA 1
ATOM 6304 C C . ALA A 1 851 ? -2.164 -48.840 -49.459 1.00 85.06 851 ALA A C 1
ATOM 6306 O O . ALA A 1 851 ? -1.300 -49.554 -48.956 1.00 85.06 851 ALA A O 1
ATOM 6307 N N . GLU A 1 852 ? -3.363 -49.337 -49.797 1.00 84.00 852 GLU A N 1
ATOM 6308 C CA . GLU A 1 852 ? -3.817 -50.680 -49.409 1.00 84.00 852 GLU A CA 1
ATOM 6309 C C . GLU A 1 852 ? -4.533 -51.435 -50.548 1.00 84.00 852 GLU A C 1
ATOM 6311 O O . GLU A 1 852 ? -5.343 -50.862 -51.281 1.00 84.00 852 GLU A O 1
ATOM 6316 N N . GLY A 1 853 ? -4.278 -52.747 -50.657 1.00 81.75 853 GLY A N 1
ATOM 6317 C CA . GLY A 1 853 ? -4.958 -53.695 -51.557 1.00 81.75 853 GLY A CA 1
ATOM 6318 C C . GLY A 1 853 ? -4.099 -54.223 -52.725 1.00 81.75 853 GLY A C 1
ATOM 6319 O O . GLY A 1 853 ? -3.047 -53.680 -53.059 1.00 81.75 853 GLY A O 1
ATOM 6320 N N . ASP A 1 854 ? -4.522 -55.323 -53.371 1.00 83.69 854 ASP A N 1
ATOM 6321 C CA . ASP A 1 854 ? -3.772 -55.911 -54.501 1.00 83.69 854 ASP A CA 1
ATOM 6322 C C . ASP A 1 854 ? -3.911 -55.046 -55.759 1.00 83.69 854 ASP A C 1
ATOM 6324 O O . ASP A 1 854 ? -4.923 -55.094 -56.469 1.00 83.69 854 ASP A O 1
ATOM 6328 N N . LEU A 1 855 ? -2.838 -54.313 -56.066 1.00 81.81 855 LEU A N 1
ATOM 6329 C CA . LEU A 1 855 ? -2.705 -53.425 -57.217 1.00 81.81 855 LEU A CA 1
ATOM 6330 C C . LEU A 1 855 ? -3.250 -54.020 -58.528 1.00 81.81 855 LEU A C 1
ATOM 6332 O O . LEU A 1 855 ? -3.864 -53.302 -59.315 1.00 81.81 855 LEU A O 1
ATOM 6336 N N . LYS A 1 856 ? -3.101 -55.328 -58.776 1.00 82.88 856 LYS A N 1
ATOM 6337 C CA . LYS A 1 856 ? -3.596 -55.953 -60.021 1.00 82.88 856 LYS A CA 1
ATOM 6338 C C . LYS A 1 856 ? -5.115 -55.867 -60.187 1.00 82.88 856 LYS A C 1
ATOM 6340 O O . LYS A 1 856 ? -5.589 -55.851 -61.322 1.00 82.88 856 LYS A O 1
ATOM 6345 N N . ASN A 1 857 ? -5.856 -55.807 -59.083 1.00 83.44 857 ASN A N 1
ATOM 6346 C CA . ASN A 1 857 ? -7.319 -55.743 -59.056 1.00 83.44 857 ASN A CA 1
ATOM 6347 C C . ASN A 1 857 ? -7.838 -54.294 -58.954 1.00 83.44 857 ASN A C 1
ATOM 6349 O O . ASN A 1 857 ? -8.981 -54.022 -59.343 1.00 83.44 857 ASN A O 1
ATOM 6353 N N . LEU A 1 858 ? -6.976 -53.385 -58.478 1.00 84.88 858 LEU A N 1
ATOM 6354 C CA . LEU A 1 858 ? -7.239 -51.957 -58.282 1.00 84.88 858 LEU A CA 1
ATOM 6355 C C . LEU A 1 858 ? -7.028 -51.107 -59.542 1.00 84.88 858 LEU A C 1
ATOM 6357 O O . LEU A 1 858 ? -7.639 -50.053 -59.664 1.00 84.88 858 LEU A O 1
ATOM 6361 N N . ILE A 1 859 ? -6.218 -51.543 -60.511 1.00 85.00 859 ILE A N 1
ATOM 6362 C CA . ILE A 1 859 ? -5.993 -50.784 -61.756 1.00 85.00 859 ILE A CA 1
ATOM 6363 C C . ILE A 1 859 ? -7.317 -50.523 -62.500 1.00 85.00 859 ILE A C 1
ATOM 6365 O O . ILE A 1 859 ? -8.037 -51.450 -62.873 1.00 85.00 859 ILE A O 1
ATOM 6369 N N . GLY A 1 860 ? -7.597 -49.247 -62.773 1.00 82.06 860 GLY A N 1
ATOM 6370 C CA . GLY A 1 860 ? -8.809 -48.763 -63.436 1.00 82.06 860 GLY A CA 1
ATOM 6371 C C . GLY A 1 860 ? -10.028 -48.617 -62.520 1.00 82.06 860 GLY A C 1
ATOM 6372 O O . GLY A 1 860 ? -11.122 -48.379 -63.027 1.00 82.06 860 GLY A O 1
ATOM 6373 N N . ARG A 1 861 ? -9.867 -48.779 -61.201 1.00 89.69 861 ARG A N 1
ATOM 6374 C CA . ARG A 1 861 ? -10.930 -48.593 -60.202 1.00 89.69 861 ARG A CA 1
ATOM 6375 C C . ARG A 1 861 ? -11.028 -47.148 -59.744 1.00 89.69 861 ARG A C 1
ATOM 6377 O O . ARG A 1 861 ? -10.026 -46.435 -59.755 1.00 89.69 861 ARG A O 1
ATOM 6384 N N . SER A 1 862 ? -12.236 -46.744 -59.364 1.00 87.75 862 SER A N 1
ATOM 6385 C CA . SER A 1 862 ? -12.556 -45.400 -58.884 1.00 87.75 862 SER A CA 1
ATOM 6386 C C . SER A 1 862 ? -12.264 -45.243 -57.397 1.00 87.75 862 SER A C 1
ATOM 6388 O O . SER A 1 862 ? -12.542 -46.155 -56.616 1.00 87.75 862 SER A O 1
ATOM 6390 N N . VAL A 1 863 ? -11.767 -44.067 -57.030 1.00 90.81 863 VAL A N 1
ATOM 6391 C CA . VAL A 1 863 ? -11.499 -43.650 -55.650 1.00 90.81 863 VAL A CA 1
ATOM 6392 C C . VAL A 1 863 ? -12.549 -42.624 -55.219 1.00 90.81 863 VAL A C 1
ATOM 6394 O O . VAL A 1 863 ? -12.976 -41.799 -56.033 1.00 90.81 863 VAL A O 1
ATOM 6397 N N . ASP A 1 864 ? -13.014 -42.692 -53.975 1.00 86.19 864 ASP A N 1
ATOM 6398 C CA . ASP A 1 864 ? -13.936 -41.705 -53.402 1.00 86.19 864 ASP A CA 1
ATOM 6399 C C . ASP A 1 864 ? -13.213 -40.587 -52.623 1.00 86.19 864 ASP A C 1
ATOM 6401 O O . ASP A 1 864 ? -11.987 -40.492 -52.625 1.00 86.19 864 ASP A O 1
ATOM 6405 N N . GLY A 1 865 ? -13.987 -39.690 -52.003 1.00 82.06 865 GLY A N 1
ATOM 6406 C CA . GLY A 1 865 ? -13.455 -38.568 -51.218 1.00 82.06 865 GLY A CA 1
ATOM 6407 C C . GLY A 1 865 ? -12.942 -38.943 -49.825 1.00 82.06 865 GLY A C 1
ATOM 6408 O O . GLY A 1 865 ? -12.523 -38.059 -49.097 1.00 82.06 865 GLY A O 1
ATOM 6409 N N . GLN A 1 866 ? -12.989 -40.224 -49.451 1.00 83.25 866 GLN A N 1
ATOM 6410 C CA . GLN A 1 866 ? -12.385 -40.773 -48.233 1.00 83.25 866 GLN A CA 1
ATOM 6411 C C . GLN A 1 866 ? -11.197 -41.694 -48.577 1.00 83.25 866 GLN A C 1
ATOM 6413 O O . GLN A 1 866 ? -10.784 -42.522 -47.765 1.00 83.25 866 GLN A O 1
ATOM 6418 N N . GLY A 1 867 ? -10.685 -41.610 -49.813 1.00 83.81 867 GLY A N 1
ATOM 6419 C CA . GLY A 1 867 ? -9.584 -42.437 -50.303 1.00 83.81 867 GLY A CA 1
ATOM 6420 C C . GLY A 1 867 ? -9.939 -43.908 -50.553 1.00 83.81 867 GLY A C 1
ATOM 6421 O O . GLY A 1 867 ? -9.051 -44.699 -50.862 1.00 83.81 867 GLY A O 1
ATOM 6422 N N . GLN A 1 868 ? -11.199 -44.335 -50.450 1.00 90.50 868 GLN A N 1
ATOM 6423 C CA . GLN A 1 868 ? -11.555 -45.750 -50.606 1.00 90.50 868 GLN A CA 1
ATOM 6424 C C . GLN A 1 868 ? -11.649 -46.125 -52.090 1.00 90.50 868 GLN A C 1
ATOM 6426 O O . GLN A 1 868 ? -12.188 -45.373 -52.905 1.00 90.50 868 GLN A O 1
ATOM 6431 N N . ILE A 1 869 ? -11.120 -47.296 -52.461 1.00 90.31 869 ILE A N 1
ATOM 6432 C CA . ILE A 1 869 ? -11.061 -47.779 -53.847 1.00 90.31 869 ILE A CA 1
ATOM 6433 C C . ILE A 1 869 ? -12.135 -48.846 -54.064 1.00 90.31 869 ILE A C 1
ATOM 6435 O O . ILE A 1 869 ? -12.094 -49.921 -53.458 1.00 90.31 869 ILE A O 1
ATOM 6439 N N . TRP A 1 870 ? -13.066 -48.574 -54.977 1.00 85.44 870 TRP A N 1
ATOM 6440 C CA . TRP A 1 870 ? -14.273 -49.380 -55.172 1.00 85.44 870 TRP A CA 1
ATOM 6441 C C . TRP A 1 870 ? -14.205 -50.264 -56.417 1.00 85.44 870 TRP A C 1
ATOM 6443 O O . TRP A 1 870 ? -13.746 -49.857 -57.489 1.00 85.44 870 TRP A O 1
ATOM 6453 N N . ASP A 1 871 ? -14.710 -51.489 -56.297 1.00 86.75 871 ASP A N 1
ATOM 6454 C CA . ASP A 1 871 ? -14.924 -52.380 -57.429 1.00 86.75 871 ASP A CA 1
ATOM 6455 C C . ASP A 1 871 ? -16.246 -52.078 -58.172 1.00 86.75 871 ASP A C 1
ATOM 6457 O O . ASP A 1 871 ? -17.070 -51.267 -57.752 1.00 86.75 871 ASP A O 1
ATOM 6461 N N . ASN A 1 872 ? -16.482 -52.756 -59.301 1.00 81.12 872 ASN A N 1
ATOM 6462 C CA . ASN A 1 872 ? -17.716 -52.557 -60.082 1.00 81.12 872 ASN A CA 1
ATOM 6463 C C . ASN A 1 872 ? -18.960 -53.209 -59.436 1.00 81.12 872 ASN A C 1
ATOM 6465 O O . ASN A 1 872 ? -20.043 -53.142 -60.019 1.00 81.12 872 ASN A O 1
ATOM 6469 N N . SER A 1 873 ? -18.801 -53.879 -58.293 1.00 80.75 873 SER A N 1
ATOM 6470 C CA . SER A 1 873 ? -19.867 -54.483 -57.488 1.00 80.75 873 SER A CA 1
ATOM 6471 C C . SER A 1 873 ? -20.361 -53.530 -56.395 1.00 80.75 873 SER A C 1
ATOM 6473 O O . SER A 1 873 ? -21.397 -53.803 -55.793 1.00 80.75 873 SER A O 1
ATOM 6475 N N . GLY A 1 874 ? -19.637 -52.434 -56.136 1.00 75.19 874 GLY A N 1
ATOM 6476 C CA . GLY A 1 874 ? -19.878 -51.562 -54.989 1.00 75.19 874 GLY A CA 1
ATOM 6477 C C . GLY A 1 874 ? -19.251 -52.089 -53.696 1.00 75.19 874 GLY A C 1
ATOM 6478 O O . GLY A 1 874 ? -19.800 -51.851 -52.627 1.00 75.19 874 GLY A O 1
ATOM 6479 N N . GLN A 1 875 ? -18.130 -52.812 -53.776 1.00 82.19 875 GLN A N 1
ATOM 6480 C CA . GLN A 1 875 ? -17.341 -53.220 -52.614 1.00 82.19 875 GLN A CA 1
ATOM 6481 C C . GLN A 1 875 ? -15.991 -52.491 -52.585 1.00 82.19 875 GLN A C 1
ATOM 6483 O O . GLN A 1 875 ? -15.306 -52.380 -53.605 1.00 82.19 875 GLN A O 1
ATOM 6488 N N . VAL A 1 876 ? -15.593 -52.025 -51.399 1.00 87.69 876 VAL A N 1
ATOM 6489 C CA . VAL A 1 876 ? -14.257 -51.471 -51.143 1.00 87.69 876 VAL A CA 1
ATOM 6490 C C . VAL A 1 876 ? -13.233 -52.602 -51.213 1.00 87.69 876 VAL A C 1
ATOM 6492 O O . VAL A 1 876 ? -13.365 -53.614 -50.524 1.00 87.69 876 VAL A O 1
ATOM 6495 N N . ILE A 1 877 ? -12.226 -52.442 -52.069 1.00 86.25 877 ILE A N 1
ATOM 6496 C CA . ILE A 1 877 ? -11.183 -53.449 -52.331 1.00 86.25 877 ILE A CA 1
ATOM 6497 C C . ILE A 1 877 ? -9.757 -52.924 -52.107 1.00 86.25 877 ILE A C 1
ATOM 6499 O O . ILE A 1 877 ? -8.794 -53.668 -52.303 1.00 86.25 877 ILE A O 1
ATOM 6503 N N . GLY A 1 878 ? -9.620 -51.663 -51.696 1.00 87.12 878 GLY A N 1
ATOM 6504 C CA . GLY A 1 878 ? -8.358 -51.031 -51.325 1.00 87.12 878 GLY A CA 1
ATOM 6505 C C . GLY A 1 878 ? -8.557 -49.609 -50.800 1.00 87.12 878 GLY A C 1
ATOM 6506 O O . GLY A 1 878 ? -9.679 -49.097 -50.803 1.00 87.12 878 GLY A O 1
ATOM 6507 N N . ARG A 1 879 ? -7.465 -48.963 -50.390 1.00 88.62 879 ARG A N 1
ATOM 6508 C CA . ARG A 1 879 ? -7.423 -47.560 -49.944 1.00 88.62 879 ARG A CA 1
ATOM 6509 C C . ARG A 1 879 ? -6.290 -46.806 -50.630 1.00 88.62 879 ARG A C 1
ATOM 6511 O O . ARG A 1 879 ? -5.302 -47.403 -51.062 1.00 88.62 879 ARG A O 1
ATOM 6518 N N . ALA A 1 880 ? -6.444 -45.496 -50.727 1.00 86.62 880 ALA A N 1
ATOM 6519 C CA . ALA A 1 880 ? -5.503 -44.572 -51.320 1.00 86.62 880 ALA A CA 1
ATOM 6520 C C . ALA A 1 880 ? -5.309 -43.331 -50.447 1.00 86.62 880 ALA A C 1
ATOM 6522 O O . ALA A 1 880 ? -6.254 -42.829 -49.846 1.00 86.62 880 ALA A O 1
ATOM 6523 N N . GLU A 1 881 ? -4.081 -42.836 -50.443 1.00 84.75 881 GLU A N 1
ATOM 6524 C CA . GLU A 1 881 ? -3.632 -41.649 -49.720 1.00 84.75 881 GLU A CA 1
ATOM 6525 C C . GLU A 1 881 ? -3.431 -40.475 -50.687 1.00 84.75 881 GLU A C 1
ATOM 6527 O O . GLU A 1 881 ? -3.127 -40.676 -51.873 1.00 84.75 881 GLU A O 1
ATOM 6532 N N . LEU A 1 882 ? -3.610 -39.244 -50.197 1.00 78.88 882 LEU A N 1
ATOM 6533 C CA . LEU A 1 882 ? -3.214 -38.052 -50.942 1.00 78.88 882 LEU A CA 1
ATOM 6534 C C . LEU A 1 882 ? -1.693 -37.982 -51.014 1.00 78.88 882 LEU A C 1
ATOM 6536 O O . LEU A 1 882 ? -0.997 -38.161 -50.021 1.00 78.88 882 LEU A O 1
ATOM 6540 N N . VAL A 1 883 ? -1.184 -37.662 -52.198 1.00 74.81 883 VAL A N 1
ATOM 6541 C CA . VAL A 1 883 ? 0.243 -37.456 -52.418 1.00 74.81 883 VAL A CA 1
ATOM 6542 C C . VAL A 1 883 ? 0.477 -35.963 -52.583 1.00 74.81 883 VAL A C 1
ATOM 6544 O O . VAL A 1 883 ? 0.391 -35.422 -53.688 1.00 74.81 883 VAL A O 1
ATOM 6547 N N . GLN A 1 884 ? 0.787 -35.293 -51.475 1.00 52.03 884 GLN A N 1
ATOM 6548 C CA . GLN A 1 884 ? 1.454 -33.999 -51.535 1.00 52.03 884 GLN A CA 1
ATOM 6549 C C . GLN A 1 884 ? 2.941 -34.253 -51.803 1.00 52.03 884 GLN A C 1
ATOM 6551 O O . GLN A 1 884 ? 3.655 -34.747 -50.941 1.00 52.03 884 GLN A O 1
ATOM 6556 N N . GLY A 1 885 ? 3.388 -33.972 -53.030 1.00 55.62 885 GLY A N 1
ATOM 6557 C CA . GLY A 1 885 ? 4.814 -33.926 -53.364 1.00 55.62 885 GLY A CA 1
ATOM 6558 C C . GLY A 1 885 ? 5.601 -35.232 -53.196 1.00 55.62 885 GLY A C 1
ATOM 6559 O O . GLY A 1 885 ? 6.702 -35.186 -52.666 1.00 55.62 885 GLY A O 1
ATOM 6560 N N . ALA A 1 886 ? 5.105 -36.386 -53.669 1.00 33.88 886 ALA A N 1
ATOM 6561 C CA . ALA A 1 886 ? 5.995 -37.547 -53.783 1.00 33.88 886 ALA A CA 1
ATOM 6562 C C . ALA A 1 886 ? 7.111 -37.260 -54.792 1.00 33.88 886 ALA A C 1
ATOM 6564 O O . ALA A 1 886 ? 6.826 -36.976 -55.960 1.00 33.88 886 ALA A O 1
ATOM 6565 N N . ASP A 1 887 ? 8.350 -37.432 -54.336 1.00 38.09 887 ASP A N 1
ATOM 6566 C CA . ASP A 1 887 ? 9.567 -37.360 -55.134 1.00 38.09 887 ASP A CA 1
ATOM 6567 C C . ASP A 1 887 ? 9.419 -38.083 -56.483 1.00 38.09 887 ASP A C 1
ATOM 6569 O O . ASP A 1 887 ? 9.384 -39.320 -56.571 1.00 38.09 887 ASP A O 1
ATOM 6573 N N . THR A 1 888 ? 9.453 -37.313 -57.572 1.00 43.62 888 THR A N 1
ATOM 6574 C CA . THR A 1 888 ? 10.230 -37.771 -58.720 1.00 43.62 888 THR A CA 1
ATOM 6575 C C . THR A 1 888 ? 11.687 -37.802 -58.262 1.00 43.62 888 THR A C 1
ATOM 6577 O O . THR A 1 888 ? 12.189 -36.828 -57.707 1.00 43.62 888 THR A O 1
ATOM 6580 N N . ALA A 1 889 ? 12.354 -38.953 -58.421 1.00 43.97 889 ALA A N 1
ATOM 6581 C CA . ALA A 1 889 ? 13.769 -39.099 -58.064 1.00 43.97 889 ALA A CA 1
ATOM 6582 C C . ALA A 1 889 ? 14.568 -37.934 -58.671 1.00 43.97 889 ALA A C 1
ATOM 6584 O O . ALA A 1 889 ? 14.315 -37.625 -59.837 1.00 43.97 889 ALA A O 1
ATOM 6585 N N . PRO A 1 890 ? 15.475 -37.301 -57.902 1.00 43.47 890 PRO A N 1
ATOM 6586 C CA . PRO A 1 890 ? 15.737 -35.869 -57.969 1.00 43.47 890 PRO A CA 1
ATOM 6587 C C . PRO A 1 890 ? 15.951 -35.393 -59.398 1.00 43.47 890 PRO A C 1
ATOM 6589 O O . PRO A 1 890 ? 17.003 -35.614 -59.998 1.00 43.47 890 PRO A O 1
ATOM 6592 N N . ASP A 1 891 ? 14.916 -34.734 -59.911 1.00 52.84 891 ASP A N 1
ATOM 6593 C CA . ASP A 1 891 ? 14.993 -33.896 -61.091 1.00 52.84 891 ASP A CA 1
ATOM 6594 C C . ASP A 1 891 ? 16.104 -32.868 -60.838 1.00 52.84 891 ASP A C 1
ATOM 6596 O O . ASP A 1 891 ? 16.031 -32.086 -59.886 1.00 52.84 891 ASP A O 1
ATOM 6600 N N . GLY A 1 892 ? 17.171 -32.919 -61.642 1.00 58.28 892 GLY A N 1
ATOM 6601 C CA . GLY A 1 892 ? 18.330 -32.045 -61.466 1.00 58.28 892 GLY A CA 1
ATOM 6602 C C . GLY A 1 892 ? 17.931 -30.559 -61.485 1.00 58.28 892 GLY A C 1
ATOM 6603 O O . GLY A 1 892 ? 16.859 -30.215 -61.992 1.00 58.28 892 GLY A O 1
ATOM 6604 N N . PRO A 1 893 ? 18.766 -29.642 -60.959 1.00 69.44 893 PRO A N 1
ATOM 6605 C CA . PRO A 1 893 ? 18.393 -28.241 -60.733 1.00 69.44 893 PRO A CA 1
ATOM 6606 C C . PRO A 1 893 ? 17.859 -27.487 -61.966 1.00 69.44 893 PRO A C 1
ATOM 6608 O O . PRO A 1 893 ? 17.185 -26.473 -61.793 1.00 69.44 893 PRO A O 1
ATOM 6611 N N . PHE A 1 894 ? 18.117 -27.965 -63.190 1.00 76.69 894 PHE A N 1
ATOM 6612 C CA . PHE A 1 894 ? 17.607 -27.393 -64.444 1.00 76.69 894 PHE A CA 1
ATOM 6613 C C . PHE A 1 894 ? 16.600 -28.290 -65.189 1.00 76.69 894 PHE A C 1
ATOM 6615 O O . PHE A 1 894 ? 16.241 -27.987 -66.331 1.00 76.69 894 PHE A O 1
ATOM 6622 N N . SER A 1 895 ? 16.115 -29.373 -64.574 1.00 70.44 895 SER A N 1
ATOM 6623 C CA . SER A 1 895 ? 15.050 -30.204 -65.146 1.00 70.44 895 SER A CA 1
ATOM 6624 C C . SER A 1 895 ? 13.798 -29.369 -65.442 1.00 70.44 895 SER A C 1
ATOM 6626 O O . SER A 1 895 ? 13.447 -28.437 -64.716 1.00 70.44 895 SER A O 1
ATOM 6628 N N . GLY A 1 896 ? 13.152 -29.663 -66.571 1.00 68.31 896 GLY A N 1
ATOM 6629 C CA . GLY A 1 896 ? 12.040 -28.881 -67.117 1.00 68.31 896 GLY A CA 1
ATOM 6630 C C . GLY A 1 896 ? 12.436 -27.647 -67.945 1.00 68.31 896 GLY A C 1
ATOM 6631 O O . GLY A 1 896 ? 11.586 -27.129 -68.671 1.00 68.31 896 GLY A O 1
ATOM 6632 N N . PHE A 1 897 ? 13.699 -27.198 -67.928 1.00 76.25 897 PHE A N 1
ATOM 6633 C CA . PHE A 1 897 ? 14.146 -26.032 -68.706 1.00 76.25 897 PHE A CA 1
ATOM 6634 C C . PHE A 1 897 ? 14.853 -26.409 -70.017 1.00 76.25 897 PHE A C 1
ATOM 6636 O O . PHE A 1 897 ? 16.080 -26.456 -70.132 1.00 76.25 897 PHE A O 1
ATOM 6643 N N . ASP A 1 898 ? 14.061 -26.608 -71.068 1.00 72.56 898 ASP A N 1
ATOM 6644 C CA . ASP A 1 898 ? 14.565 -26.929 -72.404 1.00 72.56 898 ASP A CA 1
ATOM 6645 C C . ASP A 1 898 ? 15.461 -25.823 -73.007 1.00 72.56 898 ASP A C 1
ATOM 6647 O O . ASP A 1 898 ? 15.048 -24.685 -73.227 1.00 72.56 898 ASP A O 1
ATOM 6651 N N . ASN A 1 899 ? 16.673 -26.202 -73.430 1.00 78.06 899 ASN A N 1
ATOM 6652 C CA . ASN A 1 899 ? 17.630 -25.351 -74.161 1.00 78.06 899 ASN A CA 1
ATOM 6653 C C . ASN A 1 899 ? 18.182 -24.127 -73.401 1.00 78.06 899 ASN A C 1
ATOM 6655 O O . ASN A 1 899 ? 18.586 -23.155 -74.047 1.00 78.06 899 ASN A O 1
ATOM 6659 N N . VAL A 1 900 ? 18.290 -24.187 -72.073 1.00 87.50 900 VAL A N 1
ATOM 6660 C CA . VAL A 1 900 ? 19.016 -23.169 -71.296 1.00 87.50 900 VAL A CA 1
ATOM 6661 C C . VAL A 1 900 ? 20.477 -23.018 -71.729 1.00 87.50 900 VAL A C 1
ATOM 6663 O O . VAL A 1 900 ? 21.169 -23.996 -72.035 1.00 87.50 900 VAL A O 1
ATOM 6666 N N . THR A 1 901 ? 20.965 -21.774 -71.773 1.00 90.38 901 THR A N 1
ATOM 6667 C CA . THR A 1 901 ? 22.353 -21.472 -72.166 1.00 90.38 901 THR A CA 1
ATOM 6668 C C . THR A 1 901 ? 22.998 -20.384 -71.319 1.00 90.38 901 THR A C 1
ATOM 6670 O O . THR A 1 901 ? 22.335 -19.485 -70.803 1.00 90.38 901 THR A O 1
ATOM 6673 N N . VAL A 1 902 ? 24.326 -20.446 -71.208 1.00 90.50 902 VAL A N 1
ATOM 6674 C CA . VAL A 1 902 ? 25.133 -19.444 -70.498 1.00 90.50 902 VAL A CA 1
ATOM 6675 C C . VAL A 1 902 ? 25.241 -18.156 -71.319 1.00 90.50 902 VAL A C 1
ATOM 6677 O O . VAL A 1 902 ? 25.686 -18.172 -72.471 1.00 90.50 902 VAL A O 1
ATOM 6680 N N . HIS A 1 903 ? 24.907 -17.020 -70.715 1.00 89.31 903 HIS A N 1
ATOM 6681 C CA . HIS A 1 903 ? 25.025 -15.685 -71.296 1.00 89.31 903 HIS A CA 1
ATOM 6682 C C . HIS A 1 903 ? 26.298 -14.944 -70.836 1.00 89.31 903 HIS A C 1
ATOM 6684 O O . HIS A 1 903 ? 27.072 -15.407 -70.000 1.00 89.31 903 HIS A O 1
ATOM 6690 N N . LYS A 1 904 ? 26.579 -13.791 -71.466 1.00 85.88 904 LYS A N 1
ATOM 6691 C CA . LYS A 1 904 ? 27.835 -13.018 -71.302 1.00 85.88 904 LYS A CA 1
ATOM 6692 C C . LYS A 1 904 ? 28.068 -12.454 -69.898 1.00 85.88 904 LYS A C 1
ATOM 6694 O O . LYS A 1 904 ? 29.190 -12.064 -69.591 1.00 85.88 904 LYS A O 1
ATOM 6699 N N . ASP A 1 905 ? 27.005 -12.378 -69.116 1.00 81.75 905 ASP A N 1
ATOM 6700 C CA . ASP A 1 905 ? 26.923 -11.965 -67.718 1.00 81.75 905 ASP A CA 1
ATOM 6701 C C . ASP A 1 905 ? 27.216 -13.118 -66.737 1.00 81.75 905 ASP A C 1
ATOM 6703 O O . ASP A 1 905 ? 27.317 -12.874 -65.542 1.00 81.75 905 ASP A O 1
ATOM 6707 N N . GLY A 1 906 ? 27.398 -14.355 -67.220 1.00 81.31 906 GLY A N 1
ATOM 6708 C CA . GLY A 1 906 ? 27.569 -15.541 -66.370 1.00 81.31 906 GLY A CA 1
ATOM 6709 C C . GLY A 1 906 ? 26.250 -16.131 -65.866 1.00 81.31 906 GLY A C 1
ATOM 6710 O O . GLY A 1 906 ? 26.269 -17.097 -65.109 1.00 81.31 906 GLY A O 1
ATOM 6711 N N . LEU A 1 907 ? 25.114 -15.588 -66.308 1.00 90.19 907 LEU A N 1
ATOM 6712 C CA . LEU A 1 907 ? 23.786 -16.102 -65.993 1.00 90.19 907 LEU A CA 1
ATOM 6713 C C . LEU A 1 907 ? 23.370 -17.184 -66.995 1.00 90.19 907 LEU A C 1
ATOM 6715 O O . LEU A 1 907 ? 23.727 -17.132 -68.174 1.00 90.19 907 LEU A O 1
ATOM 6719 N N . VAL A 1 908 ? 22.594 -18.152 -66.525 1.00 89.44 908 VAL A N 1
ATOM 6720 C CA . VAL A 1 908 ? 21.940 -19.182 -67.334 1.00 89.44 908 VAL A CA 1
ATOM 6721 C C . VAL A 1 908 ? 20.533 -18.700 -67.650 1.00 89.44 908 VAL A C 1
ATOM 6723 O O . VAL A 1 908 ? 19.785 -18.350 -66.735 1.00 89.44 908 VAL A O 1
ATOM 6726 N N . LYS A 1 909 ? 20.187 -18.643 -68.940 1.00 89.75 909 LYS A N 1
ATOM 6727 C CA . LYS A 1 909 ? 18.898 -18.105 -69.390 1.00 89.75 909 LYS A CA 1
ATOM 6728 C C . LYS A 1 909 ? 18.143 -19.058 -70.304 1.00 89.75 909 LYS A C 1
ATOM 6730 O O . LYS A 1 909 ? 18.764 -19.815 -71.061 1.00 89.75 909 LYS A O 1
ATOM 6735 N N . THR A 1 910 ? 16.815 -18.995 -70.231 1.00 85.62 910 THR A N 1
ATOM 6736 C CA . THR A 1 910 ? 15.892 -19.666 -71.158 1.00 85.62 910 THR A CA 1
ATOM 6737 C C . THR A 1 910 ? 16.002 -19.056 -72.567 1.00 85.62 910 THR A C 1
ATOM 6739 O O . THR A 1 910 ? 16.541 -17.954 -72.728 1.00 85.62 910 THR A O 1
ATOM 6742 N N . PRO A 1 911 ? 15.488 -19.726 -73.617 1.00 81.19 911 PRO A N 1
ATOM 6743 C CA . PRO A 1 911 ? 15.377 -19.133 -74.952 1.00 81.19 911 PRO A CA 1
ATOM 6744 C C . PRO A 1 911 ? 14.548 -17.839 -75.001 1.00 81.19 911 PRO A C 1
ATOM 6746 O O . PRO A 1 911 ? 14.794 -17.003 -75.874 1.00 81.19 911 PRO A O 1
ATOM 6749 N N . ASP A 1 912 ? 13.600 -17.679 -74.074 1.00 78.25 912 ASP A N 1
ATOM 6750 C CA . ASP A 1 912 ? 12.704 -16.522 -73.969 1.00 78.25 912 ASP A CA 1
ATOM 6751 C C . ASP A 1 912 ? 13.329 -15.350 -73.179 1.00 78.25 912 ASP A C 1
ATOM 6753 O O . ASP A 1 912 ? 12.947 -14.195 -73.377 1.00 78.25 912 ASP A O 1
ATOM 6757 N N . GLY A 1 913 ? 14.393 -15.617 -72.410 1.00 74.38 913 GLY A N 1
ATOM 6758 C CA . GLY A 1 913 ? 15.287 -14.613 -71.819 1.00 74.38 913 GLY A CA 1
ATOM 6759 C C . GLY A 1 913 ? 15.331 -14.592 -70.291 1.00 74.38 913 GLY A C 1
ATOM 6760 O O . GLY A 1 913 ? 16.138 -13.843 -69.731 1.00 74.38 913 GLY A O 1
ATOM 6761 N N . ASP A 1 914 ? 14.514 -15.414 -69.636 1.00 82.44 914 ASP A N 1
ATOM 6762 C CA . ASP A 1 914 ? 14.384 -15.505 -68.180 1.00 82.44 914 ASP A CA 1
ATOM 6763 C C . ASP A 1 914 ? 15.663 -16.053 -67.546 1.00 82.44 914 ASP A C 1
ATOM 6765 O O . ASP A 1 914 ? 16.315 -16.940 -68.102 1.00 82.44 914 ASP A O 1
ATOM 6769 N N . VAL A 1 915 ? 16.037 -15.524 -66.380 1.00 86.00 915 VAL A N 1
ATOM 6770 C CA . VAL A 1 915 ? 17.209 -15.978 -65.622 1.00 86.00 915 VAL A CA 1
ATOM 6771 C C . VAL A 1 915 ? 16.787 -17.121 -64.713 1.00 86.00 915 VAL A C 1
ATOM 6773 O O . VAL A 1 915 ? 15.956 -16.922 -63.838 1.00 86.00 915 VAL A O 1
ATOM 6776 N N . VAL A 1 916 ? 17.380 -18.296 -64.919 1.00 85.75 916 VAL A N 1
ATOM 6777 C CA . VAL A 1 916 ? 17.047 -19.533 -64.185 1.00 85.75 916 VAL A CA 1
ATOM 6778 C C . VAL A 1 916 ? 18.264 -20.152 -63.492 1.00 85.75 916 VAL A C 1
ATOM 6780 O O . VAL A 1 916 ? 18.181 -21.212 -62.880 1.00 85.75 916 VAL A O 1
ATOM 6783 N N . GLY A 1 917 ? 19.430 -19.512 -63.593 1.00 87.94 917 GLY A N 1
ATOM 6784 C CA . GLY A 1 917 ? 20.642 -19.954 -62.915 1.00 87.94 917 GLY A CA 1
ATOM 6785 C C . GLY A 1 917 ? 21.843 -19.048 -63.121 1.00 87.94 917 GLY A C 1
ATOM 6786 O O . GLY A 1 917 ? 21.794 -18.052 -63.849 1.00 87.94 917 GLY A O 1
ATOM 6787 N N . ARG A 1 918 ? 22.962 -19.432 -62.508 1.00 91.62 918 ARG A N 1
ATOM 6788 C CA . ARG A 1 918 ? 24.264 -18.770 -62.661 1.00 91.62 918 ARG A CA 1
ATOM 6789 C C . ARG A 1 918 ? 25.399 -19.788 -62.731 1.00 91.62 918 ARG A C 1
ATOM 6791 O O . ARG A 1 918 ? 25.330 -20.857 -62.135 1.00 91.62 918 ARG A O 1
ATOM 6798 N N . VAL A 1 919 ? 26.449 -19.460 -63.478 1.00 90.62 919 VAL A N 1
ATOM 6799 C CA . VAL A 1 919 ? 27.657 -20.289 -63.581 1.00 90.62 919 VAL A CA 1
ATOM 6800 C C . VAL A 1 919 ? 28.449 -20.211 -62.277 1.00 90.62 919 VAL A C 1
ATOM 6802 O O . VAL A 1 919 ? 28.856 -19.122 -61.876 1.00 90.62 919 VAL A O 1
ATOM 6805 N N . ILE A 1 920 ? 28.719 -21.369 -61.675 1.00 90.00 920 ILE A N 1
ATOM 6806 C CA . ILE A 1 920 ? 29.539 -21.511 -60.462 1.00 90.00 920 ILE A CA 1
ATOM 6807 C C . ILE A 1 920 ? 30.948 -22.032 -60.752 1.00 90.00 920 ILE A C 1
ATOM 6809 O O . ILE A 1 920 ? 31.883 -21.704 -60.026 1.00 90.00 920 ILE A O 1
ATOM 6813 N N . GLU A 1 921 ? 31.135 -22.798 -61.832 1.00 85.81 921 GLU A N 1
ATOM 6814 C CA . GLU A 1 921 ? 32.428 -23.399 -62.161 1.00 85.81 921 GLU A CA 1
ATOM 6815 C C . GLU A 1 921 ? 32.782 -23.227 -63.644 1.00 85.81 921 GLU A C 1
ATOM 6817 O O . GLU A 1 921 ? 31.984 -23.514 -64.538 1.00 85.81 921 GLU A O 1
ATOM 6822 N N . GLY A 1 922 ? 34.021 -22.801 -63.905 1.00 82.19 922 GLY A N 1
ATOM 6823 C CA . GLY A 1 922 ? 34.598 -22.650 -65.242 1.00 82.19 922 GLY A CA 1
ATOM 6824 C C . GLY A 1 922 ? 34.672 -21.203 -65.756 1.00 82.19 922 GLY A C 1
ATOM 6825 O O . GLY A 1 922 ? 34.126 -20.259 -65.193 1.00 82.19 922 GLY A O 1
ATOM 6826 N N . ASP A 1 923 ? 35.421 -20.998 -66.844 1.00 84.81 923 ASP A N 1
ATOM 6827 C CA . ASP A 1 923 ? 35.663 -19.664 -67.413 1.00 84.81 923 ASP A CA 1
ATOM 6828 C C . ASP A 1 923 ? 34.461 -19.204 -68.245 1.00 84.81 923 ASP A C 1
ATOM 6830 O O . ASP A 1 923 ? 34.311 -19.624 -69.396 1.00 84.81 923 ASP A O 1
ATOM 6834 N N . VAL A 1 924 ? 33.648 -18.300 -67.685 1.00 85.00 924 VAL A N 1
ATOM 6835 C CA . VAL A 1 924 ? 32.446 -17.727 -68.321 1.00 85.00 924 VAL A CA 1
ATOM 6836 C C . VAL A 1 924 ? 32.683 -17.375 -69.792 1.00 85.00 924 VAL A C 1
ATOM 6838 O O . VAL A 1 924 ? 31.876 -17.749 -70.635 1.00 85.00 924 VAL A O 1
ATOM 6841 N N . LYS A 1 925 ? 33.823 -16.766 -70.161 1.00 85.38 925 LYS A N 1
ATOM 6842 C CA . LYS A 1 925 ? 34.110 -16.355 -71.555 1.00 85.38 925 LYS A CA 1
ATOM 6843 C C . LYS A 1 925 ? 34.205 -17.523 -72.542 1.00 85.38 925 LYS A C 1
ATOM 6845 O O . LYS A 1 925 ? 34.057 -17.305 -73.744 1.00 85.38 925 LYS A O 1
ATOM 6850 N N . LYS A 1 926 ? 34.482 -18.734 -72.054 1.00 82.88 926 LYS A N 1
ATOM 6851 C CA . LYS A 1 926 ? 34.473 -19.985 -72.826 1.00 82.88 926 LYS A CA 1
ATOM 6852 C C . LYS A 1 926 ? 33.120 -20.694 -72.757 1.00 82.88 926 LYS A C 1
ATOM 6854 O O . LYS A 1 926 ? 32.778 -21.398 -73.701 1.00 82.88 926 LYS A O 1
ATOM 6859 N N . LEU A 1 927 ? 32.373 -20.499 -71.672 1.00 85.94 927 LEU A N 1
ATOM 6860 C CA . LEU A 1 927 ? 31.073 -21.123 -71.425 1.00 85.94 927 LEU A CA 1
ATOM 6861 C C . LEU A 1 927 ? 29.919 -20.416 -72.152 1.00 85.94 927 LEU A C 1
ATOM 6863 O O . LEU A 1 927 ? 28.978 -21.098 -72.540 1.00 85.94 927 LEU A O 1
ATOM 6867 N N . VAL A 1 928 ? 30.007 -19.106 -72.437 1.00 87.62 928 VAL A N 1
ATOM 6868 C CA . VAL A 1 928 ? 28.972 -18.360 -73.190 1.00 87.62 928 VAL A CA 1
ATOM 6869 C C . VAL A 1 928 ? 28.512 -19.112 -74.448 1.00 87.62 928 VAL A C 1
ATOM 6871 O O . VAL A 1 928 ? 29.311 -19.411 -75.339 1.00 87.62 928 VAL A O 1
ATOM 6874 N N . GLY A 1 929 ? 27.202 -19.347 -74.552 1.00 83.56 929 GLY A N 1
ATOM 6875 C CA . GLY A 1 929 ? 26.554 -20.031 -75.672 1.00 83.56 929 GLY A CA 1
ATOM 6876 C C . GLY A 1 929 ? 26.653 -21.561 -75.647 1.00 83.56 929 GLY A C 1
ATOM 6877 O O . GLY A 1 929 ? 26.252 -22.198 -76.624 1.00 83.56 929 GLY A O 1
ATOM 6878 N N . HIS A 1 930 ? 27.183 -22.153 -74.574 1.00 90.50 930 HIS A N 1
ATOM 6879 C CA . HIS A 1 930 ? 27.045 -23.579 -74.284 1.00 90.50 930 HIS A CA 1
ATOM 6880 C C . HIS A 1 930 ? 25.765 -23.851 -73.494 1.00 90.50 930 HIS A C 1
ATOM 6882 O O . HIS A 1 930 ? 25.213 -22.952 -72.852 1.00 90.50 930 HIS A O 1
ATOM 6888 N N . LYS A 1 931 ? 25.285 -25.091 -73.603 1.00 88.25 931 LYS A N 1
ATOM 6889 C CA . LYS A 1 931 ? 24.084 -25.561 -72.917 1.00 88.25 931 LYS A CA 1
ATOM 6890 C C . LYS A 1 931 ? 24.426 -26.039 -71.516 1.00 88.25 931 LYS A C 1
ATOM 6892 O O . LYS A 1 931 ? 25.504 -26.598 -71.318 1.00 88.25 931 LYS A O 1
ATOM 6897 N N . VAL A 1 932 ? 23.480 -25.839 -70.611 1.00 89.94 932 VAL A N 1
ATOM 6898 C CA . VAL A 1 932 ? 23.431 -26.511 -69.312 1.00 89.94 932 VAL A CA 1
ATOM 6899 C C . VAL A 1 932 ? 22.508 -27.722 -69.467 1.00 89.94 932 VAL A C 1
ATOM 6901 O O . VAL A 1 932 ? 21.520 -27.627 -70.201 1.00 89.94 932 VAL A O 1
ATOM 6904 N N . ASP A 1 933 ? 22.862 -28.859 -68.879 1.00 84.94 933 ASP A N 1
ATOM 6905 C CA . ASP A 1 933 ? 21.974 -30.020 -68.770 1.00 84.94 933 ASP A CA 1
ATOM 6906 C C . ASP A 1 933 ? 21.185 -30.018 -67.449 1.00 84.94 933 ASP A C 1
ATOM 6908 O O . ASP A 1 933 ? 21.294 -29.091 -66.646 1.00 84.94 933 ASP A O 1
ATOM 6912 N N . GLU A 1 934 ? 20.337 -31.032 -67.268 1.00 81.50 934 GLU A N 1
ATOM 6913 C CA . GLU A 1 934 ? 19.391 -31.151 -66.151 1.00 81.50 934 GLU A CA 1
ATOM 6914 C C . GLU A 1 934 ? 20.109 -31.097 -64.787 1.00 81.50 934 GLU A C 1
ATOM 6916 O O . GLU A 1 934 ? 19.627 -30.428 -63.874 1.00 81.50 934 GLU A O 1
ATOM 6921 N N . ASP A 1 935 ? 21.306 -31.688 -64.682 1.00 79.25 935 ASP A N 1
ATOM 6922 C CA . ASP A 1 935 ? 22.138 -31.744 -63.469 1.00 79.25 935 ASP A CA 1
ATOM 6923 C C . ASP A 1 935 ? 22.956 -30.458 -63.205 1.00 79.25 935 ASP A C 1
ATOM 6925 O O . ASP A 1 935 ? 23.646 -30.348 -62.186 1.00 79.25 935 ASP A O 1
ATOM 6929 N N . GLY A 1 936 ? 22.908 -29.476 -64.111 1.00 81.81 936 GLY A N 1
ATOM 6930 C CA . GLY A 1 936 ? 23.695 -28.242 -64.023 1.00 81.81 936 GLY A CA 1
ATOM 6931 C C . GLY A 1 936 ? 25.079 -28.307 -64.680 1.00 81.81 936 GLY A C 1
ATOM 6932 O O . GLY A 1 936 ? 25.853 -27.352 -64.561 1.00 81.81 936 GLY A O 1
ATOM 6933 N N . ASP A 1 937 ? 25.423 -29.384 -65.391 1.00 88.44 937 ASP A N 1
ATOM 6934 C CA . ASP A 1 937 ? 26.692 -29.505 -66.112 1.00 88.44 937 ASP A CA 1
ATOM 6935 C C . ASP A 1 937 ? 26.649 -28.701 -67.427 1.00 88.44 937 ASP A C 1
ATOM 6937 O O . ASP A 1 937 ? 25.719 -28.772 -68.233 1.00 88.44 937 ASP A O 1
ATOM 6941 N N . ILE A 1 938 ? 27.688 -27.899 -67.674 1.00 89.56 938 ILE A N 1
ATOM 6942 C CA . ILE A 1 938 ? 27.799 -27.065 -68.877 1.00 89.56 938 ILE A CA 1
ATOM 6943 C C . ILE A 1 938 ? 28.639 -27.814 -69.906 1.00 89.56 938 ILE A C 1
ATOM 6945 O O . ILE A 1 938 ? 29.837 -28.022 -69.693 1.00 89.56 938 ILE A O 1
ATOM 6949 N N . THR A 1 939 ? 28.052 -28.193 -71.043 1.00 84.19 939 THR A N 1
ATOM 6950 C CA . THR A 1 939 ? 28.688 -29.122 -71.993 1.00 84.19 939 THR A CA 1
ATOM 6951 C C . THR A 1 939 ? 29.179 -28.473 -73.293 1.00 84.19 939 THR A C 1
ATOM 6953 O O . THR A 1 939 ? 28.546 -27.596 -73.889 1.00 84.19 939 THR A O 1
ATOM 6956 N N . ASP A 1 940 ? 30.346 -28.921 -73.773 1.00 83.94 940 ASP A N 1
ATOM 6957 C CA . ASP A 1 940 ? 30.902 -28.512 -75.065 1.00 83.94 940 ASP A CA 1
ATOM 6958 C C . ASP A 1 940 ? 30.149 -29.154 -76.250 1.00 83.94 940 ASP A C 1
ATOM 6960 O O . ASP A 1 940 ? 29.379 -30.102 -76.107 1.00 83.94 940 ASP A O 1
ATOM 6964 N N . LYS A 1 941 ? 30.410 -28.692 -77.482 1.00 78.25 941 LYS A N 1
ATOM 6965 C CA . LYS A 1 941 ? 29.773 -29.241 -78.705 1.00 78.25 941 LYS A CA 1
ATOM 6966 C C . LYS A 1 941 ? 30.087 -30.719 -79.003 1.00 78.25 941 LYS A C 1
ATOM 6968 O O . LYS A 1 941 ? 29.651 -31.225 -80.038 1.00 78.25 941 LYS A O 1
ATOM 6973 N N . LYS A 1 942 ? 30.881 -31.392 -78.169 1.00 75.56 942 LYS A N 1
ATOM 6974 C CA . LYS A 1 942 ? 31.201 -32.822 -78.251 1.00 75.56 942 LYS A CA 1
ATOM 6975 C C . LYS A 1 942 ? 30.641 -33.610 -77.056 1.00 75.56 942 LYS A C 1
ATOM 6977 O O . LYS A 1 942 ? 30.860 -34.817 -77.022 1.00 75.56 942 LYS A O 1
ATOM 6982 N N . GLY A 1 943 ? 29.936 -32.959 -76.126 1.00 67.19 943 GLY A N 1
ATOM 6983 C CA . GLY A 1 943 ? 29.339 -33.577 -74.942 1.00 67.19 943 GLY A CA 1
ATOM 6984 C C . GLY A 1 943 ? 30.292 -33.752 -73.757 1.00 67.19 943 GLY A C 1
ATOM 6985 O O . GLY A 1 943 ? 30.067 -34.645 -72.951 1.00 67.19 943 GLY A O 1
ATOM 6986 N N . ASN A 1 944 ? 31.369 -32.964 -73.653 1.00 79.88 944 ASN A N 1
ATOM 6987 C CA . ASN A 1 944 ? 32.220 -32.960 -72.455 1.00 79.88 944 ASN A CA 1
ATOM 6988 C C . ASN A 1 944 ? 31.774 -31.844 -71.505 1.00 79.88 944 ASN A C 1
ATOM 6990 O O . ASN A 1 944 ? 31.663 -30.701 -71.956 1.00 79.88 944 ASN A O 1
ATOM 6994 N N . THR A 1 945 ? 31.614 -32.134 -70.213 1.00 86.56 945 THR A N 1
ATOM 6995 C CA . THR A 1 945 ? 31.465 -31.107 -69.171 1.00 86.56 945 THR A CA 1
ATOM 6996 C C . THR A 1 945 ? 32.697 -30.197 -69.152 1.00 86.56 945 THR A C 1
ATOM 6998 O O . THR A 1 945 ? 33.837 -30.665 -69.099 1.00 86.56 945 THR A O 1
ATOM 7001 N N . ILE A 1 946 ? 32.470 -28.886 -69.236 1.00 86.19 946 ILE A N 1
ATOM 7002 C CA . ILE A 1 946 ? 33.498 -27.831 -69.247 1.00 86.19 946 ILE A CA 1
ATOM 7003 C C . ILE A 1 946 ? 33.273 -26.752 -68.173 1.00 86.19 946 ILE A C 1
ATOM 7005 O O . ILE A 1 946 ? 34.100 -25.847 -68.046 1.00 86.19 946 ILE A O 1
ATOM 7009 N N . GLY A 1 947 ? 32.186 -26.856 -67.408 1.00 87.44 947 GLY A N 1
ATOM 7010 C CA . GLY A 1 947 ? 31.844 -26.012 -66.263 1.00 87.44 947 GLY A CA 1
ATOM 7011 C C . GLY A 1 947 ? 30.569 -26.510 -65.574 1.00 87.44 947 GLY A C 1
ATOM 7012 O O . GLY A 1 947 ? 29.969 -27.474 -66.045 1.00 87.44 947 GLY A O 1
ATOM 7013 N N . LYS A 1 948 ? 30.145 -25.830 -64.506 1.00 88.75 948 LYS A N 1
ATOM 7014 C CA . LYS A 1 948 ? 28.889 -26.084 -63.779 1.00 88.75 948 LYS A CA 1
ATOM 7015 C C . LYS A 1 948 ? 28.113 -24.795 -63.538 1.00 88.75 948 LYS A C 1
ATOM 7017 O O . LYS A 1 948 ? 28.705 -23.724 -63.369 1.00 88.75 948 LYS A O 1
ATOM 7022 N N . ALA A 1 949 ? 26.796 -24.914 -63.482 1.00 88.56 949 ALA A N 1
ATOM 7023 C CA . ALA A 1 949 ? 25.870 -23.880 -63.051 1.00 88.56 949 ALA A CA 1
ATOM 7024 C C . ALA A 1 949 ? 24.991 -24.386 -61.901 1.00 88.56 949 ALA A C 1
ATOM 7026 O O . ALA A 1 949 ? 24.758 -25.585 -61.774 1.00 88.56 949 ALA A O 1
ATOM 7027 N N . GLU A 1 950 ? 24.486 -23.460 -61.093 1.00 88.62 950 GLU A N 1
ATOM 7028 C CA . GLU A 1 950 ? 23.456 -23.720 -60.084 1.00 88.62 950 GLU A CA 1
ATOM 7029 C C . GLU A 1 950 ? 22.183 -22.941 -60.424 1.00 88.62 950 GLU A C 1
ATOM 7031 O O . GLU A 1 950 ? 22.248 -21.877 -61.059 1.00 88.62 950 GLU A O 1
ATOM 7036 N N . ARG A 1 951 ? 21.027 -23.466 -60.008 1.00 86.12 951 ARG A N 1
ATOM 7037 C CA . ARG A 1 951 ? 19.757 -22.752 -60.140 1.00 86.12 951 ARG A CA 1
ATOM 7038 C C . ARG A 1 951 ? 19.748 -21.547 -59.204 1.00 86.12 951 ARG A C 1
ATOM 7040 O O . ARG A 1 951 ? 20.154 -21.634 -58.051 1.00 86.12 951 ARG A O 1
ATOM 7047 N N . TRP A 1 952 ? 19.328 -20.413 -59.746 1.00 83.06 952 TRP A N 1
ATOM 7048 C CA . TRP A 1 952 ? 19.348 -19.121 -59.081 1.00 83.06 952 TRP A CA 1
ATOM 7049 C C . TRP A 1 952 ? 18.388 -18.179 -59.803 1.00 83.06 952 TRP A C 1
ATOM 7051 O O . TRP A 1 952 ? 18.562 -17.902 -60.993 1.00 83.06 95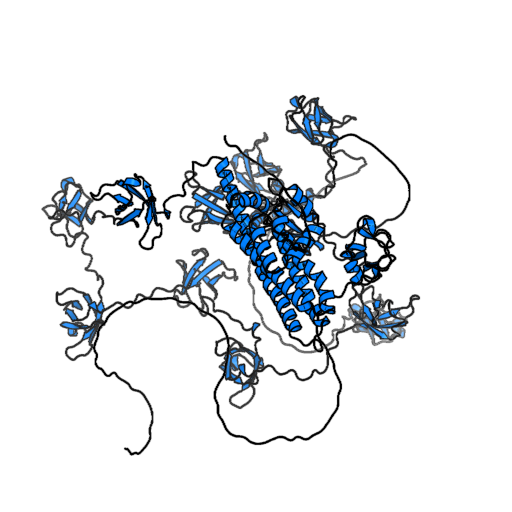2 TRP A O 1
ATOM 7061 N N . GLU A 1 953 ? 17.402 -17.688 -59.065 1.00 72.44 953 GLU A N 1
ATOM 7062 C CA . GLU A 1 953 ? 16.419 -16.695 -59.490 1.00 72.44 953 GLU A CA 1
ATOM 7063 C C . GLU A 1 953 ? 16.580 -15.478 -58.552 1.00 72.44 953 GLU A C 1
ATOM 7065 O O . GLU A 1 953 ? 16.818 -15.669 -57.356 1.00 72.44 953 GLU A O 1
ATOM 7070 N N . PRO A 1 954 ? 16.560 -14.231 -59.056 1.00 61.81 954 PRO A N 1
ATOM 7071 C CA . PRO A 1 954 ? 16.710 -13.047 -58.211 1.00 61.81 954 PRO A CA 1
ATOM 7072 C C . PRO A 1 954 ? 15.448 -12.809 -57.368 1.00 61.81 954 PRO A C 1
ATOM 7074 O O . PRO A 1 954 ? 14.351 -12.758 -57.915 1.00 61.81 954 PRO A O 1
ATOM 7077 N N . GLU A 1 955 ? 15.608 -12.614 -56.057 1.00 52.38 955 GLU A N 1
ATOM 7078 C CA . GLU A 1 955 ? 14.494 -12.375 -55.127 1.00 52.38 955 GLU A CA 1
ATOM 7079 C C . GLU A 1 955 ? 13.692 -11.108 -55.479 1.00 52.38 955 GLU A C 1
ATOM 7081 O O . GLU A 1 955 ? 14.217 -9.989 -55.444 1.00 52.38 955 GLU A O 1
ATOM 7086 N N . GLU A 1 956 ? 12.394 -11.269 -55.745 1.00 49.09 956 GLU A N 1
ATOM 7087 C CA . GLU A 1 956 ? 11.435 -10.164 -55.726 1.00 49.09 956 GLU A CA 1
ATOM 7088 C C . GLU A 1 956 ? 10.944 -9.957 -54.287 1.00 49.09 956 GLU A C 1
ATOM 7090 O O . GLU A 1 956 ? 10.214 -10.779 -53.739 1.00 49.09 956 GLU A O 1
ATOM 7095 N N . LYS A 1 957 ? 11.355 -8.853 -53.653 1.00 45.88 957 LYS A N 1
ATOM 7096 C CA . LYS A 1 957 ? 10.873 -8.493 -52.314 1.00 45.88 957 LYS A CA 1
ATOM 7097 C C . LYS A 1 957 ? 9.401 -8.091 -52.367 1.00 45.88 957 LYS A C 1
ATOM 7099 O O . LYS A 1 957 ? 9.047 -7.158 -53.093 1.00 45.88 957 LYS A O 1
ATOM 7104 N N . GLU A 1 958 ? 8.576 -8.725 -51.537 1.00 46.19 958 GLU A N 1
ATOM 7105 C CA . GLU A 1 958 ? 7.210 -8.270 -51.288 1.00 46.19 958 GLU A CA 1
ATOM 7106 C C . GLU A 1 958 ? 7.215 -6.832 -50.754 1.00 46.19 958 GLU A C 1
ATOM 7108 O O . GLU A 1 958 ? 8.036 -6.446 -49.915 1.00 46.19 958 GLU A O 1
ATOM 7113 N N . ARG A 1 959 ? 6.307 -6.007 -51.277 1.00 58.22 959 ARG A N 1
ATOM 7114 C CA . ARG A 1 959 ? 6.197 -4.604 -50.881 1.00 58.22 959 ARG A CA 1
ATOM 7115 C C . ARG A 1 959 ? 5.327 -4.504 -49.638 1.00 58.22 959 ARG A C 1
ATOM 7117 O O . ARG A 1 959 ? 4.128 -4.750 -49.717 1.00 58.22 959 ARG A O 1
ATOM 7124 N N . ARG A 1 960 ? 5.919 -4.093 -48.514 1.00 59.47 960 ARG A N 1
ATOM 7125 C CA . ARG A 1 960 ? 5.150 -3.640 -47.349 1.00 59.47 960 ARG A CA 1
ATOM 7126 C C . ARG A 1 960 ? 4.351 -2.400 -47.756 1.00 59.47 960 ARG A C 1
ATOM 7128 O O . ARG A 1 960 ? 4.949 -1.389 -48.110 1.00 59.47 960 ARG A O 1
ATOM 7135 N N . VAL A 1 961 ? 3.027 -2.512 -47.732 1.00 73.88 961 VAL A N 1
ATOM 7136 C CA . VAL A 1 961 ? 2.096 -1.397 -47.939 1.00 73.88 961 VAL A CA 1
ATOM 7137 C C . VAL A 1 961 ? 1.910 -0.677 -46.605 1.00 73.88 961 VAL A C 1
ATOM 7139 O O . VAL A 1 961 ? 1.747 -1.326 -45.572 1.00 73.88 961 VAL A O 1
ATOM 7142 N N . ASN A 1 962 ? 1.956 0.653 -46.614 1.00 79.56 962 ASN A N 1
ATOM 7143 C CA . ASN A 1 962 ? 1.724 1.474 -45.430 1.00 79.56 962 ASN A CA 1
ATOM 7144 C C . ASN A 1 962 ? 0.272 1.289 -44.919 1.00 79.56 962 ASN A C 1
ATOM 7146 O O . ASN A 1 962 ? -0.650 1.399 -45.732 1.00 79.56 962 ASN A O 1
ATOM 7150 N N . PRO A 1 963 ? 0.032 1.065 -43.609 1.00 82.38 963 PRO A N 1
ATOM 7151 C CA . PRO A 1 963 ? -1.318 0.913 -43.050 1.00 82.38 963 PRO A CA 1
ATOM 7152 C C . PRO A 1 963 ? -2.265 2.096 -43.311 1.00 82.38 963 PRO A C 1
ATOM 7154 O O . PRO A 1 963 ? -3.479 1.923 -43.288 1.00 82.38 963 PRO A O 1
ATOM 7157 N N . MET A 1 964 ? -1.726 3.290 -43.588 1.00 87.31 964 MET A N 1
ATOM 7158 C CA . MET A 1 964 ? -2.504 4.484 -43.939 1.00 87.31 964 MET A CA 1
ATOM 7159 C C . MET A 1 964 ? -2.852 4.596 -45.435 1.00 87.31 964 MET A C 1
ATOM 7161 O O . MET A 1 964 ? -3.504 5.566 -45.824 1.00 87.31 964 MET A O 1
ATOM 7165 N N . SER A 1 965 ? -2.422 3.656 -46.287 1.00 89.75 965 SER A N 1
ATOM 7166 C CA . SER A 1 965 ? -2.679 3.709 -47.735 1.00 89.75 965 SER A CA 1
ATOM 7167 C C . SER A 1 965 ? -4.183 3.785 -48.037 1.00 89.75 965 SER A C 1
ATOM 7169 O O . SER A 1 965 ? -4.995 3.043 -47.482 1.00 89.75 965 SER A O 1
ATOM 7171 N N . GLY A 1 966 ? -4.566 4.719 -48.908 1.00 84.19 966 GLY A N 1
ATOM 7172 C CA . GLY A 1 966 ? -5.954 5.013 -49.273 1.00 84.19 966 GLY A CA 1
ATOM 7173 C C . GLY A 1 966 ? -6.731 5.899 -48.288 1.00 84.19 966 GLY A C 1
ATOM 7174 O O . GLY A 1 966 ? -7.832 6.339 -48.627 1.00 84.19 966 GLY A O 1
ATOM 7175 N N . LEU A 1 967 ? -6.188 6.210 -47.105 1.00 90.88 967 LEU A N 1
ATOM 7176 C CA . LEU A 1 967 ? -6.795 7.171 -46.175 1.00 90.88 967 LEU A CA 1
ATOM 7177 C C . LEU A 1 967 ? -6.486 8.618 -46.581 1.00 90.88 967 LEU A C 1
ATOM 7179 O O . LEU A 1 967 ? -5.729 8.874 -47.519 1.00 90.88 967 LEU A O 1
ATOM 7183 N N . ARG A 1 968 ? -7.107 9.584 -45.893 1.00 90.12 968 ARG A N 1
ATOM 7184 C CA . ARG A 1 968 ? -7.022 11.015 -46.224 1.00 90.12 968 ARG A CA 1
ATOM 7185 C C . ARG A 1 968 ? -6.696 11.873 -45.009 1.00 90.12 968 ARG A C 1
ATOM 7187 O O . ARG A 1 968 ? -7.192 11.619 -43.915 1.00 90.12 968 ARG A O 1
ATOM 7194 N N . VAL A 1 969 ? -5.928 12.935 -45.239 1.00 91.06 969 VAL A N 1
ATOM 7195 C CA . VAL A 1 969 ? -5.578 13.932 -44.214 1.00 91.06 969 VAL A CA 1
ATOM 7196 C C . VAL A 1 969 ? -6.751 14.894 -43.983 1.00 91.06 969 VAL A C 1
ATOM 7198 O O . VAL A 1 969 ? -7.324 15.408 -44.948 1.00 91.06 969 VAL A O 1
ATOM 7201 N N . ASN A 1 970 ? -7.120 15.163 -42.728 1.00 88.44 970 ASN A N 1
ATOM 7202 C CA . ASN A 1 970 ? -8.148 16.155 -42.380 1.00 88.44 970 ASN A CA 1
ATOM 7203 C C . ASN A 1 970 ? -7.595 17.603 -42.390 1.00 88.44 970 ASN A C 1
ATOM 7205 O O . ASN A 1 970 ? -6.493 17.855 -42.877 1.00 88.44 970 ASN A O 1
ATOM 7209 N N . LYS A 1 971 ? -8.378 18.588 -41.925 1.00 87.88 971 LYS A N 1
ATOM 7210 C CA . LYS A 1 971 ? -7.969 20.013 -41.935 1.00 87.88 971 LYS A CA 1
ATOM 7211 C C . LYS A 1 971 ? -6.967 20.348 -40.833 1.00 87.88 971 LYS A C 1
ATOM 7213 O O . LYS A 1 971 ? -6.332 21.396 -40.883 1.00 87.88 971 LYS A O 1
ATOM 7218 N N . GLU A 1 972 ? -6.882 19.473 -39.846 1.00 84.50 972 GLU A N 1
ATOM 7219 C CA . GLU A 1 972 ? -6.074 19.553 -38.642 1.00 84.50 972 GLU A CA 1
ATOM 7220 C C . GLU A 1 972 ? -4.719 18.839 -38.834 1.00 84.50 972 GLU A C 1
ATOM 7222 O O . GLU A 1 972 ? -3.827 18.966 -38.002 1.00 84.50 972 GLU A O 1
ATOM 7227 N N . GLY A 1 973 ? -4.534 18.140 -39.963 1.00 84.25 973 GLY A N 1
ATOM 7228 C CA . GLY A 1 973 ? -3.309 17.418 -40.315 1.00 84.25 973 GLY A CA 1
ATOM 7229 C C . GLY A 1 973 ? -3.293 15.961 -39.858 1.00 84.25 973 GLY A C 1
ATOM 7230 O O . GLY A 1 973 ? -2.273 15.296 -39.989 1.00 84.25 973 GLY A O 1
ATOM 7231 N N . GLU A 1 974 ? -4.400 15.446 -39.339 1.00 91.62 974 GLU A N 1
ATOM 7232 C CA . GLU A 1 974 ? -4.529 14.078 -38.842 1.00 91.62 974 GLU A CA 1
ATOM 7233 C C . GLU A 1 974 ? -4.979 13.127 -39.959 1.00 91.62 974 GLU A C 1
ATOM 7235 O O . GLU A 1 974 ? -5.776 13.488 -40.830 1.00 91.62 974 GLU A O 1
ATOM 7240 N N . VAL A 1 975 ? -4.515 11.884 -39.887 1.00 91.62 975 VAL A N 1
ATOM 7241 C CA . VAL A 1 975 ? -5.022 10.749 -40.658 1.00 91.62 975 VAL A CA 1
ATOM 7242 C C . VAL A 1 975 ? -5.898 9.926 -39.728 1.00 91.62 975 VAL A C 1
ATOM 7244 O O . VAL A 1 975 ? -5.427 9.451 -38.692 1.00 91.62 975 VAL A O 1
ATOM 7247 N N . ARG A 1 976 ? -7.170 9.768 -40.094 1.00 88.38 976 ARG A N 1
ATOM 7248 C CA . ARG A 1 976 ? -8.132 8.959 -39.342 1.00 88.38 976 ARG A CA 1
ATOM 7249 C C . ARG A 1 976 ? -8.557 7.735 -40.136 1.00 88.38 976 ARG A C 1
ATOM 7251 O O . ARG A 1 976 ? -8.628 7.791 -41.366 1.00 88.38 976 ARG A O 1
ATOM 7258 N N . ASP A 1 977 ? -8.813 6.648 -39.423 1.00 86.69 977 ASP A N 1
ATOM 7259 C CA . ASP A 1 977 ? -9.310 5.400 -39.993 1.00 86.69 977 ASP A CA 1
ATOM 7260 C C . ASP A 1 977 ? -10.828 5.461 -40.290 1.00 86.69 977 ASP A C 1
ATOM 7262 O O . ASP A 1 977 ? -11.459 6.521 -40.249 1.00 86.69 977 ASP A O 1
ATOM 7266 N N . ASN A 1 978 ? -11.433 4.312 -40.610 1.00 82.44 978 ASN A N 1
ATOM 7267 C CA . ASN A 1 978 ? -12.874 4.223 -40.876 1.00 82.44 978 ASN A CA 1
ATOM 7268 C C . ASN A 1 978 ? -13.753 4.308 -39.612 1.00 82.44 978 ASN A C 1
ATOM 7270 O O . ASN A 1 978 ? -14.952 4.559 -39.744 1.00 82.44 978 ASN A O 1
ATOM 7274 N N . ASN A 1 979 ? -13.189 4.095 -38.419 1.00 80.75 979 ASN A N 1
ATOM 7275 C CA . ASN A 1 979 ? -13.888 4.215 -37.137 1.00 80.75 979 ASN A CA 1
ATOM 7276 C C . ASN A 1 979 ? -13.867 5.664 -36.615 1.00 80.75 979 ASN A C 1
ATOM 7278 O O . ASN A 1 979 ? -14.762 6.073 -35.876 1.00 80.75 979 ASN A O 1
ATOM 7282 N N . GLY A 1 980 ? -12.903 6.464 -37.080 1.00 74.69 980 GLY A N 1
ATOM 7283 C CA . GLY A 1 980 ? -12.703 7.865 -36.715 1.00 74.69 980 GLY A CA 1
ATOM 7284 C C . GLY A 1 980 ? -11.499 8.093 -35.799 1.00 74.69 980 GLY A C 1
ATOM 7285 O O . GLY A 1 980 ? -11.263 9.240 -35.400 1.00 74.69 980 GLY A O 1
ATOM 7286 N N . ASP A 1 981 ? -10.735 7.044 -35.505 1.00 84.62 981 ASP A N 1
ATOM 7287 C CA . ASP A 1 981 ? -9.572 7.067 -34.626 1.00 84.62 981 ASP A CA 1
ATOM 7288 C C . ASP A 1 981 ? -8.356 7.649 -35.353 1.00 84.62 981 ASP A C 1
ATOM 7290 O O . ASP A 1 981 ? -8.184 7.463 -36.560 1.00 84.62 981 ASP A O 1
ATOM 7294 N N . ILE A 1 982 ? -7.517 8.405 -34.638 1.00 86.88 982 ILE A N 1
ATOM 7295 C CA . ILE A 1 982 ? -6.314 9.022 -35.212 1.00 86.88 982 ILE A CA 1
ATOM 7296 C C . ILE A 1 982 ? -5.219 7.962 -35.283 1.00 86.88 982 ILE A C 1
ATOM 7298 O O . ILE A 1 982 ? -4.704 7.542 -34.252 1.00 86.88 982 ILE A O 1
ATOM 7302 N N . ILE A 1 983 ? -4.827 7.576 -36.497 1.00 88.31 983 ILE A N 1
ATOM 7303 C CA . ILE A 1 983 ? -3.773 6.574 -36.715 1.00 88.31 983 ILE A CA 1
ATOM 7304 C C . ILE A 1 983 ? -2.465 7.176 -37.241 1.00 88.31 983 ILE A C 1
ATOM 7306 O O . ILE A 1 983 ? -1.445 6.495 -37.281 1.00 88.31 983 ILE A O 1
ATOM 7310 N N . GLY A 1 984 ? -2.462 8.456 -37.622 1.00 88.19 984 GLY A N 1
ATOM 7311 C CA . GLY A 1 984 ? -1.257 9.156 -38.062 1.00 88.19 984 GLY A CA 1
ATOM 7312 C C . GLY A 1 984 ? -1.431 10.665 -38.186 1.00 88.19 984 GLY A C 1
ATOM 7313 O O . GLY A 1 984 ? -2.531 11.200 -38.029 1.00 88.19 984 GLY A O 1
ATOM 7314 N N . ARG A 1 985 ? -0.336 11.369 -38.479 1.00 90.75 985 ARG A N 1
ATOM 7315 C CA . ARG A 1 985 ? -0.305 12.829 -38.659 1.00 90.75 985 ARG A CA 1
ATOM 7316 C C . ARG A 1 985 ? 0.603 13.213 -39.829 1.00 90.75 985 ARG A C 1
ATOM 7318 O O . ARG A 1 985 ? 1.585 12.535 -40.113 1.00 90.75 985 ARG A O 1
ATOM 7325 N N . LEU A 1 986 ? 0.264 14.306 -40.507 1.00 91.00 986 LEU A N 1
ATOM 7326 C CA . LEU A 1 986 ? 1.075 14.956 -41.534 1.00 91.00 986 LEU A CA 1
ATOM 7327 C C . LEU A 1 986 ? 2.351 15.518 -40.895 1.00 91.00 986 LEU A C 1
ATOM 7329 O O . LEU A 1 986 ? 2.291 16.491 -40.147 1.00 91.00 986 LEU A O 1
ATOM 7333 N N . THR A 1 987 ? 3.492 14.912 -41.209 1.00 85.56 987 THR A N 1
ATOM 7334 C CA . THR A 1 987 ? 4.815 15.272 -40.676 1.00 85.56 987 THR A CA 1
ATOM 7335 C C . THR A 1 987 ? 5.641 16.099 -41.661 1.00 85.56 987 THR A C 1
ATOM 7337 O O . THR A 1 987 ? 6.530 16.841 -41.247 1.00 85.56 987 THR A O 1
ATOM 7340 N N . ALA A 1 988 ? 5.318 16.070 -42.960 1.00 83.19 988 ALA A N 1
ATOM 7341 C CA . ALA A 1 988 ? 5.843 17.041 -43.920 1.00 83.19 988 ALA A CA 1
ATOM 7342 C C . ALA A 1 988 ? 4.840 17.387 -45.032 1.00 83.19 988 ALA A C 1
ATOM 7344 O O . ALA A 1 988 ? 4.036 16.564 -45.459 1.00 83.19 988 ALA A O 1
ATOM 7345 N N . GLY A 1 989 ? 4.932 18.613 -45.550 1.00 81.56 989 GLY A N 1
ATOM 7346 C CA . GLY A 1 989 ? 4.043 19.148 -46.589 1.00 81.56 989 GLY A CA 1
ATOM 7347 C C . GLY A 1 989 ? 3.242 20.357 -46.106 1.00 81.56 989 GLY A C 1
ATOM 7348 O O . GLY A 1 989 ? 3.176 20.646 -44.914 1.00 81.56 989 GLY A O 1
ATOM 7349 N N . ASP A 1 990 ? 2.645 21.101 -47.038 1.00 84.31 990 ASP A N 1
ATOM 7350 C CA . ASP A 1 990 ? 1.768 22.220 -46.681 1.00 84.31 990 ASP A CA 1
ATOM 7351 C C . ASP A 1 990 ? 0.362 21.695 -46.371 1.00 84.31 990 ASP A C 1
ATOM 7353 O O . ASP A 1 990 ? -0.306 21.150 -47.250 1.00 84.31 990 ASP A O 1
ATOM 7357 N N . LEU A 1 991 ? -0.101 21.881 -45.133 1.00 83.94 991 LEU A N 1
ATOM 7358 C CA . LEU A 1 991 ? -1.404 21.403 -44.660 1.00 83.94 991 LEU A CA 1
ATOM 7359 C C . LEU A 1 991 ? -2.568 21.848 -45.564 1.00 83.94 991 LEU A C 1
ATOM 7361 O O . LEU A 1 991 ? -3.462 21.054 -45.866 1.00 83.94 991 LEU A O 1
ATOM 7365 N N . GLY A 1 992 ? -2.529 23.087 -46.066 1.00 82.44 992 GLY A N 1
ATOM 7366 C CA . GLY A 1 992 ? -3.543 23.628 -46.974 1.00 82.44 992 GLY A CA 1
ATOM 7367 C C . GLY A 1 992 ? -3.579 22.945 -48.345 1.00 82.44 992 GLY A C 1
ATOM 7368 O O . GLY A 1 992 ? -4.636 22.920 -48.976 1.00 82.44 992 GLY A O 1
ATOM 7369 N N . HIS A 1 993 ? -2.459 22.367 -48.787 1.00 82.25 993 HIS A N 1
ATOM 7370 C CA . HIS A 1 993 ? -2.361 21.560 -50.006 1.00 82.25 993 HIS A CA 1
ATOM 7371 C C . HIS A 1 993 ? -2.475 20.050 -49.760 1.00 82.25 993 HIS A C 1
ATOM 7373 O O . HIS A 1 993 ? -2.703 19.335 -50.724 1.00 82.25 993 HIS A O 1
ATOM 7379 N N . CYS A 1 994 ? -2.335 19.554 -48.527 1.00 85.06 994 CYS A N 1
ATOM 7380 C CA . CYS A 1 994 ? -2.462 18.123 -48.200 1.00 85.06 994 CYS A CA 1
ATOM 7381 C C . CYS A 1 994 ? -3.877 17.729 -47.737 1.00 85.06 994 CYS A C 1
ATOM 7383 O O . CYS A 1 994 ? -4.278 16.576 -47.886 1.00 85.06 994 CYS A O 1
ATOM 7385 N N . THR A 1 995 ? -4.649 18.680 -47.199 1.00 89.12 995 THR A N 1
ATOM 7386 C CA . THR A 1 995 ? -6.013 18.450 -46.693 1.00 89.12 995 THR A CA 1
ATOM 7387 C C . THR A 1 995 ? -6.923 17.815 -47.755 1.00 89.12 995 THR A C 1
ATOM 7389 O O . THR A 1 995 ? -7.196 18.407 -48.801 1.00 89.12 995 THR A O 1
ATOM 7392 N N . GLY A 1 996 ? -7.485 16.648 -47.443 1.00 84.00 996 GLY A N 1
ATOM 7393 C CA . GLY A 1 996 ? -8.476 15.937 -48.253 1.00 84.00 996 GLY A CA 1
ATOM 7394 C C . GLY A 1 996 ? -7.911 15.076 -49.387 1.00 84.00 996 GLY A C 1
ATOM 7395 O O . GLY A 1 996 ? -8.702 14.426 -50.082 1.00 84.00 996 GLY A O 1
ATOM 7396 N N . PHE A 1 997 ? -6.589 15.049 -49.570 1.00 91.56 997 PHE A N 1
ATOM 7397 C CA . PHE A 1 997 ? -5.903 14.162 -50.509 1.00 91.56 997 PHE A CA 1
ATOM 7398 C C . PHE A 1 997 ? -5.574 12.798 -49.894 1.00 91.56 997 PHE A C 1
ATOM 7400 O O . PHE A 1 997 ? -5.581 12.640 -48.673 1.00 91.56 997 PHE A O 1
ATOM 7407 N N . GLU A 1 998 ? -5.361 11.812 -50.767 1.00 90.12 998 GLU A N 1
ATOM 7408 C CA . GLU A 1 998 ? -5.156 10.405 -50.407 1.00 90.12 998 GLU A CA 1
ATOM 7409 C C . GLU A 1 998 ? -3.681 10.090 -50.152 1.00 90.12 998 GLU A C 1
ATOM 7411 O O . GLU A 1 998 ? -2.788 10.770 -50.659 1.00 90.12 998 GLU A O 1
ATOM 7416 N N . ILE A 1 999 ? -3.441 9.061 -49.347 1.00 92.88 999 ILE A N 1
ATOM 7417 C CA . ILE A 1 999 ? -2.113 8.571 -48.974 1.00 92.88 999 ILE A CA 1
ATOM 7418 C C . ILE A 1 999 ? -1.778 7.340 -49.824 1.00 92.88 999 ILE A C 1
ATOM 7420 O O . ILE A 1 999 ? -2.630 6.472 -50.013 1.00 92.88 999 ILE A O 1
ATOM 7424 N N . ASP A 1 1000 ? -0.560 7.267 -50.359 1.00 90.00 1000 ASP A N 1
ATOM 7425 C CA . ASP A 1 1000 ? -0.089 6.140 -51.169 1.00 90.00 1000 ASP A CA 1
ATOM 7426 C C . ASP A 1 1000 ? 0.453 4.969 -50.325 1.00 90.00 1000 ASP A C 1
ATOM 7428 O O . ASP A 1 1000 ? 0.635 5.069 -49.109 1.00 90.00 1000 ASP A O 1
ATOM 7432 N N . ASP A 1 1001 ? 0.780 3.857 -50.994 1.00 88.81 1001 ASP A N 1
ATOM 7433 C CA . ASP A 1 1001 ? 1.329 2.644 -50.366 1.00 88.81 1001 ASP A CA 1
ATOM 7434 C C . ASP A 1 1001 ? 2.648 2.863 -49.598 1.00 88.81 1001 ASP A C 1
ATOM 7436 O O . ASP A 1 1001 ? 3.079 1.966 -48.877 1.00 88.81 1001 ASP A O 1
ATOM 7440 N N . ASN A 1 1002 ? 3.296 4.025 -49.737 1.00 84.94 1002 ASN A N 1
ATOM 7441 C CA . ASN A 1 1002 ? 4.548 4.375 -49.067 1.00 84.94 1002 ASN A CA 1
ATOM 7442 C C . ASN A 1 1002 ? 4.340 5.348 -47.887 1.00 84.94 1002 ASN A C 1
ATOM 7444 O O . ASN A 1 1002 ? 5.295 5.613 -47.162 1.00 84.94 1002 ASN A O 1
ATOM 7448 N N . GLY A 1 1003 ? 3.124 5.866 -47.665 1.00 84.31 1003 GLY A N 1
ATOM 7449 C CA . GLY A 1 1003 ? 2.842 6.889 -46.645 1.00 84.31 1003 GLY A CA 1
ATOM 7450 C C . GLY A 1 1003 ? 2.955 8.335 -47.144 1.00 84.31 1003 GLY A C 1
ATOM 7451 O O . GLY A 1 1003 ? 3.097 9.262 -46.346 1.00 84.31 1003 GLY A O 1
ATOM 7452 N N . TYR A 1 1004 ? 2.907 8.567 -48.458 1.00 91.38 1004 TYR A N 1
ATOM 7453 C CA . TYR A 1 1004 ? 2.957 9.912 -49.030 1.00 91.38 1004 TYR A CA 1
ATOM 7454 C C . TYR A 1 1004 ? 1.575 10.416 -49.422 1.00 91.38 1004 TYR A C 1
ATOM 7456 O O . TYR A 1 1004 ? 0.824 9.729 -50.106 1.00 91.38 1004 TYR A O 1
ATOM 7464 N N . VAL A 1 1005 ? 1.262 11.657 -49.049 1.00 91.50 1005 VAL A N 1
ATOM 7465 C CA . VAL A 1 1005 ? 0.039 12.330 -49.498 1.00 91.50 1005 VAL A CA 1
ATOM 7466 C C . VAL A 1 1005 ? 0.221 12.726 -50.959 1.00 91.50 1005 VAL A C 1
ATOM 7468 O O . VAL A 1 1005 ? 1.174 13.446 -51.287 1.00 91.50 1005 VAL A O 1
ATOM 7471 N N . VAL A 1 1006 ? -0.680 12.274 -51.829 1.00 91.81 1006 VAL A N 1
ATOM 7472 C CA . VAL A 1 1006 ? -0.618 12.478 -53.281 1.00 91.81 1006 VAL A CA 1
ATOM 7473 C C . VAL A 1 1006 ? -1.804 13.282 -53.807 1.00 91.81 1006 VAL A C 1
ATOM 7475 O O . VAL A 1 1006 ? -2.949 13.082 -53.407 1.00 91.81 1006 VAL A O 1
ATOM 7478 N N . ASP A 1 1007 ? -1.533 14.207 -54.729 1.00 88.31 1007 ASP A N 1
ATOM 7479 C CA . ASP A 1 1007 ? -2.587 14.955 -55.419 1.00 88.31 1007 ASP A CA 1
ATOM 7480 C C . ASP A 1 1007 ? -3.367 14.084 -56.429 1.00 88.31 1007 ASP A C 1
ATOM 7482 O O . ASP A 1 1007 ? -3.014 12.941 -56.721 1.00 88.31 1007 ASP A O 1
ATOM 7486 N N . ASN A 1 1008 ? -4.433 14.642 -57.014 1.00 84.75 1008 ASN A N 1
ATOM 7487 C CA . ASN A 1 1008 ? -5.257 13.951 -58.021 1.00 84.75 1008 ASN A CA 1
ATOM 7488 C C . ASN A 1 1008 ? -4.493 13.543 -59.303 1.00 84.75 1008 ASN A C 1
ATOM 7490 O O . ASN A 1 1008 ? -5.031 12.779 -60.105 1.00 84.75 1008 ASN A O 1
ATOM 7494 N N . ASP A 1 1009 ? -3.290 14.081 -59.530 1.00 83.12 1009 ASP A N 1
ATOM 7495 C CA . ASP A 1 1009 ? -2.411 13.750 -60.655 1.00 83.12 1009 ASP A CA 1
ATOM 7496 C C . ASP A 1 1009 ? -1.317 12.726 -60.251 1.00 83.12 1009 ASP A C 1
ATOM 7498 O O . ASP A 1 1009 ? -0.528 12.300 -61.099 1.00 83.12 1009 ASP A O 1
ATOM 7502 N N . GLY A 1 1010 ? -1.291 12.290 -58.983 1.00 77.44 1010 GLY A N 1
ATOM 7503 C CA . GLY A 1 1010 ? -0.372 11.292 -58.429 1.00 77.44 1010 GLY A CA 1
ATOM 7504 C C . GLY A 1 1010 ? 0.977 11.842 -57.952 1.00 77.44 1010 GLY A C 1
ATOM 7505 O O . GLY A 1 1010 ? 1.919 11.068 -57.775 1.00 77.44 1010 GLY A O 1
ATOM 7506 N N . ASN A 1 1011 ? 1.120 13.159 -57.771 1.00 87.31 1011 ASN A N 1
ATOM 7507 C CA . ASN A 1 1011 ? 2.365 13.763 -57.288 1.00 87.31 1011 ASN A CA 1
ATOM 7508 C C . ASN A 1 1011 ? 2.384 13.825 -55.756 1.00 87.31 1011 ASN A C 1
ATOM 7510 O O . ASN A 1 1011 ? 1.408 14.264 -55.151 1.00 87.31 1011 ASN A O 1
ATOM 7514 N N . LYS A 1 1012 ? 3.521 13.487 -55.130 1.00 90.38 1012 LYS A N 1
ATOM 7515 C CA . LYS A 1 1012 ? 3.737 13.703 -53.690 1.00 90.38 1012 LYS A CA 1
ATOM 7516 C C . LYS A 1 1012 ? 3.628 15.194 -53.349 1.00 90.38 1012 LYS A C 1
ATOM 7518 O O . LYS A 1 1012 ? 4.439 15.995 -53.818 1.00 90.38 1012 LYS A O 1
ATOM 7523 N N . VAL A 1 1013 ? 2.671 15.532 -52.490 1.00 89.25 1013 VAL A N 1
ATOM 7524 C CA . VAL A 1 1013 ? 2.459 16.874 -51.919 1.00 89.25 1013 VAL A CA 1
ATOM 7525 C C . VAL A 1 1013 ? 2.712 16.929 -50.409 1.00 89.25 1013 VAL A C 1
ATOM 7527 O O . VAL A 1 1013 ? 2.991 18.010 -49.889 1.00 89.25 1013 VAL A O 1
ATOM 7530 N N . GLY A 1 1014 ? 2.701 15.778 -49.729 1.00 87.12 1014 GLY A N 1
ATOM 7531 C CA . GLY A 1 1014 ? 3.012 15.655 -48.305 1.00 87.12 1014 GLY A CA 1
ATOM 7532 C C . GLY A 1 1014 ? 3.444 14.246 -47.893 1.00 87.12 1014 GLY A C 1
ATOM 7533 O O . GLY A 1 1014 ? 3.619 13.357 -48.727 1.00 87.12 1014 GLY A O 1
ATOM 7534 N N . GLU A 1 1015 ? 3.635 14.051 -46.598 1.00 90.50 1015 GLU A N 1
ATOM 7535 C CA . GLU A 1 1015 ? 4.115 12.827 -45.958 1.00 90.50 1015 GLU A CA 1
ATOM 7536 C C . GLU A 1 1015 ? 3.470 12.702 -44.581 1.00 90.50 1015 GLU A C 1
ATOM 7538 O O . GLU A 1 1015 ? 3.351 13.694 -43.857 1.00 90.50 1015 GLU A O 1
ATOM 7543 N N . VAL A 1 1016 ? 3.008 11.497 -44.262 1.00 88.56 1016 VAL A N 1
ATOM 7544 C CA . VAL A 1 1016 ? 2.309 11.184 -43.016 1.00 88.56 1016 VAL A CA 1
ATOM 7545 C C . VAL A 1 1016 ? 3.047 10.078 -42.273 1.00 88.56 1016 VAL A C 1
ATOM 7547 O O . VAL A 1 1016 ? 3.468 9.089 -42.873 1.00 88.56 1016 VAL A O 1
ATOM 7550 N N . THR A 1 1017 ? 3.163 10.229 -40.959 1.00 88.00 1017 THR A N 1
ATOM 7551 C CA . THR A 1 1017 ? 3.750 9.221 -40.069 1.00 88.00 1017 THR A CA 1
ATOM 7552 C C . THR A 1 1017 ? 2.646 8.615 -39.207 1.00 88.00 1017 THR A C 1
ATOM 7554 O O . THR A 1 1017 ? 1.743 9.331 -38.765 1.00 88.00 1017 THR A O 1
ATOM 7557 N N . LEU A 1 1018 ? 2.700 7.296 -38.989 1.00 87.12 1018 LEU A N 1
ATOM 7558 C CA . LEU A 1 1018 ? 1.815 6.596 -38.051 1.00 87.12 1018 LEU A CA 1
ATOM 7559 C C . LEU A 1 1018 ? 2.007 7.162 -36.642 1.00 87.12 1018 LEU A C 1
ATOM 7561 O O . LEU A 1 1018 ? 3.139 7.438 -36.259 1.00 87.12 1018 LEU A O 1
ATOM 7565 N N . LEU A 1 1019 ? 0.929 7.301 -35.871 1.00 82.56 1019 LEU A N 1
ATOM 7566 C CA . LEU A 1 1019 ? 0.957 7.962 -34.561 1.00 82.56 1019 LEU A CA 1
ATOM 7567 C C . LEU A 1 1019 ? 1.928 7.275 -33.584 1.00 82.56 1019 LEU A C 1
ATOM 7569 O O . LEU A 1 1019 ? 2.674 7.953 -32.894 1.00 82.56 1019 LEU A O 1
ATOM 7573 N N . GLU A 1 1020 ? 1.978 5.942 -33.616 1.00 75.00 1020 GLU A N 1
ATOM 7574 C CA . GLU A 1 1020 ? 2.911 5.085 -32.861 1.00 75.00 1020 GLU A CA 1
ATOM 7575 C C . GLU A 1 1020 ? 4.396 5.251 -33.259 1.00 75.00 1020 GLU A C 1
ATOM 7577 O O . GLU A 1 1020 ? 5.284 4.927 -32.481 1.00 75.00 1020 GLU A O 1
ATOM 7582 N N . ASN A 1 1021 ? 4.670 5.736 -34.477 1.00 72.12 1021 ASN A N 1
ATOM 7583 C CA . ASN A 1 1021 ? 6.017 5.905 -35.040 1.00 72.12 1021 ASN A CA 1
ATOM 7584 C C . ASN A 1 1021 ? 6.450 7.382 -35.088 1.00 72.12 1021 ASN A C 1
ATOM 7586 O O . ASN A 1 1021 ? 7.528 7.705 -35.594 1.00 72.12 1021 ASN A O 1
ATOM 7590 N N . ILE A 1 1022 ? 5.611 8.294 -34.592 1.00 71.62 1022 ILE A N 1
ATOM 7591 C CA . ILE A 1 1022 ? 6.040 9.640 -34.231 1.00 71.62 1022 ILE A CA 1
ATOM 7592 C C . ILE A 1 1022 ? 6.738 9.478 -32.885 1.00 71.62 1022 ILE A C 1
ATOM 7594 O O . ILE A 1 1022 ? 6.077 9.300 -31.864 1.00 71.62 1022 ILE A O 1
ATOM 7598 N N . ALA A 1 1023 ? 8.074 9.504 -32.894 1.00 52.06 1023 ALA A N 1
ATOM 7599 C CA . ALA A 1 1023 ? 8.835 9.651 -31.658 1.00 52.06 1023 ALA A CA 1
ATOM 7600 C C . ALA A 1 1023 ? 8.257 10.850 -30.884 1.00 52.06 1023 ALA A C 1
ATOM 7602 O O . ALA A 1 1023 ? 7.976 11.866 -31.531 1.00 52.06 1023 ALA A O 1
ATOM 7603 N N . PRO A 1 1024 ? 8.037 10.748 -29.559 1.00 45.25 1024 PRO A N 1
ATOM 7604 C CA . PRO A 1 1024 ? 7.550 11.879 -28.782 1.00 45.25 1024 PRO A CA 1
ATOM 7605 C C . PRO A 1 1024 ? 8.508 13.045 -29.020 1.00 45.25 1024 PRO A C 1
ATOM 7607 O O . PRO A 1 1024 ? 9.701 12.929 -28.743 1.00 45.25 1024 PRO A O 1
ATOM 7610 N N . GLU A 1 1025 ? 8.005 14.119 -29.633 1.00 43.19 1025 GLU A N 1
ATOM 7611 C CA . GLU A 1 1025 ? 8.841 15.265 -29.970 1.00 43.19 1025 GLU A CA 1
ATOM 7612 C C . GLU A 1 1025 ? 9.394 15.837 -28.662 1.00 43.19 1025 GLU A C 1
ATOM 7614 O O . GLU A 1 1025 ? 8.631 16.229 -27.777 1.00 43.19 1025 GLU A O 1
ATOM 7619 N N . GLU A 1 1026 ? 10.722 15.887 -28.540 1.00 45.16 1026 GLU A N 1
ATOM 7620 C CA . GLU A 1 1026 ? 11.368 16.763 -27.570 1.00 45.16 1026 GLU A CA 1
ATOM 7621 C C . GLU A 1 1026 ? 10.874 18.184 -27.874 1.00 45.16 1026 GLU A C 1
ATOM 7623 O O . GLU A 1 1026 ? 11.195 18.748 -28.923 1.00 45.16 1026 GLU A O 1
ATOM 7628 N N . GLU A 1 1027 ? 10.035 18.745 -26.996 1.00 37.53 1027 GLU A N 1
ATOM 7629 C CA . GLU A 1 1027 ? 9.451 20.081 -27.164 1.00 37.53 1027 GLU A CA 1
ATOM 7630 C C . GLU A 1 1027 ? 10.516 21.182 -26.957 1.00 37.53 1027 GLU A C 1
ATOM 7632 O O . GLU A 1 1027 ? 10.469 21.966 -26.003 1.00 37.53 1027 GLU A O 1
ATOM 7637 N N . GLU A 1 1028 ? 11.478 21.283 -27.884 1.00 43.66 1028 GLU A N 1
ATOM 7638 C CA . GLU A 1 1028 ? 12.364 22.443 -28.028 1.00 43.66 1028 GLU A CA 1
ATOM 7639 C C . GLU A 1 1028 ? 11.537 23.679 -28.429 1.00 43.66 1028 GLU A C 1
ATOM 7641 O O . GLU A 1 1028 ? 11.420 24.052 -29.600 1.00 43.66 1028 GLU A O 1
ATOM 7646 N N . GLY A 1 1029 ? 10.947 24.346 -27.437 1.00 49.72 1029 GLY A N 1
ATOM 7647 C CA . GLY A 1 1029 ? 10.176 25.567 -27.673 1.00 49.72 1029 GLY A CA 1
ATOM 7648 C C . GLY A 1 1029 ? 9.564 26.235 -26.447 1.00 49.72 1029 GLY A C 1
ATOM 7649 O O . GLY A 1 1029 ? 9.292 27.433 -26.513 1.00 49.72 1029 GLY A O 1
ATOM 7650 N N . LEU A 1 1030 ? 9.375 25.510 -25.342 1.00 49.22 1030 LEU A N 1
ATOM 7651 C CA . LEU A 1 1030 ? 8.929 26.095 -24.076 1.00 49.22 1030 LEU A CA 1
ATOM 7652 C C . LEU A 1 1030 ? 10.106 26.790 -23.383 1.00 49.22 1030 LEU A C 1
ATOM 7654 O O . LEU A 1 1030 ? 11.186 26.213 -23.247 1.00 49.22 1030 LEU A O 1
ATOM 7658 N N . THR A 1 1031 ? 9.908 28.030 -22.940 1.00 71.88 1031 THR A N 1
ATOM 7659 C CA . THR A 1 1031 ? 10.876 28.707 -22.062 1.00 71.88 1031 THR A CA 1
ATOM 7660 C C . THR A 1 1031 ? 10.948 28.018 -20.694 1.00 71.88 1031 THR A C 1
ATOM 7662 O O . THR A 1 1031 ? 10.000 27.341 -20.304 1.00 71.88 1031 THR A O 1
ATOM 7665 N N . GLU A 1 1032 ? 12.039 28.205 -19.939 1.00 69.50 1032 GLU A N 1
ATOM 7666 C CA . GLU A 1 1032 ? 12.179 27.642 -18.578 1.00 69.50 1032 GLU A CA 1
ATOM 7667 C C . GLU A 1 1032 ? 10.961 27.990 -17.692 1.00 69.50 1032 GLU A C 1
ATOM 7669 O O . GLU A 1 1032 ? 10.438 27.121 -17.000 1.00 69.50 1032 GLU A O 1
ATOM 7674 N N . GLU A 1 1033 ? 10.429 29.216 -17.811 1.00 69.69 1033 GLU A N 1
ATOM 7675 C CA . GLU A 1 1033 ? 9.211 29.669 -17.117 1.00 69.69 1033 GLU A CA 1
ATOM 7676 C C . GLU A 1 1033 ? 7.947 28.884 -17.541 1.00 69.69 1033 GLU A C 1
ATOM 7678 O O . GLU A 1 1033 ? 7.107 28.557 -16.704 1.00 69.69 1033 GLU A O 1
ATOM 7683 N N . GLU A 1 1034 ? 7.795 28.549 -18.828 1.00 69.50 1034 GLU A N 1
ATOM 7684 C CA . GLU A 1 1034 ? 6.641 27.791 -19.343 1.00 69.50 1034 GLU A CA 1
ATOM 7685 C C . GLU A 1 1034 ? 6.748 26.286 -19.041 1.00 69.50 1034 GLU A C 1
ATOM 7687 O O . GLU A 1 1034 ? 5.727 25.635 -18.803 1.00 69.50 1034 GLU A O 1
ATOM 7692 N N . GLN A 1 1035 ? 7.966 25.732 -19.003 1.00 70.56 1035 GLN A N 1
ATOM 7693 C CA . GLN A 1 1035 ? 8.217 24.362 -18.543 1.00 70.56 1035 GLN A CA 1
ATOM 7694 C C . GLN A 1 1035 ? 7.909 24.220 -17.047 1.00 70.56 1035 GLN A C 1
ATOM 7696 O O . GLN A 1 1035 ? 7.237 23.266 -16.651 1.00 70.56 1035 GLN A O 1
ATOM 7701 N N . GLU A 1 1036 ? 8.328 25.187 -16.224 1.00 76.06 1036 GLU A N 1
ATOM 7702 C CA . GLU A 1 1036 ? 7.995 25.236 -14.797 1.00 76.06 1036 GLU A CA 1
ATOM 7703 C C . GLU A 1 1036 ? 6.476 25.383 -14.580 1.00 76.06 1036 GLU A C 1
ATOM 7705 O O . GLU A 1 1036 ? 5.897 24.653 -13.773 1.00 76.06 1036 GLU A O 1
ATOM 7710 N N . GLU A 1 1037 ? 5.791 26.243 -15.349 1.00 77.56 1037 GLU A N 1
ATOM 7711 C CA . GLU A 1 1037 ? 4.328 26.386 -15.269 1.00 77.56 1037 GLU A CA 1
ATOM 7712 C C . GLU A 1 1037 ? 3.588 25.095 -15.674 1.00 77.56 1037 GLU A C 1
ATOM 7714 O O . GLU A 1 1037 ? 2.555 24.762 -15.086 1.00 77.56 1037 GLU A O 1
ATOM 7719 N N . LEU A 1 1038 ? 4.095 24.346 -16.660 1.00 74.25 1038 LEU A N 1
ATOM 7720 C CA . LEU A 1 1038 ? 3.527 23.055 -17.064 1.00 74.25 1038 LEU A CA 1
ATOM 7721 C C . LEU A 1 1038 ? 3.794 21.945 -16.047 1.00 74.25 1038 LEU A C 1
ATOM 7723 O O . LEU A 1 1038 ? 2.877 21.174 -15.763 1.00 74.25 1038 LEU A O 1
ATOM 7727 N N . ARG A 1 1039 ? 5.004 21.869 -15.478 1.00 76.75 1039 ARG A N 1
ATOM 7728 C CA . ARG A 1 1039 ? 5.333 20.892 -14.429 1.00 76.75 1039 ARG A CA 1
ATOM 7729 C C . ARG A 1 1039 ? 4.456 21.122 -13.200 1.00 76.75 1039 ARG A C 1
ATOM 7731 O O . ARG A 1 1039 ? 3.759 20.208 -12.774 1.00 76.75 1039 ARG A O 1
ATOM 7738 N N . LYS A 1 1040 ? 4.345 22.377 -12.760 1.00 78.56 1040 LYS A N 1
ATOM 7739 C CA . LYS A 1 1040 ? 3.458 22.785 -11.668 1.00 78.56 1040 LYS A CA 1
ATOM 7740 C C . LYS A 1 1040 ? 1.989 22.441 -11.926 1.00 78.56 1040 LYS A C 1
ATOM 7742 O O . LYS A 1 1040 ? 1.321 21.916 -11.048 1.00 78.56 1040 LYS A O 1
ATOM 7747 N N . LYS A 1 1041 ? 1.481 22.650 -13.149 1.00 78.88 1041 LYS A N 1
ATOM 7748 C CA . LYS A 1 1041 ? 0.112 22.234 -13.517 1.00 78.88 1041 LYS A CA 1
ATOM 7749 C C . LYS A 1 1041 ? -0.111 20.721 -13.445 1.00 78.88 1041 LYS A C 1
ATOM 7751 O O . LYS A 1 1041 ? -1.242 20.323 -13.185 1.00 78.88 1041 LYS A O 1
ATOM 7756 N N . LYS A 1 1042 ? 0.914 19.896 -13.698 1.00 80.81 1042 LYS A N 1
ATOM 7757 C CA . LYS A 1 1042 ? 0.834 18.435 -13.523 1.00 80.81 1042 LYS A CA 1
ATOM 7758 C C . LYS A 1 1042 ? 0.826 18.069 -12.039 1.00 80.81 1042 LYS A C 1
ATOM 7760 O O . LYS A 1 1042 ? -0.089 17.375 -11.615 1.00 80.81 1042 LYS A O 1
ATOM 7765 N N . GLU A 1 1043 ? 1.759 18.620 -11.261 1.00 81.62 1043 GLU A N 1
ATOM 7766 C CA . GLU A 1 1043 ? 1.836 18.457 -9.799 1.00 81.62 1043 GLU A CA 1
ATOM 7767 C C . GLU A 1 1043 ? 0.494 18.826 -9.122 1.00 81.62 1043 GLU A C 1
ATOM 7769 O O . GLU A 1 1043 ? -0.065 18.031 -8.366 1.00 81.62 1043 GLU A O 1
ATOM 7774 N N . ASP A 1 1044 ? -0.085 19.985 -9.466 1.00 81.25 1044 ASP A N 1
ATOM 7775 C CA . ASP A 1 1044 ? -1.385 20.444 -8.952 1.00 81.25 1044 ASP A CA 1
ATOM 7776 C C . ASP A 1 1044 ? -2.543 19.490 -9.339 1.00 81.25 1044 ASP A C 1
ATOM 7778 O O . ASP A 1 1044 ? -3.457 19.258 -8.545 1.00 81.25 1044 ASP A O 1
ATOM 7782 N N . ALA A 1 1045 ? -2.525 18.921 -10.553 1.00 82.44 1045 ALA A N 1
ATOM 7783 C CA . ALA A 1 1045 ? -3.561 18.001 -11.036 1.00 82.44 1045 ALA A CA 1
ATOM 7784 C C . ALA A 1 1045 ? -3.460 16.607 -10.392 1.00 82.44 1045 ALA A C 1
ATOM 7786 O O . ALA A 1 1045 ? -4.476 16.002 -10.045 1.00 82.44 1045 ALA A O 1
ATOM 7787 N N . GLU A 1 1046 ? -2.244 16.102 -10.183 1.00 86.75 1046 GLU A N 1
ATOM 7788 C CA . GLU A 1 1046 ? -1.992 14.861 -9.444 1.00 86.75 1046 GLU A CA 1
ATOM 7789 C C . GLU A 1 1046 ? -2.404 14.996 -7.974 1.00 86.75 1046 GLU A C 1
ATOM 7791 O O . GLU A 1 1046 ? -3.069 14.107 -7.436 1.00 86.75 1046 GLU A O 1
ATOM 7796 N N . LEU A 1 1047 ? -2.099 16.134 -7.343 1.00 86.94 1047 LEU A N 1
ATOM 7797 C CA . LEU A 1 1047 ? -2.535 16.451 -5.984 1.00 86.94 1047 LEU A CA 1
ATOM 7798 C C . LEU A 1 1047 ? -4.069 16.534 -5.883 1.00 86.94 1047 LEU A C 1
ATOM 7800 O O . LEU A 1 1047 ? -4.659 15.917 -4.993 1.00 86.94 1047 LEU A O 1
ATOM 7804 N N . ALA A 1 1048 ? -4.736 17.201 -6.833 1.00 85.94 1048 ALA A N 1
ATOM 7805 C CA . ALA A 1 1048 ? -6.199 17.240 -6.900 1.00 85.94 1048 ALA A CA 1
ATOM 7806 C C . ALA A 1 1048 ? -6.821 15.838 -7.072 1.00 85.94 1048 ALA A C 1
ATOM 7808 O O . ALA A 1 1048 ? -7.827 15.532 -6.427 1.00 85.94 1048 ALA A O 1
ATOM 7809 N N . ASN A 1 1049 ? -6.208 14.958 -7.873 1.00 88.69 1049 ASN A N 1
ATOM 7810 C CA . ASN A 1 1049 ? -6.641 13.564 -8.018 1.00 88.69 1049 ASN A CA 1
ATOM 7811 C C . ASN A 1 1049 ? -6.471 12.756 -6.719 1.00 88.69 1049 ASN A C 1
ATOM 7813 O O . ASN A 1 1049 ? -7.411 12.070 -6.311 1.00 88.69 1049 ASN A O 1
ATOM 7817 N N . LYS A 1 1050 ? -5.328 12.879 -6.026 1.00 91.38 1050 LYS A N 1
ATOM 7818 C CA . LYS A 1 1050 ? -5.083 12.228 -4.722 1.00 91.38 1050 LYS A CA 1
ATOM 7819 C C . LYS A 1 1050 ? -6.097 12.690 -3.663 1.00 91.38 1050 LYS A C 1
ATOM 7821 O O . LYS A 1 1050 ? -6.712 11.862 -2.992 1.00 91.38 1050 LYS A O 1
ATOM 7826 N N . MET A 1 1051 ? -6.363 13.998 -3.580 1.00 90.06 1051 MET A N 1
ATOM 7827 C CA . MET A 1 1051 ? -7.420 14.552 -2.720 1.00 90.06 1051 MET A CA 1
ATOM 7828 C C . MET A 1 1051 ? -8.815 14.024 -3.087 1.00 90.06 1051 MET A C 1
ATOM 7830 O O . MET A 1 1051 ? -9.625 13.730 -2.204 1.00 90.06 1051 MET A O 1
ATOM 7834 N N . SER A 1 1052 ? -9.108 13.899 -4.384 1.00 89.19 1052 SER A N 1
ATOM 7835 C CA . SER A 1 1052 ? -10.399 13.412 -4.878 1.00 89.19 1052 SER A CA 1
ATOM 7836 C C . SER A 1 1052 ? -10.646 11.959 -4.468 1.00 89.19 1052 SER A C 1
ATOM 7838 O O . SER A 1 1052 ? -11.726 11.651 -3.964 1.00 89.19 1052 SER A O 1
ATOM 7840 N N . ALA A 1 1053 ? -9.628 11.098 -4.580 1.00 94.25 1053 ALA A N 1
ATOM 7841 C CA . ALA A 1 1053 ? -9.689 9.698 -4.160 1.00 94.25 1053 ALA A CA 1
ATOM 7842 C C . ALA A 1 1053 ? -9.993 9.547 -2.657 1.00 94.25 1053 ALA A C 1
ATOM 7844 O O . ALA A 1 1053 ? -10.890 8.787 -2.290 1.00 94.25 1053 ALA A O 1
ATOM 7845 N N . ILE A 1 1054 ? -9.338 10.332 -1.791 1.00 94.75 1054 ILE A N 1
ATOM 7846 C CA . ILE A 1 1054 ? -9.628 10.350 -0.343 1.00 94.75 1054 ILE A CA 1
ATOM 7847 C C . ILE A 1 1054 ? -11.076 10.774 -0.076 1.00 94.75 1054 ILE A C 1
ATOM 7849 O O . ILE A 1 1054 ? -11.758 10.172 0.756 1.00 94.75 1054 ILE A O 1
ATOM 7853 N N . CYS A 1 1055 ? -11.583 11.782 -0.794 1.00 90.88 1055 CYS A N 1
ATOM 7854 C CA . CYS A 1 1055 ? -12.977 12.205 -0.660 1.00 90.88 1055 CYS A CA 1
ATOM 7855 C C . CYS A 1 1055 ? -13.961 11.097 -1.085 1.00 90.88 1055 CYS A C 1
ATOM 7857 O O . CYS A 1 1055 ? -14.981 10.920 -0.420 1.00 90.88 1055 CYS A O 1
ATOM 7859 N N . THR A 1 1056 ? -13.652 10.328 -2.137 1.00 94.31 1056 THR A N 1
ATOM 7860 C CA . THR A 1 1056 ? -14.441 9.158 -2.567 1.00 94.31 1056 THR A CA 1
ATOM 7861 C C . THR A 1 1056 ? -14.414 8.033 -1.529 1.00 94.31 1056 THR A C 1
ATOM 7863 O O . THR A 1 1056 ? -15.473 7.573 -1.113 1.00 94.31 1056 THR A O 1
ATOM 7866 N N . GLN A 1 1057 ? -13.243 7.652 -1.016 1.00 95.88 1057 GLN A N 1
ATOM 7867 C CA . GLN A 1 1057 ? -13.129 6.622 0.027 1.00 95.88 1057 GLN A CA 1
ATOM 7868 C C . GLN A 1 1057 ? -13.856 7.032 1.324 1.00 95.88 1057 GLN A C 1
ATOM 7870 O O . GLN A 1 1057 ? -14.505 6.221 1.988 1.00 95.88 1057 GLN A O 1
ATOM 7875 N N . THR A 1 1058 ? -13.797 8.320 1.676 1.00 96.06 1058 THR A N 1
ATOM 7876 C CA . THR A 1 1058 ? -14.536 8.884 2.817 1.00 96.06 1058 THR A CA 1
ATOM 7877 C C . THR A 1 1058 ? -16.046 8.820 2.582 1.00 96.06 1058 THR A C 1
ATOM 7879 O O . THR A 1 1058 ? -16.794 8.483 3.499 1.00 96.06 1058 THR A O 1
ATOM 7882 N N . LEU A 1 1059 ? -16.503 9.109 1.357 1.00 94.44 1059 LEU A N 1
ATOM 7883 C CA . LEU A 1 1059 ? -17.905 8.991 0.947 1.00 94.44 1059 LEU A CA 1
ATOM 7884 C C . LEU A 1 1059 ? -18.435 7.563 1.112 1.00 94.44 1059 LEU A C 1
ATOM 7886 O O . LEU A 1 1059 ? -19.486 7.373 1.724 1.00 94.44 1059 LEU A O 1
ATOM 7890 N N . GLU A 1 1060 ? -17.692 6.569 0.629 1.00 96.56 1060 GLU A N 1
ATOM 7891 C CA . GLU A 1 1060 ? -18.059 5.151 0.724 1.00 96.56 1060 GLU A CA 1
ATOM 7892 C C . GLU A 1 1060 ? -18.200 4.680 2.181 1.00 96.56 1060 GLU A C 1
ATOM 7894 O O . GLU A 1 1060 ? -19.103 3.903 2.493 1.00 96.56 1060 GLU A O 1
ATOM 7899 N N . ARG A 1 1061 ? -17.369 5.206 3.094 1.00 97.56 1061 ARG A N 1
ATOM 7900 C CA . ARG A 1 1061 ? -17.420 4.905 4.538 1.00 97.56 1061 ARG A CA 1
ATOM 79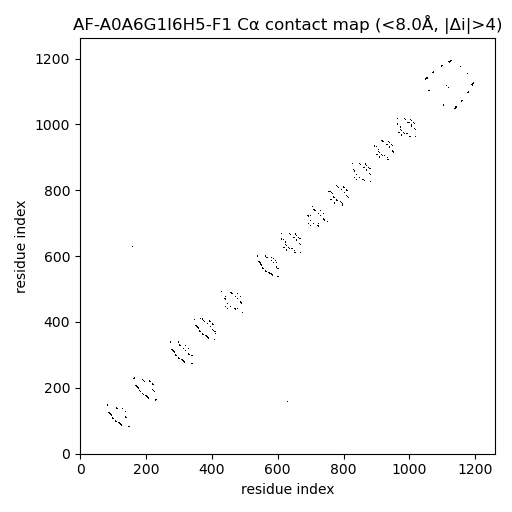01 C C . ARG A 1 1061 ? -18.523 5.664 5.284 1.00 97.56 1061 ARG A C 1
ATOM 7903 O O . ARG A 1 1061 ? -19.197 5.087 6.131 1.00 97.56 1061 ARG A O 1
ATOM 7910 N N . ILE A 1 1062 ? -18.752 6.944 4.981 1.00 96.75 1062 ILE A N 1
ATOM 7911 C CA . ILE A 1 1062 ? -19.714 7.784 5.722 1.00 96.75 1062 ILE A CA 1
ATOM 7912 C C . ILE A 1 1062 ? -21.172 7.586 5.272 1.00 96.75 1062 ILE A C 1
ATOM 7914 O O . ILE A 1 1062 ? -22.094 7.807 6.061 1.00 96.75 1062 ILE A O 1
ATOM 7918 N N . GLN A 1 1063 ? -21.406 7.171 4.021 1.00 96.62 1063 GLN A N 1
ATOM 7919 C CA . GLN A 1 1063 ? -22.743 6.888 3.487 1.00 96.62 1063 GLN A CA 1
ATOM 7920 C C . GLN A 1 1063 ? -23.518 5.810 4.277 1.00 96.62 1063 GLN A C 1
ATOM 7922 O O . GLN A 1 1063 ? -24.664 6.094 4.646 1.00 96.62 1063 GLN A O 1
ATOM 7927 N N . PRO A 1 1064 ? -22.971 4.610 4.581 1.00 98.00 1064 PRO A N 1
ATOM 7928 C CA . PRO A 1 1064 ? -23.683 3.601 5.370 1.00 98.00 1064 PRO A CA 1
ATOM 7929 C C . PRO A 1 1064 ? -23.990 4.078 6.796 1.00 98.00 1064 PRO A C 1
ATOM 7931 O O . PRO A 1 1064 ? -25.123 3.907 7.244 1.00 98.00 1064 PRO A O 1
ATOM 7934 N N . VAL A 1 1065 ? -23.055 4.769 7.456 1.00 98.00 1065 VAL A N 1
ATOM 7935 C CA . VAL A 1 1065 ? -23.255 5.353 8.797 1.00 98.00 1065 VAL A CA 1
ATOM 7936 C C . VAL A 1 1065 ? -24.388 6.390 8.779 1.00 98.00 1065 VAL A C 1
ATOM 7938 O O . VAL A 1 1065 ? -25.338 6.316 9.561 1.00 98.00 1065 VAL A O 1
ATOM 7941 N N . CYS A 1 1066 ? -24.370 7.318 7.814 1.00 96.69 1066 CYS A N 1
ATOM 7942 C CA . CYS A 1 1066 ? -25.439 8.305 7.623 1.00 96.69 1066 CYS A CA 1
ATOM 7943 C C . CYS A 1 1066 ? -26.805 7.658 7.333 1.00 96.69 1066 CYS A C 1
ATOM 7945 O O . CYS A 1 1066 ? -27.851 8.146 7.784 1.00 96.69 1066 CYS A O 1
ATOM 7947 N N . LYS A 1 1067 ? -26.810 6.543 6.596 1.00 97.56 1067 LYS A N 1
ATOM 7948 C CA . LYS A 1 1067 ? -28.015 5.762 6.320 1.00 97.56 1067 LYS A CA 1
ATOM 7949 C C . LYS A 1 1067 ? -28.550 5.090 7.587 1.00 97.56 1067 LYS A C 1
ATOM 7951 O O . LYS A 1 1067 ? -29.729 5.255 7.871 1.00 97.56 1067 LYS A O 1
ATOM 7956 N N . GLN A 1 1068 ? -27.708 4.430 8.383 1.00 97.88 1068 GLN A N 1
ATOM 7957 C CA . GLN A 1 1068 ? -28.115 3.807 9.650 1.00 97.88 1068 GLN A CA 1
ATOM 7958 C C . GLN A 1 1068 ? -28.682 4.837 10.640 1.00 97.88 1068 GLN A C 1
ATOM 7960 O O . GLN A 1 1068 ? -29.748 4.608 11.212 1.00 97.88 1068 GLN A O 1
ATOM 7965 N N . ILE A 1 1069 ? -28.048 6.012 10.775 1.00 97.06 1069 ILE A N 1
ATOM 7966 C CA . ILE A 1 1069 ? -28.600 7.141 11.548 1.00 97.06 1069 ILE A CA 1
ATOM 7967 C C . ILE A 1 1069 ? -29.994 7.507 11.025 1.00 97.06 1069 ILE A C 1
ATOM 7969 O O . ILE A 1 1069 ? -30.929 7.671 11.806 1.00 97.06 1069 ILE A O 1
ATOM 7973 N N . THR A 1 1070 ? -30.154 7.624 9.704 1.00 96.62 1070 THR A N 1
ATOM 7974 C CA . THR A 1 1070 ? -31.449 7.951 9.089 1.00 96.62 1070 THR A CA 1
ATOM 7975 C C . THR A 1 1070 ? -32.504 6.880 9.375 1.00 96.62 1070 THR A C 1
ATOM 7977 O O . THR A 1 1070 ? -33.629 7.238 9.726 1.00 96.62 1070 THR A O 1
ATOM 7980 N N . ASP A 1 1071 ? -32.147 5.600 9.280 1.00 97.62 1071 ASP A N 1
ATOM 7981 C CA . ASP A 1 1071 ? -33.047 4.460 9.473 1.00 97.62 1071 ASP A CA 1
ATOM 7982 C C . ASP A 1 1071 ? -33.528 4.352 10.935 1.00 97.62 1071 ASP A C 1
ATOM 7984 O O . ASP A 1 1071 ? -34.736 4.258 11.166 1.00 97.62 1071 ASP A O 1
ATOM 7988 N N . TYR A 1 1072 ? -32.636 4.473 11.931 1.00 97.50 1072 TYR A N 1
ATOM 7989 C CA . TYR A 1 1072 ? -33.017 4.488 13.357 1.00 97.50 1072 TYR A CA 1
ATOM 7990 C C . TYR A 1 1072 ? -33.939 5.663 13.705 1.00 97.50 1072 TYR A C 1
ATOM 7992 O O . TYR A 1 1072 ? -34.960 5.501 14.379 1.00 97.50 1072 TYR A O 1
ATOM 8000 N N . ILE A 1 1073 ? -33.614 6.853 13.201 1.00 96.06 1073 ILE A N 1
ATOM 8001 C CA . ILE A 1 1073 ? -34.425 8.059 13.387 1.00 96.06 1073 ILE A CA 1
ATOM 8002 C C . ILE A 1 1073 ? -35.795 7.908 12.697 1.00 96.06 1073 ILE A C 1
ATOM 8004 O O . ILE A 1 1073 ? -36.801 8.369 13.233 1.00 96.06 1073 ILE A O 1
ATOM 8008 N N . GLU A 1 1074 ? -35.871 7.283 11.515 1.00 95.69 1074 GLU A N 1
ATOM 8009 C CA . GLU A 1 1074 ? -37.145 7.027 10.824 1.00 95.69 1074 GLU A CA 1
ATOM 8010 C C . GLU A 1 1074 ? -38.001 5.954 11.482 1.00 95.69 1074 GLU A C 1
ATOM 8012 O O . GLU A 1 1074 ? -39.227 6.067 11.440 1.00 95.69 1074 GLU A O 1
ATOM 8017 N N . ALA A 1 1075 ? -37.388 4.937 12.085 1.00 95.50 1075 ALA A N 1
ATOM 8018 C CA . ALA A 1 1075 ? -38.103 3.985 12.920 1.00 95.50 1075 ALA A CA 1
ATOM 8019 C C . ALA A 1 1075 ? -38.754 4.723 14.100 1.00 95.50 1075 ALA A C 1
ATOM 8021 O O . ALA A 1 1075 ? -39.974 4.676 14.252 1.00 95.50 1075 ALA A O 1
ATOM 8022 N N . ALA A 1 1076 ? -37.975 5.510 14.847 1.00 94.25 1076 ALA A N 1
ATOM 8023 C CA . ALA A 1 1076 ? -38.467 6.270 15.993 1.00 94.25 1076 ALA A CA 1
ATOM 8024 C C . ALA A 1 1076 ? -39.554 7.309 15.651 1.00 94.25 1076 ALA A C 1
ATOM 8026 O O . ALA A 1 1076 ? -40.521 7.443 16.394 1.00 94.25 1076 ALA A O 1
ATOM 8027 N N . ASP A 1 1077 ? -39.435 8.026 14.527 1.00 93.38 1077 ASP A N 1
ATOM 8028 C CA . ASP A 1 1077 ? -40.440 9.004 14.056 1.00 93.38 1077 ASP A CA 1
ATOM 8029 C C . ASP A 1 1077 ? -41.785 8.343 13.684 1.00 93.38 1077 ASP A C 1
ATOM 8031 O O . ASP A 1 1077 ? -42.833 8.992 13.690 1.00 93.38 1077 ASP A O 1
ATOM 8035 N N . ARG A 1 1078 ? -41.768 7.039 13.370 1.00 93.44 1078 ARG A N 1
ATOM 8036 C CA . ARG A 1 1078 ? -42.961 6.235 13.053 1.00 93.44 1078 ARG A CA 1
ATOM 8037 C C . ARG A 1 1078 ? -43.556 5.522 14.272 1.00 93.44 1078 ARG A C 1
ATOM 8039 O O . ARG A 1 1078 ? -44.730 5.152 14.213 1.00 93.44 1078 ARG A O 1
ATOM 8046 N N . THR A 1 1079 ? -42.795 5.338 15.350 1.00 92.56 1079 THR A N 1
ATOM 8047 C CA . THR A 1 1079 ? -43.259 4.678 16.581 1.00 92.56 1079 THR A CA 1
ATOM 8048 C C . THR A 1 1079 ? -44.181 5.601 17.400 1.00 92.56 1079 THR A C 1
ATOM 8050 O O . THR A 1 1079 ? -43.877 6.785 17.576 1.00 92.56 1079 THR A O 1
ATOM 8053 N N . PRO A 1 1080 ? -45.320 5.110 17.931 1.00 92.94 1080 PRO A N 1
ATOM 8054 C CA . PRO A 1 1080 ? -46.164 5.875 18.851 1.00 92.94 1080 PRO A CA 1
ATOM 8055 C C . PRO A 1 1080 ? -45.393 6.360 20.089 1.00 92.94 1080 PRO A C 1
ATOM 8057 O O . PRO A 1 1080 ? -44.583 5.634 20.649 1.00 92.94 1080 PRO A O 1
ATOM 8060 N N . ARG A 1 1081 ? -45.662 7.585 20.565 1.00 85.38 1081 ARG A N 1
ATOM 8061 C CA . ARG A 1 1081 ? -44.912 8.217 21.681 1.00 85.38 1081 ARG A CA 1
ATOM 8062 C C . ARG A 1 1081 ? -45.051 7.499 23.031 1.00 85.38 1081 ARG A C 1
ATOM 8064 O O . ARG A 1 1081 ? -44.324 7.823 23.959 1.00 85.38 1081 ARG A O 1
ATOM 8071 N N . ASP A 1 1082 ? -46.020 6.602 23.158 1.00 87.75 1082 ASP A N 1
ATOM 8072 C CA . ASP A 1 1082 ? -46.251 5.726 24.307 1.00 87.75 1082 ASP A CA 1
ATOM 8073 C C . ASP A 1 1082 ? -45.542 4.363 24.199 1.00 87.75 1082 ASP A C 1
ATOM 8075 O O . ASP A 1 1082 ? -45.430 3.667 25.204 1.00 87.75 1082 ASP A O 1
ATOM 8079 N N . GLU A 1 1083 ? -45.027 4.022 23.014 1.00 89.56 1083 GLU A N 1
ATOM 8080 C CA . GLU A 1 1083 ? -44.250 2.807 22.714 1.00 89.56 1083 GLU A CA 1
ATOM 8081 C C . GLU A 1 1083 ? -42.787 3.124 22.323 1.00 89.56 1083 GLU A C 1
ATOM 8083 O O . GLU A 1 1083 ? -41.977 2.215 22.168 1.00 89.56 1083 GLU A O 1
ATOM 8088 N N . LEU A 1 1084 ? -42.440 4.406 22.152 1.00 92.12 1084 LEU A N 1
ATOM 8089 C CA . LEU A 1 1084 ? -41.110 4.875 21.762 1.00 92.12 1084 LEU A CA 1
ATOM 8090 C C . LEU A 1 1084 ? -40.143 4.907 22.952 1.00 92.12 1084 LEU A C 1
ATOM 8092 O O . LEU A 1 1084 ? -40.305 5.721 23.864 1.00 92.12 1084 LEU A O 1
ATOM 8096 N N . ASP A 1 1085 ? -39.079 4.111 22.872 1.00 94.50 1085 ASP A N 1
ATOM 8097 C CA . ASP A 1 1085 ? -37.925 4.232 23.758 1.00 94.50 1085 ASP A CA 1
ATOM 8098 C C . ASP A 1 1085 ? -36.938 5.297 23.228 1.00 94.50 1085 ASP A C 1
ATOM 8100 O O . ASP A 1 1085 ? -36.201 5.107 22.256 1.00 94.50 1085 ASP A O 1
ATOM 8104 N N . GLU A 1 1086 ? -36.954 6.476 23.858 1.00 94.62 1086 GLU A N 1
ATOM 8105 C CA . GLU A 1 1086 ? -36.031 7.577 23.548 1.00 94.62 1086 GLU A CA 1
ATOM 8106 C C . GLU A 1 1086 ? -34.616 7.389 24.131 1.00 94.62 1086 GLU A C 1
ATOM 8108 O O . GLU A 1 1086 ? -33.752 8.237 23.899 1.00 94.62 1086 GLU A O 1
ATOM 8113 N N . GLU A 1 1087 ? -34.366 6.358 24.937 1.00 94.94 1087 GLU A N 1
ATOM 8114 C CA . GLU A 1 1087 ? -33.045 6.021 25.475 1.00 94.94 1087 GLU A CA 1
ATOM 8115 C C . GLU A 1 1087 ? -32.359 4.982 24.581 1.00 94.94 1087 GLU A C 1
ATOM 8117 O O . GLU A 1 1087 ? -31.225 5.205 24.158 1.00 94.94 1087 GLU A O 1
ATOM 8122 N N . GLU A 1 1088 ? -33.083 3.948 24.145 1.00 94.75 1088 GLU A N 1
ATOM 8123 C CA . GLU A 1 1088 ? -32.629 2.997 23.121 1.00 94.75 1088 GLU A CA 1
ATOM 8124 C C . GLU A 1 1088 ? -32.259 3.710 21.807 1.00 94.75 1088 GLU A C 1
ATOM 8126 O O . GLU A 1 1088 ? -31.186 3.476 21.247 1.00 94.75 1088 GLU A O 1
ATOM 8131 N N . LEU A 1 1089 ? -33.080 4.669 21.350 1.00 95.88 1089 LEU A N 1
ATOM 8132 C CA . LEU A 1 1089 ? -32.753 5.496 20.180 1.00 95.88 1089 LEU A CA 1
ATOM 8133 C C . LEU A 1 1089 ? -31.429 6.260 20.351 1.00 95.88 1089 LEU A C 1
ATOM 8135 O O . LEU A 1 1089 ? -30.671 6.404 19.392 1.00 95.88 1089 LEU A O 1
ATOM 8139 N N . VAL A 1 1090 ? -31.150 6.773 21.553 1.00 97.19 1090 VAL A N 1
ATOM 8140 C CA . VAL A 1 1090 ? -29.894 7.483 21.836 1.00 97.19 1090 VAL A CA 1
ATOM 8141 C C . VAL A 1 1090 ? -28.723 6.514 21.806 1.00 97.19 1090 VAL A C 1
ATOM 8143 O O . VAL A 1 1090 ? -27.718 6.829 21.175 1.00 97.19 1090 VAL A O 1
ATOM 8146 N N . ASN A 1 1091 ? -28.866 5.346 22.429 1.00 96.44 1091 ASN A N 1
ATOM 8147 C CA . ASN A 1 1091 ? -27.820 4.328 22.496 1.00 96.44 1091 ASN A CA 1
ATOM 8148 C C . ASN A 1 1091 ? -27.468 3.769 21.108 1.00 96.44 1091 ASN A C 1
ATOM 8150 O O . ASN A 1 1091 ? -26.299 3.523 20.840 1.00 96.44 1091 ASN A O 1
ATOM 8154 N N . ASN A 1 1092 ? -28.445 3.662 20.201 1.00 96.31 1092 ASN A N 1
ATOM 8155 C CA . ASN A 1 1092 ? -28.221 3.218 18.822 1.00 96.31 1092 ASN A CA 1
ATOM 8156 C C . ASN A 1 1092 ? -27.644 4.318 17.908 1.00 96.31 1092 ASN A C 1
ATOM 8158 O O . ASN A 1 1092 ? -26.857 4.026 17.012 1.00 96.31 1092 ASN A O 1
ATOM 8162 N N . VAL A 1 1093 ? -28.025 5.589 18.102 1.00 97.50 1093 VAL A N 1
ATOM 8163 C CA . VAL A 1 1093 ? -27.619 6.692 17.205 1.00 97.50 1093 VAL A CA 1
ATOM 8164 C C . VAL A 1 1093 ? -26.331 7.392 17.651 1.00 97.50 1093 VAL A C 1
ATOM 8166 O O . VAL A 1 1093 ? -25.568 7.834 16.795 1.00 97.50 1093 VAL A O 1
ATOM 8169 N N . LYS A 1 1094 ? -26.054 7.486 18.959 1.00 97.38 1094 LYS A N 1
ATOM 8170 C CA . LYS A 1 1094 ? -24.818 8.080 19.501 1.00 97.38 1094 LYS A CA 1
ATOM 8171 C C . LYS A 1 1094 ? -23.534 7.490 18.875 1.00 97.38 1094 LYS A C 1
ATOM 8173 O O . LYS A 1 1094 ? -22.784 8.291 18.314 1.00 97.38 1094 LYS A O 1
ATOM 8178 N N . PRO A 1 1095 ? -23.284 6.163 18.903 1.00 98.06 1095 PRO A N 1
ATOM 8179 C CA . PRO A 1 1095 ? -22.030 5.599 18.397 1.00 98.06 1095 PRO A CA 1
ATOM 8180 C C . PRO A 1 1095 ? -21.841 5.856 16.898 1.00 98.06 1095 PRO A C 1
ATOM 8182 O O . PRO A 1 1095 ? -20.733 6.146 16.468 1.00 98.06 1095 PRO A O 1
ATOM 8185 N N . LEU A 1 1096 ? -22.921 5.871 16.110 1.00 97.94 1096 LEU A N 1
ATOM 8186 C CA . LEU A 1 1096 ? -22.864 6.192 14.678 1.00 97.94 1096 LEU A CA 1
ATOM 8187 C C . LEU A 1 1096 ? -22.476 7.659 14.412 1.00 97.94 1096 LEU A C 1
ATOM 8189 O O . LEU A 1 1096 ? -21.808 7.964 13.425 1.00 97.94 1096 LEU A O 1
ATOM 8193 N N . ILE A 1 1097 ? -22.886 8.595 15.277 1.00 97.00 1097 ILE A N 1
ATOM 8194 C CA . ILE A 1 1097 ? -22.449 9.998 15.178 1.00 97.00 1097 ILE A CA 1
ATOM 8195 C C . ILE A 1 1097 ? -20.951 10.113 15.495 1.00 97.00 1097 ILE A C 1
ATOM 8197 O O . ILE A 1 1097 ? -20.244 10.871 14.831 1.00 97.00 1097 ILE A O 1
ATOM 8201 N N . GLU A 1 1098 ? -20.471 9.360 16.485 1.00 96.81 1098 GLU A N 1
ATOM 8202 C CA . GLU A 1 1098 ? -19.064 9.336 16.898 1.00 96.81 1098 GLU A CA 1
ATOM 8203 C C . GLU A 1 1098 ? -18.177 8.669 15.833 1.00 96.81 1098 GLU A C 1
ATOM 8205 O O . GLU A 1 1098 ? -17.169 9.248 15.433 1.00 96.81 1098 GLU A O 1
ATOM 8210 N N . GLU A 1 1099 ? -18.595 7.527 15.282 1.00 97.00 1099 GLU A N 1
ATOM 8211 C CA . GLU A 1 1099 ? -17.954 6.847 14.149 1.00 97.00 1099 GLU A CA 1
ATOM 8212 C C . GLU A 1 1099 ? -17.874 7.755 12.915 1.00 97.00 1099 GLU A C 1
ATOM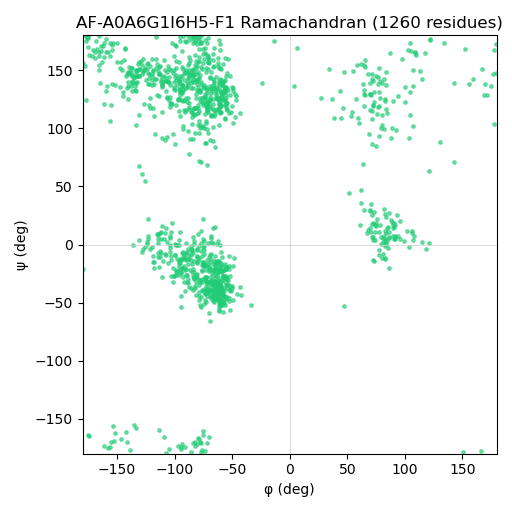 8214 O O . GLU A 1 1099 ? -16.797 7.955 12.349 1.00 97.00 1099 GLU A O 1
ATOM 8219 N N . GLY A 1 1100 ? -18.989 8.381 12.527 1.00 96.25 1100 GLY A N 1
ATOM 8220 C CA . GLY A 1 1100 ? -18.995 9.319 11.408 1.00 96.25 1100 GLY A CA 1
ATOM 8221 C C . GLY A 1 1100 ? -18.111 10.547 11.658 1.00 96.25 1100 GLY A C 1
ATOM 8222 O O . GLY A 1 1100 ? -17.500 11.068 10.724 1.00 96.25 1100 GLY A O 1
ATOM 8223 N N . GLY A 1 1101 ? -17.995 10.991 12.915 1.00 95.06 1101 GLY A N 1
ATOM 8224 C CA . GLY A 1 1101 ? -17.081 12.059 13.319 1.00 95.06 1101 GLY A CA 1
ATOM 8225 C C . GLY A 1 1101 ? -15.613 11.651 13.185 1.00 95.06 1101 GLY A C 1
ATOM 8226 O O . GLY A 1 1101 ? -14.814 12.434 12.666 1.00 95.06 1101 GLY A O 1
ATOM 8227 N N . ARG A 1 1102 ? -15.265 10.411 13.563 1.00 97.31 1102 ARG A N 1
ATOM 8228 C CA . ARG A 1 1102 ? -13.927 9.824 13.358 1.00 97.31 1102 ARG A CA 1
ATOM 8229 C C . ARG A 1 1102 ? -13.579 9.765 11.863 1.00 97.31 1102 ARG A C 1
ATOM 8231 O O . ARG A 1 1102 ? -12.560 10.327 11.475 1.00 97.31 1102 ARG A O 1
ATOM 8238 N N . ILE A 1 1103 ? -14.461 9.215 11.019 1.00 97.56 1103 ILE A N 1
ATOM 8239 C CA . ILE A 1 1103 ? -14.271 9.112 9.552 1.00 97.56 1103 ILE A CA 1
ATOM 8240 C C . ILE A 1 1103 ? -14.019 10.488 8.905 1.00 97.56 1103 ILE A C 1
ATOM 8242 O O . ILE A 1 1103 ? -13.121 10.647 8.078 1.00 97.56 1103 ILE A O 1
ATOM 8246 N N . LEU A 1 1104 ? -14.794 11.511 9.283 1.00 95.12 1104 LEU A N 1
ATOM 8247 C CA . LEU A 1 1104 ? -14.615 12.869 8.755 1.00 95.12 1104 LEU A CA 1
ATOM 8248 C C . LEU A 1 1104 ? -13.347 13.549 9.300 1.00 95.12 1104 LEU A C 1
ATOM 8250 O O . LEU A 1 1104 ? -12.730 14.351 8.599 1.00 95.12 1104 LEU A O 1
ATOM 8254 N N . SER A 1 1105 ? -12.940 13.244 10.532 1.00 94.81 1105 SER A N 1
ATOM 8255 C CA . SER A 1 1105 ? -11.712 13.791 11.128 1.00 94.81 1105 SER A CA 1
ATOM 8256 C C . SER A 1 1105 ? -10.455 13.184 10.500 1.00 94.81 1105 SER A C 1
ATOM 8258 O O . SER A 1 1105 ? -9.508 13.914 10.217 1.00 94.81 1105 SER A O 1
ATOM 8260 N N . GLU A 1 1106 ? -10.482 11.884 10.202 1.00 96.75 1106 GLU A N 1
ATOM 8261 C CA . GLU A 1 1106 ? -9.450 11.171 9.443 1.00 96.75 1106 GLU A CA 1
ATOM 8262 C C . GLU A 1 1106 ? -9.271 11.794 8.048 1.00 96.75 1106 GLU A C 1
ATOM 8264 O O . GLU A 1 1106 ? -8.180 12.246 7.709 1.00 96.75 1106 GLU A O 1
ATOM 8269 N N . CYS A 1 1107 ? -10.368 11.958 7.297 1.00 94.81 1107 CYS A N 1
ATOM 8270 C CA . CYS A 1 1107 ? -10.378 12.626 5.991 1.00 94.81 1107 CYS A CA 1
ATOM 8271 C C . CYS A 1 1107 ? -9.781 14.048 6.038 1.00 94.81 1107 CYS A C 1
ATOM 8273 O O . CYS A 1 1107 ? -8.955 14.410 5.199 1.00 94.81 1107 CYS A O 1
ATOM 8275 N N . ASN A 1 1108 ? -10.156 14.855 7.039 1.00 92.00 1108 ASN A N 1
ATOM 8276 C CA . ASN A 1 1108 ? -9.577 16.185 7.264 1.00 92.00 1108 ASN A CA 1
ATOM 8277 C C . ASN A 1 1108 ? -8.059 16.126 7.504 1.00 92.00 1108 ASN A C 1
ATOM 8279 O O . ASN A 1 1108 ? -7.333 16.978 6.994 1.00 92.00 1108 ASN A O 1
ATOM 8283 N N . GLY A 1 1109 ? -7.590 15.132 8.265 1.00 92.88 1109 GLY A N 1
ATOM 8284 C CA . GLY A 1 1109 ? -6.171 14.873 8.499 1.00 92.88 1109 GLY A CA 1
ATOM 8285 C C . GLY A 1 1109 ? -5.435 14.556 7.199 1.00 92.88 1109 GLY A C 1
ATOM 8286 O O . GLY A 1 1109 ? -4.532 15.297 6.820 1.00 92.88 1109 GLY A O 1
ATOM 8287 N N . SER A 1 1110 ? -5.876 13.533 6.463 1.00 94.62 1110 SER A N 1
ATOM 8288 C CA . SER A 1 1110 ? -5.236 13.096 5.214 1.00 94.62 1110 SER A CA 1
ATOM 8289 C C . SER A 1 1110 ? -5.209 14.190 4.138 1.00 94.62 1110 SER A C 1
ATOM 8291 O O . SER A 1 1110 ? -4.209 14.351 3.442 1.00 94.62 1110 SER A O 1
ATOM 8293 N N . LEU A 1 1111 ? -6.275 14.992 4.016 1.00 90.19 1111 LEU A N 1
ATOM 8294 C CA . LEU A 1 1111 ? -6.309 16.115 3.070 1.00 90.19 1111 LEU A CA 1
ATOM 8295 C C . LEU A 1 1111 ? -5.340 17.246 3.449 1.00 90.19 1111 LEU A C 1
ATOM 8297 O O . LEU A 1 1111 ? -4.806 17.898 2.555 1.00 90.19 1111 LEU A O 1
ATOM 8301 N N . ARG A 1 1112 ? -5.089 17.473 4.746 1.00 87.94 1112 ARG A N 1
ATOM 8302 C CA . ARG A 1 1112 ? -4.070 18.430 5.213 1.00 87.94 1112 ARG A CA 1
ATOM 8303 C C . ARG A 1 1112 ? -2.649 17.874 5.143 1.00 87.94 1112 ARG A C 1
ATOM 8305 O O . ARG A 1 1112 ? -1.738 18.662 4.936 1.00 87.94 1112 ARG A O 1
ATOM 8312 N N . GLY A 1 1113 ? -2.461 16.563 5.292 1.00 89.25 1113 GLY A N 1
ATOM 8313 C CA . GLY A 1 1113 ? -1.168 15.904 5.069 1.00 89.25 1113 GLY A CA 1
ATOM 8314 C C . GLY A 1 1113 ? -0.735 15.968 3.601 1.00 89.25 1113 GLY A C 1
ATOM 8315 O O . GLY A 1 1113 ? 0.429 16.217 3.313 1.00 89.25 1113 GLY A O 1
ATOM 8316 N N . LEU A 1 1114 ? -1.685 15.842 2.663 1.00 88.88 1114 LEU A N 1
ATOM 8317 C CA . LEU A 1 1114 ? -1.425 16.009 1.227 1.00 88.88 1114 LEU A CA 1
ATOM 8318 C C . LEU A 1 1114 ? -1.140 17.457 0.796 1.00 88.88 1114 LEU A C 1
ATOM 8320 O O . LEU A 1 1114 ? -0.346 17.664 -0.118 1.00 88.88 1114 LEU A O 1
ATOM 8324 N N . ASP A 1 1115 ? -1.808 18.449 1.392 1.00 87.19 1115 ASP A N 1
ATOM 8325 C CA . ASP A 1 1115 ? -1.624 19.869 1.054 1.00 87.19 1115 ASP A CA 1
ATOM 8326 C C . ASP A 1 1115 ? -1.404 20.735 2.314 1.00 87.19 1115 ASP A C 1
ATOM 8328 O O . ASP A 1 1115 ? -2.263 21.554 2.669 1.00 87.19 1115 ASP A O 1
ATOM 8332 N N . PRO A 1 1116 ? -0.263 20.574 3.015 1.00 81.44 1116 PRO A N 1
ATOM 8333 C CA . PRO A 1 1116 ? 0.011 21.270 4.277 1.00 81.44 1116 PRO A CA 1
ATOM 8334 C C . PRO A 1 1116 ? 0.190 22.783 4.084 1.00 81.44 1116 PRO A C 1
ATOM 8336 O O . PRO A 1 1116 ? -0.176 23.579 4.949 1.00 81.44 1116 PRO A O 1
ATOM 8339 N N . ASP A 1 1117 ? 0.688 23.183 2.913 1.00 78.69 1117 ASP A N 1
ATOM 8340 C CA . ASP A 1 1117 ? 0.816 24.573 2.467 1.00 78.69 1117 ASP A CA 1
ATOM 8341 C C . ASP A 1 1117 ? -0.531 25.204 2.048 1.00 78.69 1117 ASP A C 1
ATOM 8343 O O . ASP A 1 1117 ? -0.625 26.425 1.875 1.00 78.69 1117 ASP A O 1
ATOM 8347 N N . GLY A 1 1118 ? -1.573 24.394 1.823 1.00 75.50 1118 GLY A N 1
ATOM 8348 C CA . GLY A 1 1118 ? -2.840 24.843 1.246 1.00 75.50 1118 GLY A CA 1
ATOM 8349 C C . GLY A 1 1118 ? -2.692 25.404 -0.176 1.00 75.50 1118 GLY A C 1
ATOM 8350 O O . GLY A 1 1118 ? -3.360 26.387 -0.519 1.00 75.50 1118 GLY A O 1
ATOM 8351 N N . ARG A 1 1119 ? -1.802 24.838 -1.002 1.00 75.44 1119 ARG A N 1
ATOM 8352 C CA . ARG A 1 1119 ? -1.543 25.225 -2.400 1.00 75.44 1119 ARG A CA 1
ATOM 8353 C C . ARG A 1 1119 ? -2.797 25.103 -3.256 1.00 75.44 1119 ARG A C 1
ATOM 8355 O O . ARG A 1 1119 ? -3.140 26.079 -3.926 1.00 75.44 1119 ARG A O 1
ATOM 8362 N N . ILE A 1 1120 ? -3.530 23.990 -3.177 1.00 75.19 1120 ILE A N 1
ATOM 8363 C CA . ILE A 1 1120 ? -4.799 23.793 -3.897 1.00 75.19 1120 ILE A CA 1
ATOM 8364 C C . ILE A 1 1120 ? -5.823 24.823 -3.418 1.00 75.19 1120 ILE A C 1
ATOM 8366 O O . ILE A 1 1120 ? -6.465 25.498 -4.226 1.00 75.19 1120 ILE A O 1
ATOM 8370 N N . ALA A 1 1121 ? -5.906 25.053 -2.106 1.00 69.19 1121 ALA A N 1
ATOM 8371 C CA . ALA A 1 1121 ? -6.799 26.061 -1.541 1.00 69.19 1121 ALA A CA 1
ATOM 8372 C C . ALA A 1 1121 ? -6.465 27.498 -1.994 1.00 69.19 1121 ALA A C 1
ATOM 8374 O O . ALA A 1 1121 ? -7.358 28.302 -2.298 1.00 69.19 1121 ALA A O 1
ATOM 8375 N N . ALA A 1 1122 ? -5.178 27.839 -2.068 1.00 71.00 1122 ALA A N 1
ATOM 8376 C CA . ALA A 1 1122 ? -4.679 29.128 -2.539 1.00 71.00 1122 ALA A CA 1
ATOM 8377 C C . ALA A 1 1122 ? -4.831 29.296 -4.063 1.00 71.00 1122 ALA A C 1
ATOM 8379 O O . ALA A 1 1122 ? -5.077 30.407 -4.545 1.00 71.00 1122 ALA A O 1
ATOM 8380 N N . GLN A 1 1123 ? -4.745 28.209 -4.825 1.00 68.06 1123 GLN A N 1
ATOM 8381 C CA . GLN A 1 1123 ? -4.911 28.202 -6.273 1.00 68.06 1123 GLN A CA 1
ATOM 8382 C C . GLN A 1 1123 ? -6.389 28.291 -6.675 1.00 68.06 1123 GLN A C 1
ATOM 8384 O O . GLN A 1 1123 ? -6.745 29.153 -7.486 1.00 68.06 1123 GLN A O 1
ATOM 8389 N N . ALA A 1 1124 ? -7.272 27.525 -6.028 1.00 63.25 1124 ALA A N 1
ATOM 8390 C CA . ALA A 1 1124 ? -8.725 27.627 -6.168 1.00 63.25 1124 ALA A CA 1
ATOM 8391 C C . ALA A 1 1124 ? -9.228 29.053 -5.866 1.00 63.25 1124 ALA A C 1
ATOM 8393 O O . ALA A 1 1124 ? -10.123 29.574 -6.538 1.00 63.25 1124 ALA A O 1
ATOM 8394 N N . LYS A 1 1125 ? -8.590 29.748 -4.914 1.00 58.56 1125 LYS A N 1
ATOM 8395 C CA . LYS A 1 1125 ? -8.823 31.171 -4.607 1.00 58.56 1125 LYS A CA 1
ATOM 8396 C C . LYS A 1 1125 ? -8.482 32.117 -5.760 1.00 58.56 1125 LYS A C 1
ATOM 8398 O O . LYS A 1 1125 ? -9.195 33.104 -5.951 1.00 58.56 1125 LYS A O 1
ATOM 8403 N N . GLY A 1 1126 ? -7.436 31.821 -6.532 1.00 57.66 1126 GLY A N 1
ATOM 8404 C CA . GLY A 1 1126 ? -7.092 32.544 -7.761 1.00 57.66 1126 GLY A CA 1
ATOM 8405 C C . GLY A 1 1126 ? -8.032 32.203 -8.923 1.00 57.66 1126 GLY A C 1
ATOM 8406 O O . GLY A 1 1126 ? -8.629 33.097 -9.527 1.00 57.66 1126 GLY A O 1
ATOM 8407 N N . ARG A 1 1127 ? -8.228 30.906 -9.190 1.00 58.44 1127 ARG A N 1
ATOM 8408 C CA . ARG A 1 1127 ? -9.023 30.365 -10.310 1.00 58.44 1127 ARG A CA 1
ATOM 8409 C C . ARG A 1 1127 ? -10.529 30.626 -10.183 1.00 58.44 1127 ARG A C 1
ATOM 8411 O O . ARG A 1 1127 ? -11.201 30.899 -11.180 1.00 58.44 1127 ARG A O 1
ATOM 8418 N N . SER A 1 1128 ? -11.073 30.704 -8.963 1.00 50.38 1128 SER A N 1
ATOM 8419 C CA . SER A 1 1128 ? -12.471 31.112 -8.730 1.00 50.38 1128 SER A CA 1
ATOM 8420 C C . SER A 1 1128 ? -12.785 32.530 -9.239 1.00 50.38 1128 SER A C 1
ATOM 8422 O O . SER A 1 1128 ? -13.966 32.847 -9.426 1.00 50.38 1128 SER A O 1
ATOM 8424 N N . ALA A 1 1129 ? -11.782 33.391 -9.452 1.00 50.81 1129 ALA A N 1
ATOM 8425 C CA . ALA A 1 1129 ? -11.979 34.716 -10.036 1.00 50.81 1129 ALA A CA 1
ATOM 8426 C C . ALA A 1 1129 ? -12.069 34.687 -11.576 1.00 50.81 1129 ALA A C 1
ATOM 8428 O O . ALA A 1 1129 ? -12.744 35.547 -12.148 1.00 50.81 1129 ALA A O 1
ATOM 8429 N N . THR A 1 1130 ? -11.440 33.708 -12.241 1.00 55.66 1130 THR A N 1
ATOM 8430 C CA . THR A 1 1130 ? -11.426 33.573 -13.712 1.00 55.66 1130 THR A CA 1
ATOM 8431 C C . THR A 1 1130 ? -12.448 32.567 -14.254 1.00 55.66 1130 THR A C 1
ATOM 8433 O O . THR A 1 1130 ? -12.910 32.741 -15.380 1.00 55.66 1130 THR A O 1
ATOM 8436 N N . ARG A 1 1131 ? -12.909 31.614 -13.423 1.00 55.44 1131 ARG A N 1
ATOM 8437 C CA . ARG A 1 1131 ? -13.755 30.448 -13.784 1.00 55.44 1131 ARG A CA 1
ATOM 8438 C C . ARG A 1 1131 ? -13.042 29.386 -14.628 1.00 55.44 1131 ARG A C 1
ATOM 8440 O O . ARG A 1 1131 ? -13.690 28.681 -15.396 1.00 55.44 1131 ARG A O 1
ATOM 8447 N N . GLU A 1 1132 ? -11.734 29.273 -14.468 1.00 58.72 1132 GLU A N 1
ATOM 8448 C CA . GLU A 1 1132 ? -10.910 28.268 -15.138 1.00 58.72 1132 GLU A CA 1
ATOM 8449 C C . GLU A 1 1132 ? -10.470 27.250 -14.086 1.00 58.72 1132 GLU A C 1
ATOM 8451 O O . GLU A 1 1132 ? -9.463 27.461 -13.419 1.00 58.72 1132 GLU A O 1
ATOM 8456 N N . ALA A 1 1133 ? -11.275 26.201 -13.901 1.00 65.81 1133 ALA A N 1
ATOM 8457 C CA . ALA A 1 1133 ? -10.924 25.052 -13.071 1.00 65.81 1133 ALA A CA 1
ATOM 8458 C C . ALA A 1 1133 ? -10.603 23.838 -13.957 1.00 65.81 1133 ALA A C 1
ATOM 8460 O O . ALA A 1 1133 ? -11.166 23.715 -15.052 1.00 65.81 1133 ALA A O 1
ATOM 8461 N N . THR A 1 1134 ? -9.700 22.967 -13.512 1.00 74.06 1134 THR A N 1
ATOM 8462 C CA . THR A 1 1134 ? -9.324 21.746 -14.243 1.00 74.06 1134 THR A CA 1
ATOM 8463 C C . THR A 1 1134 ? -10.375 20.637 -14.060 1.00 74.06 1134 THR A C 1
ATOM 8465 O O . THR A 1 1134 ? -11.185 20.708 -13.131 1.00 74.06 1134 THR A O 1
ATOM 8468 N N . PRO A 1 1135 ? -10.420 19.607 -14.930 1.00 74.12 1135 PRO A N 1
ATOM 8469 C CA . PRO A 1 1135 ? -11.324 18.465 -14.753 1.00 74.12 1135 PRO A CA 1
ATOM 8470 C C . PRO A 1 1135 ? -11.179 17.768 -13.388 1.00 74.12 1135 PRO A C 1
ATOM 8472 O O . PRO A 1 1135 ? -12.175 17.341 -12.806 1.00 74.12 1135 PRO A O 1
ATOM 8475 N N . GLU A 1 1136 ? -9.960 17.713 -12.857 1.00 80.44 1136 GLU A N 1
ATOM 8476 C CA . GLU A 1 1136 ? -9.597 17.092 -11.579 1.00 80.44 1136 GLU A CA 1
ATOM 8477 C C . GLU A 1 1136 ? -10.108 17.939 -10.400 1.00 80.44 1136 GLU A C 1
ATOM 8479 O O . GLU A 1 1136 ? -10.761 17.420 -9.493 1.00 80.44 1136 GLU A O 1
ATOM 8484 N N . GLU A 1 1137 ? -9.927 19.267 -10.461 1.00 76.81 1137 GLU A N 1
ATOM 8485 C CA . GLU A 1 1137 ? -10.529 20.217 -9.511 1.00 76.81 1137 GLU A CA 1
ATOM 8486 C C . GLU A 1 1137 ? -12.070 20.144 -9.523 1.00 76.81 1137 GLU A C 1
ATOM 8488 O O . GLU A 1 1137 ? -12.710 20.282 -8.476 1.00 76.81 1137 GLU A O 1
ATOM 8493 N N . TYR A 1 1138 ? -12.688 19.910 -10.690 1.00 75.31 1138 TYR A N 1
ATOM 8494 C CA . TYR A 1 1138 ? -14.135 19.691 -10.800 1.00 75.31 1138 TYR A CA 1
ATOM 8495 C C . TYR A 1 1138 ? -14.580 18.381 -10.135 1.00 75.31 1138 TYR A C 1
ATOM 8497 O O . TYR A 1 1138 ? -15.561 18.400 -9.390 1.00 75.31 1138 TYR A O 1
ATOM 8505 N N . ALA A 1 1139 ? -13.865 17.273 -10.357 1.00 75.62 1139 ALA A N 1
ATOM 8506 C CA . ALA A 1 1139 ? -14.166 15.983 -9.732 1.00 75.62 1139 ALA A CA 1
ATOM 8507 C C . ALA A 1 1139 ? -14.067 16.058 -8.197 1.00 75.62 1139 ALA A C 1
ATOM 8509 O O . ALA A 1 1139 ? -15.003 15.676 -7.491 1.00 75.62 1139 ALA A O 1
ATOM 8510 N N . LEU A 1 1140 ? -12.988 16.659 -7.683 1.00 82.50 1140 LEU A N 1
ATOM 8511 C CA . LEU A 1 1140 ? -12.799 16.930 -6.256 1.00 82.50 1140 LEU A CA 1
ATOM 8512 C C . LEU A 1 1140 ? -13.939 17.790 -5.678 1.00 82.50 1140 LEU A C 1
ATOM 8514 O O . LEU A 1 1140 ? -14.473 17.494 -4.607 1.00 82.50 1140 LEU A O 1
ATOM 8518 N N . ALA A 1 1141 ? -14.367 18.833 -6.398 1.00 79.69 1141 ALA A N 1
ATOM 8519 C CA . ALA A 1 1141 ? -15.463 19.696 -5.963 1.00 79.69 1141 ALA A CA 1
ATOM 8520 C C . ALA A 1 1141 ? -16.835 18.993 -5.948 1.00 79.69 1141 ALA A C 1
ATOM 8522 O O . ALA A 1 1141 ? -17.652 19.294 -5.070 1.00 79.69 1141 ALA A O 1
ATOM 8523 N N . ASP A 1 1142 ? -17.108 18.073 -6.879 1.00 78.88 1142 ASP A N 1
ATOM 8524 C CA . ASP A 1 1142 ? -18.345 17.282 -6.877 1.00 78.88 1142 ASP A CA 1
ATOM 8525 C C . ASP A 1 1142 ? -18.349 16.223 -5.759 1.00 78.88 1142 ASP A C 1
ATOM 8527 O O . ASP A 1 1142 ? -19.355 16.120 -5.050 1.00 78.88 1142 ASP A O 1
ATOM 8531 N N . ASN A 1 1143 ? -17.220 15.552 -5.497 1.00 83.94 1143 ASN A N 1
ATOM 8532 C CA . ASN A 1 1143 ? -17.059 14.643 -4.354 1.00 83.94 1143 ASN A CA 1
ATOM 8533 C C . ASN A 1 1143 ? -17.296 15.367 -3.015 1.00 83.94 1143 ASN A C 1
ATOM 8535 O O . ASN A 1 1143 ? -18.120 14.951 -2.198 1.00 83.94 1143 ASN A O 1
ATOM 8539 N N . LEU A 1 1144 ? -16.659 16.523 -2.803 1.00 83.12 1144 LEU A N 1
ATOM 8540 C CA . LEU A 1 1144 ? -16.850 17.333 -1.591 1.00 83.12 1144 LEU A CA 1
ATOM 8541 C C . LEU A 1 1144 ? -18.287 17.850 -1.432 1.00 83.12 1144 LEU A C 1
ATOM 8543 O O . LEU A 1 1144 ? -18.812 17.940 -0.316 1.00 83.12 1144 LEU A O 1
ATOM 8547 N N . LYS A 1 1145 ? -18.954 18.169 -2.543 1.00 80.50 1145 LYS A N 1
ATOM 8548 C CA . LYS A 1 1145 ? -20.373 18.540 -2.571 1.00 80.50 1145 LYS A CA 1
ATOM 8549 C C . LYS A 1 1145 ? -21.270 17.368 -2.171 1.00 80.50 1145 LYS A C 1
ATOM 8551 O O . LYS A 1 1145 ? -22.224 17.595 -1.423 1.00 80.50 1145 LYS A O 1
ATOM 8556 N N . GLU A 1 1146 ? -20.998 16.151 -2.633 1.00 85.75 1146 GLU A N 1
ATOM 8557 C CA . GLU A 1 1146 ? -21.757 14.958 -2.242 1.00 85.75 1146 GLU A CA 1
ATOM 8558 C C . GLU A 1 1146 ? -21.536 14.607 -0.765 1.00 85.75 1146 GLU A C 1
ATOM 8560 O O . GLU A 1 1146 ? -22.513 14.397 -0.041 1.00 85.75 1146 GLU A O 1
ATOM 8565 N N . LEU A 1 1147 ? -20.289 14.671 -0.288 1.00 87.44 1147 LEU A N 1
ATOM 8566 C CA . LEU A 1 1147 ? -19.919 14.449 1.115 1.00 87.44 1147 LEU A CA 1
ATOM 8567 C C . LEU A 1 1147 ? -20.671 15.418 2.038 1.00 87.44 1147 LEU A C 1
ATOM 8569 O O . LEU A 1 1147 ? -21.379 15.010 2.962 1.00 87.44 1147 LEU A O 1
ATOM 8573 N N . THR A 1 1148 ? -20.618 16.710 1.700 1.00 85.94 1148 THR A N 1
ATOM 8574 C CA . THR A 1 1148 ? -21.358 17.767 2.403 1.00 85.94 1148 THR A CA 1
ATOM 8575 C C . THR A 1 1148 ? -22.865 17.526 2.371 1.00 85.94 1148 THR A C 1
ATOM 8577 O O . THR A 1 1148 ? -23.543 17.699 3.383 1.00 85.94 1148 THR A O 1
ATOM 8580 N N . THR A 1 1149 ? -23.412 17.134 1.217 1.00 86.00 1149 THR A N 1
ATOM 8581 C CA . THR A 1 1149 ? -24.859 16.941 1.052 1.00 86.00 1149 THR A CA 1
ATOM 8582 C C . THR A 1 1149 ? -25.357 15.763 1.884 1.00 86.00 1149 THR A C 1
ATOM 8584 O O . THR A 1 1149 ? -26.373 15.906 2.565 1.00 86.00 1149 THR A O 1
ATOM 8587 N N . THR A 1 1150 ? -24.640 14.639 1.876 1.00 89.94 1150 THR A N 1
ATOM 8588 C CA . THR A 1 1150 ? -24.984 13.414 2.613 1.00 89.94 1150 THR A CA 1
ATOM 8589 C C . THR A 1 1150 ? -25.012 13.657 4.120 1.00 89.94 1150 THR A C 1
ATOM 8591 O O . THR A 1 1150 ? -26.037 13.426 4.769 1.00 89.94 1150 THR A O 1
ATOM 8594 N N . VAL A 1 1151 ? -23.925 14.207 4.671 1.00 90.19 1151 VAL A N 1
ATOM 8595 C CA . VAL A 1 1151 ? -23.789 14.447 6.115 1.00 90.19 1151 VAL A CA 1
ATOM 8596 C C . VAL A 1 1151 ? -24.799 15.493 6.595 1.00 90.19 1151 VAL A C 1
ATOM 8598 O O . VAL A 1 1151 ? -25.548 15.243 7.539 1.00 90.19 1151 VAL A O 1
ATOM 8601 N N . VAL A 1 1152 ? -24.906 16.643 5.918 1.00 89.56 1152 VAL A N 1
ATOM 8602 C CA . VAL A 1 1152 ? -25.832 17.711 6.336 1.00 89.56 1152 VAL A CA 1
ATOM 8603 C C . VAL A 1 1152 ? -27.293 17.260 6.243 1.00 89.56 1152 VAL A C 1
ATOM 8605 O O . VAL A 1 1152 ? -28.039 17.419 7.208 1.00 89.56 1152 VAL A O 1
ATOM 8608 N N . THR A 1 1153 ? -27.698 16.626 5.136 1.00 89.94 1153 THR A N 1
ATOM 8609 C CA . THR A 1 1153 ? -29.086 16.158 4.952 1.00 89.94 1153 THR A CA 1
ATOM 8610 C C . THR A 1 1153 ? -29.487 15.147 6.028 1.00 89.94 1153 THR A C 1
ATOM 8612 O O . THR A 1 1153 ? -30.613 15.199 6.530 1.00 89.94 1153 THR A O 1
ATOM 8615 N N . THR A 1 1154 ? -28.567 14.264 6.425 1.00 92.94 1154 THR A N 1
ATOM 8616 C CA . THR A 1 1154 ? -28.766 13.315 7.531 1.00 92.94 1154 THR A CA 1
ATOM 8617 C C . THR A 1 1154 ? -29.006 14.050 8.848 1.00 92.94 1154 THR A C 1
ATOM 8619 O O . THR A 1 1154 ? -30.024 13.828 9.506 1.00 92.94 1154 THR A O 1
ATOM 8622 N N . ILE A 1 1155 ? -28.130 14.999 9.190 1.00 91.19 1155 ILE A N 1
ATOM 8623 C CA . ILE A 1 1155 ? -28.208 15.793 10.424 1.00 91.19 1155 ILE A CA 1
ATOM 8624 C C . ILE A 1 1155 ? -29.510 16.602 10.500 1.00 91.19 1155 ILE A C 1
ATOM 8626 O O . ILE A 1 1155 ? -30.134 16.655 11.560 1.00 91.19 1155 ILE A O 1
ATOM 8630 N N . ASP A 1 1156 ? -29.956 17.227 9.409 1.00 88.19 1156 ASP A N 1
ATOM 8631 C CA . ASP A 1 1156 ? -31.199 18.009 9.405 1.00 88.19 1156 ASP A CA 1
ATOM 8632 C C . ASP A 1 1156 ? -32.447 17.142 9.497 1.00 88.19 1156 ASP A C 1
ATOM 8634 O O . ASP A 1 1156 ? -33.378 17.472 10.239 1.00 88.19 1156 ASP A O 1
ATOM 8638 N N . ASN A 1 1157 ? -32.475 16.025 8.767 1.00 90.50 1157 ASN A N 1
ATOM 8639 C CA . ASN A 1 1157 ? -33.574 15.072 8.847 1.00 90.50 1157 ASN A CA 1
ATOM 8640 C C . ASN A 1 1157 ? -33.681 14.493 10.262 1.00 90.50 1157 ASN A C 1
ATOM 8642 O O . ASN A 1 1157 ? -34.787 14.446 10.806 1.00 90.50 1157 ASN A O 1
ATOM 8646 N N . ALA A 1 1158 ? -32.551 14.156 10.888 1.00 92.94 1158 ALA A N 1
ATOM 8647 C CA . ALA A 1 1158 ? -32.493 13.728 12.279 1.00 92.94 1158 ALA A CA 1
ATOM 8648 C C . ALA A 1 1158 ? -32.979 14.815 13.242 1.00 92.94 1158 ALA A C 1
ATOM 8650 O O . ALA A 1 1158 ? -33.978 14.614 13.937 1.00 92.94 1158 ALA A O 1
ATOM 8651 N N . LYS A 1 1159 ? -32.378 16.013 13.207 1.00 93.44 1159 LYS A N 1
ATOM 8652 C CA . LYS A 1 1159 ? -32.779 17.170 14.031 1.00 93.44 1159 LYS A CA 1
ATOM 8653 C C . LYS A 1 1159 ? -34.249 17.552 13.877 1.00 93.44 1159 LYS A C 1
ATOM 8655 O O . LYS A 1 1159 ? -34.812 18.117 14.814 1.00 93.44 1159 LYS A O 1
ATOM 8660 N N . LYS A 1 1160 ? -34.862 17.309 12.713 1.00 93.50 1160 LYS A N 1
ATOM 8661 C CA . LYS A 1 1160 ? -36.279 17.584 12.432 1.00 93.50 1160 LYS A CA 1
ATOM 8662 C C . LYS A 1 1160 ? -37.213 16.517 13.009 1.00 93.50 1160 LYS A C 1
ATOM 8664 O O . LYS A 1 1160 ? -38.227 16.891 13.591 1.00 93.50 1160 LYS A O 1
ATOM 8669 N N . LYS A 1 1161 ? -36.879 15.234 12.862 1.00 93.25 1161 LYS A N 1
ATOM 8670 C CA . LYS A 1 1161 ? -37.689 14.105 13.353 1.00 93.25 1161 LYS A CA 1
ATOM 8671 C C . LYS A 1 1161 ? -37.654 14.010 14.885 1.00 93.25 1161 LYS A C 1
ATOM 8673 O O . LYS A 1 1161 ? -38.696 13.950 15.527 1.00 93.25 1161 LYS A O 1
ATOM 8678 N N . ILE A 1 1162 ? -36.488 14.216 15.507 1.00 93.62 1162 ILE A N 1
ATOM 8679 C CA . ILE A 1 1162 ? -36.368 14.232 16.980 1.00 93.62 1162 ILE A CA 1
ATOM 8680 C C . ILE A 1 1162 ? -36.907 15.512 17.649 1.00 93.62 1162 ILE A C 1
ATOM 8682 O O . ILE A 1 1162 ? -36.776 15.671 18.861 1.00 93.62 1162 ILE A O 1
ATOM 8686 N N . GLN A 1 1163 ? -37.519 16.468 16.927 1.00 91.50 1163 GLN A N 1
ATOM 8687 C CA . GLN A 1 1163 ? -37.986 17.725 17.549 1.00 91.50 1163 GLN A CA 1
ATOM 8688 C C . GLN A 1 1163 ? -38.996 17.510 18.676 1.00 91.50 1163 GLN A C 1
ATOM 8690 O O . GLN A 1 1163 ? -39.021 18.322 19.611 1.00 91.50 1163 GLN A O 1
ATOM 8695 N N . ASP A 1 1164 ? -39.778 16.440 18.555 1.00 89.56 1164 ASP A N 1
ATOM 8696 C CA . ASP A 1 1164 ? -40.847 16.005 19.446 1.00 89.56 1164 ASP A CA 1
ATOM 8697 C C . ASP A 1 1164 ? -40.401 14.933 20.470 1.00 89.56 1164 ASP A C 1
ATOM 8699 O O . ASP A 1 1164 ? -41.227 14.479 21.259 1.00 89.56 1164 ASP A O 1
ATOM 8703 N N . MET A 1 1165 ? -39.114 14.575 20.515 1.00 94.06 1165 MET A N 1
ATOM 8704 C CA . MET A 1 1165 ? -38.537 13.562 21.415 1.00 94.06 1165 MET A CA 1
ATOM 8705 C C . MET A 1 1165 ? -37.633 14.254 22.457 1.00 94.06 1165 MET A C 1
ATOM 8707 O O . MET A 1 1165 ? -36.479 14.556 22.144 1.00 94.06 1165 MET A O 1
ATOM 8711 N N . PRO A 1 1166 ? -38.122 14.653 23.652 1.00 91.62 1166 PRO A N 1
ATOM 8712 C CA . PRO A 1 1166 ? -37.387 15.562 24.534 1.00 91.62 1166 PRO A CA 1
ATOM 8713 C C . PRO A 1 1166 ? -36.079 14.997 25.103 1.00 91.62 1166 PRO A C 1
ATOM 8715 O O . PRO A 1 1166 ? -35.148 15.775 25.324 1.00 91.62 1166 PRO A O 1
ATOM 8718 N N . HIS A 1 1167 ? -36.002 13.688 25.348 1.00 93.19 1167 HIS A N 1
ATOM 8719 C CA . HIS A 1 1167 ? -34.802 13.016 25.840 1.00 93.19 1167 HIS A CA 1
ATOM 8720 C C . HIS A 1 1167 ? -33.797 12.819 24.704 1.00 93.19 1167 HIS A C 1
ATOM 8722 O O . HIS A 1 1167 ? -32.675 13.333 24.792 1.00 93.19 1167 HIS A O 1
ATOM 8728 N N . ALA A 1 1168 ? -34.225 12.204 23.596 1.00 94.06 1168 ALA A N 1
ATOM 8729 C CA . ALA A 1 1168 ? -33.355 11.953 22.449 1.00 94.06 1168 ALA A CA 1
ATOM 8730 C C . ALA A 1 1168 ? -32.787 13.256 21.872 1.00 94.06 1168 ALA A C 1
ATOM 8732 O O . ALA A 1 1168 ? -31.589 13.378 21.626 1.00 94.06 1168 ALA A O 1
ATOM 8733 N N . LYS A 1 1169 ? -33.611 14.303 21.775 1.00 94.50 1169 LYS A N 1
ATOM 8734 C CA . LYS A 1 1169 ? -33.181 15.649 21.379 1.00 94.50 1169 LYS A CA 1
ATOM 8735 C C . LYS A 1 1169 ? -32.175 16.274 22.338 1.00 94.50 1169 LYS A C 1
ATOM 8737 O O . LYS A 1 1169 ? -31.293 16.987 21.873 1.00 94.50 1169 LYS A O 1
ATOM 8742 N N . LYS A 1 1170 ? -32.302 16.066 23.655 1.00 95.25 1170 LYS A N 1
ATOM 8743 C CA . LYS A 1 1170 ? -31.346 16.613 24.635 1.00 95.25 1170 LYS A CA 1
ATOM 8744 C C . LYS A 1 1170 ? -29.983 15.926 24.513 1.00 95.25 1170 LYS A C 1
ATOM 8746 O O . LYS A 1 1170 ? -28.971 16.605 24.634 1.00 95.25 1170 LYS A O 1
ATOM 8751 N N . LYS A 1 1171 ? -29.970 14.613 24.264 1.00 95.81 1171 LYS A N 1
ATOM 8752 C CA . LYS A 1 1171 ? -28.755 13.790 24.175 1.00 95.81 1171 LYS A CA 1
ATOM 8753 C C . LYS A 1 1171 ? -28.057 13.873 22.811 1.00 95.81 1171 LYS A C 1
ATOM 8755 O O . LYS A 1 1171 ? -26.848 14.041 22.777 1.00 95.81 1171 LYS A O 1
ATOM 8760 N N . LEU A 1 1172 ? -28.799 13.820 21.701 1.00 93.75 1172 LEU A N 1
ATOM 8761 C CA . LEU A 1 1172 ? -28.226 13.810 20.347 1.00 93.75 1172 LEU A CA 1
ATOM 8762 C C . LEU A 1 1172 ? -27.895 15.210 19.806 1.00 93.75 1172 LEU A C 1
ATOM 8764 O O . LEU A 1 1172 ? -26.999 15.339 18.977 1.00 93.75 1172 LEU A O 1
ATOM 8768 N N . ASN A 1 1173 ? -28.585 16.277 20.242 1.00 90.69 1173 ASN A N 1
ATOM 8769 C CA . ASN A 1 1173 ? -28.348 17.609 19.665 1.00 90.69 1173 ASN A CA 1
ATOM 8770 C C . ASN A 1 1173 ? -26.910 18.146 19.792 1.00 90.69 1173 ASN A C 1
ATOM 8772 O O . ASN A 1 1173 ? -26.468 18.760 18.818 1.00 90.69 1173 ASN A O 1
ATOM 8776 N N . PRO A 1 1174 ? -26.205 17.966 20.928 1.00 92.94 1174 PRO A N 1
ATOM 8777 C CA . PRO A 1 1174 ? -24.798 18.349 21.048 1.00 92.94 1174 PRO A CA 1
ATOM 8778 C C . PRO A 1 1174 ? -23.898 17.551 20.096 1.00 92.94 1174 PRO A C 1
ATOM 8780 O O . PRO A 1 1174 ? -23.058 18.129 19.412 1.00 92.94 1174 PRO A O 1
ATOM 8783 N N . LEU A 1 1175 ? -24.139 16.240 19.979 1.00 92.88 1175 LEU A N 1
ATOM 8784 C CA . LEU A 1 1175 ? -23.274 15.306 19.250 1.00 92.88 1175 LEU A CA 1
ATOM 8785 C C . LEU A 1 1175 ? -23.196 15.587 17.745 1.00 92.88 1175 LEU A C 1
ATOM 8787 O O . LEU A 1 1175 ? -22.165 15.329 17.136 1.00 92.88 1175 LEU A O 1
ATOM 8791 N N . TRP A 1 1176 ? -24.221 16.193 17.130 1.00 92.25 1176 TRP A N 1
ATOM 8792 C CA . TRP A 1 1176 ? -24.145 16.594 15.715 1.00 92.25 1176 TRP A CA 1
ATOM 8793 C C . TRP A 1 1176 ? -22.973 17.543 15.401 1.00 92.25 1176 TRP A C 1
ATOM 8795 O O . TRP A 1 1176 ? -22.610 17.665 14.231 1.00 92.25 1176 TRP A O 1
ATOM 8805 N N . GLY A 1 1177 ? -22.398 18.208 16.414 1.00 87.38 1177 GLY A N 1
ATOM 8806 C CA . GLY A 1 1177 ? -21.150 18.964 16.295 1.00 87.38 1177 GLY A CA 1
ATOM 8807 C C . GLY A 1 1177 ? -20.019 18.127 15.693 1.00 87.38 1177 GLY A C 1
ATOM 8808 O O . GLY A 1 1177 ? -19.416 18.568 14.715 1.00 87.38 1177 GLY A O 1
ATOM 8809 N N . LEU A 1 1178 ? -19.856 16.888 16.179 1.00 92.19 1178 LEU A N 1
ATOM 8810 C CA . LEU A 1 1178 ? -18.821 15.919 15.784 1.00 92.19 1178 LEU A CA 1
ATOM 8811 C C . LEU A 1 1178 ? -18.834 15.583 14.287 1.00 92.19 1178 LEU A C 1
ATOM 8813 O O . LEU A 1 1178 ? -17.799 15.251 13.725 1.00 92.19 1178 LEU A O 1
ATOM 8817 N N . LEU A 1 1179 ? -19.988 15.703 13.623 1.00 89.69 1179 LEU A N 1
ATOM 8818 C CA . LEU A 1 1179 ? -20.099 15.541 12.171 1.00 89.69 1179 LEU A CA 1
ATOM 8819 C C . LEU A 1 1179 ? -19.931 16.870 11.425 1.00 89.69 1179 LEU A C 1
ATOM 8821 O O . LEU A 1 1179 ? -19.327 16.915 10.357 1.00 89.69 1179 LEU A O 1
ATOM 8825 N N . THR A 1 1180 ? -20.487 17.968 11.950 1.00 87.69 1180 THR A N 1
ATOM 8826 C CA . THR A 1 1180 ? -20.434 19.263 11.250 1.00 87.69 1180 THR A CA 1
ATOM 8827 C C . THR A 1 1180 ? -19.057 19.911 11.265 1.00 87.69 1180 THR A C 1
ATOM 8829 O O . THR A 1 1180 ? -18.699 20.571 10.293 1.00 87.69 1180 THR A O 1
ATOM 8832 N N . GLU A 1 1181 ? -18.301 19.766 12.350 1.00 86.56 1181 GLU A N 1
ATOM 8833 C CA . GLU A 1 1181 ? -17.023 20.447 12.524 1.00 86.56 1181 GLU A CA 1
ATOM 8834 C C . GLU A 1 1181 ? -15.927 19.917 11.587 1.00 86.56 1181 GLU A C 1
ATOM 8836 O O . GLU A 1 1181 ? -15.469 20.708 10.755 1.00 86.56 1181 GLU A O 1
ATOM 8841 N N . PRO A 1 1182 ? -15.552 18.621 11.604 1.00 90.12 1182 PRO A N 1
ATOM 8842 C CA . PRO A 1 1182 ? -14.554 18.101 10.671 1.00 90.12 1182 PRO A CA 1
ATOM 8843 C C . PRO A 1 1182 ? -14.994 18.263 9.210 1.00 90.12 1182 PRO A C 1
ATOM 8845 O O . PRO A 1 1182 ? -14.170 18.597 8.364 1.00 90.12 1182 PRO A O 1
ATOM 8848 N N . LEU A 1 1183 ? -16.297 18.175 8.908 1.00 87.62 1183 LEU A N 1
ATOM 8849 C CA . LEU A 1 1183 ? -16.826 18.483 7.575 1.00 87.62 1183 LEU A CA 1
ATOM 8850 C C . LEU A 1 1183 ? -16.523 19.926 7.130 1.00 87.62 1183 LEU A C 1
ATOM 8852 O O . LEU A 1 1183 ? -16.119 20.150 5.988 1.00 87.62 1183 LEU A O 1
ATOM 8856 N N . PHE A 1 1184 ? -16.690 20.922 8.006 1.00 84.31 1184 PHE A N 1
ATOM 8857 C CA . PHE A 1 1184 ? -16.299 22.298 7.685 1.00 84.31 1184 PHE A CA 1
ATOM 8858 C C . PHE A 1 1184 ? -14.781 22.460 7.571 1.00 84.31 1184 PHE A C 1
ATOM 8860 O O . PHE A 1 1184 ? -14.327 23.247 6.738 1.00 84.31 1184 PHE A O 1
ATOM 8867 N N . GLN A 1 1185 ? -14.006 21.716 8.362 1.00 86.44 1185 GLN A N 1
ATOM 8868 C CA . GLN A 1 1185 ? -12.548 21.724 8.279 1.00 86.44 1185 GLN A CA 1
ATOM 8869 C C . GLN A 1 1185 ? -12.039 21.131 6.949 1.00 86.44 1185 GLN A C 1
ATOM 8871 O O . GLN A 1 1185 ? -11.180 21.756 6.331 1.00 86.44 1185 GLN A O 1
ATOM 8876 N N . ILE A 1 1186 ? -12.644 20.047 6.441 1.00 86.81 1186 ILE A N 1
ATOM 8877 C CA . ILE A 1 1186 ? -12.399 19.488 5.095 1.00 86.81 1186 ILE A CA 1
ATOM 8878 C C . ILE A 1 1186 ? -12.645 20.547 4.007 1.00 86.81 1186 ILE A C 1
ATOM 8880 O O . ILE A 1 1186 ? -11.783 20.817 3.169 1.00 86.81 1186 ILE A O 1
ATOM 8884 N N . ILE A 1 1187 ? -13.816 21.198 4.030 1.00 82.69 1187 ILE A N 1
ATOM 8885 C CA . ILE A 1 1187 ? -14.193 22.221 3.032 1.00 82.69 1187 ILE A CA 1
ATOM 8886 C C . ILE A 1 1187 ? -13.234 23.425 3.078 1.00 82.69 1187 ILE A C 1
ATOM 8888 O O . ILE A 1 1187 ? -12.980 24.063 2.050 1.00 82.69 1187 ILE A O 1
ATOM 8892 N N . ALA A 1 1188 ? -12.715 23.753 4.265 1.00 79.25 1188 ALA A N 1
ATOM 8893 C CA . ALA A 1 1188 ? -11.723 24.803 4.451 1.00 79.25 1188 ALA A CA 1
ATOM 8894 C C . ALA A 1 1188 ? -10.332 24.391 3.940 1.00 79.25 1188 ALA A C 1
ATOM 8896 O O . ALA A 1 1188 ? -9.702 25.202 3.262 1.00 79.25 1188 ALA A O 1
ATOM 8897 N N . ALA A 1 1189 ? -9.895 23.154 4.207 1.00 79.19 1189 ALA A N 1
ATOM 8898 C CA . ALA A 1 1189 ? -8.605 22.610 3.778 1.00 79.19 1189 ALA A CA 1
ATOM 8899 C C . ALA A 1 1189 ? -8.461 22.598 2.249 1.00 79.19 1189 ALA A C 1
ATOM 8901 O O . ALA A 1 1189 ? -7.442 23.037 1.734 1.00 79.19 1189 ALA A O 1
ATOM 8902 N N . VAL A 1 1190 ? -9.516 22.228 1.512 1.00 78.69 1190 VAL A N 1
ATOM 8903 C CA . VAL A 1 1190 ? -9.520 22.254 0.031 1.00 78.69 1190 VAL A CA 1
ATOM 8904 C C . VAL A 1 1190 ? -9.839 23.659 -0.537 1.00 78.69 1190 VAL A C 1
ATOM 8906 O O . VAL A 1 1190 ? -9.898 23.883 -1.743 1.00 78.69 1190 VAL A O 1
ATOM 8909 N N . GLY A 1 1191 ? -10.063 24.663 0.319 1.00 65.69 1191 GLY A N 1
ATOM 8910 C CA . GLY A 1 1191 ? -10.199 26.071 -0.083 1.00 65.69 1191 GLY A CA 1
ATOM 8911 C C . GLY A 1 1191 ? -11.441 26.438 -0.898 1.00 65.69 1191 GLY A C 1
ATOM 8912 O O . GLY A 1 1191 ? -11.547 27.570 -1.379 1.00 65.69 1191 GLY A O 1
ATOM 8913 N N . LEU A 1 1192 ? -12.443 25.557 -0.989 1.00 60.03 1192 LEU A N 1
ATOM 8914 C CA . LEU A 1 1192 ? -13.712 25.807 -1.696 1.00 60.03 1192 LEU A CA 1
ATOM 8915 C C . LEU A 1 1192 ? -14.618 26.862 -1.016 1.00 60.03 1192 LEU A C 1
ATOM 8917 O O . LEU A 1 1192 ? -15.725 27.157 -1.483 1.00 60.03 1192 LEU A O 1
ATOM 8921 N N . LEU A 1 1193 ? -14.111 27.527 0.027 1.00 50.75 1193 LEU A N 1
ATOM 8922 C CA . LEU A 1 1193 ? -14.667 28.722 0.672 1.00 50.75 1193 LEU A CA 1
ATOM 8923 C C . LEU A 1 1193 ? -14.693 29.983 -0.222 1.00 50.75 1193 LEU A C 1
ATOM 8925 O O . LEU A 1 1193 ? -14.914 31.093 0.270 1.00 50.75 1193 LEU A O 1
ATOM 8929 N N . LEU A 1 1194 ? -14.513 29.853 -1.539 1.00 47.06 1194 LEU A N 1
ATOM 8930 C CA . LEU A 1 1194 ? -14.546 30.967 -2.482 1.00 47.06 1194 LEU A CA 1
ATOM 8931 C C . LEU A 1 1194 ? -15.666 30.845 -3.515 1.00 47.06 1194 LEU A C 1
ATOM 8933 O O . LEU A 1 1194 ? -15.634 30.023 -4.421 1.00 47.06 1194 LEU A O 1
ATOM 8937 N N . ALA A 1 1195 ? -16.642 31.745 -3.343 1.00 43.19 1195 ALA A N 1
ATOM 8938 C CA . ALA A 1 1195 ? -17.662 32.256 -4.269 1.00 43.19 1195 ALA A CA 1
ATOM 8939 C C . ALA A 1 1195 ? -18.477 31.269 -5.137 1.00 43.19 1195 ALA A C 1
ATOM 8941 O O . ALA A 1 1195 ? -19.705 31.364 -5.138 1.00 43.19 1195 ALA A O 1
ATOM 8942 N N . GLY A 1 1196 ? -17.840 30.374 -5.894 1.00 47.25 1196 GLY A N 1
ATOM 8943 C CA . GLY A 1 1196 ? -18.489 29.385 -6.754 1.00 47.25 1196 GLY A CA 1
ATOM 8944 C C . GLY A 1 1196 ? -19.211 28.308 -5.948 1.00 47.25 1196 GLY A C 1
ATOM 8945 O O . GLY A 1 1196 ? -20.443 28.258 -5.952 1.00 47.25 1196 GLY A O 1
ATOM 8946 N N . VAL A 1 1197 ? -18.454 27.491 -5.208 1.00 46.59 1197 VAL A N 1
ATOM 8947 C CA . VAL A 1 1197 ? -19.005 26.351 -4.455 1.00 46.59 1197 VAL A CA 1
ATOM 8948 C C . VAL A 1 1197 ? -19.763 26.817 -3.213 1.00 46.59 1197 VAL A C 1
ATOM 8950 O O . VAL A 1 1197 ? -20.902 26.399 -3.038 1.00 46.59 1197 VAL A O 1
ATOM 8953 N N . LEU A 1 1198 ? -19.275 27.802 -2.444 1.00 49.06 1198 LEU A N 1
ATOM 8954 C CA . LEU A 1 1198 ? -20.095 28.460 -1.405 1.00 49.06 1198 LEU A CA 1
ATOM 8955 C C . LEU A 1 1198 ? -21.378 29.112 -1.950 1.00 49.06 1198 LEU A C 1
ATOM 8957 O O . LEU A 1 1198 ? -22.369 29.213 -1.230 1.00 49.06 1198 LEU A O 1
ATOM 8961 N N . GLY A 1 1199 ? -21.401 29.547 -3.211 1.00 47.41 1199 GLY A N 1
ATOM 8962 C CA . GLY A 1 1199 ? -22.617 30.040 -3.862 1.00 47.41 1199 GLY A CA 1
ATOM 8963 C C . GLY A 1 1199 ? -23.615 28.929 -4.208 1.00 47.41 1199 GLY A C 1
ATOM 8964 O O . GLY A 1 1199 ? -24.805 29.205 -4.357 1.00 47.41 1199 GLY A O 1
ATOM 8965 N N . LEU A 1 1200 ? -23.144 27.687 -4.325 1.00 48.78 1200 LEU A N 1
ATOM 8966 C CA . LEU A 1 1200 ? -23.912 26.490 -4.670 1.00 48.78 1200 LEU A CA 1
ATOM 8967 C C . LEU A 1 1200 ? -24.363 25.761 -3.395 1.00 48.78 1200 LEU A C 1
ATOM 8969 O O . LEU A 1 1200 ? -25.563 25.631 -3.167 1.00 48.78 1200 LEU A O 1
ATOM 8973 N N . VAL A 1 1201 ? -23.423 25.451 -2.499 1.00 47.94 1201 VAL A N 1
ATOM 8974 C CA . VAL A 1 1201 ? -23.640 24.972 -1.125 1.00 47.94 1201 VAL A CA 1
ATOM 8975 C C . VAL A 1 1201 ? -24.494 25.970 -0.343 1.00 47.94 1201 VAL A C 1
ATOM 8977 O O . VAL A 1 1201 ? -25.514 25.596 0.215 1.00 47.94 1201 VAL A O 1
ATOM 8980 N N . GLY A 1 1202 ? -24.204 27.272 -0.391 1.00 47.94 1202 GLY A N 1
ATOM 8981 C CA . GLY A 1 1202 ? -25.032 28.300 0.250 1.00 47.94 1202 GLY A CA 1
ATOM 8982 C C . GLY A 1 1202 ? -26.436 28.450 -0.350 1.00 47.94 1202 GLY A C 1
ATOM 8983 O O . GLY A 1 1202 ? -27.343 28.908 0.346 1.00 47.94 1202 GLY A O 1
ATOM 8984 N N . ARG A 1 1203 ? -26.665 28.046 -1.610 1.00 51.53 1203 ARG A N 1
ATOM 8985 C CA . ARG A 1 1203 ? -28.017 27.944 -2.194 1.00 51.53 1203 ARG A CA 1
ATOM 8986 C C . ARG A 1 1203 ? -28.711 26.640 -1.811 1.00 51.53 1203 ARG A C 1
ATOM 8988 O O . ARG A 1 1203 ? -29.906 26.702 -1.539 1.00 51.53 1203 ARG A O 1
ATOM 8995 N N . LEU A 1 1204 ? -27.991 25.518 -1.723 1.00 43.38 1204 LEU A N 1
ATOM 8996 C CA . LEU A 1 1204 ? -28.497 24.269 -1.144 1.00 43.38 1204 LEU A CA 1
ATOM 8997 C C . LEU A 1 1204 ? -28.935 24.509 0.303 1.00 43.38 1204 LEU A C 1
ATOM 8999 O O . LEU A 1 1204 ? -30.109 24.366 0.609 1.00 43.38 1204 LEU A O 1
ATOM 9003 N N . LEU A 1 1205 ? -28.038 24.985 1.165 1.00 51.56 1205 LEU A N 1
ATOM 9004 C CA . LEU A 1 1205 ? -28.290 25.224 2.587 1.00 51.56 1205 LEU A CA 1
ATOM 9005 C C . LEU A 1 1205 ? -29.407 26.258 2.825 1.00 51.56 1205 LEU A C 1
ATOM 9007 O O . LEU A 1 1205 ? -30.190 26.104 3.758 1.00 51.56 1205 LEU A O 1
ATOM 9011 N N . ASN A 1 1206 ? -29.570 27.275 1.968 1.00 50.16 1206 ASN A N 1
ATOM 9012 C CA . ASN A 1 1206 ? -30.748 28.155 2.033 1.00 50.16 1206 ASN A CA 1
ATOM 9013 C C . ASN A 1 1206 ? -32.031 27.516 1.464 1.00 50.16 1206 ASN A C 1
ATOM 9015 O O . ASN A 1 1206 ? -33.117 27.851 1.933 1.00 50.16 1206 ASN A O 1
ATOM 9019 N N . GLY A 1 1207 ? -31.933 26.604 0.492 1.00 44.78 1207 GLY A N 1
ATOM 9020 C CA . GLY A 1 1207 ? -33.059 25.820 -0.031 1.00 44.78 1207 GLY A CA 1
ATOM 9021 C C . GLY A 1 1207 ? -33.548 24.731 0.934 1.00 44.78 1207 GLY A C 1
ATOM 9022 O O . GLY A 1 1207 ? -34.747 24.478 1.001 1.00 44.78 1207 GLY A O 1
ATOM 9023 N N . LEU A 1 1208 ? -32.635 24.154 1.720 1.00 49.97 1208 LEU A N 1
ATOM 9024 C CA . LEU A 1 1208 ? -32.868 23.155 2.771 1.00 49.97 1208 LEU A CA 1
ATOM 9025 C C . LEU A 1 1208 ? -33.227 23.782 4.138 1.00 49.97 1208 LEU A C 1
ATOM 9027 O O . LEU A 1 1208 ? -33.742 23.096 5.013 1.00 49.97 1208 LEU A O 1
ATOM 9031 N N . GLY A 1 1209 ? -33.033 25.096 4.315 1.00 46.16 1209 GLY A N 1
ATOM 9032 C CA . GLY A 1 1209 ? -33.481 25.851 5.498 1.00 46.16 1209 GLY A CA 1
ATOM 9033 C C . GLY A 1 1209 ? -32.418 26.139 6.572 1.00 46.16 1209 GLY A C 1
ATOM 9034 O O . GLY A 1 1209 ? -32.729 26.788 7.571 1.00 46.16 1209 GLY A O 1
ATOM 9035 N N . LEU A 1 1210 ? -31.160 25.751 6.349 1.00 59.69 1210 LEU A N 1
ATOM 9036 C CA . LEU A 1 1210 ? -30.023 25.894 7.273 1.00 59.69 1210 LEU A CA 1
ATOM 9037 C C . LEU A 1 1210 ? -29.383 27.284 7.341 1.00 59.69 1210 LEU A C 1
ATOM 9039 O O . LEU A 1 1210 ? -28.455 27.482 8.126 1.00 59.69 1210 LEU A O 1
ATOM 9043 N N . GLY A 1 1211 ? -29.847 28.267 6.563 1.00 52.06 1211 GLY A N 1
ATOM 9044 C CA . GLY A 1 1211 ? -29.221 29.599 6.502 1.00 52.06 1211 GLY A CA 1
ATOM 9045 C C . GLY A 1 1211 ? -29.018 30.292 7.865 1.00 52.06 1211 GLY A C 1
ATOM 9046 O O . GLY A 1 1211 ? -28.160 31.162 7.988 1.00 52.06 1211 GLY A O 1
ATOM 9047 N N . GLY A 1 1212 ? -29.766 29.892 8.904 1.00 53.81 1212 GLY A N 1
ATOM 9048 C CA . GLY A 1 1212 ? -29.574 30.353 10.284 1.00 53.81 1212 GLY A CA 1
ATOM 9049 C C . GLY A 1 1212 ? -28.458 29.652 11.075 1.00 53.81 1212 GLY A C 1
ATOM 9050 O O . GLY A 1 1212 ? -27.831 30.308 11.899 1.00 53.81 1212 GLY A O 1
ATOM 9051 N N . LEU A 1 1213 ? -28.185 28.365 10.830 1.00 50.38 1213 LEU A N 1
ATOM 9052 C CA . LEU A 1 1213 ? -27.156 27.589 11.545 1.00 50.38 1213 LEU A CA 1
ATOM 9053 C C . LEU A 1 1213 ? -25.749 27.997 11.100 1.00 50.38 1213 LEU A C 1
ATOM 9055 O O . LEU A 1 1213 ? -24.914 28.349 11.929 1.00 50.38 1213 LEU A O 1
ATOM 9059 N N . VAL A 1 1214 ? -25.533 28.074 9.783 1.00 51.72 1214 VAL A N 1
ATOM 9060 C CA . VAL A 1 1214 ? -24.268 28.540 9.186 1.00 51.72 1214 VAL A CA 1
ATOM 9061 C C . VAL A 1 1214 ? -23.950 29.975 9.625 1.00 51.72 1214 VAL A C 1
ATOM 9063 O O . VAL A 1 1214 ? -22.820 30.290 9.982 1.00 51.72 1214 VAL A O 1
ATOM 9066 N N . SER A 1 1215 ? -24.963 30.850 9.676 1.00 51.06 1215 SER A N 1
ATOM 9067 C CA . SER A 1 1215 ? -24.799 32.227 10.163 1.00 51.06 1215 SER A CA 1
ATOM 9068 C C . SER A 1 1215 ? -24.585 32.328 11.680 1.00 51.06 1215 SER A C 1
ATOM 9070 O O . SER A 1 1215 ? -24.135 33.378 12.136 1.00 51.06 1215 SER A O 1
ATOM 9072 N N . GLY A 1 1216 ? -24.934 31.294 12.453 1.00 51.53 1216 GLY A N 1
ATOM 9073 C CA . GLY A 1 1216 ? -24.687 31.219 13.892 1.00 51.53 1216 GLY A CA 1
ATOM 9074 C C . GLY A 1 1216 ? -23.234 30.863 14.194 1.00 51.53 1216 GLY A C 1
ATOM 9075 O O . GLY A 1 1216 ? -22.564 31.614 14.898 1.00 51.53 1216 GLY A O 1
ATOM 9076 N N . LEU A 1 1217 ? -22.721 29.784 13.587 1.00 45.59 1217 LEU A N 1
ATOM 9077 C CA . LEU A 1 1217 ? -21.328 29.349 13.764 1.00 45.59 1217 LEU A CA 1
ATOM 9078 C C . LEU A 1 1217 ? -20.321 30.392 13.248 1.00 45.59 1217 LEU A C 1
ATOM 9080 O O . LEU A 1 1217 ? -19.398 30.769 13.965 1.00 45.59 1217 LEU A O 1
ATOM 9084 N N . LEU A 1 1218 ? -20.539 30.939 12.043 1.00 50.28 1218 LEU A N 1
ATOM 9085 C CA . LEU A 1 1218 ? -19.663 31.974 11.468 1.00 50.28 1218 LEU A CA 1
ATOM 9086 C C . LEU A 1 1218 ? -19.644 33.280 12.284 1.00 50.28 1218 LEU A C 1
ATOM 9088 O O . LEU A 1 1218 ? -18.678 34.040 12.199 1.00 50.28 1218 LEU A O 1
ATOM 9092 N N . GLY A 1 1219 ? -20.706 33.549 13.052 1.00 48.00 1219 GLY A N 1
ATOM 9093 C CA . GLY A 1 1219 ? -20.776 34.670 13.991 1.00 48.00 1219 GLY A CA 1
ATOM 9094 C C . GLY A 1 1219 ? -20.127 34.375 15.348 1.00 48.00 1219 GLY A C 1
ATOM 9095 O O . GLY A 1 1219 ? -19.604 35.296 15.969 1.00 48.00 1219 GLY A O 1
ATOM 9096 N N . GLY A 1 1220 ? -20.127 33.112 15.792 1.00 49.41 1220 GLY A N 1
ATOM 9097 C CA . GLY A 1 1220 ? -19.431 32.670 17.006 1.00 49.41 1220 GLY A CA 1
ATOM 9098 C C . GLY A 1 1220 ? -17.908 32.682 16.853 1.00 49.41 1220 GLY A C 1
ATOM 9099 O O . GLY A 1 1220 ? -17.209 33.166 17.734 1.00 49.41 1220 GLY A O 1
ATOM 9100 N N . LEU A 1 1221 ? -17.402 32.257 15.691 1.00 49.09 1221 LEU A N 1
ATOM 9101 C CA . LEU A 1 1221 ? -15.964 32.162 15.391 1.00 49.09 1221 LEU A CA 1
ATOM 9102 C C . LEU A 1 1221 ? -15.319 33.485 14.912 1.00 49.09 1221 LEU A C 1
ATOM 9104 O O . LEU A 1 1221 ? -14.172 33.500 14.476 1.00 49.09 1221 LEU A O 1
ATOM 9108 N N . GLY A 1 1222 ? -16.042 34.614 14.927 1.00 42.34 1222 GLY A N 1
ATOM 9109 C CA . GLY A 1 1222 ? -15.501 35.938 14.561 1.00 42.34 1222 GLY A CA 1
ATOM 9110 C C . GLY A 1 1222 ? -15.107 36.128 13.083 1.00 42.34 1222 GLY A C 1
ATOM 9111 O O . GLY A 1 1222 ? -14.496 37.140 12.720 1.00 42.34 1222 GLY A O 1
ATOM 9112 N N . ILE A 1 1223 ? -15.466 35.177 12.214 1.00 56.00 1223 ILE A N 1
ATOM 9113 C CA . ILE A 1 1223 ? -15.154 35.174 10.773 1.00 56.00 1223 ILE A CA 1
ATOM 9114 C C . ILE A 1 1223 ? -15.918 36.298 10.042 1.00 56.00 1223 ILE A C 1
ATOM 9116 O O . ILE A 1 1223 ? -15.485 36.789 8.996 1.00 56.00 1223 ILE A O 1
ATOM 9120 N N . ASP A 1 1224 ? -17.010 36.795 10.629 1.00 48.69 1224 ASP A N 1
ATOM 9121 C CA . ASP A 1 1224 ? -17.746 37.984 10.188 1.00 48.69 1224 ASP A CA 1
ATOM 9122 C C . ASP A 1 1224 ? -16.855 39.240 10.066 1.00 48.69 1224 ASP A C 1
ATOM 9124 O O . ASP A 1 1224 ? -16.986 40.010 9.106 1.00 48.69 1224 ASP A O 1
ATOM 9128 N N . LYS A 1 1225 ? -15.891 39.419 10.979 1.00 51.78 1225 LYS A N 1
ATOM 9129 C CA . LYS A 1 1225 ? -14.914 40.521 10.944 1.00 51.78 1225 LYS A CA 1
ATOM 9130 C C . LYS A 1 1225 ? -13.900 40.351 9.814 1.00 51.78 1225 LYS A C 1
ATOM 9132 O O . LYS A 1 1225 ? -13.581 41.335 9.146 1.00 51.78 1225 LYS A O 1
ATOM 9137 N N . LEU A 1 1226 ? -13.445 39.123 9.548 1.00 45.84 1226 LEU A N 1
ATOM 9138 C CA . LEU A 1 1226 ? -12.558 38.812 8.419 1.00 45.84 1226 LEU A CA 1
ATOM 9139 C C . LEU A 1 1226 ? -13.266 39.047 7.075 1.00 45.84 1226 LEU A C 1
ATOM 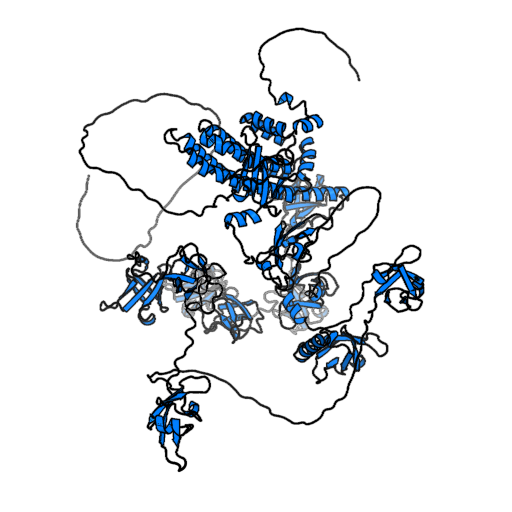9141 O O . LEU A 1 1226 ? -12.731 39.737 6.206 1.00 45.84 1226 LEU A O 1
ATOM 9145 N N . LEU A 1 1227 ? -14.513 38.589 6.935 1.00 46.53 1227 LEU A N 1
ATOM 9146 C CA . LEU A 1 1227 ? -15.349 38.830 5.751 1.00 46.53 1227 LEU A CA 1
ATOM 9147 C C . LEU A 1 1227 ? -15.657 40.323 5.533 1.00 46.53 1227 LEU A C 1
ATOM 9149 O O . LEU A 1 1227 ? -15.716 40.786 4.389 1.00 46.53 1227 LEU A O 1
ATOM 9153 N N . SER A 1 1228 ? -15.804 41.100 6.611 1.00 45.38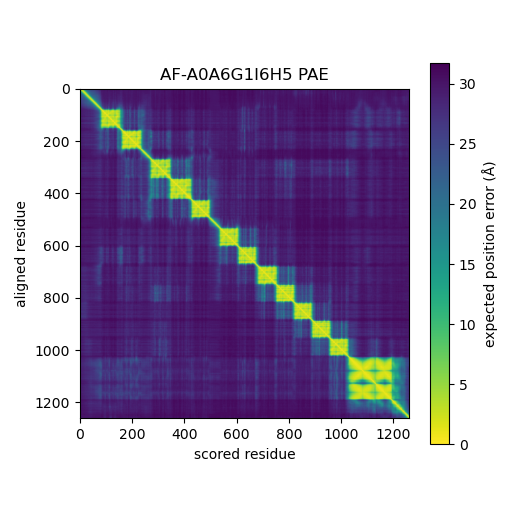 1228 SER A N 1
ATOM 9154 C CA . SER A 1 1228 ? -15.926 42.560 6.527 1.00 45.38 1228 SER A CA 1
ATOM 9155 C C . SER A 1 1228 ? -14.599 43.258 6.191 1.00 45.38 1228 SER A C 1
ATOM 9157 O O . SER A 1 1228 ? -14.628 44.305 5.543 1.00 45.38 1228 SER A O 1
ATOM 9159 N N . GLY A 1 1229 ? -13.452 42.703 6.596 1.00 48.56 1229 GLY A N 1
ATOM 9160 C CA . GLY A 1 1229 ? -12.114 43.188 6.233 1.00 48.56 1229 GLY A CA 1
ATOM 9161 C C . GLY A 1 1229 ? -11.751 42.929 4.765 1.00 48.56 1229 GLY A C 1
ATOM 9162 O O . GLY A 1 1229 ? -11.111 43.762 4.131 1.00 48.56 1229 GLY A O 1
ATOM 9163 N N . LEU A 1 1230 ? -12.250 41.828 4.195 1.00 45.53 1230 LEU A N 1
ATOM 9164 C CA . LEU A 1 1230 ? -12.093 41.431 2.787 1.00 45.53 1230 LEU A CA 1
ATOM 9165 C C . LEU A 1 1230 ? -13.047 42.153 1.807 1.00 45.53 1230 LEU A C 1
ATOM 9167 O O . LEU A 1 1230 ? -13.135 41.787 0.637 1.00 45.53 1230 LEU A O 1
ATOM 9171 N N . GLY A 1 1231 ? -13.778 43.182 2.251 1.00 44.44 1231 GLY A N 1
ATOM 9172 C CA . GLY A 1 1231 ? -14.621 44.019 1.383 1.00 44.44 1231 GLY A CA 1
ATOM 9173 C C . GLY A 1 1231 ? -15.932 43.375 0.900 1.00 44.44 1231 GLY A C 1
ATOM 9174 O O . GLY A 1 1231 ? -16.688 44.002 0.155 1.00 44.44 1231 GLY A O 1
ATOM 9175 N N . LEU A 1 1232 ? -16.254 42.160 1.355 1.00 51.25 1232 LEU A N 1
ATOM 9176 C CA . LEU A 1 1232 ? -17.429 41.386 0.926 1.00 51.25 1232 LEU A CA 1
ATOM 9177 C C . LEU A 1 1232 ? -18.733 41.756 1.662 1.00 51.25 1232 LEU A C 1
ATOM 9179 O O . LEU A 1 1232 ? -19.789 41.191 1.374 1.00 51.25 1232 LEU A O 1
ATOM 9183 N N . GLY A 1 1233 ? -18.710 42.758 2.547 1.00 43.22 1233 GLY A N 1
ATOM 9184 C CA . GLY A 1 1233 ? -19.852 43.196 3.370 1.00 43.22 1233 GLY A CA 1
ATOM 9185 C C . GLY A 1 1233 ? -21.101 43.700 2.621 1.00 43.22 1233 GLY A C 1
ATOM 9186 O O . GLY A 1 1233 ? -22.087 44.050 3.261 1.00 43.22 1233 GLY A O 1
ATOM 9187 N N . SER A 1 1234 ? -21.094 43.735 1.283 1.00 44.41 1234 SER A N 1
ATOM 9188 C CA . SER A 1 1234 ? -22.289 44.001 0.459 1.00 44.41 1234 SER A CA 1
ATOM 9189 C C . SER A 1 1234 ? -23.047 42.731 0.036 1.00 44.41 1234 SER A C 1
ATOM 9191 O O . SER A 1 1234 ? -24.227 42.809 -0.306 1.00 44.41 1234 SER A O 1
ATOM 9193 N N . LEU A 1 1235 ? -22.406 41.557 0.097 1.00 37.91 1235 LEU A N 1
ATOM 9194 C CA . LEU A 1 1235 ? -23.018 40.261 -0.221 1.00 37.91 1235 LEU A CA 1
ATOM 9195 C C . LEU A 1 1235 ? -23.810 39.693 0.963 1.00 37.91 1235 LEU A C 1
ATOM 9197 O O . LEU A 1 1235 ? -24.897 39.149 0.755 1.00 37.91 1235 LEU A O 1
ATOM 9201 N N . SER A 1 1236 ? -23.352 39.906 2.200 1.00 42.16 1236 SER A N 1
ATOM 9202 C CA . SER A 1 1236 ? -24.087 39.521 3.415 1.00 42.16 1236 SER A CA 1
ATOM 9203 C C . SER A 1 1236 ? -25.485 40.157 3.482 1.00 42.16 1236 SER A C 1
ATOM 9205 O O . SER A 1 1236 ? -26.458 39.467 3.784 1.00 42.16 1236 SER A O 1
ATOM 9207 N N . GLU A 1 1237 ? -25.634 41.431 3.092 1.00 40.19 1237 GLU A N 1
ATOM 9208 C CA . GLU A 1 1237 ? -26.938 42.120 3.064 1.00 40.19 1237 GLU A CA 1
ATOM 9209 C C . GLU A 1 1237 ? -27.873 41.631 1.932 1.00 40.19 1237 GLU A C 1
ATOM 9211 O O . GLU A 1 1237 ? -29.076 41.912 1.949 1.00 40.19 1237 GLU A O 1
ATOM 9216 N N . SER A 1 1238 ? -27.344 40.878 0.958 1.00 43.31 1238 SER A N 1
ATOM 9217 C CA . SER A 1 1238 ? -28.130 40.222 -0.099 1.00 43.31 1238 SER A CA 1
ATOM 9218 C C . SER A 1 1238 ? -28.593 38.806 0.274 1.00 43.31 1238 SER A C 1
ATOM 9220 O O . SER A 1 1238 ? -29.642 38.369 -0.200 1.00 43.31 1238 SER A O 1
ATOM 9222 N N . ILE A 1 1239 ? -27.858 38.126 1.162 1.00 39.50 1239 ILE A N 1
ATOM 9223 C CA . ILE A 1 1239 ? -28.171 36.781 1.672 1.00 39.50 1239 ILE A CA 1
ATOM 9224 C C . ILE A 1 1239 ? -29.126 36.863 2.880 1.00 39.50 1239 ILE A C 1
ATOM 9226 O O . ILE A 1 1239 ? -30.074 36.085 2.980 1.00 39.50 1239 ILE A O 1
ATOM 9230 N N . LEU A 1 1240 ? -28.965 37.865 3.755 1.00 36.47 1240 LEU A N 1
ATOM 9231 C CA . LEU A 1 1240 ? -29.854 38.130 4.899 1.00 36.47 1240 LEU A CA 1
ATOM 9232 C C . LEU A 1 1240 ? -31.176 38.806 4.474 1.00 36.47 1240 LEU A C 1
ATOM 9234 O O . LEU A 1 1240 ? -31.447 39.982 4.742 1.00 36.47 1240 LEU A O 1
ATOM 9238 N N . GLY A 1 1241 ? -32.038 38.032 3.808 1.00 32.91 1241 GLY A N 1
ATOM 9239 C CA . GLY A 1 1241 ? -33.343 38.459 3.297 1.00 32.91 1241 GLY A CA 1
ATOM 9240 C C . GLY A 1 1241 ? -34.237 39.165 4.334 1.00 32.91 1241 GLY A C 1
ATOM 9241 O O . GLY A 1 1241 ? -34.738 38.568 5.287 1.00 32.91 1241 GLY A O 1
ATOM 9242 N N . LYS A 1 1242 ? -34.501 40.461 4.108 1.00 27.22 1242 LYS A N 1
ATOM 9243 C CA . LYS A 1 1242 ? -35.276 41.361 4.990 1.00 27.22 1242 LYS A CA 1
ATOM 9244 C C . LYS A 1 1242 ? -36.619 40.780 5.482 1.00 27.22 1242 LYS A C 1
ATOM 9246 O O . LYS A 1 1242 ? -37.628 40.834 4.771 1.00 27.22 1242 LYS A O 1
ATOM 9251 N N . LYS A 1 1243 ? -36.713 40.446 6.778 1.00 27.97 1243 LYS A N 1
ATOM 9252 C CA . LYS A 1 1243 ? -38.001 40.250 7.481 1.00 27.97 1243 LYS A CA 1
ATOM 9253 C C . LYS A 1 1243 ? -38.682 41.608 7.735 1.00 27.97 1243 LYS A C 1
ATOM 9255 O O . LYS A 1 1243 ? -38.487 42.273 8.751 1.00 27.97 1243 LYS A O 1
ATOM 9260 N N . LYS A 1 1244 ? -39.466 42.062 6.755 1.00 27.91 1244 LYS A N 1
ATOM 9261 C CA . LYS A 1 1244 ? -40.049 43.415 6.683 1.00 27.91 1244 LYS A CA 1
ATOM 9262 C C . LYS A 1 1244 ? -41.192 43.631 7.694 1.00 27.91 1244 LYS A C 1
ATOM 9264 O O . LYS A 1 1244 ? -42.367 43.474 7.361 1.00 27.91 1244 LYS A O 1
ATOM 9269 N N . LYS A 1 1245 ? -40.868 44.040 8.928 1.00 26.31 1245 LYS A N 1
ATOM 9270 C CA . LYS A 1 1245 ? -41.863 44.515 9.915 1.00 26.31 1245 LYS A CA 1
ATOM 9271 C C . LYS A 1 1245 ? -42.501 45.832 9.426 1.00 26.31 1245 LYS A C 1
ATOM 9273 O O . LYS A 1 1245 ? -41.846 46.663 8.801 1.00 26.31 1245 LYS A O 1
ATOM 9278 N N . LYS A 1 1246 ? -43.809 45.994 9.642 1.00 26.42 1246 LYS A N 1
ATOM 9279 C CA . LYS A 1 1246 ? -44.653 46.997 8.962 1.00 26.42 1246 LYS A CA 1
ATOM 9280 C C . LYS A 1 1246 ? -44.835 48.268 9.814 1.00 26.42 1246 LYS A C 1
ATOM 9282 O O . LYS A 1 1246 ? -45.374 48.175 10.910 1.00 26.42 1246 LYS A O 1
ATOM 9287 N N . GLY A 1 1247 ? -44.492 49.439 9.262 1.00 24.58 1247 GLY A N 1
ATOM 9288 C CA . GLY A 1 1247 ? -44.764 50.777 9.833 1.00 24.58 1247 GLY A CA 1
ATOM 9289 C C . GLY A 1 1247 ? -43.527 51.457 10.456 1.00 24.58 1247 GLY A C 1
ATOM 9290 O O . GLY A 1 1247 ? -42.832 50.821 11.232 1.00 24.58 1247 GLY A O 1
ATOM 9291 N N . GLY A 1 1248 ? -43.194 52.726 10.167 1.00 26.48 1248 GLY A N 1
ATOM 9292 C CA . GLY A 1 1248 ? -43.930 53.749 9.402 1.00 26.48 1248 GLY A CA 1
ATOM 9293 C C . GLY A 1 1248 ? -43.047 54.848 8.772 1.00 26.48 1248 GLY A C 1
ATOM 9294 O O . GLY A 1 1248 ? -41.834 54.711 8.690 1.00 26.48 1248 GLY A O 1
ATOM 9295 N N . ALA A 1 1249 ? -43.698 55.899 8.256 1.00 31.06 1249 ALA A N 1
ATOM 9296 C CA . ALA A 1 1249 ? -43.146 56.972 7.402 1.00 31.06 1249 ALA A CA 1
ATOM 9297 C C . ALA A 1 1249 ? -42.097 57.886 8.114 1.00 31.06 1249 ALA A C 1
ATOM 9299 O O . ALA A 1 1249 ? -41.996 57.849 9.332 1.00 31.06 1249 ALA A O 1
ATOM 9300 N N . SER A 1 1250 ? -41.323 58.771 7.455 1.00 31.84 1250 SER A N 1
ATOM 9301 C CA . SER A 1 1250 ? -41.657 59.597 6.274 1.00 31.84 1250 SER A CA 1
ATOM 9302 C C . SER A 1 1250 ? -40.458 60.315 5.606 1.00 31.84 1250 SER A C 1
ATOM 9304 O O . SER A 1 1250 ? -39.428 60.506 6.236 1.00 31.84 1250 SER A O 1
ATOM 9306 N N . ASN A 1 1251 ? -40.706 60.809 4.380 1.00 30.27 1251 ASN A N 1
ATOM 9307 C CA . ASN A 1 1251 ? -40.013 61.855 3.591 1.00 30.27 1251 ASN A CA 1
ATOM 9308 C C . ASN A 1 1251 ? -38.590 61.575 3.018 1.00 30.27 1251 ASN A C 1
ATOM 9310 O O . ASN A 1 1251 ? -37.740 61.078 3.736 1.00 30.27 1251 ASN A O 1
ATOM 9314 N N . ILE A 1 1252 ? -38.244 61.775 1.723 1.00 35.50 1252 ILE A N 1
ATOM 9315 C CA . ILE A 1 1252 ? -38.529 62.833 0.698 1.00 35.50 1252 ILE A CA 1
ATOM 9316 C C . ILE A 1 1252 ? -37.670 64.107 0.926 1.00 35.50 1252 ILE A C 1
ATOM 9318 O O . ILE A 1 1252 ? -37.794 64.662 2.017 1.00 35.50 1252 ILE A O 1
ATOM 9322 N N . PRO A 1 1253 ? -36.965 64.703 -0.083 1.00 53.03 1253 PRO A N 1
ATOM 9323 C CA . PRO A 1 1253 ? -36.490 64.180 -1.398 1.00 53.03 1253 PRO A CA 1
ATOM 9324 C C . PRO A 1 1253 ? -35.214 64.886 -2.007 1.00 53.03 1253 PRO A C 1
ATOM 9326 O O . PRO A 1 1253 ? -34.509 65.609 -1.315 1.00 53.03 1253 PRO A O 1
ATOM 9329 N N . ILE A 1 1254 ? -35.061 64.796 -3.352 1.00 36.25 1254 ILE A N 1
ATOM 9330 C CA . ILE A 1 1254 ? -34.418 65.747 -4.318 1.00 36.25 1254 ILE A CA 1
ATOM 9331 C C . ILE A 1 1254 ? -32.896 65.567 -4.564 1.00 36.25 1254 ILE A C 1
ATOM 9333 O O . ILE A 1 1254 ? -32.086 65.839 -3.692 1.00 36.25 1254 ILE A O 1
ATOM 9337 N N . VAL A 1 1255 ? -32.486 64.916 -5.678 1.00 35.09 1255 VAL A N 1
ATOM 9338 C CA . VAL A 1 1255 ? -32.313 65.421 -7.085 1.00 35.09 1255 VAL A CA 1
ATOM 9339 C C . VAL A 1 1255 ? -31.013 66.238 -7.208 1.00 35.09 1255 VAL A C 1
ATOM 9341 O O . VAL A 1 1255 ? -30.857 67.213 -6.490 1.00 35.09 1255 VAL A O 1
ATOM 9344 N N . GLY A 1 1256 ? -30.011 65.890 -8.030 1.00 34.22 1256 GLY A N 1
ATOM 9345 C CA . GLY A 1 1256 ? -30.016 65.504 -9.460 1.00 34.22 1256 GLY A CA 1
ATOM 9346 C C . GLY A 1 1256 ? -29.421 66.681 -10.271 1.00 34.22 1256 GLY A C 1
ATOM 9347 O O . GLY A 1 1256 ? -29.542 67.816 -9.828 1.00 34.22 1256 GLY A O 1
ATOM 9348 N N . GLY A 1 1257 ? -28.753 66.566 -11.422 1.00 35.16 1257 GLY A N 1
ATOM 9349 C CA . GLY A 1 1257 ? -28.329 65.468 -12.307 1.00 35.16 1257 GLY A CA 1
ATOM 9350 C C . GLY A 1 1257 ? -27.445 66.081 -13.428 1.00 35.16 1257 GLY A C 1
ATOM 9351 O O . GLY A 1 1257 ? -27.083 67.249 -13.296 1.00 35.16 1257 GLY A O 1
ATOM 9352 N N . LEU A 1 1258 ? -27.171 65.363 -14.538 1.00 40.12 1258 LEU A N 1
ATOM 9353 C CA . LEU A 1 1258 ? -26.217 65.744 -15.624 1.00 40.12 1258 LEU A CA 1
ATOM 9354 C C . LEU A 1 1258 ? -24.748 65.818 -15.132 1.00 40.12 1258 LEU A C 1
ATOM 9356 O O . LEU A 1 1258 ? -24.509 66.030 -13.953 1.00 40.12 1258 LEU A O 1
ATOM 9360 N N . MET A 1 1259 ? -23.685 65.646 -15.926 1.00 39.19 1259 MET A N 1
ATOM 9361 C CA . MET A 1 1259 ? -23.406 65.327 -17.348 1.00 39.19 1259 MET A CA 1
ATOM 9362 C C . MET A 1 1259 ? -22.090 64.490 -17.310 1.00 39.19 1259 MET A C 1
ATOM 9364 O O . MET A 1 1259 ? -21.367 64.577 -16.327 1.00 39.19 1259 MET A O 1
ATOM 9368 N N . GLY A 1 1260 ? -21.692 63.634 -18.254 1.00 37.00 1260 GLY A N 1
ATOM 9369 C CA . GLY A 1 1260 ? -21.736 63.772 -19.708 1.00 37.00 1260 GLY A CA 1
ATOM 9370 C C . GLY A 1 1260 ? -20.333 64.103 -20.256 1.00 37.00 1260 GLY A C 1
ATOM 9371 O O . GLY A 1 1260 ? -20.004 65.278 -20.369 1.00 37.00 1260 GLY A O 1
ATOM 9372 N N . GLY A 1 1261 ? -19.552 63.077 -20.630 1.00 42.34 1261 GLY A N 1
ATOM 9373 C CA . GLY A 1 1261 ? -18.193 63.181 -21.199 1.00 42.34 1261 GLY A CA 1
ATOM 9374 C C . GLY A 1 1261 ? -17.099 63.352 -20.128 1.00 42.34 1261 GLY A C 1
ATOM 9375 O O . GLY A 1 1261 ? -17.156 64.294 -19.349 1.00 42.34 1261 GLY A O 1
ATOM 9376 N N . LYS A 1 1262 ? -16.080 62.495 -20.047 1.00 42.16 1262 LYS A N 1
ATOM 9377 C CA . LYS A 1 1262 ? -15.408 61.727 -21.106 1.00 42.16 1262 LYS A CA 1
ATOM 9378 C C . LYS A 1 1262 ? -14.957 60.359 -20.600 1.00 42.16 1262 LYS A C 1
ATOM 9380 O O . LYS A 1 1262 ? -14.692 60.284 -19.384 1.00 42.16 1262 LYS A O 1
#

Secondary structure (DSSP, 8-state):
-------------------------------------------------------------------------------------GGGGTT-BB-TTSEEE-SSS-EEEEEEES-HHHHTTPBB-TTSEEE-TTS-EEEEEEE-HHHHHHHHH-S---------PPPGGGGBT-BB-TTSEEE-TTS-EEEEEEES-HHHHTTPBB-TTSEEE-TTS-EEEEEEE-GGGGGG----------------------------------PPP-------GGGGTTPBB-TTSEEE-SSS-EEEEEEES-TTTSTTPEE-TTSEEE-TTS-EEEEEEEPTTHHHHHHHHH---GGGGTT-BB-TTSEE--SSS---EEEEEE-HHHHTTPEEPTTSEEE-TTS-EEEEEEEPPSHHHHHHHHHHHHHT-S-PPPPPPGGGGTT-B--TTSEEE-SSS-EEEEEEEE-HHHHTTPEE-TTSEEE-TTS-EEEEEEE-PPPPP----------------------------------------PPPGGGGTT-BB-TTSEEE-SSS-EEEEEEEE-HHHHHHHTPBB-TTSEEE-TTS-EEEEEEEPPP-------TTTT--S-EE-TTSEEE-TT--EEEEEEES-HHHHTT-BB-TTSEEE-TTS-EEEEEEE-PPPP-----------GGGGTT-EE-TTSEEE-TTS-EEEEEEES-HHHHTTPBB-TTSEEE-TTS-EEEEEEEPPGGG----PPPTTTT--S-EE-GGGEEE-TT--EEEEEEES-TTTSTT-EE-SSSEEE-TTS-EEEEEEE-----PPPP-GGGGTT-EE-TTSEEE-TT--EEEEEEES-HHHHTT-EE-TTSEEE-TTS-EEEEEEE-SS---TT--TTTT-TT-EE-TTSEEE-TT--EEEEEEES-HHHHTTPEE-TTSEEE-TTS-EEEEEEE-----------TTTT-BB-TTSEEE-SSS-EEEEEEEE-HHHHTTPEEPTTSEEE-TTS-EEEEEEEGGGS-----TT--HHHHHHHHHHHHHHHHHHHHHHHHHHHHHHHHHHHHHHHHHHHHHHHS-TTT--TTHHHHHHHHHHHHHHHHHHHHHHHHHHH-TT-HHHHHHHHHHHHT---HHHHHHHHHHHHHHHHHHHHHHHHHHHGGG-HHHHHHHHHHTHHHHHHHHHHHHHTT--STTHHHHHHHHHHHHTTHHHHHHHHHHTTHHHHHHHTT-TTTHHHHS----------------------

Solvent-accessible surface area (backbone atoms only — not comparable to full-atom values): 75096 Å² total; per-residue (Å²): 132,86,75,90,87,84,83,88,82,89,82,86,87,83,89,86,83,81,91,85,89,88,90,88,84,91,85,86,89,80,88,80,93,81,84,90,78,89,83,90,83,86,86,90,89,90,85,89,86,81,90,87,84,89,80,91,84,88,84,86,84,89,88,81,89,83,81,84,88,90,84,90,84,85,87,87,84,86,90,75,87,77,83,77,58,37,53,83,49,41,69,32,42,37,35,78,85,24,41,22,45,54,98,90,67,50,79,41,24,33,60,72,40,68,56,32,79,84,42,51,76,44,53,24,34,58,79,19,39,26,53,50,99,90,65,50,85,62,31,33,45,42,63,34,76,74,36,44,52,46,46,71,68,59,85,81,88,80,95,76,86,71,67,68,63,62,60,46,48,77,39,40,65,36,34,31,39,70,86,15,45,19,44,49,99,87,68,51,54,40,25,32,54,80,42,63,57,29,79,82,41,40,77,44,46,21,34,65,76,14,34,27,63,49,98,90,66,48,81,61,29,32,43,46,63,31,83,67,32,26,76,75,68,86,88,80,90,87,87,87,85,85,89,84,93,88,86,87,88,86,81,90,83,89,84,89,81,82,80,90,78,87,83,82,89,73,90,80,76,89,77,78,82,68,59,58,56,46,76,47,42,71,41,46,24,38,79,80,24,33,30,49,54,99,89,68,52,59,43,21,38,56,79,41,65,58,33,82,79,47,45,70,28,41,26,37,66,80,22,39,26,31,48,100,86,70,48,82,62,30,30,43,44,70,28,90,68,20,47,58,57,52,37,67,74,57,78,64,67,44,54,68,44,38,72,35,42,26,32,81,85,23,36,23,46,57,96,91,64,52,68,33,21,35,57,78,40,63,53,37,82,75,39,36,75,23,35,24,35,64,80,24,37,28,30,46,104,82,73,45,77,57,30,33,44,45,70,34,92,53,72,71,36,54,53,40,50,51,54,50,50,62,74,70,60,82,85,81,80,70,62,58,66,40,54,84,41,40,72,34,42,27,33,88,83,27,33,26,48,55,98,89,64,52,70,48,23,38,58,78,41,58,52,44,83,77,39,38,76,25,36,24,36,47,86,21,35,26,31,53,97,85,73,46,77,54,29,32,41,44,56,38,66,76,86,82,90,82,85,86,90,88,90,84,85,88,82,87,89,90,83,86,89,82,93,88,86,84,87,87,82,85,86,89,87,88,84,86,86,87,87,86,86,91,79,88,86,58,60,66,40,53,79,40,42,66,31,43,38,34,72,88,24,41,24,40,59,95,91,68,51,66,56,22,37,54,78,42,64,55,32,62,58,40,33,72,68,63,37,40,25,32,55,80,17,40,22,56,46,104,82,77,44,81,60,30,33,35,44,49,38,70,74,76,83,84,74,80,68,38,79,37,54,97,58,64,74,28,29,25,40,96,87,45,34,27,19,38,79,87,65,49,74,53,22,32,62,78,42,66,62,58,98,76,40,50,81,24,45,41,47,42,79,21,44,25,38,42,103,83,76,43,76,64,30,31,38,45,63,57,71,87,77,83,79,86,80,76,80,85,72,82,72,79,80,32,55,83,41,41,72,26,33,27,38,67,88,22,32,26,33,45,99,87,69,40,52,48,20,36,57,79,41,64,57,34,76,82,43,38,70,41,47,26,32,49,83,19,40,22,65,49,100,86,74,46,80,62,28,34,39,48,73,47,53,83,92,70,42,74,82,73,76,76,38,82,37,53,94,64,61,67,33,25,29,34,81,95,31,32,24,24,35,71,92,64,50,70,51,24,30,58,77,40,60,59,50,84,78,43,47,73,27,38,43,49,40,73,21,43,27,25,47,100,84,68,50,74,63,31,33,38,44,71,39,83,80,83,78,77,74,83,75,81,33,54,84,38,45,75,16,31,24,38,95,86,41,35,26,17,43,98,87,64,52,73,50,23,32,61,74,43,61,62,58,89,77,42,48,73,26,44,23,34,44,81,18,42,25,34,49,100,85,77,44,78,63,32,33,36,43,75,47,84,78,73,78,66,79,81,69,32,73,38,52,94,55,77,76,23,27,30,38,94,85,36,35,25,25,41,84,92,62,53,62,56,16,34,61,76,40,64,61,49,92,76,43,45,77,29,39,48,43,38,76,17,43,26,32,46,102,84,72,45,75,68,32,33,38,45,63,45,66,87,86,80,78,82,78,80,63,35,93,57,40,73,34,41,28,41,94,87,33,37,28,43,56,97,91,66,50,76,54,22,34,60,76,43,60,52,60,90,76,33,43,73,30,38,22,35,53,83,30,31,26,26,47,101,87,68,47,79,52,24,31,47,41,45,50,91,73,50,72,83,73,80,76,89,77,64,50,74,70,53,48,50,54,51,51,48,54,48,55,55,43,52,50,31,43,56,50,26,50,52,41,48,57,44,38,69,60,42,49,59,41,43,45,53,48,46,51,56,46,53,51,54,64,69,43,55,85,90,75,49,60,49,59,61,53,38,67,66,38,50,58,43,40,51,51,41,16,49,53,35,41,51,48,32,48,56,51,36,71,76,38,74,85,28,56,64,17,56,45,46,55,57,29,60,76,75,73,63,74,53,76,40,53,48,52,29,51,52,40,51,49,50,46,52,47,53,56,51,53,36,52,50,54,43,62,58,55,36,67,85,35,73,62,31,38,66,65,50,59,67,49,54,48,49,47,52,50,32,49,52,48,37,46,52,53,58,22,49,78,42,69,60,53,43,53,48,53,54,47,48,37,49,72,74,64,44,57,64,57,61,56,46,53,43,57,72,71,53,48,56,59,55,44,50,72,70,68,49,61,70,55,55,68,68,70,60,70,80,84,79,77,85,83,80,89,82,84,89,86,85,84,88,79,90,82,86,87,133

Sequence (1262 aa):
MAGDTAGETDAASDEHRDEATEQAPTSTVPESVEEAEDTENAPEEAEAAPEAATEAVEESAETAKSTTEDATGQAADQAAEDPLDLSILKGLEVDQEGLIHDKDGNPVGKLAEGDAEDLVGYPIADNGEILDDDGDLVGRCELLPESERKAASGDDAEEADEPKLPGVEILKGLTCDRTGLILNDDGDTVGQLYEGNPAELAGKPFNERGEILDEDGNVIGRARVHPEAANLLPQEEAEGATEDVKDEAEKATEETGDAIDDAKEGAGEVGQELPGIEALEGHDLNSVGEVVDDEGNVLGKLTEGEAKDVKGMTINDKGEVLDEEGNIIGKVELAEGAQEILAQAGQLDLRILDGLKVNKKGKILDEEGEPIGELIEGDAAQCARKTVNDKGEVLDDKGKVIGKVRVIPGDAAYEAVKALHERLGDKGPTLPGLEILNGLKVNKKGKILDEEGEPIGELVDGDVAACAGKTCNDKGEVLDKDGKVIGRVKTLPQQGEEEAPEAVEEPAPEGEEGDAELVEGQEPEDEQQPEEETGPELPPLSILEGLVVNKAGKLVDKDGNVVGELIEGDAKKLSKMRATCDKEGQFWDNKGHIIGRAQTVPQEERDEEGQFAGLEGLIVNNEGKVVDENGNIVGEIVEGELKKLVGRAVDEDGDILDKNGTIIGHAERWEQPEAEQEPEAEKPDLSILAGKKLNKQGNVIGDDGIPIGRLVEGNAKELAGKKVDGEGQIWDDEGHVVGRCELIPANERVHKTEGPFAGLEGLRVVKDGFVEDEDGNRVGRIVDGNAKRLVGLSVDEDGDIIDKYGNVKGHAEPYEEEEAPEADLSALKGCTVNKAGNVVDSSGKILGRVAEGDLKNLIGRSVDGQGQIWDNSGQVIGRAELVQGADTAPDGPFSGFDNVTVHKDGLVKTPDGDVVGRVIEGDVKKLVGHKVDEDGDITDKKGNTIGKAERWEPEEKERRVNPMSGLRVNKEGEVRDNNGDIIGRLTAGDLGHCTGFEIDDNGYVVDNDGNKVGEVTLLENIAPEEEEGLTEEEQEELRKKKEDAELANKMSAICTQTLERIQPVCKQITDYIEAADRTPRDELDEEELVNNVKPLIEEGGRILSECNGSLRGLDPDGRIAAQAKGRSATREATPEEYALADNLKELTTTVVTTIDNAKKKIQDMPHAKKKLNPLWGLLTEPLFQIIAAVGLLLAGVLGLVGRLLNGLGLGGLVSGLLGGLGIDKLLSGLGLGSLSESILGKKKKKGGASNIPIVGGLMGGK

InterPro domains:
  IPR022124 Protein of unknown function DUF3659 [PF12396] (87-146)
  IPR022124 Protein of unknown function DUF3659 [PF12396] (170-228)
  IPR022124 Protein of unknown function DUF3659 [PF12396] (279-336)
  IPR022124 Protein of unknown function DUF3659 [PF12396] (352-410)
  IPR022124 Protein of unknown function DUF3659 [PF12396] (436-494)
  IPR022124 Protein of unknown function DUF3659 [PF12396] (542-604)
  IPR022124 Protein of unknown function DUF3659 [PF12396] (614-672)
  IPR022124 Protein of unknown function DUF3659 [PF12396] (687-746)
  IPR022124 Protein of unknown function DUF3659 [PF12396] (759-818)
  IPR022124 Protein of unknown function DUF3659 [PF12396] (826-884)
  IPR022124 Protein of unknown function DUF3659 [PF12396] (895-955)
  IPR022124 Protein of unknown function DUF3659 [PF12396] (963-1020)
  IPR054256 Domain of unknown function DUF6987 [PF22485] (1036-1234)

Organism: NCBI:txid703511

Nearest PDB structures (foldseek):
  4tql-assembly2_B  TM=2.501E-01  e=3.833E-02  synthetic construct
  3zx6-assembly1_A  TM=2.060E-01  e=1.806E+00  Archaeoglobus fulgidus DSM 4304
  8q72-assembly1_B  TM=1.825E-01  e=9.573E+00  Escherichia coli

pLDDT: mean 71.27, std 22.61, range [20.41, 98.06]